Protein AF-A0A5E4NQU5-F1 (afdb_monomer)

Nearest PDB structures (foldseek):
  5lp5-assembly1_A  TM=8.794E-01  e=1.044E-42  Helicobacter pylori 26695
  5lp5-assembly2_B  TM=8.707E-01  e=8.385E-43  Helicobacter pylori 26695
  6tix-assembly2_BBB  TM=8.770E-01  e=6.626E-40  Yersinia pestis
  5lp4-assembly1_A  TM=8.644E-01  e=2.448E-38  Helicobacter pylori 26695
  4m1b-assembly2_B  TM=9.330E-01  e=6.122E-16  Bacillus anthracis

Secondary structure (DSSP, 8-state):
------SSSSSSSSSSS-----------------------------PPPEEEEEEEEEE--TTS--------------GGGGTGGG---TT-HHHHHHHHHHHHHHHHHHH----GGGTT-SEEEEEEEEEEPTTS-EEEEEEEETT--SS--S-S----S-------------------------------------------PPP---------------TT--TT----TTTGGG--SS-EEEEEEEEEE--SSHHHHHHHHHHHTT---EEEE-GGG-STTTHHHHHHHHHTT-EEEE--SS---GGGS-HHHHHHHHHHHHHHHHHHHSS---EE--GGG---HHHHHHHHHTT-EE---SEE--GGG---HHHHHHHHHHH--TTEEEEEE-STT-HHHHHHHHHHHHHHHHTTEEEE-HHHHHHHHHHHHHHHHHHHHTSEEEEEEPPPPPPEE-TTS-EEEEEEEEEEE--SSS----PBPPHHHHHT-TTEEEEEEEE-TTGGGGHHHH--B-TTS-B-SHHHHHTHHHHS-B-EEEEEEE-TT--EEEEEEEE--BPPPPEEBS--HHHHHHHHHHHTT-SEEEEEEETTT-BEEEEEEES---GGGGGSPPPHHHHHHHTSTT-TTS-HHHH--B--GGGTHHHHHHHHHHTTS--TT--EEE-SEEEETTEEEE-SSTT--EEE-HHHHHHTT-HHHHHHHHTT--HHHHHHHHHHTTTT----STT-TT----B---HHHHHHHHSS---HHHHHHHTTT-SS-BB-HHHHHHHHHHHHHSB----BSB--SSPPPPPBPSS-HHHHHHHHHHHHHHHHSTT-TT--SSS-SSS-EEEEEE--B-STT--B-EEEEEEETTSEEEEEEETT--STTHHHHHHHHHHHHHHHTT-

InterPro domains:
  IPR001460 Penicillin-binding protein, transpeptidase [PF00905] (592-886)
  IPR002509 NodB homology domain [PF01522] (241-360)
  IPR002509 NodB homology domain [PS51677] (244-424)
  IPR005311 Penicillin-binding protein, dimerisation domain [PF03717] (504-560)
  IPR005728 Rickettsial palindromic element 1 [TIGR01045] (168-215)
  IPR011330 Glycoside hydrolase/deacetylase, beta/alpha-barrel [SSF88713] (230-429)
  IPR012338 Beta-lactamase/transpeptidase-like [G3DSA:3.40.710.10] (574-905)
  IPR012338 Beta-lactamase/transpeptidase-like [SSF56601] (575-895)
  IPR036138 Penicillin-binding protein, dimerisation domain superfamily [SSF56519] (445-574)
  IPR050515 Class D beta-lactamase/transpeptidase [PTHR30627] (483-890)

Solvent-accessible surface area (backbone atoms only — not comparable to full-atom values): 53075 Å² total; per-residue (Å²): 134,85,91,91,87,92,84,81,81,85,78,81,80,80,84,84,82,87,87,89,90,88,88,88,84,91,87,90,90,88,69,82,89,94,84,91,85,90,86,89,83,86,89,82,88,84,84,80,73,56,77,50,80,46,80,48,76,50,71,60,75,93,84,72,80,81,82,75,90,78,83,88,83,83,88,79,91,74,75,72,76,73,65,70,76,78,76,82,74,99,83,60,64,68,66,51,52,50,54,51,48,53,55,50,51,54,50,50,66,76,68,64,76,82,60,86,88,57,84,82,64,63,60,55,43,40,40,40,36,35,39,41,45,94,83,71,50,78,42,85,74,48,73,44,62,78,78,56,93,53,99,64,74,88,72,79,74,88,77,75,92,83,76,95,71,93,76,79,83,84,79,84,88,85,87,79,69,89,86,87,82,89,85,81,90,88,79,89,83,85,84,88,83,83,88,76,91,87,82,90,87,83,92,80,89,80,82,81,84,78,79,75,87,77,88,77,85,79,82,75,73,65,93,82,70,78,80,92,74,80,82,74,78,76,61,71,81,67,77,70,74,99,77,40,31,32,28,42,34,32,34,73,17,56,23,66,64,40,38,54,54,48,51,53,51,30,55,77,62,78,43,42,29,29,39,23,28,23,29,73,46,63,42,92,79,20,48,64,48,57,43,49,44,50,76,73,63,30,44,61,28,37,21,34,23,82,59,56,57,44,74,81,48,54,74,67,55,42,40,49,27,46,49,54,19,49,49,58,50,25,75,66,70,76,47,88,58,52,39,29,32,51,30,95,61,35,71,48,74,64,55,51,50,50,40,47,75,66,67,29,43,82,55,83,63,74,31,72,36,65,51,89,74,69,55,58,35,67,61,39,38,50,49,41,65,76,60,62,51,79,70,29,28,35,38,44,57,29,36,76,87,35,63,41,46,66,68,21,46,64,58,44,54,51,53,40,45,76,73,54,33,44,58,28,28,64,73,58,48,51,54,60,54,56,56,50,57,56,53,53,55,57,56,62,70,59,31,67,45,79,48,77,38,79,34,53,52,27,38,34,25,25,60,85,64,49,72,51,31,42,68,40,84,42,42,28,40,52,57,95,66,101,54,79,58,82,45,76,50,52,74,67,54,55,70,65,62,72,52,62,45,80,46,81,39,70,40,38,82,62,31,34,58,50,23,67,50,40,29,30,36,41,69,84,66,47,37,72,33,42,49,36,35,68,38,29,82,50,21,44,36,43,69,12,41,38,32,31,36,28,44,100,80,70,46,77,76,45,81,74,48,74,46,79,46,40,60,17,52,69,45,50,21,36,32,38,68,67,58,31,49,51,48,47,71,73,43,67,97,48,41,27,24,38,26,32,31,34,52,81,58,14,38,30,34,31,71,32,51,32,50,54,47,52,36,53,55,42,42,52,85,69,52,70,69,58,52,50,62,48,69,31,98,76,43,30,78,57,45,32,34,40,43,43,67,39,44,48,5,50,41,41,33,60,43,41,48,48,30,32,49,74,70,64,76,52,56,71,79,52,62,44,76,26,67,15,50,50,78,56,86,98,42,78,48,71,26,94,48,65,87,32,73,46,71,30,28,48,45,53,25,55,11,50,60,43,44,50,55,34,41,60,46,24,75,73,58,61,65,64,53,40,49,54,46,33,41,72,39,43,41,40,56,39,62,65,50,86,78,52,87,60,40,43,32,44,34,70,72,49,58,68,54,39,32,76,75,65,76,40,79,76,50,68,71,53,39,39,30,45,30,42,14,32,82,71,33,24,31,18,39,44,38,40,15,40,32,23,23,21,65,70,66,50,24,50,56,58,55,41,54,58,68,64,93,67,84,56,82,60,53,72,48,98,66,65,62,70,56,50,51,53,52,47,52,15,22,25,33,10,33,75,30,95,66,14,71,60,40,74,90,89,61,82,80,87,69,61,52,27,31,39,60,18,59,23,76,76,47,98,85,72,48,25,36,30,33,22,30,26,26,37,83,67,50,39,8,31,15,28,38,29,62,66,48,81,67,86,57,53,39,48,54,48,50,50,54,50,55,48,50,38,57,77,69,74,88

Foldseek 3Di:
DDDDDDPDPPPPPPPPPDDDDDDDDDDDDADDDDDDDDDDDDDDDDDDWDKDKDKDKDFDDQPDDQDDDDDDDDDDDDPVVPPPLPDDDDPDPPVVVVVVVVVVVVVCVVPDRDDPVPSPDRMWMKMWMWIADPSGDIDTPDIATPPPPDPDGVDDDPPPPDDDDDDDPDDDDDHDDDDDDDDDDDDDDDDYDDDDDDDDDDDDDDDDDDDDPPDDDDDDDALPDDPPDDDPVPQVVVPDDDAFAEAEEAEADDDQPLLVLVLVLCVVLVFEHEYAYALCRLDPRCLVVLLVCVVSPHAYEHAFHHLDQLVVDDLVNLLVRRVSSQVSSCVRNVDGHAEYEYRVSHDDPSNQVSCVVSNHDYDDFQAELVLVVVDALVSSLCRRVVRDGGLGYYYDYRYPVRVSCSVNVSVNSVVCVVVVYHYDYVVVSVVVVVVVVVVVVVQVVPFKDKDKAFAFFAFEAEPVRHTQKGWDKWKAAQDLDDDRPRDTDDPVRVVVPPRIDIDTFMDGPVFFLCDQQCPAAALVQQGDAHPSPLCVVQRRFAMKMWMFTADPSRDTPDTDDTGHTGGGHYFYWHEDSVLSVVLCVLCVVFAAWKWKAQLQFQGTHDQGGPPTGTRSCRRDDHDPVNVPVCVDPSNRVASQQFAVKDQQFLQLLLLLLQLCVVVVVDDQADWDAFCQWDDDPPDIGGWPPNNTDGIDGSLLCSQLVTLVVLLSSLQPGDLVSSLVSLVLLQFLCDPLEPPRPNGDSWDRDDQVNCCVPVVDGDDSVQSSQVSRRADRGIGGLNSLLSSQSCLVPQWNRGHYITDDVDRDDTHHRPGDVVSSVSSQSSQQSLDDPPSHQNDDPPDDPPWRKGKGWRWYADDPVRQTKTWIWIDTPLSMTMIFTGGSDDDRNSSVVSVVVSVVVCVVVPD

Organism: NCBI:txid506608

Structure (mmCIF, N/CA/C/O backbone):
data_AF-A0A5E4NQU5-F1
#
_entry.id   AF-A0A5E4NQU5-F1
#
loop_
_atom_site.group_PDB
_atom_site.id
_atom_site.type_symbol
_atom_site.label_atom_id
_atom_site.label_alt_id
_atom_site.label_comp_id
_atom_site.label_asym_id
_atom_site.label_entity_id
_atom_site.label_seq_id
_atom_site.pdbx_PDB_ins_code
_atom_site.Cartn_x
_atom_site.Cartn_y
_atom_site.Cartn_z
_atom_site.occupancy
_atom_site.B_iso_or_equiv
_atom_site.auth_seq_id
_atom_site.auth_comp_id
_atom_site.auth_asym_id
_atom_site.auth_atom_id
_atom_site.pdbx_PDB_model_num
ATOM 1 N N . MET A 1 1 ? -50.710 -14.209 -30.577 1.00 27.88 1 MET A N 1
ATOM 2 C CA . MET A 1 1 ? -49.879 -15.039 -29.669 1.00 27.88 1 MET A CA 1
ATOM 3 C C . MET A 1 1 ? -48.444 -14.541 -29.784 1.00 27.88 1 MET A C 1
ATOM 5 O O . MET A 1 1 ? -47.986 -14.366 -30.898 1.00 27.88 1 MET A O 1
ATOM 9 N N . ARG A 1 2 ? -47.908 -13.944 -28.712 1.00 25.78 2 ARG A N 1
ATOM 10 C CA . ARG A 1 2 ? -46.995 -14.558 -27.716 1.00 25.78 2 ARG A CA 1
ATOM 11 C C . ARG A 1 2 ? -45.566 -14.718 -28.268 1.00 25.78 2 ARG A C 1
ATOM 13 O O . ARG A 1 2 ? -45.329 -15.564 -29.108 1.00 25.78 2 ARG A O 1
ATOM 20 N N . PHE A 1 3 ? -44.688 -13.763 -27.946 1.00 24.05 3 PHE A N 1
ATOM 21 C CA . PHE A 1 3 ? -43.742 -13.801 -26.805 1.00 24.05 3 PHE A CA 1
ATOM 22 C C . PHE A 1 3 ? -42.493 -14.643 -27.119 1.00 24.05 3 PHE A C 1
ATOM 24 O O . PHE A 1 3 ? -42.574 -15.857 -27.023 1.00 24.05 3 PHE A O 1
ATOM 31 N N . PHE A 1 4 ? -41.365 -13.987 -27.439 1.00 24.78 4 PHE A N 1
ATOM 32 C CA . PHE A 1 4 ? -40.004 -14.228 -26.903 1.00 24.78 4 PHE A CA 1
ATOM 33 C C . PHE A 1 4 ? -38.953 -13.454 -27.730 1.00 24.78 4 PHE A C 1
ATOM 35 O O . PHE A 1 4 ? -38.739 -13.795 -28.886 1.00 24.78 4 PHE A O 1
ATOM 42 N N . SER A 1 5 ? -38.305 -12.437 -27.129 1.00 26.95 5 SER A N 1
ATOM 43 C CA . SER A 1 5 ? -36.923 -11.948 -27.420 1.00 26.95 5 SER A CA 1
ATOM 44 C C . SER A 1 5 ? -36.659 -10.483 -26.994 1.00 26.95 5 SER A C 1
ATOM 46 O O . SER A 1 5 ? -36.020 -9.718 -27.706 1.00 26.95 5 SER A O 1
ATOM 48 N N . CYS A 1 6 ? -37.082 -10.063 -25.794 1.00 25.69 6 CYS A N 1
ATOM 49 C CA . CYS A 1 6 ? -36.731 -8.736 -25.255 1.00 25.69 6 CYS A CA 1
ATOM 50 C C . CYS A 1 6 ? -35.914 -8.854 -23.958 1.00 25.69 6 CYS A C 1
ATOM 52 O O . CYS A 1 6 ? -36.402 -8.538 -22.874 1.00 25.69 6 CYS A O 1
ATOM 54 N N . LYS A 1 7 ? -34.683 -9.384 -24.063 1.00 27.23 7 LYS A N 1
ATOM 55 C CA . LYS A 1 7 ? -33.739 -9.520 -22.933 1.00 27.23 7 LYS A CA 1
ATOM 56 C C . LYS A 1 7 ? -32.276 -9.754 -23.37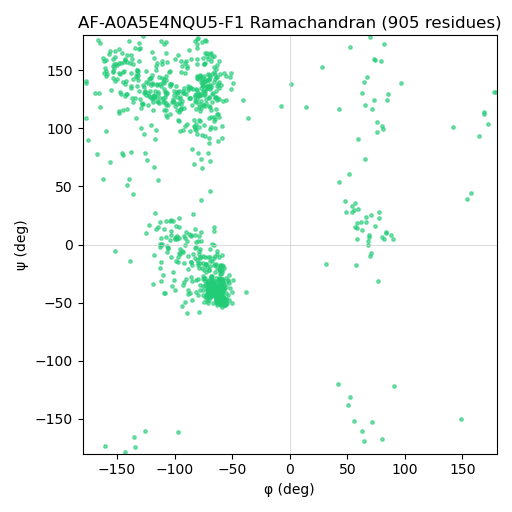6 1.00 27.23 7 LYS A C 1
ATOM 58 O O . LYS A 1 7 ? -31.666 -10.734 -22.974 1.00 27.23 7 LYS A O 1
ATOM 63 N N . LEU A 1 8 ? -31.702 -8.864 -24.201 1.00 27.97 8 LEU A N 1
ATOM 64 C CA . LEU A 1 8 ? -30.237 -8.857 -24.432 1.00 27.97 8 LEU A CA 1
ATOM 65 C C . LEU A 1 8 ? -29.594 -7.502 -24.808 1.00 27.97 8 LEU A C 1
ATOM 67 O O . LEU A 1 8 ? -28.375 -7.420 -24.880 1.00 27.97 8 LEU A O 1
ATOM 71 N N . ILE A 1 9 ? -30.365 -6.425 -25.017 1.00 29.78 9 ILE A N 1
ATOM 72 C CA . ILE A 1 9 ? -29.826 -5.135 -25.515 1.00 29.78 9 ILE A CA 1
ATOM 73 C C . ILE A 1 9 ? -29.754 -4.040 -24.424 1.00 29.78 9 ILE A C 1
ATOM 75 O O . ILE A 1 9 ? -29.138 -3.001 -24.628 1.00 29.78 9 ILE A O 1
ATOM 79 N N . LEU A 1 10 ? -30.279 -4.284 -23.214 1.00 26.56 10 LEU A N 1
ATOM 80 C CA . LEU A 1 10 ? -30.270 -3.298 -22.116 1.00 26.56 10 LEU A CA 1
ATOM 81 C C . LEU A 1 10 ? -29.154 -3.481 -21.065 1.00 26.56 10 LEU A C 1
ATOM 83 O O . LEU A 1 10 ? -29.147 -2.764 -20.071 1.00 26.56 10 LEU A O 1
ATOM 87 N N . SER A 1 11 ? -28.208 -4.410 -21.263 1.00 27.09 11 SER A N 1
ATOM 88 C CA . SER A 1 11 ? -27.142 -4.686 -20.276 1.00 27.09 11 SER A CA 1
ATOM 89 C C . SER A 1 11 ? -25.753 -4.147 -20.651 1.00 27.09 11 SER A C 1
ATOM 91 O O . SER A 1 11 ? -24.828 -4.291 -19.856 1.00 27.09 11 SER A O 1
ATOM 93 N N . LEU A 1 12 ? -25.582 -3.534 -21.832 1.00 27.42 12 LEU A N 1
ATOM 94 C CA . LEU A 1 12 ? -24.262 -3.111 -22.337 1.00 27.42 12 LEU A CA 1
ATOM 95 C C . LEU A 1 12 ? -23.986 -1.595 -22.280 1.00 27.42 12 LEU A C 1
ATOM 97 O O . LEU A 1 12 ? -22.885 -1.175 -22.620 1.00 27.42 12 LEU A O 1
ATOM 101 N N . CYS A 1 13 ? -24.942 -0.765 -21.842 1.00 25.00 13 CYS A N 1
ATOM 102 C CA . CYS A 1 13 ? -24.795 0.702 -21.858 1.00 25.00 13 CYS A CA 1
ATOM 103 C C . CYS A 1 13 ? -24.722 1.375 -20.472 1.00 25.00 13 CYS A C 1
ATOM 105 O O . CYS A 1 13 ? -24.568 2.591 -20.408 1.00 25.00 13 CYS A O 1
ATOM 107 N N . CYS A 1 14 ? -24.789 0.620 -19.369 1.00 24.20 14 CYS A N 1
ATOM 108 C CA . CYS A 1 14 ? -24.772 1.174 -18.003 1.00 24.20 14 CYS A CA 1
ATOM 109 C C . CYS A 1 14 ? -23.462 0.948 -17.221 1.00 24.20 14 CYS A C 1
ATOM 111 O O . CYS A 1 14 ? -23.402 1.299 -16.049 1.00 24.20 14 CYS A O 1
ATOM 113 N N . PHE A 1 15 ? -22.410 0.404 -17.846 1.00 25.34 15 PHE A N 1
ATOM 114 C CA . PHE A 1 15 ? -21.143 0.057 -17.170 1.00 25.34 15 PHE A CA 1
ATOM 115 C C . PHE A 1 15 ? -19.934 0.946 -17.533 1.00 25.34 15 PHE A C 1
ATOM 117 O O . PHE A 1 15 ? -18.801 0.607 -17.210 1.00 25.34 15 PHE A O 1
ATOM 124 N N . LEU A 1 16 ? -20.158 2.095 -18.187 1.00 25.86 16 LEU A N 1
ATOM 125 C CA . LEU A 1 16 ? -19.095 3.001 -18.669 1.00 25.86 16 LEU A CA 1
ATOM 126 C C . LEU A 1 16 ? -19.079 4.398 -18.013 1.00 25.86 16 LEU A C 1
ATOM 128 O O . LEU A 1 16 ? -18.396 5.293 -18.501 1.00 25.86 16 LEU A O 1
ATOM 132 N N . PHE A 1 17 ? -19.808 4.603 -16.909 1.00 24.80 17 PHE A N 1
ATOM 133 C CA . PHE A 1 17 ? -19.914 5.910 -16.239 1.00 24.80 17 PHE A CA 1
ATOM 134 C C . PHE A 1 17 ? -19.930 5.825 -14.698 1.00 24.80 17 PHE A C 1
ATOM 136 O O . PHE A 1 17 ? -20.794 6.415 -14.064 1.00 24.80 17 PHE A O 1
ATOM 143 N N . PHE A 1 18 ? -18.972 5.122 -14.075 1.00 24.73 18 PHE A N 1
ATOM 144 C CA . PHE A 1 18 ? -18.712 5.255 -12.625 1.00 24.73 18 PHE A CA 1
ATOM 145 C C . PHE A 1 18 ? -17.279 4.843 -12.220 1.00 24.73 18 PHE A C 1
ATOM 147 O O . PHE A 1 18 ? -17.072 3.822 -11.573 1.00 24.73 18 PHE A O 1
ATOM 154 N N . SER A 1 19 ? -16.272 5.652 -12.579 1.00 25.70 19 SER A N 1
ATOM 155 C CA . SER A 1 19 ? -14.917 5.552 -11.994 1.00 25.70 19 SER A CA 1
ATOM 156 C C . SER A 1 19 ? -14.030 6.763 -12.340 1.00 25.70 19 SER A C 1
ATOM 158 O O . SER A 1 19 ? -13.192 6.648 -13.231 1.00 25.70 19 SER A O 1
ATOM 160 N N . LEU A 1 20 ? -14.205 7.922 -11.681 1.00 23.91 20 LEU A N 1
ATOM 161 C CA . LEU A 1 20 ? -13.228 9.038 -11.685 1.00 23.91 20 LEU A CA 1
ATOM 162 C C . LEU A 1 20 ? -13.643 10.196 -10.746 1.00 23.91 20 LEU A C 1
ATOM 164 O O . LEU A 1 20 ? -14.292 11.139 -11.188 1.00 23.91 20 LEU A O 1
ATOM 168 N N . SER A 1 21 ? -13.221 10.151 -9.475 1.00 23.22 21 SER A N 1
ATOM 169 C CA . SER A 1 21 ? -12.879 11.341 -8.662 1.00 23.22 21 SER A CA 1
ATOM 170 C C . SER A 1 21 ? -12.364 10.956 -7.263 1.00 23.22 21 SER A C 1
ATOM 172 O O . SER A 1 21 ? -13.124 10.493 -6.425 1.00 23.22 21 SER A O 1
ATOM 174 N N . LEU A 1 22 ? -11.061 11.151 -7.015 1.00 23.42 22 LEU A N 1
ATOM 175 C CA . LEU A 1 22 ? -10.496 11.914 -5.880 1.00 23.42 22 LEU A CA 1
ATOM 176 C C . LEU A 1 22 ? -8.967 11.739 -5.858 1.00 23.42 22 LEU A C 1
ATOM 178 O O . LEU A 1 22 ? -8.455 10.709 -5.424 1.00 23.42 22 LEU A O 1
ATOM 182 N N . GLN A 1 23 ? -8.219 12.755 -6.299 1.00 24.86 23 GLN A N 1
ATOM 183 C CA . GLN A 1 23 ? -6.781 12.834 -6.022 1.00 24.86 23 GLN A CA 1
ATOM 184 C C . GLN A 1 23 ? -6.250 14.270 -6.177 1.00 24.86 23 GLN A C 1
ATOM 186 O O . GLN A 1 23 ? -5.927 14.689 -7.283 1.00 24.86 23 GLN A O 1
ATOM 191 N N . SER A 1 24 ? -6.118 15.008 -5.067 1.00 24.75 24 SER A N 1
ATOM 192 C CA . SER A 1 24 ? -5.023 15.975 -4.842 1.00 24.75 24 SER A CA 1
ATOM 193 C C . SER A 1 24 ? -5.172 16.707 -3.508 1.00 24.75 24 SER A C 1
ATOM 195 O O . SER A 1 24 ? -6.201 17.340 -3.292 1.00 24.75 24 SER A O 1
ATOM 197 N N . GLN A 1 25 ? -4.103 16.770 -2.709 1.00 25.33 25 GLN A N 1
ATOM 198 C CA . GLN A 1 25 ? -3.763 17.997 -1.982 1.00 25.33 25 GLN A CA 1
ATOM 199 C C . GLN A 1 25 ? -2.277 18.040 -1.572 1.00 25.33 25 GLN A C 1
ATOM 201 O O . GLN A 1 25 ? -1.685 17.015 -1.247 1.00 25.33 25 GLN A O 1
ATOM 206 N N . ILE A 1 26 ? -1.739 19.267 -1.574 1.00 24.52 26 ILE A N 1
ATOM 207 C CA . ILE A 1 26 ? -0.551 19.774 -0.854 1.00 24.52 26 ILE A CA 1
ATOM 208 C C . ILE A 1 26 ? 0.859 19.351 -1.344 1.00 24.52 26 ILE A C 1
ATOM 210 O O . ILE A 1 26 ? 1.242 18.183 -1.395 1.00 24.52 26 ILE A O 1
ATOM 214 N N . ARG A 1 27 ? 1.678 20.379 -1.619 1.00 26.77 27 ARG A N 1
ATOM 215 C CA . ARG A 1 27 ? 3.153 20.395 -1.604 1.00 26.77 27 ARG A CA 1
ATOM 216 C C . ARG A 1 27 ? 3.604 21.793 -1.172 1.00 26.77 27 ARG A C 1
ATOM 218 O O . ARG A 1 27 ? 3.200 22.741 -1.831 1.00 26.77 27 ARG A O 1
ATOM 225 N N . ASP A 1 28 ? 4.520 21.886 -0.211 1.00 25.11 28 ASP A N 1
ATOM 226 C CA . ASP A 1 28 ? 5.267 23.113 0.111 1.00 25.11 28 ASP A CA 1
ATOM 227 C C . ASP A 1 28 ? 6.748 22.795 0.377 1.00 25.11 28 ASP A C 1
ATOM 229 O O . ASP A 1 28 ? 7.081 21.710 0.862 1.00 25.11 28 ASP A O 1
ATOM 233 N N . THR A 1 29 ? 7.649 23.727 0.035 1.00 26.05 29 THR A N 1
ATOM 234 C CA . THR A 1 29 ? 9.111 23.611 0.229 1.00 26.05 29 THR A CA 1
ATOM 235 C C . THR A 1 29 ? 9.793 24.984 0.310 1.00 26.05 29 THR A C 1
ATOM 237 O O . THR A 1 29 ? 9.610 25.781 -0.608 1.00 26.05 29 THR A O 1
ATOM 240 N N . GLU A 1 30 ? 10.682 25.209 1.288 1.00 24.03 30 GLU A N 1
ATOM 241 C CA . GLU A 1 30 ? 11.580 26.387 1.364 1.00 24.03 30 GLU A CA 1
ATOM 242 C C . GLU A 1 30 ? 13.048 26.031 1.725 1.00 24.03 30 GLU A C 1
ATOM 244 O O . GLU A 1 30 ? 13.356 24.881 2.045 1.00 24.03 30 GLU A O 1
ATOM 249 N N . PHE A 1 31 ? 13.975 27.003 1.599 1.00 22.38 31 PHE A N 1
ATOM 250 C CA . PHE A 1 31 ? 15.447 26.828 1.536 1.00 22.38 31 PHE A CA 1
ATOM 251 C C . PHE A 1 31 ? 16.269 28.021 2.095 1.00 22.38 31 PHE A C 1
ATOM 253 O O . PHE A 1 31 ? 15.821 29.164 2.031 1.00 22.38 31 PHE A O 1
ATOM 260 N N . ILE A 1 32 ? 17.514 27.740 2.533 1.00 22.06 32 ILE A N 1
ATOM 261 C CA . ILE A 1 32 ? 18.508 28.575 3.275 1.00 22.06 32 ILE A CA 1
ATOM 262 C C . ILE A 1 32 ? 19.932 27.924 3.074 1.00 22.06 32 ILE A C 1
ATOM 264 O O . ILE A 1 32 ? 19.921 26.692 2.959 1.00 22.06 32 ILE A O 1
ATOM 268 N N . PRO A 1 33 ? 21.157 28.555 3.091 1.00 31.53 33 PRO A N 1
ATOM 269 C CA . PRO A 1 33 ? 21.627 29.967 2.944 1.00 31.53 33 PRO A CA 1
ATOM 270 C C . PRO A 1 33 ? 22.898 30.220 2.011 1.00 31.53 33 PRO A C 1
ATOM 272 O O . PRO A 1 33 ? 23.356 29.286 1.359 1.00 31.53 33 PRO A O 1
ATOM 275 N N . ILE A 1 34 ? 23.553 31.426 2.066 1.00 20.69 34 ILE A N 1
ATOM 276 C CA . ILE A 1 34 ? 25.040 31.761 1.877 1.00 20.69 34 ILE A CA 1
ATOM 277 C C . ILE A 1 34 ? 25.547 32.266 0.460 1.00 20.69 34 ILE A C 1
ATOM 279 O O . ILE A 1 34 ? 25.246 31.587 -0.517 1.00 20.69 34 ILE A O 1
ATOM 283 N N . PRO A 1 35 ? 26.469 33.284 0.262 1.00 27.03 35 PRO A N 1
ATOM 284 C CA . PRO A 1 35 ? 26.727 34.617 0.903 1.00 27.03 35 PRO A CA 1
ATOM 285 C C . PRO A 1 35 ? 27.256 35.827 -0.005 1.00 27.03 35 PRO A C 1
ATOM 287 O O . PRO A 1 35 ? 27.930 35.620 -1.006 1.00 27.03 35 PRO A O 1
ATOM 290 N N . LYS A 1 36 ? 27.181 37.094 0.494 1.00 22.56 36 LYS A N 1
ATOM 291 C CA . LYS A 1 36 ? 28.079 38.307 0.261 1.00 22.56 36 LYS A CA 1
ATOM 292 C C . LYS A 1 36 ? 28.190 38.955 -1.167 1.00 22.56 36 LYS A C 1
ATOM 294 O O . LYS A 1 36 ? 28.380 38.254 -2.139 1.00 22.56 36 LYS A O 1
ATOM 299 N N . ARG A 1 37 ? 28.239 40.289 -1.424 1.00 22.08 37 ARG A N 1
ATOM 300 C CA . ARG A 1 37 ? 28.696 41.499 -0.680 1.00 22.08 37 ARG A CA 1
ATOM 301 C C . ARG A 1 37 ? 28.257 42.837 -1.378 1.00 22.08 37 ARG A C 1
ATOM 303 O O . ARG A 1 37 ? 28.560 43.042 -2.544 1.00 22.08 37 ARG A O 1
ATOM 310 N N . LYS A 1 38 ? 27.664 43.758 -0.596 1.00 24.05 38 LYS A N 1
ATOM 311 C CA . LYS A 1 38 ? 27.564 45.255 -0.677 1.00 24.05 38 LYS A CA 1
ATOM 312 C C . LYS A 1 38 ? 27.271 46.033 -2.000 1.00 24.05 38 LYS A C 1
ATOM 314 O O . LYS A 1 38 ? 28.182 46.285 -2.781 1.00 24.05 38 LYS A O 1
ATOM 319 N N . LYS A 1 39 ? 26.120 46.733 -2.025 1.00 21.42 39 LYS A N 1
ATOM 320 C CA . LYS A 1 39 ? 26.006 48.219 -2.128 1.00 21.42 39 LYS A CA 1
ATOM 321 C C . LYS A 1 39 ? 24.695 48.691 -1.458 1.00 21.42 39 LYS A C 1
ATOM 323 O O . LYS A 1 39 ? 23.786 47.887 -1.294 1.00 21.42 39 LYS A O 1
ATOM 328 N N . GLN A 1 40 ? 24.641 49.942 -1.001 1.00 26.23 40 GLN A N 1
ATOM 329 C CA . GLN A 1 40 ? 23.655 50.472 -0.041 1.00 26.23 40 GLN A CA 1
ATOM 330 C C . GLN A 1 40 ? 22.772 51.545 -0.709 1.00 26.23 40 GLN A C 1
ATOM 332 O O . GLN A 1 40 ? 23.340 52.512 -1.204 1.00 26.23 40 GLN A O 1
ATOM 337 N N . VAL A 1 41 ? 21.435 51.398 -0.707 1.00 21.27 41 VAL A N 1
ATOM 338 C CA . VAL A 1 41 ? 20.421 52.475 -0.880 1.00 21.27 41 VAL A CA 1
ATOM 339 C C . VAL A 1 41 ? 19.147 52.078 -0.096 1.00 21.27 41 VAL A C 1
ATOM 341 O O . VAL A 1 41 ? 18.939 50.897 0.176 1.00 21.27 41 VAL A O 1
ATOM 344 N N . ASN A 1 42 ? 18.359 53.074 0.319 1.00 22.17 42 ASN A N 1
ATOM 345 C CA . ASN A 1 42 ? 17.340 53.037 1.378 1.00 22.17 42 ASN A CA 1
ATOM 346 C C . ASN A 1 42 ? 16.081 52.176 1.139 1.00 22.17 42 ASN A C 1
ATOM 348 O O . ASN A 1 42 ? 15.696 51.857 0.018 1.00 22.17 42 ASN A O 1
ATOM 352 N N . THR A 1 43 ? 15.416 51.877 2.257 1.00 29.06 43 THR A N 1
ATOM 353 C CA . THR A 1 43 ? 14.149 51.148 2.415 1.00 29.06 43 THR A CA 1
ATOM 354 C C . THR A 1 43 ? 12.910 51.901 1.920 1.00 29.06 43 THR A C 1
ATOM 356 O O . THR A 1 43 ? 12.738 53.078 2.236 1.00 29.06 43 THR A O 1
ATOM 359 N N . THR A 1 44 ? 11.966 51.174 1.319 1.00 23.92 44 THR A N 1
ATOM 360 C CA . THR A 1 44 ? 10.543 51.547 1.209 1.00 23.92 44 THR A CA 1
ATOM 361 C C . THR A 1 44 ? 9.652 50.366 1.609 1.00 23.92 44 THR A C 1
ATOM 363 O O . THR A 1 44 ? 10.043 49.205 1.501 1.00 23.92 44 THR A O 1
ATOM 366 N N . THR A 1 45 ? 8.478 50.670 2.163 1.00 27.23 45 THR A N 1
ATOM 367 C CA . THR A 1 45 ? 7.601 49.738 2.888 1.00 27.23 45 THR A CA 1
ATOM 368 C C . THR A 1 45 ? 6.734 48.862 1.974 1.00 27.23 45 THR A C 1
ATOM 370 O O . THR A 1 45 ? 6.219 49.319 0.957 1.00 27.23 45 THR A O 1
ATOM 373 N N . SER A 1 46 ? 6.516 47.602 2.373 1.00 27.58 46 SER A N 1
ATOM 374 C CA . SER A 1 46 ? 5.625 46.652 1.686 1.00 27.58 46 SER A CA 1
ATOM 375 C C . SER A 1 46 ? 4.322 46.467 2.469 1.00 27.58 46 SER A C 1
ATOM 377 O O . SER A 1 46 ? 4.356 46.004 3.607 1.00 27.58 46 SER A O 1
ATOM 379 N N . LYS A 1 47 ? 3.177 46.787 1.854 1.00 29.44 47 LYS A N 1
ATOM 380 C CA . LYS A 1 47 ? 1.834 46.519 2.405 1.00 29.44 47 LYS A CA 1
ATOM 381 C C . LYS A 1 47 ? 1.481 45.025 2.301 1.00 29.44 47 LYS A C 1
ATOM 383 O O . LYS A 1 47 ? 1.855 44.369 1.329 1.00 29.44 47 LYS A O 1
ATOM 388 N N . SER A 1 48 ? 0.758 44.499 3.289 1.00 30.44 48 SER A N 1
ATOM 389 C CA . SER A 1 48 ? 0.238 43.124 3.323 1.00 30.44 48 SER A CA 1
ATOM 390 C C . SER A 1 48 ? -0.969 42.923 2.390 1.00 30.44 48 SER A C 1
ATOM 392 O O . SER A 1 48 ? -1.619 43.882 1.979 1.00 30.44 48 SER A O 1
ATOM 394 N N . ARG A 1 49 ? -1.259 41.660 2.041 1.00 34.22 49 ARG A N 1
ATOM 395 C CA . ARG A 1 49 ? -2.496 41.250 1.349 1.00 34.22 49 ARG A CA 1
ATOM 396 C C . ARG A 1 49 ? -3.585 40.924 2.367 1.00 34.22 49 ARG A C 1
ATOM 398 O O . ARG A 1 49 ? -3.272 40.464 3.461 1.00 34.22 49 ARG A O 1
ATOM 405 N N . GLU A 1 50 ? -4.836 41.109 1.969 1.00 37.47 50 GLU A N 1
ATOM 406 C CA . GLU A 1 50 ? -6.022 40.885 2.797 1.00 37.47 50 GLU A CA 1
ATOM 407 C C . GLU A 1 50 ? -6.849 39.728 2.205 1.00 37.47 50 GLU A C 1
ATOM 409 O O . GLU A 1 50 ? -6.974 39.610 0.980 1.00 37.47 50 GLU A O 1
ATOM 414 N N . ILE A 1 51 ? -7.356 38.842 3.067 1.00 36.88 51 ILE A N 1
ATOM 415 C CA . ILE A 1 51 ? -8.228 37.716 2.696 1.00 36.88 51 ILE A CA 1
ATOM 416 C C . ILE A 1 51 ? -9.630 38.052 3.182 1.00 36.88 51 ILE A C 1
ATOM 418 O O . ILE A 1 51 ? -9.800 38.439 4.336 1.00 36.88 51 ILE A O 1
ATOM 422 N N . ILE A 1 52 ? -10.620 37.890 2.308 1.00 38.88 52 ILE A N 1
ATOM 423 C CA . ILE A 1 52 ? -12.020 38.171 2.626 1.00 38.88 52 ILE A CA 1
ATOM 424 C C . ILE A 1 52 ? -12.819 36.882 2.472 1.00 38.88 52 ILE A C 1
ATOM 426 O O . ILE A 1 52 ? -12.802 36.248 1.414 1.00 38.88 52 ILE A O 1
ATOM 430 N N . GLU A 1 53 ? -13.487 36.491 3.554 1.00 40.34 53 GLU A N 1
ATOM 431 C CA . GLU A 1 53 ? -14.320 35.295 3.628 1.00 40.34 53 GLU A CA 1
ATOM 432 C C . GLU A 1 53 ? -15.792 35.662 3.436 1.00 40.34 53 GLU A C 1
ATOM 434 O O . GLU A 1 53 ? -16.280 36.629 4.023 1.00 40.34 53 GLU A O 1
ATOM 439 N N . ILE A 1 54 ? -16.506 34.877 2.631 1.00 41.53 54 ILE A N 1
ATOM 440 C CA . ILE A 1 54 ? -17.941 35.048 2.392 1.00 41.53 54 ILE A CA 1
ATOM 441 C C . ILE A 1 54 ? -18.625 33.697 2.585 1.00 41.53 54 ILE A C 1
ATOM 443 O O . ILE A 1 54 ? -18.246 32.719 1.943 1.00 41.53 54 ILE A O 1
ATOM 447 N N . GLN A 1 55 ? -19.631 33.650 3.458 1.00 40.78 55 GLN A N 1
ATOM 448 C CA . GLN A 1 55 ? -20.483 32.482 3.682 1.00 40.78 55 GLN A CA 1
ATOM 449 C C . GLN A 1 55 ? -21.880 32.755 3.117 1.00 40.78 55 GLN A C 1
ATOM 451 O O . GLN A 1 55 ? -22.535 33.718 3.508 1.00 40.78 55 GLN A O 1
ATOM 456 N N . GLU A 1 56 ? -22.343 31.893 2.215 1.00 42.25 56 GLU A N 1
ATOM 457 C CA . GLU A 1 56 ? -23.670 31.964 1.595 1.00 42.25 56 GLU A CA 1
ATOM 458 C C . GLU A 1 56 ? -24.420 30.645 1.800 1.00 42.25 56 GLU A C 1
ATOM 460 O O . GLU A 1 56 ? -23.849 29.558 1.686 1.00 42.25 56 GLU A O 1
ATOM 465 N N . LYS A 1 57 ? -25.724 30.737 2.080 1.00 38.09 57 LYS A N 1
ATOM 466 C CA . LYS A 1 57 ? -26.605 29.579 2.245 1.00 38.09 57 LYS A CA 1
ATOM 467 C C . LYS A 1 57 ? -27.537 29.469 1.044 1.00 38.09 57 LYS A C 1
ATOM 469 O O . LYS A 1 57 ? -28.442 30.284 0.885 1.00 38.09 57 LYS A O 1
ATOM 474 N N . VAL A 1 58 ? -27.341 28.435 0.236 1.00 41.03 58 VAL A N 1
ATOM 475 C CA . VAL A 1 58 ? -28.137 28.175 -0.966 1.00 41.03 58 VAL A CA 1
ATOM 476 C C . VAL A 1 58 ? -29.334 27.300 -0.597 1.00 41.03 58 VAL A C 1
ATOM 478 O O . VAL A 1 58 ? -29.189 26.269 0.066 1.00 41.03 58 VAL A O 1
ATOM 481 N N . ILE A 1 59 ? -30.526 27.722 -1.015 1.00 38.66 59 ILE A N 1
ATOM 482 C CA . ILE A 1 59 ? -31.795 27.008 -0.828 1.00 38.66 59 ILE A CA 1
ATOM 483 C C . ILE A 1 59 ? -32.295 26.603 -2.215 1.00 38.66 59 ILE A C 1
ATOM 485 O O . ILE A 1 59 ? -32.306 27.429 -3.125 1.00 38.66 59 ILE A O 1
ATOM 489 N N . ILE A 1 60 ? -32.681 25.337 -2.377 1.00 40.28 60 ILE A N 1
ATOM 490 C CA . ILE A 1 60 ? -33.291 24.828 -3.611 1.00 40.28 60 ILE A CA 1
ATOM 491 C C . ILE A 1 60 ? -34.776 24.611 -3.319 1.00 40.28 60 ILE A C 1
ATOM 493 O O . ILE A 1 60 ? -35.124 23.696 -2.566 1.00 40.28 60 ILE A O 1
ATOM 497 N N . ASP A 1 61 ? -35.641 25.444 -3.899 1.00 37.44 61 ASP A N 1
ATOM 498 C CA . ASP A 1 61 ? -37.087 25.222 -3.849 1.00 37.44 61 ASP A CA 1
ATOM 499 C C . ASP A 1 61 ? -37.488 24.074 -4.785 1.00 37.44 61 ASP A C 1
ATOM 501 O O . ASP A 1 61 ? -36.965 23.917 -5.888 1.00 37.44 61 ASP A O 1
ATOM 505 N N . GLY A 1 62 ? -38.388 23.217 -4.300 1.00 34.44 62 GLY A N 1
ATOM 506 C CA . GLY A 1 62 ? -38.588 21.866 -4.839 1.00 34.44 62 GLY A CA 1
ATOM 507 C C . GLY A 1 62 ? -39.397 21.754 -6.134 1.00 34.44 62 GLY A C 1
ATOM 508 O O . GLY A 1 62 ? -39.528 20.641 -6.639 1.00 34.44 62 GLY A O 1
ATOM 509 N N . ASP A 1 63 ? -39.932 22.862 -6.652 1.00 35.38 63 ASP A N 1
ATOM 510 C CA . ASP A 1 63 ? -40.972 22.860 -7.693 1.00 35.38 63 ASP A CA 1
ATOM 511 C C . ASP A 1 63 ? -40.514 23.398 -9.068 1.00 35.38 63 ASP A C 1
ATOM 513 O O . ASP A 1 63 ? -41.304 23.399 -10.014 1.00 35.38 63 ASP A O 1
ATOM 517 N N . ASP A 1 64 ? -39.253 23.826 -9.225 1.00 34.38 64 ASP A N 1
ATOM 518 C CA . ASP A 1 64 ? -38.759 24.435 -10.475 1.00 34.38 64 ASP A CA 1
ATOM 519 C C . ASP A 1 64 ? -38.077 23.392 -11.405 1.00 34.38 64 ASP A C 1
ATOM 521 O O . ASP A 1 64 ? -37.114 22.724 -11.002 1.00 34.38 64 ASP A O 1
ATOM 525 N N . PRO A 1 65 ? -38.546 23.177 -12.654 1.00 35.03 65 PRO A N 1
ATOM 526 C CA . PRO A 1 65 ? -38.039 22.104 -13.510 1.00 35.03 65 PRO A CA 1
ATOM 527 C C . PRO A 1 65 ? -36.650 22.401 -14.103 1.00 35.03 65 PRO A C 1
ATOM 529 O O . PRO A 1 65 ? -36.477 23.312 -14.913 1.00 35.03 65 PRO A O 1
ATOM 532 N N . LEU A 1 66 ? -35.679 21.532 -13.785 1.00 33.81 66 LEU A N 1
ATOM 533 C CA . LEU A 1 66 ? -34.284 21.572 -14.261 1.00 33.81 66 LEU A CA 1
ATOM 534 C C . LEU A 1 66 ? -34.149 21.957 -15.760 1.00 33.81 66 LEU A C 1
ATOM 536 O O . LEU A 1 66 ? -34.705 21.268 -16.630 1.00 33.81 66 LEU A O 1
ATOM 540 N N . PRO A 1 67 ? -33.372 23.004 -16.106 1.00 31.34 67 PRO A N 1
ATOM 541 C CA . PRO A 1 67 ? -33.339 23.544 -17.462 1.00 31.34 67 PRO A CA 1
ATOM 542 C C . PRO A 1 67 ? -32.650 22.605 -18.466 1.00 31.34 67 PRO A C 1
ATOM 544 O O . PRO A 1 67 ? -31.496 22.199 -18.319 1.00 31.34 67 PRO A O 1
ATOM 547 N N . LYS A 1 68 ? -33.344 22.294 -19.568 1.00 30.55 68 LYS A N 1
ATOM 548 C CA . LYS A 1 68 ? -32.793 21.482 -20.668 1.00 30.55 68 LYS A CA 1
ATOM 549 C C . LYS A 1 68 ? -31.714 22.247 -21.448 1.00 30.55 68 LYS A C 1
ATOM 551 O O . LYS A 1 68 ? -31.923 23.391 -21.845 1.00 30.55 68 LYS A O 1
ATOM 556 N N . ARG A 1 69 ? -30.599 21.561 -21.752 1.00 28.34 69 ARG A N 1
ATOM 557 C CA . ARG A 1 69 ? -29.459 22.035 -22.574 1.00 28.34 69 ARG A CA 1
ATOM 558 C C . ARG A 1 69 ? -29.883 22.938 -23.748 1.00 28.34 69 ARG A C 1
ATOM 560 O O . ARG A 1 69 ? -30.338 22.430 -24.774 1.00 28.34 69 ARG A O 1
ATOM 567 N N . LYS A 1 70 ? -29.583 24.239 -23.676 1.00 26.58 70 LYS A N 1
ATOM 568 C CA . LYS A 1 70 ? -29.470 25.096 -24.869 1.00 26.58 70 LYS A CA 1
ATOM 569 C C . LYS A 1 70 ? -28.020 25.113 -25.351 1.00 26.58 70 LYS A C 1
ATOM 571 O O . LYS A 1 70 ? -27.122 25.554 -24.643 1.00 26.58 70 LYS A O 1
ATOM 576 N N . ARG A 1 71 ? -27.792 24.620 -26.570 1.00 28.03 71 ARG A N 1
ATOM 577 C CA . ARG A 1 71 ? -26.558 24.887 -27.324 1.00 28.03 71 ARG A CA 1
ATOM 578 C C . ARG A 1 71 ? -26.674 26.283 -27.946 1.00 28.03 71 ARG A C 1
ATOM 580 O O . ARG A 1 71 ? -27.745 26.620 -28.440 1.00 28.03 71 ARG A O 1
ATOM 587 N N . ASN A 1 72 ? -25.558 27.012 -27.985 1.00 27.67 72 ASN A N 1
ATOM 588 C CA . ASN A 1 72 ? -25.367 28.348 -28.574 1.00 27.67 72 ASN A CA 1
ATOM 589 C C . ASN A 1 72 ? -25.819 29.537 -27.700 1.00 27.67 72 ASN A C 1
ATOM 591 O O . ASN A 1 72 ? -26.973 29.955 -27.730 1.00 27.67 72 ASN A O 1
ATOM 595 N N . LEU A 1 73 ? -24.844 30.163 -27.037 1.00 23.89 73 LEU A N 1
ATOM 596 C CA . LEU A 1 73 ? -24.867 31.575 -26.644 1.00 23.89 73 LEU A CA 1
ATOM 597 C C . LEU A 1 73 ? -23.688 32.264 -27.349 1.00 23.89 73 LEU A C 1
ATOM 599 O O . LEU A 1 73 ? -22.561 31.776 -27.284 1.00 23.89 73 LEU A O 1
ATOM 603 N N . LYS A 1 74 ? -23.947 33.368 -28.063 1.00 22.59 74 LYS A N 1
ATOM 604 C CA . LYS A 1 74 ? -22.896 34.243 -28.610 1.00 22.59 74 LYS A CA 1
ATOM 605 C C . LYS A 1 74 ? -22.535 35.289 -27.558 1.00 22.59 74 LYS A C 1
ATOM 607 O O . LYS A 1 74 ? -23.431 35.885 -26.969 1.00 22.59 74 LYS A O 1
ATOM 612 N N . PHE A 1 75 ? -21.245 35.549 -27.370 1.00 25.36 75 PHE A N 1
ATOM 613 C CA . PHE A 1 75 ? -20.783 36.644 -26.519 1.00 25.36 75 PHE A CA 1
ATOM 614 C C . PHE A 1 75 ? -20.956 37.998 -27.219 1.00 25.36 75 PHE A C 1
ATOM 616 O O . PHE A 1 75 ? -20.611 38.145 -28.391 1.00 25.36 75 PHE A O 1
ATOM 623 N N . ILE A 1 76 ? -21.449 38.986 -26.471 1.00 24.23 76 ILE A N 1
ATOM 624 C CA . ILE A 1 76 ? -21.336 40.412 -26.792 1.00 24.23 76 ILE A CA 1
ATOM 625 C C . ILE A 1 76 ? -20.311 40.983 -25.811 1.00 24.23 76 ILE A C 1
ATOM 627 O O . ILE A 1 76 ? -20.511 40.908 -24.598 1.00 24.23 76 ILE A O 1
ATOM 631 N N . GLU A 1 77 ? -19.208 41.534 -26.314 1.00 26.97 77 GLU A N 1
ATOM 632 C CA . GLU A 1 77 ? -18.246 42.246 -25.470 1.00 26.97 77 GLU A CA 1
ATOM 633 C C . GLU A 1 77 ? -18.831 43.603 -25.053 1.00 26.97 77 GLU A C 1
ATOM 635 O O . GLU A 1 77 ? -19.104 44.451 -25.902 1.00 26.97 77 GLU A O 1
ATOM 640 N N . LYS A 1 78 ? -19.002 43.834 -23.745 1.00 29.02 78 LYS A N 1
ATOM 641 C CA . LYS A 1 78 ? -19.280 45.167 -23.185 1.00 29.02 78 LYS A CA 1
ATOM 642 C C . LYS A 1 78 ? -17.975 45.786 -22.655 1.00 29.02 78 LYS A C 1
ATOM 644 O O . LYS A 1 78 ? -17.416 45.246 -21.699 1.00 29.02 78 LYS A O 1
ATOM 649 N N . PRO A 1 79 ? -17.480 46.907 -23.222 1.00 29.88 79 PRO A N 1
ATOM 650 C CA . PRO A 1 79 ? -16.211 47.527 -22.804 1.00 29.88 79 PRO A CA 1
ATOM 651 C C . PRO A 1 79 ? -16.209 48.148 -21.396 1.00 29.88 79 PRO A C 1
ATOM 653 O O . PRO A 1 79 ? -15.144 48.472 -20.870 1.00 29.88 79 PRO A O 1
ATOM 656 N N . GLU A 1 80 ? -17.389 48.327 -20.801 1.00 33.38 80 GLU A N 1
ATOM 657 C CA . GLU A 1 80 ? -17.657 49.151 -19.612 1.00 33.38 80 GLU A CA 1
ATOM 658 C C . GLU A 1 80 ? -16.788 48.774 -18.387 1.00 33.38 80 GLU A C 1
ATOM 660 O O . GLU A 1 80 ? -16.275 49.653 -17.699 1.00 33.38 80 GLU A O 1
ATOM 665 N N . LEU A 1 81 ? -16.498 47.484 -18.173 1.00 31.31 81 LEU A N 1
ATOM 666 C CA . LEU A 1 81 ? -15.746 46.995 -17.002 1.00 31.31 81 LEU A CA 1
ATOM 667 C C . LEU A 1 81 ? -14.223 47.243 -17.028 1.00 31.31 81 LEU A C 1
ATOM 669 O O . LEU A 1 81 ? -13.559 47.013 -16.019 1.00 31.31 81 LEU A O 1
ATOM 673 N N . LYS A 1 82 ? -13.630 47.688 -18.146 1.00 33.09 82 LYS A N 1
ATOM 674 C CA . LYS A 1 82 ? -12.164 47.894 -18.231 1.00 33.09 82 LYS A CA 1
ATOM 675 C C . LYS A 1 82 ? -11.675 49.247 -17.711 1.00 33.09 82 LYS A C 1
ATOM 677 O O . LYS A 1 82 ? -10.478 49.379 -17.455 1.00 33.09 82 LYS A O 1
ATOM 682 N N . ASN A 1 83 ? -12.561 50.233 -17.571 1.00 34.06 83 ASN A N 1
ATOM 683 C CA . ASN A 1 83 ? -12.166 51.608 -17.256 1.00 34.06 83 ASN A CA 1
ATOM 684 C C . ASN A 1 83 ? -12.354 51.991 -15.778 1.00 34.06 83 ASN A C 1
ATOM 686 O O . ASN A 1 83 ? -11.624 52.854 -15.302 1.00 34.06 83 ASN A O 1
ATOM 690 N N . GLU A 1 84 ? -13.236 51.324 -15.026 1.00 34.66 84 GLU A N 1
ATOM 691 C CA . GLU A 1 84 ? -13.498 51.667 -13.613 1.00 34.66 84 GLU A CA 1
ATOM 692 C C . GLU A 1 84 ? -12.443 51.132 -12.622 1.00 34.66 84 GLU A C 1
ATOM 694 O O . GLU A 1 84 ? -12.311 51.649 -11.518 1.00 34.66 84 GLU A O 1
ATOM 699 N N . VAL A 1 85 ? -11.621 50.151 -13.015 1.00 31.91 85 VAL A N 1
ATOM 700 C CA . VAL A 1 85 ? -10.587 49.544 -12.141 1.00 31.91 85 VAL A CA 1
ATOM 701 C C . VAL A 1 85 ? -9.323 50.423 -12.012 1.00 31.91 85 VAL A C 1
ATOM 703 O O . VAL A 1 85 ? -8.414 50.107 -11.253 1.00 31.91 85 VAL A O 1
ATOM 706 N N . LYS A 1 86 ? -9.221 51.542 -12.746 1.00 32.09 86 LYS A N 1
ATOM 707 C CA . LYS A 1 86 ? -7.981 52.343 -12.830 1.00 32.09 86 LYS A CA 1
ATOM 708 C C . LYS A 1 86 ? -7.850 53.514 -11.851 1.00 32.09 86 LYS A C 1
ATOM 710 O O . LYS A 1 86 ? -6.785 54.129 -11.826 1.00 32.09 86 LYS A O 1
ATOM 715 N N . THR A 1 87 ? -8.870 53.828 -11.055 1.00 35.44 87 THR A N 1
ATOM 716 C CA . THR A 1 87 ? -8.858 54.999 -10.156 1.00 35.44 87 THR A CA 1
ATOM 717 C C . THR A 1 87 ? -9.602 54.722 -8.852 1.00 35.44 87 THR A C 1
ATOM 719 O O . THR A 1 87 ? -10.733 55.175 -8.686 1.00 35.44 87 THR A O 1
ATOM 722 N N . ILE A 1 88 ? -8.987 53.984 -7.919 1.00 32.41 88 ILE A N 1
ATOM 723 C CA . ILE A 1 88 ? -9.554 53.771 -6.577 1.00 32.41 88 ILE A CA 1
ATOM 724 C C . ILE A 1 88 ? -8.471 53.921 -5.501 1.00 32.41 88 ILE A C 1
ATOM 726 O O . ILE A 1 88 ? -7.449 53.237 -5.521 1.00 32.41 88 ILE A O 1
ATOM 730 N N . ASP A 1 89 ? -8.730 54.840 -4.572 1.00 33.25 89 ASP A N 1
ATOM 731 C CA . ASP A 1 89 ? -7.991 55.055 -3.326 1.00 33.25 89 ASP A CA 1
ATOM 732 C C . ASP A 1 89 ? -8.525 54.122 -2.215 1.00 33.25 89 ASP A C 1
ATOM 734 O O . ASP A 1 89 ? -9.645 53.615 -2.286 1.00 33.25 89 ASP A O 1
ATOM 738 N N . HIS A 1 90 ? -7.729 53.886 -1.174 1.00 37.56 90 HIS A N 1
ATOM 739 C CA . HIS A 1 90 ? -7.819 52.776 -0.213 1.00 37.56 90 HIS A CA 1
ATOM 740 C C . HIS A 1 90 ? -9.063 52.721 0.712 1.00 37.56 90 HIS A C 1
ATOM 742 O O . HIS A 1 90 ? -9.059 51.949 1.670 1.00 37.56 90 HIS A O 1
ATOM 748 N N . GLN A 1 91 ? -10.117 53.511 0.484 1.00 37.56 91 GLN A N 1
ATOM 749 C CA . GLN A 1 91 ? -11.176 53.756 1.480 1.00 37.56 91 GLN A CA 1
ATOM 750 C C . GLN A 1 91 ? -12.575 53.181 1.180 1.00 37.56 91 GLN A C 1
ATOM 752 O O . GLN A 1 91 ? -13.490 53.445 1.955 1.00 37.56 91 GLN A O 1
ATOM 757 N N . ASN A 1 92 ? -12.792 52.386 0.120 1.00 42.81 92 ASN A N 1
ATOM 758 C CA . ASN A 1 92 ? -14.155 51.924 -0.229 1.00 42.81 92 ASN A CA 1
ATOM 759 C C . ASN A 1 92 ? -14.297 50.433 -0.611 1.00 42.81 92 ASN A C 1
ATOM 761 O O . ASN A 1 92 ? -15.036 50.070 -1.529 1.00 42.81 92 ASN A O 1
ATOM 765 N N . ASN A 1 93 ? -13.636 49.544 0.139 1.00 43.41 93 ASN A N 1
ATOM 766 C CA . ASN A 1 93 ? -13.669 48.095 -0.109 1.00 43.41 93 ASN A CA 1
ATOM 767 C C . ASN A 1 93 ? -15.093 47.487 -0.047 1.00 43.41 93 ASN A C 1
ATOM 769 O O . ASN A 1 93 ? -15.444 46.672 -0.898 1.00 43.41 93 ASN A O 1
ATOM 773 N N . ALA A 1 94 ? -15.942 47.892 0.908 1.00 39.72 94 ALA A N 1
ATOM 774 C CA . ALA A 1 94 ? -17.221 47.216 1.192 1.00 39.72 94 ALA A CA 1
ATOM 775 C C . ALA A 1 94 ? -18.228 47.209 0.018 1.00 39.72 94 ALA A C 1
ATOM 777 O O . ALA A 1 94 ? -18.821 46.174 -0.283 1.00 39.72 94 ALA A O 1
ATOM 778 N N . SER A 1 95 ? -18.395 48.338 -0.682 1.00 41.72 95 SER A N 1
ATOM 779 C CA . SER A 1 95 ? -19.326 48.455 -1.823 1.00 41.72 95 SER A CA 1
ATOM 780 C C . SER A 1 95 ? -18.881 47.616 -3.029 1.00 41.72 95 SER A C 1
ATOM 782 O O . SER A 1 95 ? -19.702 47.055 -3.758 1.00 41.72 95 SER A O 1
ATOM 784 N N . ILE A 1 96 ? -17.566 47.487 -3.218 1.00 45.38 96 ILE A N 1
ATOM 785 C CA . ILE A 1 96 ? -16.967 46.702 -4.301 1.00 45.38 96 ILE A CA 1
ATOM 786 C C . ILE A 1 96 ? -17.079 45.209 -3.986 1.00 45.38 96 ILE A C 1
ATOM 788 O O . ILE A 1 96 ? -17.496 44.445 -4.854 1.00 45.38 96 ILE A O 1
ATOM 792 N N . ILE A 1 97 ? -16.801 44.804 -2.741 1.00 44.78 97 ILE A N 1
ATOM 793 C CA . ILE A 1 97 ? -17.004 43.425 -2.275 1.00 44.78 97 ILE A CA 1
ATOM 794 C C . ILE A 1 97 ? -18.462 43.012 -2.488 1.00 44.78 97 ILE A C 1
ATOM 796 O O . ILE A 1 97 ? -18.692 41.975 -3.103 1.00 44.78 97 ILE A O 1
ATOM 800 N N . ALA A 1 98 ? -19.440 43.829 -2.082 1.00 44.69 98 ALA A N 1
ATOM 801 C CA . ALA A 1 98 ? -20.860 43.535 -2.294 1.00 44.69 98 ALA A CA 1
ATOM 802 C C . ALA A 1 98 ? -21.190 43.307 -3.783 1.00 44.69 98 ALA A C 1
ATOM 804 O O . ALA A 1 98 ? -21.691 42.246 -4.147 1.00 44.69 98 ALA A O 1
ATOM 805 N N . LYS A 1 99 ? -20.801 44.229 -4.675 1.00 46.09 99 LYS A N 1
ATOM 806 C CA . LYS A 1 99 ? -21.056 44.104 -6.125 1.00 46.09 99 LYS A CA 1
ATOM 807 C C . LYS A 1 99 ? -20.349 42.909 -6.776 1.00 46.09 99 LYS A C 1
ATOM 809 O O . LYS A 1 99 ? -20.908 42.278 -7.674 1.00 46.09 99 LYS A O 1
ATOM 814 N N . VAL A 1 100 ? -19.126 42.589 -6.348 1.00 45.88 100 VAL A N 1
ATOM 815 C CA . VAL A 1 100 ? -18.394 41.397 -6.811 1.00 45.88 100 VAL A CA 1
ATOM 816 C C . VAL A 1 100 ? -19.080 40.125 -6.309 1.00 45.88 100 VAL A C 1
ATOM 818 O O . VAL A 1 100 ? -19.255 39.190 -7.087 1.00 45.88 100 VAL A O 1
ATOM 821 N N . THR A 1 101 ? -19.549 40.117 -5.060 1.00 45.00 101 THR A N 1
ATOM 822 C CA . THR A 1 101 ? -20.310 39.010 -4.459 1.00 45.00 101 THR A CA 1
ATOM 823 C C . THR A 1 101 ? -21.618 38.774 -5.203 1.00 45.00 101 THR A C 1
ATOM 825 O O . THR A 1 101 ? -21.888 37.646 -5.598 1.00 45.00 101 THR A O 1
ATOM 828 N N . ASP A 1 102 ? -22.387 39.825 -5.491 1.00 46.78 102 ASP A N 1
ATOM 829 C CA . ASP A 1 102 ? -23.649 39.735 -6.234 1.00 46.78 102 ASP A CA 1
ATOM 830 C C . ASP A 1 102 ? -23.438 39.234 -7.674 1.00 46.78 102 ASP A C 1
ATOM 832 O O . ASP A 1 102 ? -24.192 38.396 -8.172 1.00 46.78 102 ASP A O 1
ATOM 836 N N . SER A 1 103 ? -22.372 39.694 -8.339 1.00 44.44 103 SER A N 1
ATOM 837 C CA . SER A 1 103 ? -21.996 39.261 -9.693 1.00 44.44 103 SER A CA 1
ATOM 838 C C . SER A 1 103 ? -21.537 37.796 -9.737 1.00 44.44 103 SER A C 1
ATOM 840 O O . SER A 1 103 ? -21.875 37.066 -10.674 1.00 44.44 103 SER A O 1
ATOM 842 N N . ILE A 1 104 ? -20.812 37.338 -8.708 1.00 44.25 104 ILE A N 1
ATOM 843 C CA . ILE A 1 104 ? -20.435 35.929 -8.531 1.00 44.25 104 ILE A CA 1
ATOM 844 C C . ILE A 1 104 ? -21.674 35.083 -8.206 1.00 44.25 104 ILE A C 1
ATOM 846 O O . ILE A 1 104 ? -21.861 34.050 -8.845 1.00 44.25 104 ILE A O 1
ATOM 850 N N . ARG A 1 105 ? -22.551 35.533 -7.295 1.00 43.00 105 ARG A N 1
ATOM 851 C CA . ARG A 1 105 ? -23.799 34.843 -6.925 1.00 43.00 105 ARG A CA 1
ATOM 852 C C . ARG A 1 105 ? -24.667 34.599 -8.159 1.00 43.00 105 ARG A C 1
ATOM 854 O O . ARG A 1 105 ? -24.995 33.454 -8.448 1.00 43.00 105 ARG A O 1
ATOM 861 N N . ASN A 1 106 ? -24.942 35.641 -8.946 1.00 44.38 106 ASN A N 1
ATOM 862 C CA . ASN A 1 106 ? -25.764 35.527 -10.154 1.00 44.38 106 ASN A CA 1
ATOM 863 C C . ASN A 1 106 ? -25.160 34.557 -11.190 1.00 44.38 106 ASN A C 1
ATOM 865 O O . ASN A 1 106 ? -25.883 33.741 -11.757 1.00 44.38 106 ASN A O 1
ATOM 869 N N . LYS A 1 107 ? -23.834 34.572 -11.392 1.00 42.75 107 LYS A N 1
ATOM 870 C CA . LYS A 1 107 ? -23.162 33.632 -12.309 1.00 42.75 107 LYS A CA 1
ATOM 871 C C . LYS A 1 107 ? -23.108 32.195 -11.804 1.00 42.75 107 LYS A C 1
ATOM 873 O O . LYS A 1 107 ? -23.174 31.284 -12.624 1.00 42.75 107 LYS A O 1
ATOM 878 N N . LEU A 1 108 ? -22.991 31.972 -10.495 1.00 42.28 108 LEU A N 1
ATOM 879 C CA . LEU A 1 108 ? -23.079 30.628 -9.916 1.00 42.28 108 LEU A CA 1
ATOM 880 C C . LEU A 1 108 ? -24.484 30.048 -10.125 1.00 42.28 108 LEU A C 1
ATOM 882 O O . LEU A 1 108 ? -24.599 28.910 -10.576 1.00 42.28 108 LEU A O 1
ATOM 886 N N . THR A 1 109 ? -25.532 30.856 -9.929 1.00 42.41 109 THR A N 1
ATOM 887 C CA . THR A 1 109 ? -26.922 30.472 -10.224 1.00 42.41 109 THR A CA 1
ATOM 888 C C . THR A 1 109 ? -27.134 30.137 -11.707 1.00 42.41 109 THR A C 1
ATOM 890 O O . THR A 1 109 ? -27.756 29.125 -12.014 1.00 42.41 109 THR A O 1
ATOM 893 N N . GLU A 1 110 ? -26.574 30.918 -12.640 1.00 40.19 110 GLU A N 1
ATOM 894 C CA . GLU A 1 110 ? -26.648 30.629 -14.087 1.00 40.19 110 GLU A CA 1
ATOM 895 C C . GLU A 1 110 ? -25.849 29.383 -14.519 1.00 40.19 110 GLU A C 1
ATOM 897 O O . GLU A 1 110 ? -26.175 28.758 -15.531 1.00 40.19 110 GLU A O 1
ATOM 902 N N . CYS A 1 111 ? -24.787 29.026 -13.789 1.00 36.78 111 CYS A N 1
ATOM 903 C CA . CYS A 1 111 ? -23.868 27.946 -14.164 1.00 36.78 111 CYS A CA 1
ATOM 904 C C . CYS A 1 111 ? -24.169 26.597 -13.490 1.00 36.78 111 CYS A C 1
ATOM 906 O O . CYS A 1 111 ? -23.560 25.590 -13.872 1.00 36.78 111 CYS A O 1
ATOM 908 N N . TRP A 1 112 ? -25.059 26.536 -12.494 1.00 40.00 112 TRP A N 1
ATOM 909 C CA . TRP A 1 112 ? -25.321 25.292 -11.770 1.00 40.00 112 TRP A CA 1
ATOM 910 C C . TRP A 1 112 ? -26.224 24.322 -12.532 1.00 40.00 112 TRP A C 1
ATOM 912 O O . TRP A 1 112 ? -27.334 24.633 -12.952 1.00 40.00 112 TRP A O 1
ATOM 922 N N . ASN A 1 113 ? -25.750 23.083 -12.627 1.00 40.19 113 ASN A N 1
ATOM 923 C CA . ASN A 1 113 ? -26.499 21.943 -13.131 1.00 40.19 113 ASN A CA 1
ATOM 924 C C . ASN A 1 113 ? -26.425 20.840 -12.068 1.00 40.19 113 ASN A C 1
ATOM 926 O O . ASN A 1 113 ? -25.423 20.127 -11.987 1.00 40.19 113 ASN A O 1
ATOM 930 N N . VAL A 1 114 ? -27.441 20.757 -11.205 1.00 37.59 114 VAL A N 1
ATOM 931 C CA . VAL A 1 114 ? -27.452 19.839 -10.053 1.00 37.59 114 VAL A CA 1
ATOM 932 C C . VAL A 1 114 ? -27.598 18.387 -10.540 1.00 37.59 114 VAL A C 1
ATOM 934 O O . VAL A 1 114 ? -28.543 18.086 -11.275 1.00 37.59 114 VAL A O 1
ATOM 937 N N . PRO A 1 115 ? -26.700 17.459 -10.154 1.00 35.72 115 PRO A N 1
ATOM 938 C CA . PRO A 1 115 ? -26.847 16.042 -10.474 1.00 35.72 115 PRO A CA 1
ATOM 939 C C . PRO A 1 115 ? -28.145 15.454 -9.900 1.00 35.72 115 PRO A C 1
ATOM 941 O O . PRO A 1 115 ? -28.484 15.692 -8.743 1.00 35.72 115 PRO A O 1
ATOM 944 N N . ALA A 1 116 ? -28.861 14.637 -10.679 1.00 34.72 116 ALA A N 1
ATOM 945 C CA . ALA A 1 116 ? -30.184 14.116 -10.301 1.00 34.72 116 ALA A CA 1
ATOM 946 C C . ALA A 1 116 ? -30.201 13.280 -8.999 1.00 34.72 116 ALA A C 1
ATOM 948 O O . ALA A 1 116 ? -31.249 13.106 -8.385 1.00 34.72 116 ALA A O 1
ATOM 949 N N . ASN A 1 117 ? -29.045 12.783 -8.553 1.00 37.22 117 ASN A N 1
ATOM 950 C CA . ASN A 1 117 ? -28.862 12.064 -7.292 1.00 37.22 117 ASN A CA 1
ATOM 951 C C . ASN A 1 117 ? -28.709 12.972 -6.050 1.00 37.22 117 ASN A C 1
ATOM 953 O O . ASN A 1 117 ? -28.607 12.445 -4.946 1.00 37.22 117 ASN A O 1
ATOM 957 N N . MET A 1 118 ? -28.713 14.305 -6.195 1.00 36.19 118 MET A N 1
ATOM 958 C CA . MET A 1 118 ? -28.609 15.267 -5.082 1.00 36.19 118 MET A CA 1
ATOM 959 C C . MET A 1 118 ? -29.943 15.883 -4.620 1.00 36.19 118 MET A C 1
ATOM 961 O O . MET A 1 118 ? -29.947 16.712 -3.713 1.00 36.19 118 MET A O 1
ATOM 965 N N . ALA A 1 119 ? -31.086 15.438 -5.151 1.00 37.28 119 ALA A N 1
ATOM 966 C CA . ALA A 1 119 ? -32.425 15.978 -4.859 1.00 37.28 119 ALA A CA 1
ATOM 967 C C . ALA A 1 119 ? -32.947 15.792 -3.404 1.00 37.28 119 ALA A C 1
ATOM 969 O O . ALA A 1 119 ? -34.139 15.951 -3.152 1.00 37.28 119 ALA A O 1
ATOM 970 N N . TYR A 1 120 ? -32.085 15.444 -2.440 1.00 37.09 120 TYR A N 1
ATOM 971 C CA . TYR A 1 120 ? -32.446 15.155 -1.043 1.00 37.09 120 TYR A CA 1
ATOM 972 C C . TYR A 1 120 ? -31.919 16.162 -0.003 1.00 37.09 120 TYR A C 1
ATOM 974 O O . TYR A 1 120 ? -32.252 16.031 1.175 1.00 37.09 120 TYR A O 1
ATOM 982 N N . GLN A 1 121 ? -31.151 17.187 -0.393 1.00 39.31 121 GLN A N 1
ATOM 983 C CA . GLN A 1 121 ? -30.762 18.282 0.510 1.00 39.31 121 GLN A CA 1
ATOM 984 C C . GLN A 1 121 ? -31.512 19.576 0.163 1.00 39.31 121 GLN A C 1
ATOM 986 O O . GLN A 1 121 ? -31.314 20.151 -0.900 1.00 39.31 121 GLN A O 1
ATOM 991 N N . LYS A 1 122 ? -32.359 20.057 1.087 1.00 37.00 122 LYS A N 1
ATOM 992 C CA . LYS A 1 122 ? -33.145 21.298 0.910 1.00 37.00 122 LYS A CA 1
ATOM 993 C C . LYS A 1 122 ? -32.325 22.595 1.021 1.00 37.00 122 LYS A C 1
ATOM 995 O O . LYS A 1 122 ? -32.796 23.648 0.605 1.00 37.00 122 LYS A O 1
ATOM 1000 N N . SER A 1 123 ? -31.125 22.546 1.599 1.00 42.72 123 SER A N 1
ATOM 1001 C CA . SER A 1 123 ? -30.194 23.681 1.636 1.00 42.72 123 SER A CA 1
ATOM 1002 C C . SER A 1 123 ? -28.772 23.224 1.942 1.00 42.72 123 SER A C 1
ATOM 1004 O O . SER A 1 123 ? -28.609 22.317 2.759 1.00 42.72 123 SER A O 1
ATOM 1006 N N . PHE A 1 124 ? -27.773 23.908 1.389 1.00 41.88 124 PHE A N 1
ATOM 1007 C CA . PHE A 1 124 ? -26.350 23.710 1.684 1.00 41.88 124 PHE A CA 1
ATOM 1008 C C . PHE A 1 124 ? -25.635 25.066 1.829 1.00 41.88 124 PHE A C 1
ATOM 1010 O O . PHE A 1 124 ? -26.154 26.094 1.390 1.00 41.88 124 PHE A O 1
ATOM 1017 N N . SER A 1 125 ? -24.478 25.082 2.495 1.00 42.94 125 SER A N 1
ATOM 1018 C CA . SER A 1 125 ? -23.716 26.303 2.799 1.00 42.94 125 SER A CA 1
ATOM 1019 C C . SER A 1 125 ? -22.364 26.263 2.105 1.00 42.94 125 SER A C 1
ATOM 1021 O O . SER A 1 125 ? -21.658 25.261 2.199 1.00 42.94 125 SER A O 1
ATOM 1023 N N . ILE A 1 126 ? -21.997 27.356 1.440 1.00 44.69 126 ILE A N 1
ATOM 1024 C CA . ILE A 1 126 ? -20.739 27.473 0.707 1.00 44.69 126 ILE A CA 1
ATOM 1025 C C . ILE A 1 126 ? -19.933 28.636 1.271 1.00 44.69 126 ILE A C 1
ATOM 1027 O O . ILE A 1 126 ? -20.442 29.750 1.408 1.00 44.69 126 ILE A O 1
ATOM 1031 N N . LYS A 1 127 ? -18.654 28.378 1.532 1.00 43.94 127 LYS A N 1
ATOM 1032 C CA . LYS A 1 127 ? -17.657 29.385 1.876 1.00 43.94 127 LYS A CA 1
ATOM 1033 C C . LYS A 1 127 ? -16.788 29.696 0.659 1.00 43.94 127 LYS A C 1
ATOM 1035 O O . LYS A 1 127 ? -16.204 28.788 0.068 1.00 43.94 127 LYS A O 1
ATOM 1040 N N . ILE A 1 128 ? -16.699 30.971 0.289 1.00 45.75 128 ILE A N 1
ATOM 1041 C CA . ILE A 1 128 ? -15.861 31.474 -0.807 1.00 45.75 128 ILE A CA 1
ATOM 1042 C C . ILE A 1 128 ? -14.752 32.340 -0.209 1.00 45.75 128 ILE A C 1
ATOM 1044 O O . ILE A 1 128 ? -15.024 33.300 0.512 1.00 45.75 128 ILE A O 1
ATOM 1048 N N . ASN A 1 129 ? -13.503 32.014 -0.542 1.00 43.56 129 ASN A N 1
ATOM 1049 C CA . ASN A 1 129 ? -12.326 32.756 -0.101 1.00 43.56 129 ASN A CA 1
ATOM 1050 C C . ASN A 1 129 ? -11.818 33.638 -1.248 1.00 43.56 129 ASN A C 1
ATOM 1052 O O . ASN A 1 129 ? -11.488 33.131 -2.324 1.00 43.56 129 ASN A O 1
ATOM 1056 N N . LEU A 1 130 ? -11.729 34.951 -1.024 1.00 43.94 130 LEU A N 1
ATOM 1057 C CA . LEU A 1 130 ? -11.231 35.919 -2.004 1.00 43.94 130 LEU A CA 1
ATOM 1058 C C . LEU A 1 130 ? -9.858 36.462 -1.590 1.00 43.94 130 LEU A C 1
ATOM 1060 O O . LEU A 1 130 ? -9.658 36.878 -0.448 1.00 43.94 130 LEU A O 1
ATOM 1064 N N . LEU A 1 131 ? -8.925 36.500 -2.542 1.00 41.25 131 LEU A N 1
ATOM 1065 C CA . LEU A 1 131 ? -7.635 37.175 -2.417 1.00 41.25 131 LEU A CA 1
ATOM 1066 C C . LEU A 1 131 ? -7.690 38.525 -3.130 1.00 41.25 131 LEU A C 1
ATOM 1068 O O . LEU A 1 131 ? -7.913 38.566 -4.341 1.00 41.25 131 LEU A O 1
ATOM 1072 N N . LEU A 1 132 ? -7.418 39.610 -2.401 1.00 40.97 132 LEU A N 1
ATOM 1073 C CA . LEU A 1 132 ? -7.166 40.924 -2.992 1.00 40.97 132 LEU A CA 1
ATOM 1074 C C . LEU A 1 132 ? -5.664 41.171 -3.157 1.00 40.97 132 LEU A C 1
ATOM 1076 O O . LEU A 1 132 ? -4.873 41.059 -2.213 1.00 40.97 132 LEU A O 1
ATOM 1080 N N . SER A 1 133 ? -5.256 41.525 -4.376 1.00 41.44 133 SER A N 1
ATOM 1081 C CA . SER A 1 133 ? -3.908 42.025 -4.633 1.00 41.44 133 SER A CA 1
ATOM 1082 C C . SER A 1 133 ? -3.761 43.469 -4.123 1.00 41.44 133 SER A C 1
ATOM 1084 O O . SER A 1 133 ? -4.744 44.212 -4.082 1.00 41.44 133 SER A O 1
ATOM 1086 N N . PRO A 1 134 ? -2.538 43.936 -3.801 1.00 35.62 134 PRO A N 1
ATOM 1087 C CA . PRO A 1 134 ? -2.298 45.344 -3.469 1.00 35.62 134 PRO A CA 1
ATOM 1088 C C . PRO A 1 134 ? -2.590 46.314 -4.630 1.00 35.62 134 PRO A C 1
ATOM 1090 O O . PRO A 1 134 ? -2.549 47.523 -4.428 1.00 35.62 134 PRO A O 1
ATOM 1093 N N . GLN A 1 135 ? -2.852 45.797 -5.837 1.00 38.19 135 GLN A N 1
ATOM 1094 C CA . GLN A 1 135 ? -3.295 46.546 -7.014 1.00 38.19 135 GLN A CA 1
ATOM 1095 C C . GLN A 1 135 ? -4.828 46.536 -7.206 1.00 38.19 135 GLN A C 1
ATOM 1097 O O . GLN A 1 135 ? -5.307 47.037 -8.219 1.00 38.19 135 GLN A O 1
ATOM 1102 N N . GLY A 1 136 ? -5.599 45.971 -6.268 1.00 38.03 136 GLY A N 1
ATOM 1103 C CA . GLY A 1 136 ? -7.067 45.925 -6.326 1.00 38.03 136 GLY A CA 1
ATOM 1104 C C . GLY A 1 136 ? -7.653 44.783 -7.166 1.00 38.03 136 GLY A C 1
ATOM 1105 O O . GLY A 1 136 ? -8.853 44.772 -7.428 1.00 38.03 136 GLY A O 1
ATOM 1106 N N . GLU A 1 137 ? -6.843 43.809 -7.590 1.00 41.62 137 GLU A N 1
ATOM 1107 C CA . GLU A 1 137 ? -7.336 42.640 -8.330 1.00 41.62 137 GLU A CA 1
ATOM 1108 C C . GLU A 1 137 ? -7.918 41.604 -7.360 1.00 41.62 137 GLU A C 1
ATOM 1110 O O . GLU A 1 137 ? -7.228 41.162 -6.440 1.00 41.62 137 GLU A O 1
ATOM 1115 N N . VAL A 1 138 ? -9.172 41.194 -7.580 1.00 39.16 138 VAL A N 1
ATOM 1116 C CA . VAL A 1 138 ? -9.850 40.146 -6.800 1.00 39.16 138 VAL A CA 1
ATOM 1117 C C . VAL A 1 138 ? -9.718 38.802 -7.516 1.00 39.16 138 VAL A C 1
ATOM 1119 O O . VAL A 1 138 ? -10.122 38.669 -8.672 1.00 39.16 138 VAL A O 1
ATOM 1122 N N . VAL A 1 139 ? -9.200 37.789 -6.822 1.00 42.44 139 VAL A N 1
ATOM 1123 C CA . VAL A 1 139 ? -9.078 36.413 -7.326 1.00 42.44 139 VAL A CA 1
ATOM 1124 C C . VAL A 1 139 ? -9.808 35.463 -6.378 1.00 42.44 139 VAL A C 1
ATOM 1126 O O . VAL A 1 139 ? -9.579 35.499 -5.170 1.00 42.44 139 VAL A O 1
ATOM 1129 N N . ILE A 1 140 ? -10.672 34.594 -6.916 1.00 39.16 140 ILE A N 1
ATOM 1130 C CA . ILE A 1 140 ? -11.278 33.504 -6.137 1.00 39.16 140 ILE A CA 1
ATOM 1131 C C . ILE A 1 140 ? -10.170 32.502 -5.805 1.00 39.16 140 ILE A C 1
ATOM 1133 O O . ILE A 1 140 ? -9.572 31.918 -6.709 1.00 39.16 140 ILE A O 1
ATOM 1137 N N . ALA A 1 141 ? -9.877 32.347 -4.516 1.00 35.72 141 ALA A N 1
ATOM 1138 C CA . ALA A 1 141 ? -8.813 31.485 -4.019 1.00 35.72 141 ALA A CA 1
ATOM 1139 C C . ALA A 1 141 ? -9.303 30.051 -3.783 1.00 35.72 141 ALA A C 1
ATOM 1141 O O . ALA A 1 141 ? -8.599 29.108 -4.138 1.00 35.72 141 ALA A O 1
ATOM 1142 N N . ASP A 1 142 ? -10.497 29.894 -3.200 1.00 40.62 142 ASP A N 1
ATOM 1143 C CA . ASP A 1 142 ? -11.099 28.591 -2.890 1.00 40.62 142 ASP A CA 1
ATOM 1144 C C . ASP A 1 142 ? -12.629 28.690 -2.711 1.00 40.62 142 ASP A C 1
ATOM 1146 O O . ASP A 1 142 ? -13.154 29.776 -2.439 1.00 40.62 142 ASP A O 1
ATOM 1150 N N . VAL A 1 143 ? -13.330 27.559 -2.854 1.00 38.09 143 VAL A N 1
ATOM 1151 C CA . VAL A 1 143 ? -14.785 27.406 -2.671 1.00 38.09 143 VAL A CA 1
ATOM 1152 C C . VAL A 1 143 ? -15.079 26.059 -1.995 1.00 38.09 143 VAL A C 1
ATOM 1154 O O . VAL A 1 143 ? -14.832 25.002 -2.578 1.00 38.09 143 VAL A O 1
ATOM 1157 N N . VAL A 1 144 ? -15.638 26.086 -0.782 1.00 41.78 144 VAL A N 1
ATOM 1158 C CA . VAL A 1 144 ? -15.771 24.913 0.106 1.00 41.78 144 VAL A CA 1
ATOM 1159 C C . VAL A 1 144 ? -17.225 24.729 0.564 1.00 41.78 144 VAL A C 1
ATOM 1161 O O . VAL A 1 144 ? -17.863 25.704 0.953 1.00 41.78 144 VAL A O 1
ATOM 1164 N N . ASP A 1 145 ? -17.751 23.497 0.546 1.00 45.03 145 ASP A N 1
ATOM 1165 C CA . ASP A 1 145 ? -19.008 23.140 1.237 1.00 45.03 145 ASP A CA 1
ATOM 1166 C C . ASP A 1 145 ? -18.713 22.859 2.715 1.00 45.03 145 ASP A C 1
ATOM 1168 O O . ASP A 1 145 ? -17.848 22.047 3.043 1.00 45.03 145 ASP A O 1
ATOM 1172 N N . GLU A 1 146 ? -19.433 23.524 3.613 1.00 40.47 146 GLU A N 1
ATOM 1173 C CA . GLU A 1 146 ? -19.218 23.387 5.057 1.00 40.47 146 GLU A CA 1
ATOM 1174 C C . GLU A 1 146 ? -19.887 22.136 5.659 1.00 40.47 146 GLU A C 1
ATOM 1176 O O . GLU A 1 146 ? -19.564 21.751 6.783 1.00 40.47 146 GLU A O 1
ATOM 1181 N N . ASN A 1 147 ? -20.789 21.461 4.932 1.00 39.81 147 ASN A N 1
ATOM 1182 C CA . ASN A 1 147 ? -21.523 20.295 5.447 1.00 39.81 147 ASN A CA 1
ATOM 1183 C C . ASN A 1 147 ? -20.856 18.940 5.147 1.00 39.81 147 ASN A C 1
ATOM 1185 O O . ASN A 1 147 ? -21.306 17.906 5.655 1.00 39.81 147 ASN A O 1
ATOM 1189 N N . SER A 1 148 ? -19.779 18.901 4.356 1.00 39.16 148 SER A N 1
ATOM 1190 C CA . SER A 1 148 ? -19.093 17.657 3.995 1.00 39.16 148 SER A CA 1
ATOM 1191 C C . SER A 1 148 ? -18.161 17.155 5.112 1.00 39.16 148 SER A C 1
ATOM 1193 O O . SER A 1 148 ? -16.938 17.266 5.026 1.00 39.16 148 SER A O 1
ATOM 1195 N N . TYR A 1 149 ? -18.720 16.517 6.149 1.00 30.34 149 TYR A N 1
ATOM 1196 C CA . TYR A 1 149 ? -17.952 15.826 7.208 1.00 30.34 149 TYR A CA 1
ATOM 1197 C C . TYR A 1 149 ? -17.382 14.452 6.774 1.00 30.34 149 TYR A C 1
ATOM 1199 O O . TYR A 1 149 ? -17.333 13.489 7.537 1.00 30.34 149 TYR A O 1
ATOM 1207 N N . GLN A 1 150 ? -16.930 14.378 5.524 1.00 29.23 150 GLN A N 1
ATOM 1208 C CA . GLN A 1 150 ? -16.068 13.374 4.896 1.00 29.23 150 GLN A CA 1
ATOM 1209 C C . GLN A 1 150 ? -15.329 14.120 3.777 1.00 29.23 150 GLN A C 1
ATOM 1211 O O . GLN A 1 150 ? -15.940 14.964 3.128 1.00 29.23 150 GLN A O 1
ATOM 1216 N N . GLY A 1 151 ? -14.038 13.840 3.560 1.00 31.72 151 GLY A N 1
ATOM 1217 C CA . GLY A 1 151 ? -13.114 14.656 2.748 1.00 31.72 151 GLY A CA 1
ATOM 1218 C C . GLY A 1 151 ? -13.343 14.686 1.227 1.00 31.72 151 GLY A C 1
ATOM 1219 O O . GLY A 1 151 ? -12.385 14.557 0.471 1.00 31.72 151 GLY A O 1
ATOM 1220 N N . ASN A 1 152 ? -14.586 14.862 0.784 1.00 28.69 152 ASN A N 1
ATOM 1221 C CA . ASN A 1 152 ? -14.984 15.091 -0.597 1.00 28.69 152 ASN A CA 1
ATOM 1222 C C . ASN A 1 152 ? -15.127 16.597 -0.836 1.00 28.69 152 ASN A C 1
ATOM 1224 O O . ASN A 1 152 ? -16.178 17.175 -0.567 1.00 28.69 152 ASN A O 1
ATOM 1228 N N . THR A 1 153 ? -14.096 17.233 -1.393 1.00 30.77 153 THR A N 1
ATOM 1229 C CA . THR A 1 153 ? -14.242 18.571 -1.977 1.00 30.77 153 THR A CA 1
ATOM 1230 C C . THR A 1 153 ? -15.236 18.507 -3.137 1.00 30.77 153 THR A C 1
ATOM 1232 O O . THR A 1 153 ? -14.971 17.904 -4.179 1.00 30.77 153 THR A O 1
ATOM 1235 N N . LEU A 1 154 ? -16.397 19.140 -2.955 1.00 31.91 154 LEU A N 1
ATOM 1236 C CA . LEU A 1 154 ? -17.539 19.061 -3.876 1.00 31.91 154 LEU A CA 1
ATOM 1237 C C . LEU A 1 154 ? -17.274 19.695 -5.260 1.00 31.91 154 LEU A C 1
ATOM 1239 O O . LEU A 1 154 ? -18.020 19.456 -6.206 1.00 31.91 154 LEU A O 1
ATOM 1243 N N . PHE A 1 155 ? -16.170 20.436 -5.408 1.00 30.72 155 PHE A N 1
ATOM 1244 C CA . PHE A 1 155 ? -15.749 21.086 -6.650 1.00 30.72 155 PHE A CA 1
ATOM 1245 C C . PHE A 1 155 ? -14.336 20.672 -7.088 1.00 30.72 155 PHE A C 1
ATOM 1247 O O . PHE A 1 155 ? -13.395 21.465 -7.067 1.00 30.72 155 PHE A O 1
ATOM 1254 N N . SER A 1 156 ? -14.185 19.441 -7.585 1.00 25.30 156 SER A N 1
ATOM 1255 C CA . SER A 1 156 ? -13.037 19.113 -8.441 1.00 25.30 156 SER A CA 1
ATOM 1256 C C . SER A 1 156 ? -13.314 19.550 -9.889 1.00 25.30 156 SER A C 1
ATOM 1258 O O . SER A 1 156 ? -13.977 18.868 -10.663 1.00 25.30 156 SER A O 1
ATOM 1260 N N . THR A 1 157 ? -12.760 20.709 -10.265 1.00 25.81 157 THR A N 1
ATOM 1261 C CA . THR A 1 157 ? -12.694 21.254 -11.641 1.00 25.81 157 THR A CA 1
ATOM 1262 C C . THR A 1 157 ? -14.017 21.495 -12.388 1.00 25.81 157 THR A C 1
ATOM 1264 O O . THR A 1 157 ? -14.427 20.705 -13.236 1.00 25.81 157 THR A O 1
ATOM 1267 N N . VAL A 1 158 ? -14.569 22.707 -12.251 1.00 24.95 158 VAL A N 1
ATOM 1268 C CA . VAL A 1 158 ? -15.373 23.326 -13.324 1.00 24.95 158 VAL A CA 1
ATOM 1269 C C . VAL A 1 158 ? -14.428 24.032 -14.304 1.00 24.95 158 VAL A C 1
ATOM 1271 O O . VAL A 1 158 ? -14.217 25.241 -14.235 1.00 24.95 158 VAL A O 1
ATOM 1274 N N . PHE A 1 159 ? -13.845 23.280 -15.241 1.00 25.50 159 PHE A N 1
ATOM 1275 C CA . PHE A 1 159 ? -13.261 23.888 -16.441 1.00 25.50 159 PHE A CA 1
ATOM 1276 C C . PHE A 1 159 ? -14.384 24.185 -17.438 1.00 25.50 159 PHE A C 1
ATOM 1278 O O . PHE A 1 159 ? -14.774 23.331 -18.234 1.00 25.50 159 PHE A O 1
ATOM 1285 N N . CYS A 1 160 ? -14.898 25.417 -17.413 1.00 23.20 160 CYS A N 1
ATOM 1286 C CA . CYS A 1 160 ? -15.701 25.923 -18.520 1.00 23.20 160 CYS A CA 1
ATOM 1287 C C . CYS A 1 160 ? -14.801 26.039 -19.761 1.00 23.20 160 CYS A C 1
ATOM 1289 O O . CYS A 1 160 ? -13.893 26.873 -19.818 1.00 23.20 160 CYS A O 1
ATOM 1291 N N . GLY A 1 161 ? -15.019 25.167 -20.746 1.00 27.64 161 GLY A N 1
ATOM 1292 C CA . GLY A 1 161 ? -14.285 25.191 -22.006 1.00 27.64 161 GLY A CA 1
ATOM 1293 C C . GLY A 1 161 ? -14.683 26.399 -22.851 1.00 27.64 161 GLY A C 1
ATOM 1294 O O . GLY A 1 161 ? -15.626 26.304 -23.632 1.00 27.64 161 GLY A O 1
ATOM 1295 N N . GLY A 1 162 ? -13.968 27.520 -22.707 1.00 27.64 162 GLY A N 1
ATOM 1296 C CA . GLY A 1 162 ? -14.213 28.711 -23.529 1.00 27.64 162 GLY A CA 1
ATOM 1297 C C . GLY A 1 162 ? -13.822 30.063 -22.928 1.00 27.64 162 GLY A C 1
ATOM 1298 O O . GLY A 1 162 ? -14.549 31.027 -23.143 1.00 27.64 162 GLY A O 1
ATOM 1299 N N . CYS A 1 163 ? -12.698 30.175 -22.210 1.00 24.09 163 CYS A N 1
ATOM 1300 C CA . CYS A 1 163 ? -12.238 31.453 -21.646 1.00 24.09 163 CYS A CA 1
ATOM 1301 C C . CYS A 1 163 ? -10.842 31.844 -22.162 1.00 24.09 163 CYS A C 1
ATOM 1303 O O . CYS A 1 163 ? -9.829 31.346 -21.674 1.00 24.09 163 CYS A O 1
ATOM 1305 N N . ASN A 1 164 ? -10.783 32.784 -23.111 1.00 27.59 164 ASN A N 1
ATOM 1306 C CA . ASN A 1 164 ? -9.536 33.448 -23.501 1.00 27.59 164 ASN A CA 1
ATOM 1307 C C . ASN A 1 164 ? -9.180 34.534 -22.472 1.00 27.59 164 ASN A C 1
ATOM 1309 O O . ASN A 1 164 ? -9.707 35.642 -22.537 1.00 27.59 164 ASN A O 1
ATOM 1313 N N . PHE A 1 165 ? -8.240 34.250 -21.568 1.00 22.41 165 PHE A N 1
ATOM 1314 C CA . PHE A 1 165 ? -7.538 35.282 -20.799 1.00 22.41 165 PHE A CA 1
ATOM 1315 C C . PHE A 1 165 ? -6.022 35.104 -20.926 1.00 22.41 165 PHE A C 1
ATOM 1317 O O . PHE A 1 165 ? -5.458 34.067 -20.585 1.00 22.41 165 PHE A O 1
ATOM 1324 N N . ASN A 1 166 ? -5.359 36.143 -21.437 1.00 24.31 166 ASN A N 1
ATOM 1325 C CA . ASN A 1 166 ? -3.913 36.173 -21.639 1.00 24.31 166 ASN A CA 1
ATOM 1326 C C . ASN A 1 166 ? -3.189 36.389 -20.300 1.00 24.31 166 ASN A C 1
ATOM 1328 O O . ASN A 1 166 ? -2.954 37.527 -19.898 1.00 24.31 166 ASN A O 1
ATOM 1332 N N . ILE A 1 167 ? -2.778 35.307 -19.636 1.00 23.78 167 ILE A N 1
ATOM 1333 C CA . ILE A 1 167 ? -1.788 35.373 -18.554 1.00 23.78 167 ILE A CA 1
ATOM 1334 C C . ILE A 1 167 ? -0.420 35.043 -19.156 1.00 23.78 167 ILE A C 1
ATOM 1336 O O . ILE A 1 167 ? -0.132 33.892 -19.483 1.00 23.78 167 ILE A O 1
ATOM 1340 N N . ARG A 1 168 ? 0.439 36.058 -19.320 1.00 20.86 168 ARG A N 1
ATOM 1341 C CA . ARG A 1 168 ? 1.839 35.842 -19.722 1.00 20.86 168 ARG A CA 1
ATOM 1342 C C . ARG A 1 168 ? 2.583 35.122 -18.588 1.00 20.86 168 ARG A C 1
ATOM 1344 O O . ARG A 1 168 ? 2.676 35.693 -17.501 1.00 20.86 168 ARG A O 1
ATOM 1351 N N . PRO A 1 169 ? 3.190 33.945 -18.815 1.00 20.80 169 PRO A N 1
ATOM 1352 C CA . PRO A 1 169 ? 4.061 33.334 -17.822 1.00 20.80 169 PRO A CA 1
ATOM 1353 C C . PRO A 1 169 ? 5.396 34.091 -17.788 1.00 20.80 169 PRO A C 1
ATOM 1355 O O . PRO A 1 169 ? 6.244 33.912 -18.664 1.00 20.80 169 PRO A O 1
ATOM 1358 N N . LEU A 1 170 ? 5.600 34.942 -16.778 1.00 23.95 170 LEU A N 1
ATOM 1359 C CA . LEU A 1 170 ? 6.919 35.521 -16.520 1.00 23.95 170 LEU A CA 1
ATOM 1360 C C . LEU A 1 170 ? 7.865 34.425 -16.020 1.00 23.95 170 LEU A C 1
ATOM 1362 O O . LEU A 1 170 ? 7.633 33.762 -15.011 1.00 23.95 170 LEU A O 1
ATOM 1366 N N . SER A 1 171 ? 8.923 34.198 -16.788 1.00 22.20 171 SER A N 1
ATOM 1367 C CA . SER A 1 171 ? 9.809 33.057 -16.624 1.00 22.20 171 SER A CA 1
ATOM 1368 C C . SER A 1 171 ? 10.963 33.313 -15.650 1.00 22.20 171 SER A C 1
ATOM 1370 O O . SER A 1 171 ? 11.766 34.214 -15.887 1.00 22.20 171 SER A O 1
ATOM 1372 N N . LYS A 1 172 ? 11.164 32.348 -14.740 1.00 22.17 172 LYS A N 1
ATOM 1373 C CA . LYS A 1 172 ? 12.441 31.985 -14.082 1.00 22.17 172 LYS A CA 1
ATOM 1374 C C . LYS A 1 172 ? 12.936 32.855 -12.894 1.00 22.17 172 LYS A C 1
ATOM 1376 O O . LYS A 1 172 ? 12.420 33.943 -12.678 1.00 22.17 172 LYS A O 1
ATOM 1381 N N . PRO A 1 173 ? 13.815 32.290 -12.026 1.00 33.84 173 PRO A N 1
ATOM 1382 C CA . PRO A 1 173 ? 13.587 32.345 -10.575 1.00 33.84 173 PRO A CA 1
ATOM 1383 C C . PRO A 1 173 ? 14.68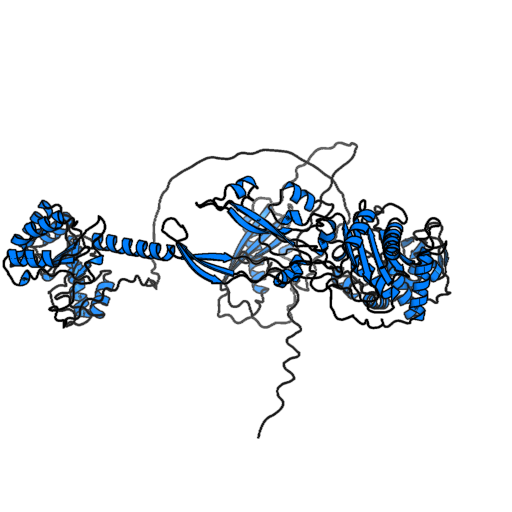7 33.055 -9.770 1.00 33.84 173 PRO A C 1
ATOM 1385 O O . PRO A 1 173 ? 15.824 33.164 -10.229 1.00 33.84 173 PRO A O 1
ATOM 1388 N N . ILE A 1 174 ? 14.383 33.391 -8.511 1.00 21.17 174 ILE A N 1
ATOM 1389 C CA . ILE A 1 174 ? 15.368 33.742 -7.474 1.00 21.17 174 ILE A CA 1
ATOM 1390 C C . ILE A 1 174 ? 14.958 33.074 -6.145 1.00 21.17 174 ILE A C 1
ATOM 1392 O O . ILE A 1 174 ? 13.786 33.092 -5.783 1.00 21.17 174 ILE A O 1
ATOM 1396 N N . TYR A 1 175 ? 15.920 32.461 -5.447 1.00 22.95 175 TYR A N 1
ATOM 1397 C CA . TYR A 1 175 ? 15.791 31.910 -4.086 1.00 22.95 175 TYR A CA 1
ATOM 1398 C C . TYR A 1 175 ? 16.262 32.946 -3.045 1.00 22.95 175 TYR A C 1
ATOM 1400 O O . TYR A 1 175 ? 17.262 33.613 -3.309 1.00 22.95 175 TYR A O 1
ATOM 1408 N N . GLY A 1 176 ? 15.678 32.960 -1.834 1.00 23.08 176 GLY A N 1
ATOM 1409 C CA . GLY A 1 176 ? 16.452 33.269 -0.615 1.00 23.08 176 GLY A CA 1
ATOM 1410 C C . GLY A 1 176 ? 15.816 34.112 0.509 1.00 23.08 176 GLY A C 1
ATOM 1411 O O . GLY A 1 176 ? 15.940 35.329 0.496 1.00 23.08 176 GLY A O 1
ATOM 1412 N N . GLU A 1 177 ? 15.374 33.411 1.563 1.00 26.33 177 GLU A N 1
ATOM 1413 C CA . GLU A 1 177 ? 15.808 33.590 2.972 1.00 26.33 177 GLU A CA 1
ATOM 1414 C C . GLU A 1 177 ? 15.222 34.622 3.975 1.00 26.33 177 GLU A C 1
ATOM 1416 O O . GLU A 1 177 ? 15.375 35.831 3.840 1.00 26.33 177 GLU A O 1
ATOM 1421 N N . LYS A 1 178 ? 14.887 34.042 5.149 1.00 23.17 178 LYS A N 1
ATOM 1422 C CA . LYS A 1 178 ? 15.109 34.494 6.549 1.00 23.17 178 LYS A CA 1
ATOM 1423 C C . LYS A 1 178 ? 14.310 35.671 7.130 1.00 23.17 178 LYS A C 1
ATOM 1425 O O . LYS A 1 178 ? 14.659 36.827 6.929 1.00 23.17 178 LYS A O 1
ATOM 1430 N N . PHE A 1 179 ? 13.514 35.341 8.153 1.00 23.47 179 PHE A N 1
ATOM 1431 C CA . PHE A 1 179 ? 13.891 35.634 9.548 1.00 23.47 179 PHE A CA 1
ATOM 1432 C C . PHE A 1 179 ? 13.337 34.558 10.505 1.00 23.47 179 PHE A C 1
ATOM 1434 O O . PHE A 1 179 ? 12.277 33.993 10.260 1.00 23.47 179 PHE A O 1
ATOM 1441 N N . LEU A 1 180 ? 14.078 34.261 11.576 1.00 23.38 180 LEU A N 1
ATOM 1442 C CA . LEU A 1 180 ? 13.664 33.422 12.711 1.00 23.38 180 LEU A CA 1
ATOM 1443 C C . LEU A 1 180 ? 13.565 34.350 13.930 1.00 23.38 180 LEU A C 1
ATOM 1445 O O . LEU A 1 180 ? 14.445 35.195 14.099 1.00 23.38 180 LEU A O 1
ATOM 1449 N N . GLY A 1 181 ? 12.534 34.203 14.759 1.00 22.06 181 GLY A N 1
ATOM 1450 C CA . GLY A 1 181 ? 12.338 35.018 15.959 1.00 22.06 181 GLY A CA 1
ATOM 1451 C C . GLY A 1 181 ? 11.293 34.403 16.886 1.00 22.06 181 GLY A C 1
ATOM 1452 O O . GLY A 1 181 ? 10.226 33.996 16.434 1.00 22.06 181 GLY A O 1
ATOM 1453 N N . GLU A 1 182 ? 11.647 34.284 18.160 1.00 22.73 182 GLU A N 1
ATOM 1454 C CA . GLU A 1 182 ? 10.837 33.714 19.242 1.00 22.73 182 GLU A CA 1
ATOM 1455 C C . GLU A 1 182 ? 9.672 34.643 19.635 1.00 22.73 182 GLU A C 1
ATOM 1457 O O . GLU A 1 182 ? 9.739 35.835 19.366 1.00 22.73 182 GLU A O 1
ATOM 1462 N N . VAL A 1 183 ? 8.655 34.116 20.331 1.00 23.02 183 VAL A N 1
ATOM 1463 C CA . VAL A 1 183 ? 8.224 34.567 21.678 1.00 23.02 183 VAL A CA 1
ATOM 1464 C C . VAL A 1 183 ? 7.412 33.427 22.326 1.00 23.02 183 VAL A C 1
ATOM 1466 O O . VAL A 1 183 ? 6.802 32.602 21.645 1.00 23.02 183 VAL A O 1
ATOM 1469 N N . GLN A 1 184 ? 7.482 33.340 23.655 1.00 21.50 184 GLN A N 1
ATOM 1470 C CA . GLN A 1 184 ? 6.921 32.278 24.491 1.00 21.50 184 GLN A CA 1
ATOM 1471 C C . GLN A 1 184 ? 5.457 32.521 24.917 1.00 21.50 184 GLN A C 1
ATOM 1473 O O . GLN A 1 184 ? 4.925 33.619 24.816 1.00 21.50 184 GLN A O 1
ATOM 1478 N N . ALA A 1 185 ? 4.866 31.447 25.448 1.00 23.39 185 ALA A N 1
ATOM 1479 C CA . ALA A 1 185 ? 3.779 31.352 26.428 1.00 23.39 185 ALA A CA 1
ATOM 1480 C C . ALA A 1 185 ? 3.109 32.626 26.999 1.00 23.39 185 ALA A C 1
ATOM 1482 O O . ALA A 1 185 ? 3.765 33.472 27.601 1.00 23.39 185 ALA A O 1
ATOM 1483 N N . SER A 1 186 ? 1.777 32.564 27.103 1.00 23.97 186 SER A N 1
ATOM 1484 C CA . SER A 1 186 ? 1.094 32.746 28.395 1.00 23.97 186 SER A CA 1
ATOM 1485 C C . SER A 1 186 ? -0.251 32.003 28.445 1.00 23.97 186 SER A C 1
ATOM 1487 O O . SER A 1 186 ? -0.895 31.748 27.427 1.00 23.97 186 SER A O 1
ATOM 1489 N N . THR A 1 187 ? -0.648 31.607 29.653 1.00 22.59 187 THR A N 1
ATOM 1490 C CA . THR A 1 187 ? -1.951 31.019 30.003 1.00 22.59 187 THR A CA 1
ATOM 1491 C C . THR A 1 187 ? -2.706 31.956 30.941 1.00 22.59 187 THR A C 1
ATOM 1493 O O . THR A 1 187 ? -2.056 32.637 31.731 1.00 22.59 187 THR A O 1
ATOM 1496 N N . ALA A 1 188 ? -4.042 31.835 30.959 1.00 22.55 188 ALA A N 1
ATOM 1497 C CA . ALA A 1 188 ? -4.962 32.439 31.940 1.00 22.55 188 ALA A CA 1
ATOM 1498 C C . ALA A 1 188 ? -5.160 33.980 31.778 1.00 22.55 188 ALA A C 1
ATOM 1500 O O . ALA A 1 188 ? -4.395 34.611 31.060 1.00 22.55 188 ALA A O 1
ATOM 1501 N N . GLU A 1 189 ? -6.213 34.650 32.275 1.00 23.22 189 GLU A N 1
ATOM 1502 C CA . GLU A 1 189 ? -7.212 34.337 33.317 1.00 23.22 189 GLU A CA 1
ATOM 1503 C C . GLU A 1 189 ? -8.632 34.927 33.035 1.00 23.22 189 GLU A C 1
ATOM 1505 O O . GLU A 1 189 ? -8.777 35.936 32.360 1.00 23.22 189 GLU A O 1
ATOM 1510 N N . TYR A 1 190 ? -9.653 34.296 33.642 1.00 21.08 190 TYR A N 1
ATOM 1511 C CA . TYR A 1 190 ? -10.799 34.870 34.394 1.00 21.08 190 TYR A CA 1
ATOM 1512 C C . TYR A 1 190 ? -11.926 35.754 33.777 1.00 21.08 190 TYR A C 1
ATOM 1514 O O . TYR A 1 190 ? -11.747 36.910 33.423 1.00 21.08 190 TYR A O 1
ATOM 1522 N N . LEU A 1 191 ? -13.147 35.202 33.925 1.00 21.69 191 LEU A N 1
ATOM 1523 C CA . LEU A 1 191 ? -14.374 35.747 34.563 1.00 21.69 191 LEU A CA 1
ATOM 1524 C C . LEU A 1 191 ? -15.135 37.011 34.069 1.00 21.69 191 LEU A C 1
ATOM 1526 O O . LEU A 1 191 ? -14.647 38.129 34.141 1.00 21.69 191 LEU A O 1
ATOM 1530 N N . ASN A 1 192 ? -16.459 36.785 33.945 1.00 23.39 192 ASN A N 1
ATOM 1531 C CA . ASN A 1 192 ? -17.599 37.620 34.398 1.00 23.39 192 ASN A CA 1
ATOM 1532 C C . ASN A 1 192 ? -17.975 38.923 33.650 1.00 23.39 192 ASN A C 1
ATOM 1534 O O . ASN A 1 192 ? -17.126 39.517 33.005 1.00 23.39 192 ASN A O 1
ATOM 1538 N N . VAL A 1 193 ? -19.199 39.494 33.732 1.00 22.27 193 VAL A N 1
ATOM 1539 C CA . VAL A 1 193 ? -20.625 39.111 34.041 1.00 22.27 193 VAL A CA 1
ATOM 1540 C C . VAL A 1 193 ? -21.499 40.307 33.526 1.00 22.27 193 VAL A C 1
ATOM 1542 O O . VAL A 1 193 ? -20.934 41.336 33.165 1.00 22.27 193 VAL A O 1
ATOM 1545 N N . PHE A 1 194 ? -22.840 40.195 33.545 1.00 22.28 194 PHE A N 1
ATOM 1546 C CA . PHE A 1 194 ? -23.899 41.166 33.155 1.00 22.28 194 PHE A CA 1
ATOM 1547 C C . PHE A 1 194 ? -24.235 41.164 31.640 1.00 22.28 194 PHE A C 1
ATOM 1549 O O . PHE A 1 194 ? -23.338 41.134 30.806 1.00 22.28 194 PHE A O 1
ATOM 1556 N N . GLU A 1 195 ? -25.487 40.958 31.188 1.00 25.16 195 GLU A N 1
ATOM 1557 C CA . GLU A 1 195 ? -26.759 41.691 31.451 1.00 25.16 195 GLU A CA 1
ATOM 1558 C C . GLU A 1 195 ? -26.739 43.120 30.855 1.00 25.16 195 GLU A C 1
ATOM 1560 O O . GLU A 1 195 ? -25.693 43.751 30.822 1.00 25.16 195 GLU A O 1
ATOM 1565 N N . GLU A 1 196 ? -27.822 43.709 30.331 1.00 25.80 196 GLU A N 1
ATOM 1566 C CA . GLU A 1 196 ? -29.259 43.386 30.391 1.00 25.80 196 GLU A CA 1
ATOM 1567 C C . GLU A 1 196 ? -30.025 44.107 29.245 1.00 25.80 196 GLU A C 1
ATOM 1569 O O . GLU A 1 196 ? -29.578 45.171 28.837 1.00 25.80 196 GLU A O 1
ATOM 1574 N N . ARG A 1 197 ? -31.218 43.603 28.844 1.00 24.05 197 ARG A N 1
ATOM 1575 C CA . ARG A 1 197 ? -32.427 44.356 28.364 1.00 24.05 197 ARG A CA 1
ATOM 1576 C C . ARG A 1 197 ? -32.308 45.405 27.213 1.00 24.05 197 ARG A C 1
ATOM 1578 O O . ARG A 1 197 ? -31.244 45.845 26.828 1.00 24.05 197 ARG A O 1
ATOM 1585 N N . SER A 1 198 ? -33.379 45.956 26.622 1.00 23.64 198 SER A N 1
ATOM 1586 C CA . SER A 1 198 ? -34.692 45.450 26.152 1.00 23.64 198 SER A CA 1
ATOM 1587 C C . SER A 1 198 ? -35.463 46.611 25.488 1.00 23.64 198 SER A C 1
ATOM 1589 O O . SER A 1 198 ? -35.485 47.690 26.077 1.00 23.64 198 SER A O 1
ATOM 1591 N N . SER A 1 199 ? -36.190 46.411 24.378 1.00 23.70 199 SER A N 1
ATOM 1592 C CA . SER A 1 199 ? -37.484 47.095 24.116 1.00 23.70 199 SER A CA 1
ATOM 1593 C C . SER A 1 199 ? -38.176 46.646 22.810 1.00 23.70 199 SER A C 1
ATOM 1595 O O . SER A 1 199 ? -37.514 46.425 21.809 1.00 23.70 199 SER A O 1
ATOM 1597 N N . ALA A 1 200 ? -39.511 46.490 22.899 1.00 24.56 200 ALA A N 1
ATOM 1598 C CA . ALA A 1 200 ? -40.603 46.761 21.932 1.00 24.56 200 ALA A CA 1
ATOM 1599 C C . ALA A 1 200 ? -40.379 46.707 20.391 1.00 24.56 200 ALA A C 1
ATOM 1601 O O . ALA A 1 200 ? -39.351 47.111 19.880 1.00 24.56 200 ALA A O 1
ATOM 1602 N N . SER A 1 201 ? -41.366 46.411 19.532 1.00 22.17 201 SER A N 1
ATOM 1603 C CA . SER A 1 201 ? -42.732 45.849 19.633 1.00 22.17 201 SER A CA 1
ATOM 1604 C C . SER A 1 201 ? -43.320 45.817 18.206 1.00 22.17 201 SER A C 1
ATOM 1606 O O . SER A 1 201 ? -43.249 46.845 17.539 1.00 22.17 201 SER A O 1
ATOM 1608 N N . THR A 1 202 ? -43.908 44.703 17.737 1.00 23.16 202 THR A N 1
ATOM 1609 C CA . THR A 1 202 ? -45.218 44.640 17.020 1.00 23.16 202 THR A CA 1
ATOM 1610 C C . THR A 1 202 ? -45.497 43.273 16.360 1.00 23.16 202 THR A C 1
ATOM 1612 O O . THR A 1 202 ? -44.860 42.852 15.403 1.00 23.16 202 THR A O 1
ATOM 1615 N N . THR A 1 203 ? -46.523 42.603 16.887 1.00 22.92 203 THR A N 1
ATOM 1616 C CA . THR A 1 203 ? -47.511 41.720 16.223 1.00 22.92 203 THR A CA 1
ATOM 1617 C C . THR A 1 203 ? -47.293 41.182 14.790 1.00 22.92 203 THR A C 1
ATOM 1619 O O . THR A 1 203 ? -47.499 41.903 13.813 1.00 22.92 203 THR A O 1
ATOM 1622 N N . LYS A 1 204 ? -47.217 39.844 14.670 1.00 25.36 204 LYS A N 1
ATOM 1623 C CA . LYS A 1 204 ? -48.152 39.019 13.860 1.00 25.36 204 LYS A CA 1
ATOM 1624 C C . LYS A 1 204 ? -48.126 37.551 14.323 1.00 25.36 204 LYS A C 1
ATOM 1626 O O . LYS A 1 204 ? -47.087 37.068 14.759 1.00 25.36 204 LYS A O 1
ATOM 1631 N N . LEU A 1 205 ? -49.273 36.862 14.272 1.00 23.94 205 LEU A N 1
ATOM 1632 C CA . LEU A 1 205 ? -49.408 35.466 14.720 1.00 23.94 205 LEU A CA 1
ATOM 1633 C C . LEU A 1 205 ? -48.686 34.487 13.773 1.00 23.94 205 LEU A C 1
ATOM 1635 O O . LEU A 1 205 ? -48.896 34.581 12.563 1.00 23.94 205 LEU A O 1
ATOM 1639 N N . PRO A 1 206 ? -47.968 33.480 14.302 1.00 25.62 206 PRO A N 1
ATOM 1640 C CA . PRO A 1 206 ? -47.670 32.243 13.591 1.00 25.62 206 PRO A CA 1
ATOM 1641 C C . PRO A 1 206 ? -48.740 31.177 13.868 1.00 25.62 206 PRO A C 1
ATOM 1643 O O . PRO A 1 206 ? -49.124 30.932 15.013 1.00 25.62 206 PRO A O 1
ATOM 1646 N N . SER A 1 207 ? -49.183 30.516 12.805 1.00 27.22 207 SER A N 1
ATOM 1647 C CA . SER A 1 207 ? -49.965 29.281 12.838 1.00 27.22 207 SER A CA 1
ATOM 1648 C C . SER A 1 207 ? -49.147 28.081 13.354 1.00 27.22 207 SER A C 1
ATOM 1650 O O . SER A 1 207 ? -47.920 28.109 13.382 1.00 27.22 207 SER A O 1
ATOM 1652 N N . GLU A 1 208 ? -49.853 27.004 13.715 1.00 26.41 208 GLU A N 1
ATOM 1653 C CA . GLU A 1 208 ? -49.312 25.675 14.064 1.00 26.41 208 GLU A CA 1
ATOM 1654 C C . GLU A 1 208 ? -48.447 25.572 15.337 1.00 26.41 208 GLU A C 1
ATOM 1656 O O . GLU A 1 208 ? -47.249 25.272 15.315 1.00 26.41 208 GLU A O 1
ATOM 1661 N N . ILE A 1 209 ? -49.107 25.649 16.499 1.00 24.45 209 ILE A N 1
ATOM 1662 C CA . ILE A 1 209 ? -48.555 25.073 17.733 1.00 24.45 209 ILE A CA 1
ATOM 1663 C C . ILE A 1 209 ? -48.500 23.546 17.577 1.00 24.45 209 ILE A C 1
ATOM 1665 O O . ILE A 1 209 ? -49.513 22.850 17.661 1.00 24.45 209 ILE A O 1
ATOM 1669 N N . LYS A 1 210 ? -47.291 23.006 17.390 1.00 23.38 210 LYS A N 1
ATOM 1670 C CA . LYS A 1 210 ? -47.036 21.561 17.456 1.00 23.38 210 LYS A CA 1
ATOM 1671 C C . LYS A 1 210 ? -47.377 21.038 18.852 1.00 23.38 210 LYS A C 1
ATOM 1673 O O . LYS A 1 210 ? -46.632 21.277 19.803 1.00 23.38 210 LYS A O 1
ATOM 1678 N N . PHE A 1 211 ? -48.457 20.265 18.962 1.00 25.11 211 PHE A N 1
ATOM 1679 C CA . PHE A 1 211 ? -48.792 19.517 20.173 1.00 25.11 211 PHE A CA 1
ATOM 1680 C C . PHE A 1 211 ? -47.661 18.540 20.528 1.00 25.11 211 PHE A C 1
ATOM 1682 O O . PHE A 1 211 ? -47.557 17.447 19.968 1.00 25.11 211 PHE A O 1
ATOM 1689 N N . GLN A 1 212 ? -46.827 18.895 21.511 1.00 25.33 212 GLN A N 1
ATOM 1690 C CA . GLN A 1 212 ? -46.036 17.893 22.219 1.00 25.33 212 GLN A CA 1
ATOM 1691 C C . GLN A 1 212 ? -47.007 16.979 22.973 1.00 25.33 212 GLN A C 1
ATOM 1693 O O . GLN A 1 212 ? -47.565 17.383 23.992 1.00 25.33 212 GLN A O 1
ATOM 1698 N N . LYS A 1 213 ? -47.171 15.733 22.507 1.00 29.88 213 LYS A N 1
ATOM 1699 C CA . LYS A 1 213 ? -47.790 14.656 23.294 1.00 29.88 213 LYS A CA 1
ATOM 1700 C C . LYS A 1 213 ? -46.982 14.447 24.581 1.00 29.88 213 LYS A C 1
ATOM 1702 O O . LYS A 1 213 ? -46.022 13.682 24.604 1.00 29.88 213 LYS A O 1
ATOM 1707 N N . ARG A 1 214 ? -47.370 15.137 25.655 1.00 32.84 214 ARG A N 1
ATOM 1708 C CA . ARG A 1 214 ? -46.868 14.918 27.017 1.00 32.84 214 ARG A CA 1
ATOM 1709 C C . ARG A 1 214 ? -47.804 13.931 27.701 1.00 32.84 214 ARG A C 1
ATOM 1711 O O . ARG A 1 214 ? -48.902 14.276 28.120 1.00 32.84 214 ARG A O 1
ATOM 1718 N N . SER A 1 215 ? -47.392 12.672 27.724 1.00 29.36 215 SER A N 1
ATOM 1719 C CA . SER A 1 215 ? -48.229 11.548 28.131 1.00 29.36 215 SER A CA 1
ATOM 1720 C C . SER A 1 215 ? -48.300 11.376 29.651 1.00 29.36 215 SER A C 1
ATOM 1722 O O . SER A 1 215 ? -47.441 10.710 30.224 1.00 29.36 215 SER A O 1
ATOM 1724 N N . ILE A 1 216 ? -49.373 11.876 30.272 1.00 29.42 216 ILE A N 1
ATOM 1725 C CA . ILE A 1 216 ? -50.041 11.183 31.390 1.00 29.42 216 ILE A CA 1
ATOM 1726 C C . ILE A 1 216 ? -51.570 11.289 31.201 1.00 29.42 216 ILE A C 1
ATOM 1728 O O . ILE A 1 216 ? -52.208 12.135 31.824 1.00 29.42 216 ILE A O 1
ATOM 1732 N N . PRO A 1 217 ? -52.191 10.462 30.339 1.00 30.61 217 PRO A N 1
ATOM 1733 C CA . PRO A 1 217 ? -53.636 10.278 30.364 1.00 30.61 217 PRO A CA 1
ATOM 1734 C C . PRO A 1 217 ? -53.991 9.332 31.520 1.00 30.61 217 PRO A C 1
ATOM 1736 O O . PRO A 1 217 ? -53.752 8.126 31.442 1.00 30.61 217 PRO A O 1
ATOM 1739 N N . TYR A 1 218 ? -54.552 9.870 32.603 1.00 34.56 218 TYR A N 1
ATOM 1740 C CA . TYR A 1 218 ? -55.252 9.047 33.585 1.00 34.56 218 TYR A CA 1
ATOM 1741 C C . TYR A 1 218 ? -56.681 8.823 33.084 1.00 34.56 218 TYR A C 1
ATOM 1743 O O . TYR A 1 218 ? -57.518 9.717 33.175 1.00 34.56 218 TYR A O 1
ATOM 1751 N N . TYR A 1 219 ? -56.947 7.639 32.531 1.00 33.16 219 TYR A N 1
ATOM 1752 C CA . TYR A 1 219 ? -58.313 7.190 32.278 1.00 33.16 219 TYR A CA 1
ATOM 1753 C C . TYR A 1 219 ? -58.959 6.894 33.631 1.00 33.16 219 TYR A C 1
ATOM 1755 O O . TYR A 1 219 ? -58.565 5.940 34.307 1.00 33.16 219 TYR A O 1
ATOM 1763 N N . GLY A 1 220 ? -59.898 7.738 34.057 1.00 33.09 220 GLY A N 1
ATOM 1764 C CA . GLY A 1 220 ? -60.670 7.456 35.259 1.00 33.09 220 GLY A CA 1
ATOM 1765 C C . GLY A 1 220 ? -61.742 6.393 35.012 1.00 33.09 220 GLY A C 1
ATOM 1766 O O . GLY A 1 220 ? -61.930 5.902 33.901 1.00 33.09 220 GLY A O 1
ATOM 1767 N N . LEU A 1 221 ? -62.411 6.001 36.091 1.00 32.50 221 LEU A N 1
ATOM 1768 C CA . LEU A 1 221 ? -63.352 4.883 36.097 1.00 32.50 221 LEU A CA 1
ATOM 1769 C C . LEU A 1 221 ? -64.668 5.244 35.395 1.00 32.50 221 LEU A C 1
ATOM 1771 O O . LEU A 1 221 ? -65.193 6.343 35.572 1.00 32.50 221 LEU A O 1
ATOM 1775 N N . ASP A 1 222 ? -65.215 4.286 34.646 1.00 34.16 222 ASP A N 1
ATOM 1776 C CA . ASP A 1 222 ? -66.543 4.392 34.041 1.00 34.16 222 ASP A CA 1
ATOM 1777 C C . ASP A 1 222 ? -67.636 4.498 35.121 1.00 34.16 222 ASP A C 1
ATOM 1779 O O . ASP A 1 222 ? -67.587 3.849 36.170 1.00 34.16 222 ASP A O 1
ATOM 1783 N N . CYS A 1 223 ? -68.662 5.293 34.828 1.00 37.75 223 CYS A N 1
ATOM 1784 C CA . CYS A 1 223 ? -69.771 5.642 35.708 1.00 37.75 223 CYS A CA 1
ATOM 1785 C C . CYS A 1 223 ? -70.699 4.471 36.093 1.00 37.75 223 CYS A C 1
ATOM 1787 O O . CYS A 1 223 ? -71.641 4.668 36.860 1.00 37.75 223 CYS A O 1
ATOM 1789 N N . HIS A 1 224 ? -70.420 3.261 35.599 1.00 36.78 224 HIS A N 1
ATOM 1790 C CA . HIS A 1 224 ? -71.146 2.026 35.899 1.00 36.78 224 HIS A CA 1
ATOM 1791 C C . HIS A 1 224 ? -70.351 1.000 36.734 1.00 36.78 224 HIS A C 1
ATOM 1793 O O . HIS A 1 224 ? -70.878 -0.070 37.046 1.00 36.78 224 HIS A O 1
ATOM 1799 N N . MET A 1 225 ? -69.101 1.281 37.130 1.00 32.78 225 MET A N 1
ATOM 1800 C CA . MET A 1 225 ? -68.297 0.315 37.893 1.00 32.78 225 MET A CA 1
ATOM 1801 C C . MET A 1 225 ? -68.677 0.242 39.383 1.00 32.78 225 MET A C 1
ATOM 1803 O O . MET A 1 225 ? -68.430 1.161 40.161 1.00 32.78 225 MET A O 1
ATOM 1807 N N . ASN A 1 226 ? -69.193 -0.915 39.812 1.00 31.42 226 ASN A N 1
ATOM 1808 C CA . ASN A 1 226 ? -69.383 -1.237 41.227 1.00 31.42 226 ASN A CA 1
ATOM 1809 C C . ASN A 1 226 ? -68.023 -1.453 41.926 1.00 31.42 226 ASN A C 1
ATOM 1811 O O . ASN A 1 226 ? -67.272 -2.366 41.577 1.00 31.42 226 ASN A O 1
ATOM 1815 N N . LEU A 1 227 ? -67.721 -0.627 42.931 1.00 35.53 227 LEU A N 1
ATOM 1816 C CA . LEU A 1 227 ? -66.447 -0.628 43.663 1.00 35.53 227 LEU A CA 1
ATOM 1817 C C . LEU A 1 227 ? -66.381 -1.620 44.841 1.00 35.53 227 LEU A C 1
ATOM 1819 O O . LEU A 1 227 ? -65.395 -1.616 45.576 1.00 35.53 227 LEU A O 1
ATOM 1823 N N . SER A 1 228 ? -67.376 -2.496 45.034 1.00 30.75 228 SER A N 1
ATOM 1824 C CA . SER A 1 228 ? -67.404 -3.420 46.182 1.00 30.75 228 SER A CA 1
ATOM 1825 C C . SER A 1 228 ? -66.275 -4.464 46.210 1.00 30.75 228 SER A C 1
ATOM 1827 O O . SER A 1 228 ? -66.004 -5.026 47.271 1.00 30.75 228 SER A O 1
ATOM 1829 N N . HIS A 1 229 ? -65.582 -4.718 45.090 1.00 32.88 229 HIS A N 1
ATOM 1830 C CA . HIS A 1 229 ? -64.470 -5.672 45.039 1.00 32.88 229 HIS A CA 1
ATOM 1831 C C . HIS A 1 229 ? -63.339 -5.260 44.083 1.00 32.88 229 HIS A C 1
ATOM 1833 O O . HIS A 1 229 ? -63.505 -5.344 42.866 1.00 32.88 229 HIS A O 1
ATOM 1839 N N . ARG A 1 230 ? -62.135 -4.991 44.625 1.00 28.98 230 ARG A N 1
ATOM 1840 C CA . ARG A 1 230 ? -60.854 -5.477 44.056 1.00 28.98 230 ARG A CA 1
ATOM 1841 C C . ARG A 1 230 ? -59.652 -5.361 45.013 1.00 28.98 230 ARG A C 1
ATOM 1843 O O . ARG A 1 230 ? -59.238 -4.285 45.417 1.00 28.98 230 ARG A O 1
ATOM 1850 N N . ASN A 1 231 ? -59.097 -6.536 45.306 1.00 29.38 231 ASN A N 1
ATOM 1851 C CA . ASN A 1 231 ? -57.802 -6.880 45.910 1.00 29.38 231 ASN A CA 1
ATOM 1852 C C . ASN A 1 231 ? -56.748 -5.768 46.162 1.00 29.38 231 ASN A C 1
ATOM 1854 O O . ASN A 1 231 ? -56.138 -5.236 45.238 1.00 29.38 231 ASN A O 1
ATOM 1858 N N . LEU A 1 232 ? -56.387 -5.584 47.440 1.00 33.75 232 LEU A N 1
ATOM 1859 C CA . LEU A 1 232 ? -55.319 -4.697 47.949 1.00 33.75 232 LEU A CA 1
ATOM 1860 C C . LEU A 1 232 ? -53.875 -5.243 47.780 1.00 33.75 232 LEU A C 1
ATOM 1862 O O . LEU A 1 232 ? -52.924 -4.709 48.358 1.00 33.75 232 LEU A O 1
ATOM 1866 N N . SER A 1 233 ? -53.673 -6.325 47.024 1.00 31.50 233 SER A N 1
ATOM 1867 C CA . SER A 1 233 ? -52.438 -7.128 47.065 1.00 31.50 233 SER A CA 1
ATOM 1868 C C . SER A 1 233 ? -51.186 -6.461 46.471 1.00 31.50 233 SER A C 1
ATOM 1870 O O . SER A 1 233 ? -50.079 -6.805 46.882 1.00 31.50 233 SER A O 1
ATOM 1872 N N . ASN A 1 234 ? -51.324 -5.466 45.585 1.00 35.78 234 ASN A N 1
ATOM 1873 C CA . ASN A 1 234 ? -50.177 -4.781 44.961 1.00 35.78 234 ASN A CA 1
ATOM 1874 C C . ASN A 1 234 ? -49.744 -3.469 45.646 1.00 35.78 234 ASN A C 1
ATOM 1876 O O . ASN A 1 234 ? -48.682 -2.941 45.321 1.00 35.78 234 ASN A O 1
ATOM 1880 N N . VAL A 1 235 ? -50.486 -2.962 46.639 1.00 36.81 235 VAL A N 1
ATOM 1881 C CA . VAL A 1 235 ? -50.133 -1.704 47.335 1.00 36.81 235 VAL A CA 1
ATOM 1882 C C . VAL A 1 235 ? -49.063 -1.924 48.417 1.00 36.81 235 VAL A C 1
ATOM 1884 O O . VAL A 1 235 ? -48.205 -1.067 48.631 1.00 36.81 235 VAL A O 1
ATOM 1887 N N . LYS A 1 236 ? -49.022 -3.107 49.052 1.00 36.47 236 LYS A N 1
ATOM 1888 C CA . LYS A 1 236 ? -48.048 -3.425 50.120 1.00 36.47 236 LYS A CA 1
ATOM 1889 C C . LYS A 1 236 ? -46.575 -3.385 49.676 1.00 36.47 236 LYS A C 1
ATOM 1891 O O . LYS A 1 236 ? -45.711 -3.194 50.525 1.00 36.47 236 LYS A O 1
ATOM 1896 N N . LYS A 1 237 ? -46.265 -3.499 48.375 1.00 33.22 237 LYS A N 1
ATOM 1897 C CA . LYS A 1 237 ? -44.884 -3.390 47.853 1.00 33.22 237 LYS A CA 1
ATOM 1898 C C . LYS A 1 237 ? -44.360 -1.951 47.713 1.00 33.22 237 LYS A C 1
ATOM 1900 O O . LYS A 1 237 ? -43.168 -1.779 47.486 1.00 33.22 237 LYS A O 1
ATOM 1905 N N . LEU A 1 238 ? -45.199 -0.927 47.904 1.00 39.22 238 LEU A N 1
ATOM 1906 C CA . LEU A 1 238 ? -44.779 0.486 47.925 1.00 39.22 238 LEU A CA 1
ATOM 1907 C C . LEU A 1 238 ? -44.378 0.991 49.326 1.00 39.22 238 LEU A C 1
ATOM 1909 O O . LEU A 1 238 ? -44.037 2.164 49.490 1.00 39.22 238 LEU A O 1
ATOM 1913 N N . LEU A 1 239 ? -44.389 0.119 50.338 1.00 39.81 239 LEU A N 1
ATOM 1914 C CA . LEU A 1 239 ? -43.973 0.431 51.706 1.00 39.81 239 LEU A CA 1
ATOM 1915 C C . LEU A 1 239 ? -42.450 0.327 51.873 1.00 39.81 239 LEU A C 1
ATOM 1917 O O . LEU A 1 239 ? -41.948 -0.552 52.568 1.00 39.81 239 LEU A O 1
ATOM 1921 N N . ASN A 1 240 ? -41.708 1.252 51.258 1.00 39.19 240 ASN A N 1
ATOM 1922 C CA . ASN A 1 240 ? -40.338 1.540 51.678 1.00 39.19 240 ASN A CA 1
ATOM 1923 C C . ASN A 1 240 ? -39.908 2.983 51.334 1.00 39.19 240 ASN A C 1
ATOM 1925 O O . ASN A 1 240 ? -40.318 3.515 50.303 1.00 39.19 240 ASN A O 1
ATOM 1929 N N . LYS A 1 241 ? -39.025 3.556 52.170 1.00 50.72 241 LYS A N 1
ATOM 1930 C CA . LYS A 1 241 ? -38.364 4.885 52.076 1.00 50.72 241 LYS A CA 1
ATOM 1931 C C . LYS A 1 241 ? -39.192 6.147 52.415 1.00 50.72 241 LYS A C 1
ATOM 1933 O O . LYS A 1 241 ? -39.988 6.621 51.612 1.00 50.72 241 LYS A O 1
ATOM 1938 N N . GLU A 1 242 ? -38.897 6.690 53.602 1.00 56.94 242 GLU A N 1
ATOM 1939 C CA . GLU A 1 242 ? -38.745 8.092 54.087 1.00 56.94 242 GLU A CA 1
ATOM 1940 C C . GLU A 1 242 ? -39.535 9.304 53.526 1.00 56.94 242 GLU A C 1
ATOM 1942 O O . GLU A 1 242 ? -39.601 10.321 54.213 1.00 56.94 242 GLU A O 1
ATOM 1947 N N . ASP A 1 243 ? -40.178 9.258 52.358 1.00 71.44 243 ASP A N 1
ATOM 1948 C CA . ASP A 1 243 ? -40.974 10.376 51.820 1.00 71.44 243 ASP A CA 1
ATOM 1949 C C . ASP A 1 243 ? -42.397 9.902 51.489 1.00 71.44 243 ASP A C 1
ATOM 1951 O O . ASP A 1 243 ? -42.755 9.589 50.348 1.00 71.44 243 ASP A O 1
ATOM 1955 N N . LYS A 1 244 ? -43.212 9.796 52.543 1.00 85.50 244 LYS A N 1
ATOM 1956 C CA . LYS A 1 244 ? -44.652 9.545 52.448 1.00 85.50 244 LYS A CA 1
ATOM 1957 C C . LYS A 1 244 ? -45.409 10.864 52.273 1.00 85.50 244 LYS A C 1
ATOM 1959 O O . LYS A 1 244 ? -45.170 11.816 53.015 1.00 85.50 244 LYS A O 1
ATOM 1964 N N . PHE A 1 245 ? -46.367 10.911 51.353 1.00 88.12 245 PHE A N 1
ATOM 1965 C CA . PHE A 1 245 ? -47.225 12.079 51.139 1.00 88.12 245 PHE A CA 1
ATOM 1966 C C . PHE A 1 245 ? -48.632 11.697 50.663 1.00 88.12 245 PHE A C 1
ATOM 1968 O O . PHE A 1 245 ? -48.823 10.622 50.095 1.00 88.12 245 PHE A O 1
ATOM 1975 N N . VAL A 1 246 ? -49.605 12.578 50.901 1.00 91.38 246 VAL A N 1
ATOM 1976 C CA . VAL A 1 246 ? -51.004 12.470 50.444 1.00 91.38 246 VAL A CA 1
ATOM 1977 C C . VAL A 1 246 ? -51.556 13.851 50.097 1.00 91.38 246 VAL A C 1
ATOM 1979 O O . VAL A 1 246 ? -51.166 14.840 50.720 1.00 91.38 246 VAL A O 1
ATOM 1982 N N . ALA A 1 247 ? -52.477 13.920 49.140 1.00 91.44 247 ALA A N 1
ATOM 1983 C CA . ALA A 1 247 ? -53.229 15.134 48.845 1.00 91.44 247 ALA A CA 1
ATOM 1984 C C . ALA A 1 247 ? -54.621 15.062 49.483 1.00 91.44 247 ALA A C 1
ATOM 1986 O O . ALA A 1 247 ? -55.341 14.082 49.288 1.00 91.44 247 ALA A O 1
ATOM 1987 N N . ILE A 1 248 ? -55.002 16.095 50.236 1.00 95.44 248 ILE A N 1
ATOM 1988 C CA . ILE A 1 248 ? -56.370 16.262 50.745 1.00 95.44 248 ILE A CA 1
ATOM 1989 C C . ILE A 1 248 ? -57.108 17.213 49.809 1.00 95.44 248 ILE A C 1
ATOM 1991 O O . ILE A 1 248 ? -56.593 18.281 49.472 1.00 95.44 248 ILE A O 1
ATOM 1995 N N . THR A 1 249 ? -58.301 16.810 49.378 1.00 96.12 249 THR A N 1
ATOM 1996 C CA . THR A 1 249 ? -59.100 17.552 48.403 1.00 96.12 249 THR A CA 1
ATOM 1997 C C . THR A 1 249 ? -60.553 17.675 48.844 1.00 96.12 249 THR A C 1
ATOM 1999 O O . THR A 1 249 ? -61.080 16.747 49.458 1.00 96.12 249 THR A O 1
ATOM 2002 N N . PHE A 1 250 ? -61.174 18.811 48.535 1.00 96.19 250 PHE A N 1
ATOM 2003 C CA . PHE A 1 250 ? -62.555 19.132 48.896 1.00 96.19 250 PHE A CA 1
ATOM 2004 C C . PHE A 1 250 ? -63.357 19.506 47.651 1.00 96.19 250 PHE A C 1
ATOM 2006 O O . PHE A 1 250 ? -62.914 20.377 46.907 1.00 96.19 250 PHE A O 1
ATOM 2013 N N . ASP A 1 251 ? -64.516 18.885 47.457 1.00 94.44 251 ASP A N 1
ATOM 2014 C CA . ASP A 1 251 ? -65.456 19.183 46.370 1.00 94.44 251 ASP A CA 1
ATOM 2015 C C . ASP A 1 251 ? -66.704 19.914 46.905 1.00 94.44 251 ASP A C 1
ATOM 2017 O O . ASP A 1 251 ? -66.884 20.061 48.117 1.00 94.44 251 ASP A O 1
ATOM 2021 N N . ASP A 1 252 ? -67.577 20.351 45.990 1.00 91.94 252 ASP A N 1
ATOM 2022 C CA . ASP A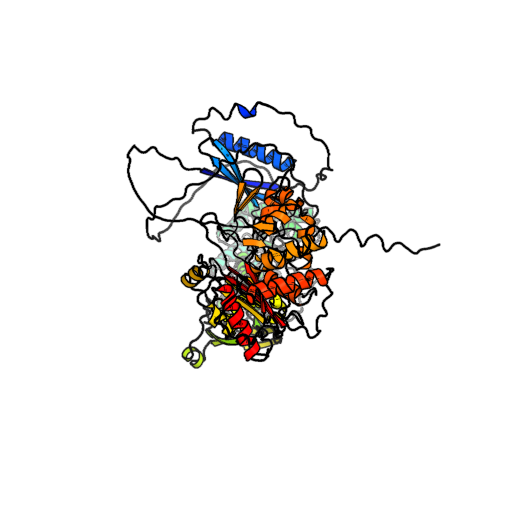 1 252 ? -68.829 21.092 46.232 1.00 91.94 252 ASP A CA 1
ATOM 2023 C C . ASP A 1 252 ? -68.712 22.541 46.756 1.00 91.94 252 ASP A C 1
ATOM 2025 O O . ASP A 1 252 ? -69.735 23.191 47.016 1.00 91.94 252 ASP A O 1
ATOM 2029 N N . GLY A 1 253 ? -67.510 23.104 46.852 1.00 88.06 253 GLY A N 1
ATOM 2030 C CA . GLY A 1 253 ? -67.315 24.451 47.399 1.00 88.06 253 GLY A CA 1
ATOM 2031 C C . GLY A 1 253 ? -67.766 25.590 46.482 1.00 88.06 253 GLY A C 1
ATOM 2032 O O . GLY A 1 253 ? -68.132 25.365 45.331 1.00 88.06 253 GLY A O 1
ATOM 2033 N N . PRO A 1 254 ? -67.706 26.853 46.940 1.00 88.75 254 PRO A N 1
ATOM 2034 C CA . PRO A 1 254 ? -67.430 27.281 48.311 1.00 88.75 254 PRO A CA 1
ATOM 2035 C C . PRO A 1 254 ? -68.709 27.362 49.168 1.00 88.75 254 PRO A C 1
ATOM 2037 O O . PRO A 1 254 ? -69.694 27.988 48.776 1.00 88.75 254 PRO A O 1
ATOM 2040 N N . SER A 1 255 ? -68.667 26.836 50.393 1.00 85.88 255 SER A N 1
ATOM 2041 C CA . SER A 1 255 ? -69.618 27.197 51.458 1.00 85.88 255 SER A CA 1
ATOM 2042 C C . SER A 1 255 ? -69.094 28.387 52.282 1.00 85.88 255 SER A C 1
ATOM 2044 O O . SER A 1 255 ? -67.893 28.652 52.309 1.00 85.88 255 SER A O 1
ATOM 2046 N N . TYR A 1 256 ? -69.964 29.134 52.975 1.00 79.06 256 TYR A N 1
ATOM 2047 C CA . TYR A 1 256 ? -69.488 30.235 53.829 1.00 79.06 256 TYR A CA 1
ATOM 2048 C C . TYR A 1 256 ? -68.994 29.753 55.200 1.00 79.06 256 TYR A C 1
ATOM 2050 O O . TYR A 1 256 ? -67.978 30.249 55.693 1.00 79.06 256 TYR A O 1
ATOM 2058 N N . LYS A 1 257 ? -69.696 28.803 55.834 1.00 82.81 257 LYS A N 1
ATOM 2059 C CA . LYS A 1 257 ? -69.403 28.385 57.213 1.00 82.81 257 LYS A CA 1
ATOM 2060 C C . LYS A 1 257 ? -68.379 27.251 57.251 1.00 82.81 257 LYS A C 1
ATOM 2062 O O . LYS A 1 257 ? -67.309 27.430 57.830 1.00 82.81 257 LYS A O 1
ATOM 2067 N N . THR A 1 258 ? -68.685 26.120 56.615 1.00 85.38 258 THR A N 1
ATOM 2068 C CA . THR A 1 258 ? -67.844 24.911 56.641 1.00 85.38 258 THR A CA 1
ATOM 2069 C C . THR A 1 258 ? -66.432 25.164 56.107 1.00 85.38 258 THR A C 1
ATOM 2071 O O . THR A 1 258 ? -65.465 24.824 56.788 1.00 85.38 258 THR A O 1
ATOM 2074 N N . VAL A 1 259 ? -66.280 25.841 54.961 1.00 88.88 259 VAL A N 1
ATOM 2075 C CA . VAL A 1 259 ? -64.950 26.142 54.388 1.00 88.88 259 VAL A CA 1
ATOM 2076 C C . VAL A 1 259 ? -64.079 26.961 55.340 1.00 88.88 259 VAL A C 1
ATOM 2078 O O . VAL A 1 259 ? -62.894 26.671 55.492 1.00 88.88 259 VAL A O 1
ATOM 2081 N N . ASN A 1 260 ? -64.648 27.960 56.022 1.00 87.69 260 ASN A N 1
ATOM 2082 C CA . ASN A 1 260 ? -63.892 28.769 56.977 1.00 87.69 260 ASN A CA 1
ATOM 2083 C C . ASN A 1 260 ? -63.341 27.914 58.125 1.00 87.69 260 ASN A C 1
ATOM 2085 O O . ASN A 1 260 ? -62.154 28.014 58.432 1.00 87.69 260 ASN A O 1
ATOM 2089 N N . THR A 1 261 ? -64.159 27.020 58.689 1.00 90.31 261 THR A N 1
ATOM 2090 C CA . THR A 1 261 ? -63.708 26.087 59.731 1.00 90.31 261 THR A CA 1
ATOM 2091 C C . THR A 1 261 ? -62.677 25.081 59.205 1.00 90.31 261 THR A C 1
ATOM 2093 O O . THR A 1 261 ? -61.706 24.795 59.902 1.00 90.31 261 THR A O 1
ATOM 2096 N N . ILE A 1 262 ? -62.817 24.588 57.968 1.00 93.25 262 ILE A N 1
ATOM 2097 C CA . ILE A 1 262 ? -61.831 23.695 57.334 1.00 93.25 262 ILE A CA 1
ATOM 2098 C C . ILE A 1 262 ? -60.477 24.400 57.154 1.00 93.25 262 ILE A C 1
ATOM 2100 O O . ILE A 1 262 ? -59.449 23.822 57.510 1.00 93.25 262 ILE A O 1
ATOM 2104 N N . ILE A 1 263 ? -60.450 25.647 56.665 1.00 91.62 263 ILE A N 1
ATOM 2105 C CA . ILE A 1 263 ? -59.211 26.439 56.540 1.00 91.62 263 ILE A CA 1
ATOM 2106 C C . ILE A 1 263 ? -58.549 26.619 57.911 1.00 91.62 263 ILE A C 1
ATOM 2108 O O . ILE A 1 263 ? -57.337 26.444 58.038 1.00 91.62 263 ILE A O 1
ATOM 2112 N N . ASP A 1 264 ? -59.325 26.917 58.953 1.00 91.88 264 ASP A N 1
ATOM 2113 C CA . ASP A 1 264 ? -58.781 27.132 60.295 1.00 91.88 264 ASP A CA 1
ATOM 2114 C C . ASP A 1 264 ? -58.233 25.812 60.907 1.00 91.88 264 ASP A C 1
ATOM 2116 O O . ASP A 1 264 ? -57.161 25.809 61.526 1.00 91.88 264 ASP A O 1
ATOM 2120 N N . ILE A 1 265 ? -58.875 24.662 60.641 1.00 93.81 265 ILE A N 1
ATOM 2121 C CA . ILE A 1 265 ? -58.361 23.316 60.977 1.00 93.81 265 ILE A CA 1
ATOM 2122 C C . ILE A 1 265 ? -57.051 23.023 60.231 1.00 93.81 265 ILE A C 1
ATOM 2124 O O . ILE A 1 265 ? -56.070 22.604 60.854 1.00 93.81 265 ILE A O 1
ATOM 2128 N N . LEU A 1 266 ? -57.005 23.251 58.915 1.00 93.69 266 LEU A N 1
ATOM 2129 C CA . LEU A 1 266 ? -55.817 23.023 58.084 1.00 93.69 266 LEU A CA 1
ATOM 2130 C C . LEU A 1 266 ? -54.647 23.925 58.504 1.00 93.69 266 LEU A C 1
ATOM 2132 O O . LEU A 1 266 ? -53.503 23.466 58.545 1.00 93.69 266 LEU A O 1
ATOM 2136 N N . LYS A 1 267 ? -54.935 25.177 58.881 1.00 92.62 267 LYS A N 1
ATOM 2137 C CA . LYS A 1 267 ? -53.966 26.136 59.426 1.00 92.62 267 LYS A CA 1
ATOM 2138 C C . LYS A 1 267 ? -53.394 25.659 60.761 1.00 92.62 267 LYS A C 1
ATOM 2140 O O . LYS A 1 267 ? -52.176 25.631 60.904 1.00 92.62 267 LYS A O 1
ATOM 2145 N N . THR A 1 268 ? -54.248 25.223 61.691 1.00 92.19 268 THR A N 1
ATOM 2146 C CA . THR A 1 268 ? -53.834 24.657 62.994 1.00 92.19 268 THR A CA 1
ATOM 2147 C C . THR A 1 268 ? -52.913 23.446 62.826 1.00 92.19 268 THR A C 1
ATOM 2149 O O . THR A 1 268 ? -52.009 23.236 63.627 1.00 92.19 268 THR A O 1
ATOM 2152 N N . HIS A 1 269 ? -53.106 22.667 61.760 1.00 91.06 269 HIS A N 1
ATOM 2153 C CA . HIS A 1 269 ? -52.287 21.498 61.456 1.00 91.06 269 HIS A CA 1
ATOM 2154 C C . HIS A 1 269 ? -51.187 21.762 60.419 1.00 91.06 269 HIS A C 1
ATOM 2156 O O . HIS A 1 269 ? -50.688 20.787 59.863 1.00 91.06 269 HIS A O 1
ATOM 2162 N N . GLU A 1 270 ? -50.815 23.009 60.102 1.00 91.38 270 GLU A N 1
ATOM 2163 C CA . GLU A 1 270 ? -49.775 23.345 59.105 1.00 91.38 270 GLU A CA 1
ATOM 2164 C C . GLU A 1 270 ? -49.882 22.494 57.822 1.00 91.38 270 GLU A C 1
ATOM 2166 O O . GLU A 1 270 ? -48.974 21.736 57.462 1.00 91.38 270 GLU A O 1
ATOM 2171 N N . SER A 1 271 ? -51.063 22.493 57.205 1.00 92.12 271 SER A N 1
ATOM 2172 C CA . SER A 1 271 ? -51.385 21.615 56.076 1.00 92.12 271 SER A CA 1
ATOM 2173 C C . SER A 1 271 ? -52.047 22.395 54.948 1.00 92.12 271 SER A C 1
ATOM 2175 O O . SER A 1 271 ? -52.818 23.323 55.192 1.00 92.12 271 SER A O 1
ATOM 2177 N N . LYS A 1 272 ? -51.750 22.015 53.702 1.00 93.31 272 LYS A N 1
ATOM 2178 C CA . LYS A 1 272 ? -52.427 22.526 52.504 1.00 93.31 272 LYS A CA 1
ATOM 2179 C C . LYS A 1 272 ? -53.337 21.453 51.904 1.00 93.31 272 LYS A C 1
ATOM 2181 O O . LYS A 1 272 ? -53.269 20.285 52.279 1.00 93.31 272 LYS A O 1
ATOM 2186 N N . ALA A 1 273 ? -54.228 21.896 51.025 1.00 96.12 273 ALA A N 1
ATOM 2187 C CA . ALA A 1 273 ? -55.292 21.113 50.410 1.00 96.12 273 ALA A CA 1
ATOM 2188 C C . ALA A 1 273 ? -55.680 21.773 49.077 1.00 96.12 273 ALA A C 1
ATOM 2190 O O . ALA A 1 273 ? -55.302 22.928 48.842 1.00 96.12 273 ALA A O 1
ATOM 2191 N N . THR A 1 274 ? -56.435 21.060 48.241 1.00 96.81 274 THR A N 1
ATOM 2192 C CA . THR A 1 274 ? -56.969 21.581 46.972 1.00 96.81 274 THR A CA 1
ATOM 2193 C C . THR A 1 274 ? -58.503 21.573 46.992 1.00 96.81 274 THR A C 1
ATOM 2195 O O . THR A 1 274 ? -59.103 20.536 47.264 1.00 96.81 274 THR A O 1
ATOM 2198 N N . PHE A 1 275 ? -59.135 22.713 46.710 1.00 97.19 275 PHE A N 1
ATOM 2199 C CA . PHE A 1 275 ? -60.591 22.903 46.746 1.00 97.19 275 PHE A CA 1
ATOM 2200 C C . PHE A 1 275 ? -61.153 23.019 45.323 1.00 97.19 275 PHE A C 1
ATOM 2202 O O . PHE A 1 275 ? -60.747 23.904 44.570 1.00 97.19 275 PHE A O 1
ATOM 2209 N N . PHE A 1 276 ? -62.084 22.145 44.952 1.00 97.00 276 PHE A N 1
ATOM 2210 C CA . PHE A 1 276 ? -62.783 22.145 43.673 1.00 97.00 276 PHE A CA 1
ATOM 2211 C C . PHE A 1 276 ? -64.122 22.870 43.822 1.00 97.00 276 PHE A C 1
ATOM 2213 O O . PHE A 1 276 ? -65.008 22.432 44.553 1.00 97.00 276 PHE A O 1
ATOM 2220 N N . LEU A 1 277 ? -64.247 24.013 43.147 1.00 96.56 277 LEU A N 1
ATOM 2221 C CA . LEU A 1 277 ? -65.350 24.949 43.351 1.00 96.56 277 LEU A CA 1
ATOM 2222 C C . LEU A 1 277 ? -66.401 24.860 42.240 1.00 96.56 277 LEU A C 1
ATOM 2224 O O . LEU A 1 277 ? -66.066 24.832 41.053 1.00 96.56 277 LEU A O 1
ATOM 2228 N N . LEU A 1 278 ? -67.668 24.902 42.647 1.00 95.75 278 LEU A N 1
ATOM 2229 C CA . LEU A 1 278 ? -68.840 25.090 41.802 1.00 95.75 278 LEU A CA 1
ATOM 2230 C C . LEU A 1 278 ? -69.041 26.573 41.490 1.00 95.75 278 LEU A C 1
ATOM 2232 O O . LEU A 1 278 ? -69.214 27.397 42.393 1.00 95.75 278 LEU A O 1
ATOM 2236 N N . GLY A 1 279 ? -69.063 26.912 40.201 1.00 94.44 279 GLY A N 1
ATOM 2237 C CA . GLY A 1 279 ? -69.189 28.297 39.744 1.00 94.44 279 GLY A CA 1
ATOM 2238 C C . GLY A 1 279 ? -70.451 29.009 40.245 1.00 94.44 279 GLY A C 1
ATOM 2239 O O . GLY A 1 279 ? -70.368 30.158 40.676 1.00 94.44 279 GLY A O 1
ATOM 2240 N N . GLU A 1 280 ? -71.602 28.327 40.292 1.00 94.50 280 GLU A N 1
ATOM 2241 C CA . GLU A 1 280 ? -72.867 28.914 40.768 1.00 94.50 280 GLU A CA 1
ATOM 2242 C C . GLU A 1 280 ? -72.847 29.310 42.252 1.00 94.50 280 GLU A C 1
ATOM 2244 O O . GLU A 1 280 ? -73.599 30.188 42.683 1.00 94.50 280 GLU A O 1
ATOM 2249 N N . ARG A 1 281 ? -71.968 28.682 43.045 1.00 92.88 281 ARG A N 1
ATOM 2250 C CA . ARG A 1 281 ? -71.814 28.958 44.477 1.00 92.88 281 ARG A CA 1
ATOM 2251 C C . ARG A 1 281 ? -70.903 30.154 44.744 1.00 92.88 281 ARG A C 1
ATOM 2253 O O . ARG A 1 281 ? -70.872 30.634 45.876 1.00 92.88 281 ARG A O 1
ATOM 2260 N N . ILE A 1 282 ? -70.231 30.699 43.728 1.00 93.25 282 ILE A N 1
ATOM 2261 C CA . ILE A 1 282 ? -69.413 31.915 43.821 1.00 93.25 282 ILE A CA 1
ATOM 2262 C C . ILE A 1 282 ? -70.319 33.151 43.704 1.00 93.25 282 ILE A C 1
ATOM 2264 O O . ILE A 1 282 ? -70.743 33.554 42.623 1.00 93.25 282 ILE A O 1
ATOM 2268 N N . ASN A 1 283 ? -70.630 33.771 44.842 1.00 89.88 283 ASN A N 1
ATOM 2269 C CA . ASN A 1 283 ? -71.521 34.928 44.946 1.00 89.88 283 ASN A CA 1
ATOM 2270 C C . ASN A 1 283 ? -71.033 35.914 46.026 1.00 89.88 283 ASN A C 1
ATOM 2272 O O . ASN A 1 283 ? -70.022 35.680 46.686 1.00 89.88 283 ASN A O 1
ATOM 2276 N N . LYS A 1 284 ? -71.766 37.016 46.250 1.00 85.75 284 LYS A N 1
ATOM 2277 C CA . LYS A 1 284 ? -71.382 38.079 47.204 1.00 85.75 284 LYS A CA 1
ATOM 2278 C C . LYS A 1 284 ? -71.067 37.592 48.631 1.00 85.75 284 LYS A C 1
ATOM 2280 O O . LYS A 1 284 ? -70.311 38.266 49.317 1.00 85.75 284 LYS A O 1
ATOM 2285 N N . LYS A 1 285 ? -71.629 36.464 49.091 1.00 85.12 285 LYS A N 1
ATOM 2286 C CA . LYS A 1 285 ? -71.350 35.904 50.429 1.00 85.12 285 LYS A CA 1
ATOM 2287 C C . LYS A 1 285 ? -70.093 35.033 50.469 1.00 85.12 285 LYS A C 1
ATOM 2289 O O . LYS A 1 285 ? -69.438 34.968 51.499 1.00 85.12 285 LYS A O 1
ATOM 2294 N N . THR A 1 286 ? -69.769 34.351 49.374 1.00 89.62 286 THR A N 1
ATOM 2295 C CA . THR A 1 286 ? -68.679 33.360 49.292 1.00 89.62 286 THR A CA 1
ATOM 2296 C C . THR A 1 286 ? -67.425 33.892 48.598 1.00 89.62 286 THR A C 1
ATOM 2298 O O . THR A 1 286 ? -66.374 33.266 48.686 1.00 89.62 286 THR A O 1
ATOM 2301 N N . TYR A 1 287 ? -67.504 35.060 47.956 1.00 90.38 287 TYR A N 1
ATOM 2302 C CA . TYR A 1 287 ? -66.392 35.748 47.294 1.00 90.38 287 TYR A CA 1
ATOM 2303 C C . TYR A 1 287 ? -65.150 35.880 48.199 1.00 90.38 287 TYR A C 1
ATOM 2305 O O . TYR A 1 287 ? -64.059 35.456 47.817 1.00 90.38 287 TYR A O 1
ATOM 2313 N N . GLU A 1 288 ? -65.323 36.372 49.432 1.00 89.38 288 GLU A N 1
ATOM 2314 C CA . GLU A 1 288 ? -64.223 36.477 50.407 1.00 89.38 288 GLU A CA 1
ATOM 2315 C C . GLU A 1 288 ? -63.730 35.104 50.891 1.00 89.38 288 GLU A C 1
ATOM 2317 O O . GLU A 1 288 ? -62.545 34.943 51.173 1.00 89.38 288 GLU A O 1
ATOM 2322 N N . THR A 1 289 ? -64.589 34.077 50.920 1.00 91.00 289 THR A N 1
ATOM 2323 C CA . THR A 1 289 ? -64.152 32.702 51.205 1.00 91.00 289 THR A CA 1
ATOM 2324 C C . THR A 1 289 ? -63.209 32.191 50.115 1.00 91.00 289 THR A C 1
ATOM 2326 O O . THR A 1 289 ? -62.147 31.665 50.437 1.00 91.00 289 THR A O 1
ATOM 2329 N N . VAL A 1 290 ? -63.541 32.381 48.830 1.00 93.50 290 VAL A N 1
ATOM 2330 C CA . VAL A 1 290 ? -62.674 31.965 47.708 1.00 93.50 290 VAL A CA 1
ATOM 2331 C C . VAL A 1 290 ? -61.337 32.706 47.741 1.00 93.50 290 VAL A C 1
ATOM 2333 O O . VAL A 1 290 ? -60.287 32.084 47.570 1.00 93.50 290 VAL A O 1
ATOM 2336 N N . ARG A 1 291 ? -61.356 34.013 48.039 1.00 92.44 291 ARG A N 1
ATOM 2337 C CA . ARG A 1 291 ? -60.133 34.792 48.273 1.00 92.44 291 ARG A CA 1
ATOM 2338 C C . ARG A 1 291 ? -59.316 34.211 49.437 1.00 92.44 291 ARG A C 1
ATOM 2340 O O . ARG A 1 291 ? -58.132 33.942 49.251 1.00 92.44 291 ARG A O 1
ATOM 2347 N N . LYS A 1 292 ? -59.941 33.918 50.588 1.00 92.81 292 LYS A N 1
ATOM 2348 C CA . LYS A 1 292 ? -59.275 33.323 51.764 1.00 92.81 292 LYS A CA 1
ATOM 2349 C C . LYS A 1 292 ? -58.636 31.965 51.447 1.00 92.81 292 LYS A C 1
ATOM 2351 O O . LYS A 1 292 ? -57.514 31.735 51.894 1.00 92.81 292 LYS A O 1
ATOM 2356 N N . ILE A 1 293 ? -59.283 31.085 50.666 1.00 94.06 293 ILE A N 1
ATOM 2357 C CA . ILE A 1 293 ? -58.680 29.813 50.201 1.00 94.06 293 ILE A CA 1
ATOM 2358 C C . ILE A 1 293 ? -57.350 30.104 49.482 1.00 94.06 293 ILE A C 1
ATOM 2360 O O . ILE A 1 293 ? -56.320 29.518 49.817 1.00 94.06 293 ILE A O 1
ATOM 2364 N N . HIS A 1 294 ? -57.359 31.044 48.532 1.00 93.19 294 HIS A N 1
ATOM 2365 C CA . HIS A 1 294 ? -56.180 31.385 47.737 1.00 93.19 294 HIS A CA 1
ATOM 2366 C C . HIS A 1 294 ? -55.062 32.042 48.563 1.00 93.19 294 HIS A C 1
ATOM 2368 O O . HIS A 1 294 ? -53.918 31.591 48.526 1.00 93.19 294 HIS A O 1
ATOM 2374 N N . GLU A 1 295 ? -55.386 33.078 49.340 1.00 91.94 295 GLU A N 1
ATOM 2375 C CA . GLU A 1 295 ? -54.416 33.854 50.129 1.00 91.94 295 GLU A CA 1
ATOM 2376 C C . GLU A 1 295 ? -53.765 33.032 51.244 1.00 91.94 295 GLU A C 1
ATOM 2378 O O . GLU A 1 295 ? -52.592 33.221 51.564 1.00 91.94 295 GLU A O 1
ATOM 2383 N N . THR A 1 296 ? -54.489 32.060 51.806 1.00 91.75 296 THR A N 1
ATOM 2384 C CA . THR A 1 296 ? -53.915 31.110 52.770 1.00 91.75 296 THR A CA 1
ATOM 2385 C C . THR A 1 296 ? -53.066 30.018 52.108 1.00 91.75 296 THR A C 1
ATOM 2387 O O . THR A 1 296 ? -52.515 29.168 52.811 1.00 91.75 296 THR A O 1
ATOM 2390 N N . GLY A 1 297 ? -52.879 30.048 50.785 1.00 90.56 297 GLY A N 1
ATOM 2391 C CA . GLY A 1 297 ? -51.991 29.149 50.046 1.00 90.56 297 GLY A CA 1
ATOM 2392 C C . GLY A 1 297 ? -52.556 27.746 49.830 1.00 90.56 297 GLY A C 1
ATOM 2393 O O . GLY A 1 297 ? -51.781 26.805 49.657 1.00 90.56 297 GLY A O 1
ATOM 2394 N N . HIS A 1 298 ? -53.879 27.583 49.880 1.00 95.44 298 HIS A N 1
ATOM 2395 C CA . HIS A 1 298 ? -54.538 26.391 49.354 1.00 95.44 298 HIS A CA 1
ATOM 2396 C C . HIS A 1 298 ? -54.695 26.510 47.831 1.00 95.44 298 HIS A C 1
ATOM 2398 O O . HIS A 1 298 ? -54.710 27.603 47.261 1.00 95.44 298 HIS A O 1
ATOM 2404 N N . GLU A 1 299 ? -54.787 25.371 47.153 1.00 95.06 299 GLU A N 1
ATOM 2405 C CA . GLU A 1 299 ? -54.949 25.323 45.701 1.00 95.06 299 GLU A CA 1
ATOM 2406 C C . GLU A 1 299 ? -56.443 25.296 45.337 1.00 95.06 299 GLU A C 1
ATOM 2408 O O . GLU A 1 299 ? -57.255 24.749 46.081 1.00 95.06 299 GLU A O 1
ATOM 2413 N N . ILE A 1 300 ? -56.813 25.886 44.198 1.00 96.44 300 ILE A N 1
ATOM 2414 C CA . ILE A 1 300 ? -58.200 25.942 43.715 1.00 96.44 300 ILE A CA 1
ATOM 2415 C C . ILE A 1 300 ? -58.295 25.231 42.362 1.00 96.44 300 ILE A C 1
ATOM 2417 O O . ILE A 1 300 ? -57.426 25.397 41.502 1.00 96.44 300 ILE A O 1
ATOM 2421 N N . GLY A 1 301 ? -59.360 24.452 42.184 1.00 95.62 301 GLY A N 1
ATOM 2422 C CA . GLY A 1 301 ? -59.733 23.784 40.944 1.00 95.62 301 GLY A CA 1
ATOM 2423 C C . GLY A 1 301 ? -61.195 24.029 40.556 1.00 95.62 301 GLY A C 1
ATOM 2424 O O . GLY A 1 301 ? -61.991 24.561 41.329 1.00 95.62 301 GLY A O 1
ATOM 2425 N N . ASN A 1 302 ? -61.538 23.638 39.333 1.00 96.81 302 ASN A N 1
ATOM 2426 C CA . ASN A 1 302 ? -62.861 23.792 38.730 1.00 96.81 302 ASN A CA 1
ATOM 2427 C C . ASN A 1 302 ? -63.708 22.528 38.973 1.00 96.81 302 ASN A C 1
ATOM 2429 O O . ASN A 1 302 ? -63.218 21.427 38.712 1.00 96.81 302 ASN A O 1
ATOM 2433 N N . HIS A 1 303 ? -64.957 22.675 39.430 1.00 96.62 303 HIS A N 1
ATOM 2434 C CA . HIS A 1 303 ? -65.901 21.564 39.621 1.00 96.62 303 HIS A CA 1
ATOM 2435 C C . HIS A 1 303 ? -67.159 21.652 38.738 1.00 96.62 303 HIS A C 1
ATOM 2437 O O . HIS A 1 303 ? -68.203 21.123 39.105 1.00 96.62 303 HIS A O 1
ATOM 2443 N N . SER A 1 304 ? -67.079 22.295 37.566 1.00 97.06 304 SER A N 1
ATOM 2444 C CA . SER A 1 304 ? -68.214 22.772 36.745 1.00 97.06 304 SER A CA 1
ATOM 2445 C C . SER A 1 304 ? -68.982 23.947 37.370 1.00 97.06 304 SER A C 1
ATOM 2447 O O . SER A 1 304 ? -68.643 24.428 38.452 1.00 97.06 304 SER A O 1
ATOM 2449 N N . TRP A 1 305 ? -69.998 24.456 36.668 1.00 96.75 305 TRP A N 1
ATOM 2450 C CA . TRP A 1 305 ? -70.809 25.574 37.143 1.00 96.75 305 TRP A CA 1
ATOM 2451 C C . TRP A 1 305 ? -71.940 25.099 38.058 1.00 96.75 305 TRP A C 1
ATOM 2453 O O . TRP A 1 305 ? -72.105 25.675 39.130 1.00 96.75 305 TRP A O 1
ATOM 2463 N N . SER A 1 306 ? -72.686 24.064 37.651 1.00 93.12 306 SER A N 1
ATOM 2464 C CA . SER A 1 306 ? -73.949 23.628 38.280 1.00 93.12 306 SER A CA 1
ATOM 2465 C C . SER A 1 306 ? -73.975 22.177 38.788 1.00 93.12 306 SER A C 1
ATOM 2467 O O . SER A 1 306 ? -75.046 21.614 39.009 1.00 93.12 306 SER A O 1
ATOM 2469 N N . HIS A 1 307 ? -72.810 21.535 38.946 1.00 93.62 307 HIS A N 1
ATOM 2470 C CA . HIS A 1 307 ? -72.673 20.132 39.386 1.00 93.62 307 HIS A CA 1
ATOM 2471 C C . HIS A 1 307 ? -73.403 19.115 38.471 1.00 93.62 307 HIS A C 1
ATOM 2473 O O . HIS A 1 307 ? -73.665 17.969 38.840 1.00 93.62 307 HIS A O 1
ATOM 2479 N N . LYS A 1 308 ? -73.750 19.489 37.235 1.00 93.06 308 LYS A N 1
ATOM 2480 C CA . LYS A 1 308 ? -74.371 18.557 36.281 1.00 93.06 308 LYS A CA 1
ATOM 2481 C C . LYS A 1 308 ? -73.379 17.471 35.862 1.00 93.06 308 LYS A C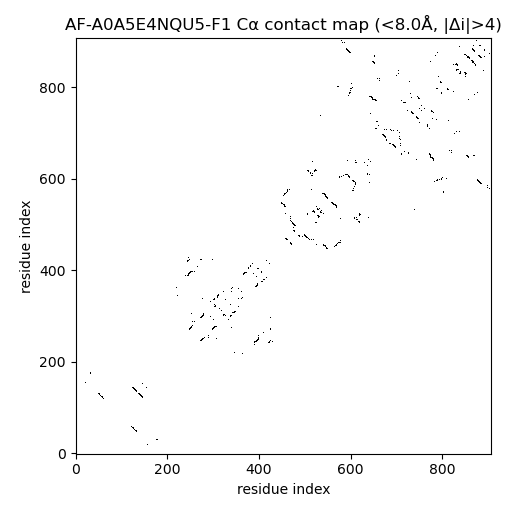 1
ATOM 2483 O O . LYS A 1 308 ? -72.185 17.722 35.700 1.00 93.06 308 LYS A O 1
ATOM 2488 N N . LYS A 1 309 ? -73.884 16.261 35.600 1.00 90.38 309 LYS A N 1
ATOM 2489 C CA . LYS A 1 309 ? -73.098 15.185 34.979 1.00 90.38 309 LYS A CA 1
ATOM 2490 C C . LYS A 1 309 ? -72.716 15.614 33.557 1.00 90.38 309 LYS A C 1
ATOM 2492 O O . LYS A 1 309 ? -73.534 15.535 32.650 1.00 90.38 309 LYS A O 1
ATOM 2497 N N . LEU A 1 310 ? -71.484 16.082 33.356 1.00 90.06 310 LEU A N 1
ATOM 2498 C CA . LEU A 1 310 ? -71.074 16.699 32.084 1.00 90.06 310 LEU A CA 1
ATOM 2499 C C . LEU A 1 310 ? -71.222 15.764 30.873 1.00 90.06 310 LEU A C 1
ATOM 2501 O O . LEU A 1 310 ? -71.558 16.232 29.790 1.00 90.06 310 LEU A O 1
ATOM 2505 N N . THR A 1 311 ? -71.071 14.450 31.061 1.00 89.81 311 THR A N 1
ATOM 2506 C CA . THR A 1 311 ? -71.262 13.448 29.995 1.00 89.81 311 THR A CA 1
ATOM 2507 C C . THR A 1 311 ? -72.720 13.276 29.538 1.00 89.81 311 THR A C 1
ATOM 2509 O O . THR A 1 311 ? -72.980 12.528 28.602 1.00 89.81 311 THR A O 1
ATOM 2512 N N . SER A 1 312 ? -73.688 13.958 30.169 1.00 90.38 312 SER A N 1
ATOM 2513 C CA . SER A 1 312 ? -75.069 14.074 29.673 1.00 90.38 312 SER A CA 1
ATOM 2514 C C . SER A 1 312 ? -75.381 15.433 29.028 1.00 90.38 312 SER A C 1
ATOM 2516 O O . SER A 1 312 ? -76.546 15.711 28.759 1.00 90.38 312 SER A O 1
ATOM 2518 N N . LEU A 1 313 ? -74.376 16.291 28.823 1.00 91.75 313 LEU A N 1
ATOM 2519 C CA . LEU A 1 313 ? -74.501 17.617 28.207 1.00 91.75 313 LEU A CA 1
ATOM 2520 C C . LEU A 1 313 ? -73.821 17.654 26.832 1.00 91.75 313 LEU A C 1
ATOM 2522 O O . LEU A 1 313 ? -72.875 16.904 26.582 1.00 91.75 313 LEU A O 1
ATOM 2526 N N . SER A 1 314 ? -74.259 18.562 25.957 1.00 92.69 314 SER A N 1
ATOM 2527 C CA . SER A 1 314 ? -73.603 18.806 24.664 1.00 92.69 314 SER A CA 1
ATOM 2528 C C . SER A 1 314 ? -72.217 19.458 24.816 1.00 92.69 314 SER A C 1
ATOM 2530 O O . SER A 1 314 ? -71.946 20.125 25.811 1.00 92.69 314 SER A O 1
ATOM 2532 N N . ASP A 1 315 ? -71.349 19.324 23.803 1.00 88.94 315 ASP A N 1
ATOM 2533 C CA . ASP A 1 315 ? -69.973 19.878 23.782 1.00 88.94 315 ASP A CA 1
ATOM 2534 C C . ASP A 1 315 ? -69.939 21.378 24.162 1.00 88.94 315 ASP A C 1
ATOM 2536 O O . ASP A 1 315 ? -69.112 21.811 24.962 1.00 88.94 315 ASP A O 1
ATOM 2540 N N . ASN A 1 316 ? -70.907 22.163 23.673 1.00 91.06 316 ASN A N 1
ATOM 2541 C CA . ASN A 1 316 ? -71.037 23.586 23.999 1.00 91.06 316 ASN A CA 1
ATOM 2542 C C . ASN A 1 316 ? -71.513 23.839 25.445 1.00 91.06 316 ASN A C 1
ATOM 2544 O O . ASN A 1 316 ? -71.025 24.758 26.098 1.00 91.06 316 ASN A O 1
ATOM 2548 N N . GLU A 1 317 ? -72.442 23.041 25.974 1.00 93.38 317 GLU A N 1
ATOM 2549 C CA . GLU A 1 317 ? -72.867 23.156 27.378 1.00 93.38 317 GLU A CA 1
ATOM 2550 C C . GLU A 1 317 ? -71.742 22.751 28.343 1.00 93.38 317 GLU A C 1
ATOM 2552 O O . GLU A 1 317 ? -71.527 23.427 29.348 1.00 93.38 317 GLU A O 1
ATOM 2557 N N . GLN A 1 318 ? -70.975 21.704 28.014 1.00 94.12 318 GLN A N 1
ATOM 2558 C CA . GLN A 1 318 ? -69.769 21.321 28.755 1.00 94.12 318 GLN A CA 1
ATOM 2559 C C . GLN A 1 318 ? -68.739 22.459 28.763 1.00 94.12 318 GLN A C 1
ATOM 2561 O O . GLN A 1 318 ? -68.200 22.799 29.818 1.00 94.12 318 GLN A O 1
ATOM 2566 N N . PHE A 1 319 ? -68.488 23.079 27.604 1.00 94.00 319 PHE A N 1
ATOM 2567 C CA . PHE A 1 319 ? -67.593 24.230 27.491 1.00 94.00 319 PHE A CA 1
ATOM 2568 C C . PHE A 1 319 ? -68.060 25.402 28.368 1.00 94.00 319 PHE A C 1
ATOM 2570 O O . PHE A 1 319 ? -67.263 25.945 29.129 1.00 94.00 319 PHE A O 1
ATOM 2577 N N . GLN A 1 320 ? -69.353 25.746 28.339 1.00 94.81 320 GLN A N 1
ATOM 2578 C CA . GLN A 1 320 ? -69.922 26.832 29.148 1.00 94.81 320 GLN A CA 1
ATOM 2579 C C . GLN A 1 320 ? -69.856 26.562 30.662 1.00 94.81 320 GLN A C 1
ATOM 2581 O O . GLN A 1 320 ? -69.572 27.478 31.435 1.00 94.81 320 GLN A O 1
ATOM 2586 N N . GLU A 1 321 ? -70.087 25.323 31.106 1.00 97.25 321 GLU A N 1
ATOM 2587 C CA . GLU A 1 321 ? -69.936 24.915 32.514 1.00 97.25 321 GLU A CA 1
ATOM 2588 C C . GLU A 1 321 ? -68.492 25.113 33.023 1.00 97.25 321 GLU A C 1
ATOM 2590 O O . GLU A 1 321 ? -68.279 25.563 34.156 1.00 97.25 321 GLU A O 1
ATOM 2595 N N . LEU A 1 322 ? -67.494 24.832 32.176 1.00 95.69 322 LEU A N 1
ATOM 2596 C CA . LEU A 1 322 ? -66.075 25.042 32.482 1.00 95.69 322 LEU A CA 1
ATOM 2597 C C . LEU A 1 322 ? -65.687 26.528 32.426 1.00 95.69 322 LEU A C 1
ATOM 2599 O O . LEU A 1 322 ? -65.091 27.037 33.378 1.00 95.69 322 LEU A O 1
ATOM 2603 N N . GLU A 1 323 ? -66.044 27.228 31.345 1.00 96.75 323 GLU A N 1
ATOM 2604 C CA . GLU A 1 323 ? -65.676 28.625 31.079 1.00 96.75 323 GLU A CA 1
ATOM 2605 C C . GLU A 1 323 ? -66.190 29.576 32.159 1.00 96.75 323 GLU A C 1
ATOM 2607 O O . GLU A 1 323 ? -65.437 30.401 32.686 1.00 96.75 323 GLU A O 1
ATOM 2612 N N . ARG A 1 324 ? -67.474 29.453 32.519 1.00 96.88 324 ARG A N 1
ATOM 2613 C CA . ARG A 1 324 ? -68.116 30.339 33.498 1.00 96.88 324 ARG A CA 1
ATOM 2614 C C . ARG A 1 324 ? -67.482 30.193 34.877 1.00 96.88 324 ARG A C 1
ATOM 2616 O O . ARG A 1 324 ? -67.262 31.192 35.558 1.00 96.88 324 ARG A O 1
ATOM 2623 N N . THR A 1 325 ? -67.137 28.966 35.260 1.00 97.25 325 THR A N 1
ATOM 2624 C CA . THR A 1 325 ? -66.473 28.657 36.535 1.00 97.25 325 THR A CA 1
ATOM 2625 C C . THR A 1 325 ? -65.028 29.146 36.538 1.00 97.25 325 THR A C 1
ATOM 2627 O O . THR A 1 325 ? -64.614 29.809 37.487 1.00 97.25 325 THR A O 1
ATOM 2630 N N . ASN A 1 326 ? -64.288 28.935 35.442 1.00 95.69 326 ASN A N 1
ATOM 2631 C CA . ASN A 1 326 ? -62.947 29.498 35.261 1.00 95.69 326 ASN A CA 1
ATOM 2632 C C . ASN A 1 326 ? -62.960 31.026 35.371 1.00 95.69 326 ASN A C 1
ATOM 2634 O O . ASN A 1 326 ? -62.157 31.591 36.106 1.00 95.69 326 ASN A O 1
ATOM 2638 N N . THR A 1 327 ? -63.901 31.693 34.703 1.00 95.31 327 THR A N 1
ATOM 2639 C CA . THR A 1 327 ? -64.043 33.156 34.730 1.00 95.31 327 THR A CA 1
ATOM 2640 C C . THR A 1 327 ? -64.411 33.658 36.126 1.00 95.31 327 THR A C 1
ATOM 2642 O O . THR A 1 327 ? -63.795 34.602 36.621 1.00 95.31 327 THR A O 1
ATOM 2645 N N . ALA A 1 328 ? -65.358 33.004 36.807 1.00 95.62 328 ALA A N 1
ATOM 2646 C CA . ALA A 1 328 ? -65.743 33.356 38.171 1.00 95.62 328 ALA A CA 1
ATOM 2647 C C . ALA A 1 328 ? -64.573 33.229 39.161 1.00 95.62 328 ALA A C 1
ATOM 2649 O O . ALA A 1 328 ? -64.368 34.133 39.966 1.00 95.62 328 ALA A O 1
ATOM 2650 N N . ILE A 1 329 ? -63.769 32.165 39.067 1.00 95.94 329 ILE A N 1
ATOM 2651 C CA . ILE A 1 329 ? -62.580 31.972 39.913 1.00 95.94 329 ILE A CA 1
ATOM 2652 C C . ILE A 1 329 ? -61.478 32.980 39.546 1.00 95.94 329 ILE A C 1
ATOM 2654 O O . ILE A 1 329 ? -60.937 33.652 40.427 1.00 95.94 329 ILE A O 1
ATOM 2658 N N . LYS A 1 330 ? -61.176 33.145 38.251 1.00 94.25 330 LYS A N 1
ATOM 2659 C CA . LYS A 1 330 ? -60.128 34.045 37.738 1.00 94.25 330 LYS A CA 1
ATOM 2660 C C . LYS A 1 330 ? -60.370 35.502 38.128 1.00 94.25 330 LYS A C 1
ATOM 2662 O O . LYS A 1 330 ? -59.424 36.184 38.510 1.00 94.25 330 LYS A O 1
ATOM 2667 N N . ASN A 1 331 ? -61.624 35.954 38.131 1.00 94.25 331 ASN A N 1
ATOM 2668 C CA . ASN A 1 331 ? -62.002 37.296 38.585 1.00 94.25 331 ASN A CA 1
ATOM 2669 C C . ASN A 1 331 ? -61.700 37.550 40.078 1.00 94.25 331 ASN A C 1
ATOM 2671 O O . ASN A 1 331 ? -61.597 38.707 40.489 1.00 94.25 331 ASN A O 1
ATOM 2675 N N . ILE A 1 332 ? -61.546 36.497 40.891 1.00 94.19 332 ILE A N 1
ATOM 2676 C CA . ILE A 1 332 ? -61.194 36.593 42.316 1.00 94.19 332 ILE A CA 1
ATOM 2677 C C . ILE A 1 332 ? -59.680 36.490 42.506 1.00 94.19 332 ILE A C 1
ATOM 2679 O O . ILE A 1 332 ? -59.085 37.362 43.134 1.00 94.19 332 ILE A O 1
ATOM 2683 N N . ILE A 1 333 ? -59.056 35.441 41.960 1.00 94.25 333 ILE A N 1
ATOM 2684 C CA . ILE A 1 333 ? -57.650 35.100 42.252 1.00 94.25 333 ILE A CA 1
ATOM 2685 C C . ILE A 1 333 ? -56.642 35.659 41.236 1.00 94.25 333 ILE A C 1
ATOM 2687 O O . ILE A 1 333 ? -55.438 35.473 41.399 1.00 94.25 333 ILE A O 1
ATOM 2691 N N . GLN A 1 334 ? -57.120 36.315 40.172 1.00 92.19 334 GLN A N 1
ATOM 2692 C CA . GLN A 1 334 ? -56.318 36.939 39.106 1.00 92.19 334 GLN A CA 1
ATOM 2693 C C . GLN A 1 334 ? -55.311 35.984 38.433 1.00 92.19 334 GLN A C 1
ATOM 2695 O O . GLN A 1 334 ? -54.263 36.393 37.932 1.00 92.19 334 GLN A O 1
ATOM 2700 N N . ARG A 1 335 ? -55.629 34.684 38.424 1.00 88.25 335 ARG A N 1
ATOM 2701 C CA . ARG A 1 335 ? -54.813 33.601 37.864 1.00 88.25 335 ARG A CA 1
ATOM 2702 C C . ARG A 1 335 ? -55.695 32.532 37.240 1.00 88.25 335 ARG A C 1
ATOM 2704 O O . ARG A 1 335 ? -56.796 32.272 37.719 1.00 88.25 335 ARG A O 1
ATOM 2711 N N . ASP A 1 336 ? -55.176 31.901 36.195 1.00 89.00 336 ASP A N 1
ATOM 2712 C CA . ASP A 1 336 ? -55.745 30.673 35.651 1.00 89.00 336 ASP A CA 1
ATOM 2713 C C . ASP A 1 336 ? -55.480 29.498 36.600 1.00 89.00 336 ASP A C 1
ATOM 2715 O O . ASP A 1 336 ? -54.415 29.398 37.217 1.00 89.00 336 ASP A O 1
ATOM 2719 N N . ILE A 1 337 ? -56.467 28.614 36.721 1.00 92.12 337 ILE A N 1
ATOM 2720 C CA . ILE A 1 337 ? -56.387 27.401 37.535 1.00 92.12 337 ILE A CA 1
ATOM 2721 C C . ILE A 1 337 ? -55.940 26.208 36.696 1.00 92.12 337 ILE A C 1
ATOM 2723 O O . ILE A 1 337 ? -56.122 26.166 35.485 1.00 92.12 337 ILE A O 1
ATOM 2727 N N . LYS A 1 338 ? -55.315 25.237 37.363 1.00 87.00 338 LYS A N 1
ATOM 2728 C CA . LYS A 1 338 ? -54.669 24.088 36.719 1.00 87.00 338 LYS A CA 1
ATOM 2729 C C . LYS A 1 338 ? -55.510 22.816 36.760 1.00 87.00 338 LYS A C 1
ATOM 2731 O O . LYS A 1 338 ? -55.375 21.978 35.875 1.00 87.00 338 LYS A O 1
ATOM 2736 N N . TRP A 1 339 ? -56.333 22.640 37.789 1.00 90.94 339 TRP A N 1
ATOM 2737 C CA . TRP A 1 339 ? -57.039 21.385 38.031 1.00 90.94 339 TRP A CA 1
ATOM 2738 C C . TRP A 1 339 ? -58.529 21.521 37.767 1.00 90.94 339 TRP A C 1
ATOM 2740 O O . TRP A 1 339 ? -59.167 22.487 38.179 1.00 90.94 339 TRP A O 1
ATOM 2750 N N . PHE A 1 340 ? -59.080 20.492 37.145 1.00 93.06 340 PHE A N 1
ATOM 2751 C CA . PHE A 1 340 ? -60.506 20.263 37.016 1.00 93.06 340 PHE A CA 1
ATOM 2752 C C . PHE A 1 340 ? -60.844 18.915 37.651 1.00 93.06 340 PHE A C 1
ATOM 2754 O O . PHE A 1 340 ? -60.079 17.957 37.526 1.00 93.06 340 PHE A O 1
ATOM 2761 N N . ARG A 1 341 ? -61.999 18.821 38.303 1.00 92.38 341 ARG A N 1
ATOM 2762 C CA . ARG A 1 341 ? -62.563 17.549 38.745 1.00 92.38 341 ARG A CA 1
ATOM 2763 C C . ARG A 1 341 ? -64.004 17.455 38.254 1.00 92.38 341 ARG A C 1
ATOM 2765 O O . ARG A 1 341 ? -64.794 18.331 38.598 1.00 92.38 341 ARG A O 1
ATOM 2772 N N . PRO A 1 342 ? -64.368 16.428 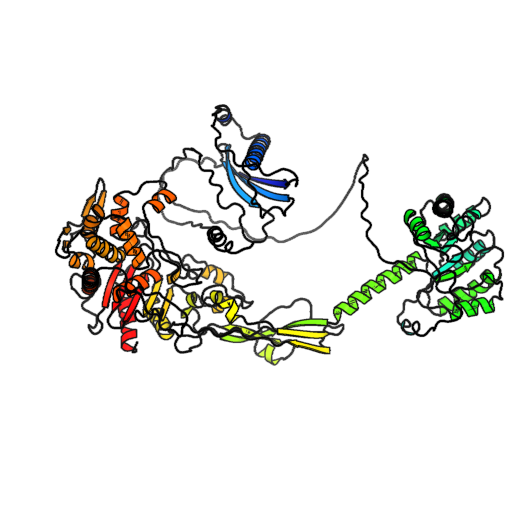37.472 1.00 90.62 342 PRO A N 1
ATOM 2773 C CA . PRO A 1 342 ? -65.736 16.274 37.002 1.00 90.62 342 PRO A CA 1
ATOM 2774 C C . PRO A 1 342 ? -66.699 15.930 38.149 1.00 90.62 342 PRO A C 1
ATOM 2776 O O . PRO A 1 342 ? -66.377 15.043 38.948 1.00 90.62 342 PRO A O 1
ATOM 2779 N N . PRO A 1 343 ? -67.897 16.546 38.199 1.00 92.25 343 PRO A N 1
ATOM 2780 C CA . PRO A 1 343 ? -68.993 16.092 39.052 1.00 92.25 343 PRO A CA 1
ATOM 2781 C C . PRO A 1 343 ? -69.244 14.591 38.897 1.00 92.25 343 PRO A C 1
ATOM 2783 O O . PRO A 1 343 ? -69.194 14.044 37.788 1.00 92.25 343 PRO A O 1
ATOM 2786 N N . TYR A 1 344 ? -69.499 13.910 40.015 1.00 85.88 344 TYR A N 1
ATOM 2787 C CA . TYR A 1 344 ? -69.658 12.448 40.081 1.00 85.88 344 TYR A CA 1
ATOM 2788 C C . TYR A 1 344 ? -68.458 11.637 39.533 1.00 85.88 344 TYR A C 1
ATOM 2790 O O . TYR A 1 344 ? -68.615 10.463 39.200 1.00 85.88 344 TYR A O 1
ATOM 2798 N N . GLY A 1 345 ? -67.283 12.251 39.343 1.00 82.88 345 GLY A N 1
ATOM 2799 C CA . GLY A 1 345 ? -66.133 11.643 38.658 1.00 82.88 345 GLY A CA 1
ATOM 2800 C C . GLY A 1 345 ? -66.322 11.410 37.145 1.00 82.88 345 GLY A C 1
ATOM 2801 O O . GLY A 1 345 ? -65.411 10.924 36.470 1.00 82.88 345 GLY A O 1
ATOM 2802 N N . CYS A 1 346 ? -67.484 11.767 36.591 1.00 79.06 346 CYS A N 1
ATOM 2803 C CA . CYS A 1 346 ? -67.931 11.366 35.258 1.00 79.06 346 CYS A CA 1
ATOM 2804 C C . CYS A 1 346 ? -67.330 12.238 34.146 1.00 79.06 346 CYS A C 1
ATOM 2806 O O . CYS A 1 346 ? -67.640 13.424 34.043 1.00 79.06 346 CYS A O 1
ATOM 2808 N N . HIS A 1 347 ? -66.531 11.639 33.264 1.00 78.44 347 HIS A N 1
ATOM 2809 C CA . HIS A 1 347 ? -65.946 12.298 32.095 1.00 78.44 347 HIS A CA 1
ATOM 2810 C C . HIS A 1 347 ? -65.895 11.347 30.893 1.00 78.44 347 HIS A C 1
ATOM 2812 O O . HIS A 1 347 ? -65.915 10.129 31.051 1.00 78.44 347 HIS A O 1
ATOM 2818 N N . ASP A 1 348 ? -65.810 11.929 29.702 1.00 80.25 348 ASP A N 1
ATOM 2819 C CA . ASP A 1 348 ? -65.598 11.260 28.420 1.00 80.25 348 ASP A CA 1
ATOM 2820 C C . ASP A 1 348 ? -64.527 12.025 27.611 1.00 80.25 348 ASP A C 1
ATOM 2822 O O . ASP A 1 348 ? -63.909 12.973 28.112 1.00 80.25 348 ASP A O 1
ATOM 2826 N N . GLU A 1 349 ? -64.280 11.624 26.362 1.00 79.19 349 GLU A N 1
ATOM 2827 C CA . GLU A 1 349 ? -63.295 12.288 25.498 1.00 79.19 349 GLU A CA 1
ATOM 2828 C C . GLU A 1 349 ? -63.639 13.758 25.192 1.00 79.19 349 GLU A C 1
ATOM 2830 O O . GLU A 1 349 ? -62.723 14.574 25.077 1.00 79.19 349 GLU A O 1
ATOM 2835 N N . ASN A 1 350 ? -64.925 14.128 25.122 1.00 82.88 350 ASN A N 1
ATOM 2836 C CA . ASN A 1 350 ? -65.355 15.510 24.882 1.00 82.88 350 ASN A CA 1
ATOM 2837 C C . ASN A 1 350 ? -65.125 16.378 26.124 1.00 82.88 350 ASN A C 1
ATOM 2839 O O . ASN A 1 350 ? -64.547 17.462 26.019 1.00 82.88 350 ASN A O 1
ATOM 2843 N N . VAL A 1 351 ? -65.455 15.866 27.315 1.00 82.06 351 VAL A N 1
ATOM 2844 C CA . VAL A 1 351 ? -65.159 16.544 28.586 1.00 82.06 351 VAL A CA 1
ATOM 2845 C C . VAL A 1 351 ? -63.652 16.781 28.710 1.00 82.06 351 VAL A C 1
ATOM 2847 O O . VAL A 1 351 ? -63.225 17.902 28.980 1.00 82.06 351 VAL A O 1
ATOM 2850 N N . LEU A 1 352 ? -62.821 15.763 28.453 1.00 80.25 352 LEU A N 1
ATOM 2851 C CA . LEU A 1 352 ? -61.361 15.907 28.509 1.00 80.25 352 LEU A CA 1
ATOM 2852 C C . LEU A 1 352 ? -60.820 16.868 27.436 1.00 80.25 352 LEU A C 1
ATOM 2854 O O . LEU A 1 352 ? -59.932 17.668 27.730 1.00 80.25 352 LEU A O 1
ATOM 2858 N N . LYS A 1 353 ? -61.352 16.839 26.210 1.00 81.00 353 LYS A N 1
ATOM 2859 C CA . LYS A 1 353 ? -61.032 17.804 25.143 1.00 81.00 353 LYS A CA 1
ATOM 2860 C C . LYS A 1 353 ? -61.318 19.241 25.594 1.00 81.00 353 LYS A C 1
ATOM 2862 O O . LYS A 1 353 ? -60.433 20.085 25.480 1.00 81.00 353 LYS A O 1
ATOM 2867 N N . ASN A 1 354 ? -62.494 19.508 26.159 1.00 83.25 354 ASN A N 1
ATOM 2868 C CA . ASN A 1 354 ? -62.879 20.846 26.617 1.00 83.25 354 ASN A CA 1
ATOM 2869 C C . ASN A 1 354 ? -62.035 21.321 27.809 1.00 83.25 354 ASN A C 1
ATOM 2871 O O . ASN A 1 354 ? -61.588 22.465 27.830 1.00 83.25 354 ASN A O 1
ATOM 2875 N N . VAL A 1 355 ? -61.709 20.434 28.752 1.00 83.00 355 VAL A N 1
ATOM 2876 C CA . VAL A 1 355 ? -60.774 20.716 29.860 1.00 83.00 355 VAL A CA 1
ATOM 2877 C C . VAL A 1 355 ? -59.378 21.099 29.338 1.00 83.00 355 VAL A C 1
ATOM 2879 O O . VAL A 1 355 ? -58.786 22.069 29.818 1.00 83.00 355 VAL A O 1
ATOM 2882 N N . ASN A 1 356 ? -58.883 20.408 28.304 1.00 74.81 356 ASN A N 1
ATOM 2883 C CA . ASN A 1 356 ? -57.599 20.716 27.668 1.00 74.81 356 ASN A CA 1
ATOM 2884 C C . ASN A 1 356 ? -57.593 22.066 26.923 1.00 74.81 356 ASN A C 1
ATOM 2886 O O . ASN A 1 356 ? -56.549 22.716 26.888 1.00 74.81 356 ASN A O 1
ATOM 2890 N N . LEU A 1 357 ? -58.724 22.526 26.363 1.00 80.38 357 LEU A N 1
ATOM 2891 C CA . LEU A 1 357 ? -58.821 23.857 25.730 1.00 80.38 357 LEU A CA 1
ATOM 2892 C C . LEU A 1 357 ? -58.556 24.997 26.729 1.00 80.38 357 LEU A C 1
ATOM 2894 O O . LEU A 1 357 ? -57.984 26.017 26.354 1.00 80.38 357 LEU A O 1
ATOM 2898 N N . PHE A 1 358 ? -58.894 24.797 28.005 1.00 81.25 358 PHE A N 1
ATOM 2899 C CA . PHE A 1 358 ? -58.575 25.722 29.099 1.00 81.25 358 PHE A CA 1
ATOM 2900 C C . PHE A 1 358 ? -57.200 25.473 29.744 1.00 81.25 358 PHE A C 1
ATOM 2902 O O . PHE A 1 358 ? -56.898 26.067 30.776 1.00 81.25 358 PHE A O 1
ATOM 2909 N N . ASN A 1 359 ? -56.360 24.602 29.165 1.00 80.06 359 ASN A N 1
ATOM 2910 C CA . ASN A 1 359 ? -55.049 24.214 29.704 1.00 80.06 359 ASN A CA 1
ATOM 2911 C C . ASN A 1 359 ? -55.116 23.654 31.150 1.00 80.06 359 ASN A C 1
ATOM 2913 O O . ASN A 1 359 ? -54.166 23.778 31.928 1.00 80.06 359 ASN A O 1
ATOM 2917 N N . MET A 1 360 ? -56.248 23.031 31.501 1.00 86.44 360 MET A N 1
ATOM 2918 C CA . MET A 1 360 ? -56.472 22.353 32.780 1.00 86.44 360 MET A CA 1
ATOM 2919 C C . MET A 1 360 ? -56.218 20.842 32.670 1.00 86.44 360 MET A C 1
ATOM 2921 O O . MET A 1 360 ? -56.236 20.265 31.586 1.00 86.44 360 MET A O 1
ATOM 2925 N N . TYR A 1 361 ? -56.042 20.185 33.816 1.00 80.19 361 TYR A N 1
ATOM 2926 C CA . TYR A 1 361 ? -55.895 18.736 33.952 1.00 80.19 361 TYR A CA 1
ATOM 2927 C C . TYR A 1 361 ? -57.068 18.163 34.753 1.00 80.19 361 TYR A C 1
ATOM 2929 O O . TYR A 1 361 ? -57.330 18.613 35.870 1.00 80.19 361 TYR A O 1
ATOM 2937 N N . SER A 1 362 ? -57.748 17.151 34.205 1.00 83.12 362 SER A N 1
ATOM 2938 C CA . SER A 1 362 ? -58.786 16.398 34.924 1.00 83.12 362 SER A CA 1
ATOM 2939 C C . SER A 1 362 ? -58.156 15.465 35.965 1.00 83.12 362 SER A C 1
ATOM 2941 O O . SER A 1 362 ? -57.206 14.748 35.641 1.00 83.12 362 SER A O 1
ATOM 2943 N N . ILE A 1 363 ? -58.660 15.459 37.204 1.00 82.44 363 ILE A N 1
ATOM 2944 C CA . ILE A 1 363 ? -58.110 14.640 38.293 1.00 82.44 363 ILE A CA 1
ATOM 2945 C C . ILE A 1 363 ? -59.177 14.147 39.281 1.00 82.44 363 ILE A C 1
ATOM 2947 O O . ILE A 1 363 ? -59.983 14.909 39.815 1.00 82.44 363 ILE A O 1
ATOM 2951 N N . LEU A 1 364 ? -59.157 12.839 39.547 1.00 84.12 364 LEU A N 1
ATOM 2952 C CA . LEU A 1 364 ? -60.060 12.161 40.482 1.00 84.12 364 LEU A CA 1
ATOM 2953 C C . LEU A 1 364 ? -59.397 11.971 41.861 1.00 84.12 364 LEU A C 1
ATOM 2955 O O . LEU A 1 364 ? -58.441 12.666 42.214 1.00 84.12 364 LEU A O 1
ATOM 2959 N N . TRP A 1 365 ? -59.935 11.051 42.657 1.00 85.50 365 TRP A N 1
ATOM 2960 C CA . TRP A 1 365 ? -59.432 10.628 43.960 1.00 85.50 365 TRP A CA 1
ATOM 2961 C C . TRP A 1 365 ? -59.053 9.141 43.938 1.00 85.50 365 TRP A C 1
ATOM 2963 O O . TRP A 1 365 ? -59.496 8.387 43.073 1.00 85.50 365 TRP A O 1
ATOM 2973 N N . THR A 1 366 ? -58.230 8.713 44.896 1.00 79.75 366 THR A N 1
ATOM 2974 C CA . THR A 1 366 ? -57.923 7.288 45.134 1.00 79.75 366 THR A CA 1
ATOM 2975 C C . THR A 1 366 ? -58.501 6.776 46.452 1.00 79.75 366 THR A C 1
ATOM 2977 O O . THR A 1 366 ? -58.600 5.567 46.644 1.00 79.75 366 THR A O 1
ATOM 2980 N N . VAL A 1 367 ? -58.908 7.683 47.347 1.00 83.50 367 VAL A N 1
ATOM 2981 C CA . VAL A 1 367 ? -59.608 7.387 48.600 1.00 83.50 367 VAL A CA 1
ATOM 2982 C C . VAL A 1 367 ? -60.849 8.268 48.671 1.00 83.50 367 VAL A C 1
ATOM 2984 O O . VAL A 1 367 ? -60.741 9.492 48.704 1.00 83.50 367 VAL A O 1
ATOM 2987 N N . ASP A 1 368 ? -62.022 7.643 48.690 1.00 88.38 368 ASP A N 1
ATOM 2988 C CA . ASP A 1 368 ? -63.296 8.324 48.916 1.00 88.38 368 ASP A CA 1
ATOM 2989 C C . ASP A 1 368 ? -63.643 8.262 50.405 1.00 88.38 368 ASP A C 1
ATOM 2991 O O . ASP A 1 368 ? -63.705 7.177 50.992 1.00 88.38 368 ASP A O 1
ATOM 2995 N N . SER A 1 369 ? -63.855 9.416 51.033 1.00 89.38 369 SER A N 1
ATOM 2996 C CA . SER A 1 369 ? -64.290 9.458 52.427 1.00 89.38 369 SER A CA 1
ATOM 2997 C C . SER A 1 369 ? -65.780 9.116 52.585 1.00 89.38 369 SER A C 1
ATOM 2999 O O . SER A 1 369 ? -66.205 8.693 53.661 1.00 89.38 369 SER A O 1
ATOM 3001 N N . LEU A 1 370 ? -66.584 9.226 51.519 1.00 87.94 370 LEU A N 1
ATOM 3002 C CA . LEU A 1 370 ? -68.043 9.072 51.535 1.00 87.94 370 LEU A CA 1
ATOM 3003 C C . LEU A 1 370 ? -68.720 9.894 52.655 1.00 87.94 370 LEU A C 1
ATOM 3005 O O . LEU A 1 370 ? -69.781 9.514 53.155 1.00 87.94 370 LEU A O 1
ATOM 3009 N N . ASP A 1 371 ? -68.110 11.011 53.062 1.00 86.94 371 ASP A N 1
ATOM 3010 C CA . ASP A 1 371 ? -68.641 11.937 54.069 1.00 86.94 371 ASP A CA 1
ATOM 3011 C C . ASP A 1 371 ? -70.047 12.437 53.722 1.00 86.94 371 ASP A C 1
ATOM 3013 O O . ASP A 1 371 ? -70.875 12.649 54.612 1.00 86.94 371 ASP A O 1
ATOM 3017 N N . TRP A 1 372 ? -70.354 12.509 52.426 1.00 84.25 372 TRP A N 1
ATOM 3018 C CA . TRP A 1 372 ? -71.657 12.875 51.891 1.00 84.25 372 TRP A CA 1
ATOM 3019 C C . TRP A 1 372 ? -72.830 11.999 52.351 1.00 84.25 372 TRP A C 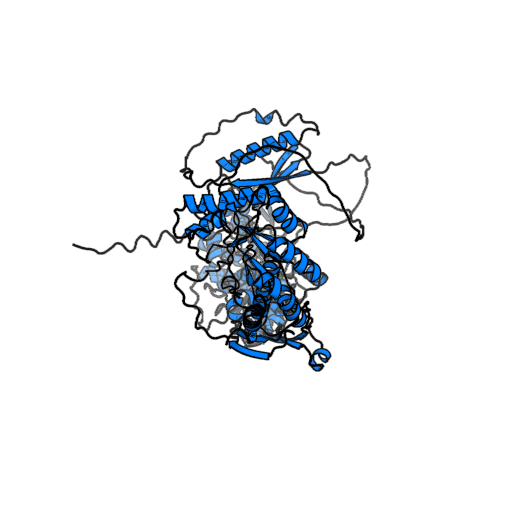1
ATOM 3021 O O . TRP A 1 372 ? -73.978 12.448 52.266 1.00 84.25 372 TRP A O 1
ATOM 3031 N N . LYS A 1 373 ? -72.562 10.792 52.872 1.00 85.75 373 LYS A N 1
ATOM 3032 C CA . LYS A 1 373 ? -73.565 9.905 53.486 1.00 85.75 373 LYS A CA 1
ATOM 3033 C C . LYS A 1 373 ? -74.043 10.363 54.867 1.00 85.75 373 LYS A C 1
ATOM 3035 O O . LYS A 1 373 ? -75.017 9.812 55.367 1.00 85.75 373 LYS A O 1
ATOM 3040 N N . ASN A 1 374 ? -73.384 11.355 55.471 1.00 81.69 374 ASN A N 1
ATOM 3041 C CA . ASN A 1 374 ? -73.641 11.835 56.834 1.00 81.69 374 ASN A CA 1
ATOM 3042 C C . ASN A 1 374 ? -73.463 10.745 57.920 1.00 81.69 374 ASN A C 1
ATOM 3044 O O . ASN A 1 374 ? -74.109 10.785 58.966 1.00 81.69 374 ASN A O 1
ATOM 3048 N N . ASP A 1 375 ? -72.562 9.782 57.683 1.00 86.31 375 ASP A N 1
ATOM 3049 C CA . ASP A 1 375 ? -72.117 8.814 58.696 1.00 86.31 375 ASP A CA 1
ATOM 3050 C C . ASP A 1 375 ? -71.443 9.517 59.892 1.00 86.31 375 ASP A C 1
ATOM 3052 O O . ASP A 1 375 ? -70.894 10.617 59.754 1.00 86.31 375 ASP A O 1
ATOM 3056 N N . LYS A 1 376 ? -71.405 8.837 61.050 1.00 88.50 376 LYS A N 1
ATOM 3057 C CA . LYS A 1 376 ? -70.679 9.298 62.249 1.00 88.50 376 LYS A CA 1
ATOM 3058 C C . LYS A 1 376 ? -69.187 9.565 61.953 1.00 88.50 376 LYS A C 1
ATOM 3060 O O . LYS A 1 376 ? -68.586 8.784 61.204 1.00 88.50 376 LYS A O 1
ATOM 3065 N N . PRO A 1 377 ? -68.554 10.575 62.587 1.00 88.62 377 PRO A N 1
ATOM 3066 C CA . PRO A 1 377 ? -67.139 10.904 62.378 1.00 88.62 377 PRO A CA 1
ATOM 3067 C C . PRO A 1 377 ? -66.175 9.721 62.554 1.00 88.62 377 PRO A C 1
ATOM 3069 O O . PRO A 1 377 ? -65.182 9.629 61.838 1.00 88.62 377 PRO A O 1
ATOM 3072 N N . GLU A 1 378 ? -66.464 8.783 63.458 1.00 88.94 378 GLU A N 1
ATOM 3073 C CA . GLU A 1 378 ? -65.644 7.586 63.694 1.00 88.94 378 GLU A CA 1
ATOM 3074 C C . GLU A 1 378 ? -65.557 6.688 62.452 1.00 88.94 378 GLU A C 1
ATOM 3076 O O . GLU A 1 378 ? -64.466 6.259 62.077 1.00 88.94 378 GLU A O 1
ATOM 3081 N N . ILE A 1 379 ? -66.693 6.462 61.782 1.00 88.69 379 ILE A N 1
ATOM 3082 C CA . ILE A 1 379 ? -66.791 5.646 60.561 1.00 88.69 379 ILE A CA 1
ATOM 3083 C C . ILE A 1 379 ? -66.031 6.334 59.420 1.00 88.69 379 ILE A C 1
ATOM 3085 O O . ILE A 1 379 ? -65.340 5.685 58.633 1.00 88.69 379 ILE A O 1
ATOM 3089 N N . LEU A 1 380 ? -66.125 7.665 59.355 1.00 88.25 380 LEU A N 1
ATOM 3090 C CA . LEU A 1 380 ? -65.414 8.489 58.382 1.00 88.25 380 LEU A CA 1
ATOM 3091 C C . LEU A 1 380 ? -63.886 8.404 58.568 1.00 88.25 380 LEU A C 1
ATOM 3093 O O . LEU A 1 380 ? -63.151 8.218 57.596 1.00 88.25 380 LEU A O 1
ATOM 3097 N N . ILE A 1 381 ? -63.409 8.472 59.817 1.00 88.94 381 ILE A N 1
ATOM 3098 C CA . ILE A 1 381 ? -61.991 8.296 60.166 1.00 88.94 381 ILE A CA 1
ATOM 3099 C C . ILE A 1 381 ? -61.514 6.890 59.788 1.00 88.94 381 ILE A C 1
ATOM 3101 O O . ILE A 1 381 ? -60.498 6.758 59.107 1.00 88.94 381 ILE A O 1
ATOM 3105 N N . GLU A 1 382 ? -62.237 5.842 60.192 1.00 85.69 382 GLU A N 1
ATOM 3106 C CA . GLU A 1 382 ? -61.860 4.451 59.911 1.00 85.69 382 GLU A CA 1
ATOM 3107 C C . GLU A 1 382 ? -61.750 4.185 58.403 1.00 85.69 382 GLU A C 1
ATOM 3109 O O . GLU A 1 382 ? -60.757 3.619 57.938 1.00 85.69 382 GLU A O 1
ATOM 3114 N N . ARG A 1 383 ? -62.724 4.657 57.619 1.00 88.50 383 ARG A N 1
ATOM 3115 C CA . ARG A 1 383 ? -62.754 4.507 56.158 1.00 88.50 383 ARG A CA 1
ATOM 3116 C C . ARG A 1 383 ? -61.563 5.180 55.473 1.00 88.50 383 ARG A C 1
ATOM 3118 O O . ARG A 1 383 ? -60.915 4.561 54.633 1.00 88.50 383 ARG A O 1
ATOM 3125 N N . VAL A 1 384 ? -61.230 6.416 55.852 1.00 89.00 384 VAL A N 1
ATOM 3126 C CA . VAL A 1 384 ? -60.085 7.132 55.263 1.00 89.00 384 VAL A CA 1
ATOM 3127 C C . VAL A 1 384 ? -58.756 6.493 55.676 1.00 89.00 384 VAL A C 1
ATOM 3129 O O . VAL A 1 384 ? -57.884 6.288 54.833 1.00 89.00 384 VAL A O 1
ATOM 3132 N N . ILE A 1 385 ? -58.588 6.141 56.954 1.00 89.06 385 ILE A N 1
ATOM 3133 C CA . ILE A 1 385 ? -57.324 5.598 57.474 1.00 89.06 385 ILE A CA 1
ATOM 3134 C C . ILE A 1 385 ? -57.073 4.149 57.021 1.00 89.06 385 ILE A C 1
ATOM 3136 O O . ILE A 1 385 ? -55.920 3.784 56.799 1.00 89.06 385 ILE A O 1
ATOM 3140 N N . SER A 1 386 ? -58.111 3.332 56.820 1.00 81.56 386 SER A N 1
ATOM 3141 C CA . SER A 1 386 ? -57.962 1.966 56.287 1.00 81.56 386 SER A CA 1
ATOM 3142 C C . SER A 1 386 ? -57.631 1.926 54.789 1.00 81.56 386 SER A C 1
ATOM 3144 O O . SER A 1 386 ? -56.951 1.001 54.340 1.00 81.56 386 SER A O 1
ATOM 3146 N N . ALA A 1 387 ? -58.061 2.933 54.020 1.00 81.44 387 ALA A N 1
ATOM 3147 C CA . ALA A 1 387 ? -57.823 3.023 52.579 1.00 81.44 387 ALA A CA 1
ATOM 3148 C C . ALA A 1 387 ? -56.544 3.796 52.185 1.00 81.44 387 ALA A C 1
ATOM 3150 O O . ALA A 1 387 ? -56.098 3.697 51.039 1.00 81.44 387 ALA A O 1
ATOM 3151 N N . VAL A 1 388 ? -55.940 4.578 53.091 1.00 84.25 388 VAL A N 1
ATOM 3152 C CA . VAL A 1 388 ? -54.835 5.482 52.728 1.00 84.25 388 VAL A CA 1
ATOM 3153 C C . VAL A 1 388 ? -53.533 4.757 52.360 1.00 84.25 388 VAL A C 1
ATOM 3155 O O . VAL A 1 388 ? -53.030 3.887 53.073 1.00 84.25 388 VAL A O 1
ATOM 3158 N N . HIS A 1 389 ? -52.926 5.190 51.256 1.00 80.62 389 HIS A N 1
ATOM 3159 C CA . HIS A 1 389 ? -51.635 4.718 50.757 1.00 80.62 389 HIS A CA 1
ATOM 3160 C C . HIS A 1 389 ? -50.705 5.894 50.415 1.00 80.62 389 HIS A C 1
ATOM 3162 O O . HIS A 1 389 ? -51.131 7.047 50.343 1.00 80.62 389 HIS A O 1
ATOM 3168 N N . ASN A 1 390 ? -49.417 5.623 50.169 1.00 81.38 390 ASN A N 1
ATOM 3169 C CA . ASN A 1 390 ? -48.495 6.670 49.715 1.00 81.38 390 ASN A CA 1
ATOM 3170 C C . ASN A 1 390 ? -48.915 7.196 48.335 1.00 81.38 390 ASN A C 1
ATOM 3172 O O . ASN A 1 390 ? -49.219 6.405 47.439 1.00 81.38 390 ASN A O 1
ATOM 3176 N N . GLY A 1 391 ? -48.960 8.519 48.189 1.00 79.75 391 GLY A N 1
ATOM 3177 C CA . GLY A 1 391 ? -49.500 9.201 47.018 1.00 79.75 391 GLY A CA 1
ATOM 3178 C C . GLY A 1 391 ? -51.029 9.177 46.914 1.00 79.75 391 GLY A C 1
ATOM 3179 O O . GLY A 1 391 ? -51.532 9.444 45.828 1.00 79.75 391 GLY A O 1
ATOM 3180 N N . ALA A 1 392 ? -51.779 8.857 47.975 1.00 84.69 392 ALA A N 1
ATOM 3181 C CA . ALA A 1 392 ? -53.241 8.904 47.919 1.00 84.69 392 ALA A CA 1
ATOM 3182 C C . ALA A 1 392 ? -53.777 10.328 47.696 1.00 84.69 392 ALA A C 1
ATOM 3184 O O . ALA A 1 392 ? -53.233 11.296 48.237 1.00 84.69 392 ALA A O 1
ATOM 3185 N N . ILE A 1 393 ? -54.869 10.430 46.936 1.00 87.25 393 ILE A N 1
ATOM 3186 C CA . ILE A 1 393 ? -55.686 11.641 46.805 1.00 87.25 393 ILE A CA 1
ATOM 3187 C C . ILE A 1 393 ? -57.004 11.357 47.526 1.00 87.25 393 ILE A C 1
ATOM 3189 O O . ILE A 1 393 ? -57.738 10.453 47.123 1.00 87.25 393 ILE A O 1
ATOM 3193 N N . ILE A 1 394 ? -57.272 12.091 48.604 1.00 92.94 394 ILE A N 1
ATOM 3194 C CA . ILE A 1 394 ? -58.404 11.865 49.508 1.00 92.94 394 ILE A CA 1
ATOM 3195 C C . ILE A 1 394 ? -59.506 12.885 49.193 1.00 92.94 394 ILE A C 1
ATOM 3197 O O . ILE A 1 394 ? -59.242 14.091 49.214 1.00 92.94 394 ILE A O 1
ATOM 3201 N N . LEU A 1 395 ? -60.716 12.405 48.895 1.00 93.44 395 LEU A N 1
ATOM 3202 C CA . LEU A 1 395 ? -61.905 13.226 48.642 1.00 93.44 395 LEU A CA 1
ATOM 3203 C C . LEU A 1 395 ? -62.715 13.461 49.923 1.00 93.44 395 LEU A C 1
ATOM 3205 O O . LEU A 1 395 ? -63.092 12.510 50.609 1.00 93.44 395 LEU A O 1
ATOM 3209 N N . PHE A 1 396 ? -63.055 14.721 50.168 1.00 94.94 396 PHE A N 1
ATOM 3210 C CA . PHE A 1 396 ? -64.077 15.199 51.100 1.00 94.94 396 PHE A CA 1
ATOM 3211 C C . PHE A 1 396 ? -64.977 16.221 50.385 1.00 94.94 396 PHE A C 1
ATOM 3213 O O . PHE A 1 396 ? -64.662 16.648 49.277 1.00 94.94 396 PHE A O 1
ATOM 3220 N N . HIS A 1 397 ? -66.052 16.666 51.030 1.00 93.81 397 HIS A N 1
ATOM 3221 C CA . HIS A 1 397 ? -66.928 17.735 50.543 1.00 93.81 397 HIS A CA 1
ATOM 3222 C C . HIS A 1 397 ? -67.007 18.858 51.586 1.00 93.81 397 HIS A C 1
ATOM 3224 O O . HIS A 1 397 ? -67.099 18.593 52.785 1.00 93.81 397 HIS A O 1
ATOM 3230 N N . ASP A 1 398 ? -66.985 20.119 51.152 1.00 85.94 398 ASP A N 1
ATOM 3231 C CA . ASP A 1 398 ? -66.938 21.291 52.048 1.00 85.94 398 ASP A CA 1
ATOM 3232 C C . ASP A 1 398 ? -68.286 22.030 52.200 1.00 85.94 398 ASP A C 1
ATOM 3234 O O . ASP A 1 398 ? -68.345 23.124 52.760 1.00 85.94 398 ASP A O 1
ATOM 3238 N N . HIS A 1 399 ? -69.383 21.430 51.731 1.00 80.62 399 HIS A N 1
ATOM 3239 C CA . HIS A 1 399 ? -70.728 22.006 51.793 1.00 80.62 399 HIS A CA 1
ATOM 3240 C C . HIS A 1 399 ? -71.237 22.217 53.241 1.00 80.62 399 HIS A C 1
ATOM 3242 O O . HIS A 1 399 ? -70.878 21.492 54.172 1.00 80.62 399 HIS A O 1
ATOM 3248 N N . ASP A 1 400 ? -72.161 23.167 53.449 1.00 75.00 400 ASP A N 1
ATOM 3249 C CA . ASP A 1 400 ? -72.693 23.507 54.786 1.00 75.00 400 ASP A CA 1
ATOM 3250 C C . ASP A 1 400 ? -73.489 22.361 55.461 1.00 75.00 400 ASP A C 1
ATOM 3252 O O . ASP A 1 400 ? -73.774 22.421 56.655 1.00 75.00 400 ASP A O 1
ATOM 3256 N N . SER A 1 401 ? -73.794 21.279 54.733 1.00 71.88 401 SER A N 1
ATOM 3257 C CA . SER A 1 401 ? -74.420 20.054 55.259 1.00 71.88 401 SER A CA 1
ATOM 3258 C C . SER A 1 401 ? -73.430 18.978 55.749 1.00 71.88 401 SER A C 1
ATOM 3260 O O . SER A 1 401 ? -73.845 17.837 55.940 1.00 71.88 401 SER A O 1
ATOM 3262 N N . ARG A 1 402 ? -72.130 19.285 55.885 1.00 81.00 402 ARG A N 1
ATOM 3263 C CA . ARG A 1 402 ? -71.044 18.314 56.163 1.00 81.00 402 ARG A CA 1
ATOM 3264 C C . ARG A 1 402 ? -70.375 18.519 57.530 1.00 81.00 402 ARG A C 1
ATOM 3266 O O . ARG A 1 402 ? -69.162 18.700 57.633 1.00 81.00 402 ARG A O 1
ATOM 3273 N N . SER A 1 403 ? -71.163 18.503 58.609 1.00 79.25 403 SER A N 1
ATOM 3274 C CA . SER A 1 403 ? -70.630 18.642 59.979 1.00 79.25 403 SER A CA 1
ATOM 3275 C C . SER A 1 403 ? -69.700 17.488 60.377 1.00 79.25 403 SER A C 1
ATOM 3277 O O . SER A 1 403 ? -68.668 17.716 61.003 1.00 79.25 403 SER A O 1
ATOM 3279 N N . ASN A 1 404 ? -70.004 16.265 59.934 1.00 86.81 404 ASN A N 1
ATOM 3280 C CA . ASN A 1 404 ? -69.174 15.080 60.156 1.00 86.81 404 ASN A CA 1
ATOM 3281 C C . ASN A 1 404 ? -67.756 15.218 59.568 1.00 86.81 404 ASN A C 1
ATOM 3283 O O . ASN A 1 404 ? -66.795 14.777 60.198 1.00 86.81 404 ASN A O 1
ATOM 3287 N N . THR A 1 405 ? -67.600 15.877 58.414 1.00 89.31 405 THR A N 1
ATOM 3288 C CA . THR A 1 405 ? -66.289 16.194 57.821 1.00 89.31 405 THR A CA 1
ATOM 3289 C C . THR A 1 405 ? -65.482 17.121 58.725 1.00 89.31 405 THR A C 1
ATOM 3291 O O . THR A 1 405 ? -64.319 16.840 59.009 1.00 89.31 405 THR A O 1
ATOM 3294 N N . VAL A 1 406 ? -66.104 18.189 59.234 1.00 89.38 406 VAL A N 1
ATOM 3295 C CA . VAL A 1 406 ? -65.466 19.159 60.144 1.00 89.38 406 VAL A CA 1
ATOM 3296 C C . VAL A 1 406 ? -65.024 18.498 61.455 1.00 89.38 406 VAL A C 1
ATOM 3298 O O . VAL A 1 406 ? -63.924 18.768 61.936 1.00 89.38 406 VAL A O 1
ATOM 3301 N N . GLU A 1 407 ? -65.839 17.601 62.010 1.00 91.19 407 GLU A N 1
ATOM 3302 C CA . GLU A 1 407 ? -65.539 16.868 63.249 1.00 91.19 407 GLU A CA 1
ATOM 3303 C C . GLU A 1 407 ? -64.445 15.796 63.065 1.00 91.19 407 GLU A C 1
ATOM 3305 O O . GLU A 1 407 ? -63.587 15.616 63.935 1.00 91.19 407 GLU A O 1
ATOM 3310 N N . ALA A 1 408 ? -64.428 15.095 61.926 1.00 92.50 408 ALA A N 1
ATOM 3311 C CA . ALA A 1 408 ? -63.455 14.039 61.642 1.00 92.50 408 ALA A CA 1
ATOM 3312 C C . ALA A 1 408 ? -62.070 14.570 61.229 1.00 92.50 408 ALA A C 1
ATOM 3314 O O . ALA A 1 408 ? -61.041 14.003 61.619 1.00 92.50 408 ALA A O 1
ATOM 3315 N N . LEU A 1 409 ? -62.027 15.647 60.435 1.00 94.06 409 LEU A N 1
ATOM 3316 C CA . LEU A 1 409 ? -60.823 16.128 59.748 1.00 94.06 409 LEU A CA 1
ATOM 3317 C C . LEU A 1 409 ? -59.600 16.357 60.670 1.00 94.06 409 LEU A C 1
ATOM 3319 O O . LEU A 1 409 ? -58.518 15.887 60.305 1.00 94.06 409 LEU A O 1
ATOM 3323 N N . PRO A 1 410 ? -59.708 16.967 61.873 1.00 94.62 410 PRO A N 1
ATOM 3324 C CA . PRO A 1 410 ? -58.568 17.129 62.785 1.00 94.62 410 PRO A CA 1
ATOM 3325 C C . PRO A 1 410 ? -57.930 15.793 63.198 1.00 94.62 410 PRO A C 1
ATOM 3327 O O . PRO A 1 410 ? -56.702 15.653 63.246 1.00 94.62 410 PRO A O 1
ATOM 3330 N N . ARG A 1 411 ? -58.763 14.774 63.461 1.00 92.31 411 ARG A N 1
ATOM 3331 C CA . ARG A 1 411 ? -58.308 13.435 63.866 1.00 92.31 411 ARG A CA 1
ATOM 3332 C C . ARG A 1 411 ? -57.655 12.716 62.685 1.00 92.31 411 ARG A C 1
ATOM 3334 O O . ARG A 1 411 ? -56.579 12.145 62.858 1.00 92.31 411 ARG A O 1
ATOM 3341 N N . ILE A 1 412 ? -58.234 12.822 61.484 1.00 93.75 412 ILE A N 1
ATOM 3342 C CA . ILE A 1 412 ? -57.657 12.277 60.243 1.00 93.75 412 ILE A CA 1
ATOM 3343 C C . ILE A 1 412 ? -56.270 12.880 59.979 1.00 93.75 412 ILE A C 1
ATOM 3345 O O . ILE A 1 412 ? -55.299 12.133 59.855 1.00 93.75 412 ILE A O 1
ATOM 3349 N N . ILE A 1 413 ? -56.140 14.214 59.962 1.00 94.56 413 ILE A N 1
ATOM 3350 C CA . ILE A 1 413 ? -54.853 14.890 59.718 1.00 94.56 413 ILE A CA 1
ATOM 3351 C C . ILE A 1 413 ? -53.804 14.466 60.756 1.00 94.56 413 ILE A C 1
ATOM 3353 O O . ILE A 1 413 ? -52.669 14.141 60.396 1.00 94.56 413 ILE A O 1
ATOM 3357 N N . THR A 1 414 ? -54.186 14.403 62.035 1.00 91.88 414 THR A N 1
ATOM 3358 C CA . THR A 1 414 ? -53.298 13.965 63.121 1.00 91.88 414 THR A CA 1
ATOM 3359 C C . THR A 1 414 ? -52.793 12.532 62.917 1.00 91.88 414 THR A C 1
ATOM 3361 O O . THR A 1 414 ? -51.595 12.279 63.067 1.00 91.88 414 THR A O 1
ATOM 3364 N N . ILE A 1 415 ? -53.666 11.587 62.547 1.00 90.25 415 ILE A N 1
ATOM 3365 C CA . ILE A 1 415 ? -53.283 10.184 62.303 1.00 90.25 415 ILE A CA 1
ATOM 3366 C C . ILE A 1 415 ? -52.376 10.074 61.070 1.00 90.25 415 ILE A C 1
ATOM 3368 O O . ILE A 1 415 ? -51.371 9.358 61.111 1.00 90.25 415 ILE A O 1
ATOM 3372 N N . LEU A 1 416 ? -52.671 10.815 59.997 1.00 91.19 416 LEU A N 1
ATOM 3373 C CA . LEU A 1 416 ? -51.857 10.830 58.780 1.00 91.19 416 LEU A CA 1
ATOM 3374 C C . LEU A 1 416 ? -50.442 11.360 59.055 1.00 91.19 416 LEU A C 1
ATOM 3376 O O . LEU A 1 416 ? -49.466 10.685 58.715 1.00 91.19 416 LEU A O 1
ATOM 3380 N N . LYS A 1 417 ? -50.318 12.505 59.744 1.00 90.00 417 LYS A N 1
ATOM 3381 C CA . LYS A 1 417 ? -49.013 13.071 60.123 1.00 90.00 417 LYS A CA 1
ATOM 3382 C C . LYS A 1 417 ? -48.234 12.141 61.061 1.00 90.00 417 LYS A C 1
ATOM 3384 O O . LYS A 1 417 ? -47.061 11.883 60.801 1.00 90.00 417 LYS A O 1
ATOM 3389 N N . LYS A 1 418 ? -48.877 11.539 62.076 1.00 87.69 418 LYS A N 1
ATOM 3390 C CA . LYS A 1 418 ? -48.244 10.516 62.943 1.00 87.69 418 LYS A CA 1
ATOM 3391 C C . LYS A 1 418 ? -47.802 9.260 62.180 1.00 87.69 418 LYS A C 1
ATOM 3393 O O . LYS A 1 418 ? -46.806 8.647 62.543 1.00 87.69 418 LYS A O 1
ATOM 3398 N N . SER A 1 419 ? -48.491 8.906 61.096 1.00 84.25 419 SER A N 1
ATOM 3399 C CA . SER A 1 419 ? -48.124 7.793 60.205 1.00 84.25 419 SER A CA 1
ATOM 3400 C C . SER A 1 419 ? -46.998 8.144 59.212 1.00 84.25 419 SER A C 1
ATOM 3402 O O . SER A 1 419 ? -46.626 7.313 58.370 1.00 84.25 419 SER A O 1
ATOM 3404 N N . GLY A 1 420 ? -46.450 9.363 59.299 1.00 87.44 420 GLY A N 1
ATOM 3405 C CA . GLY A 1 420 ? -45.344 9.878 58.491 1.00 87.44 420 GLY A CA 1
ATOM 3406 C C . GLY A 1 420 ? -45.756 10.577 57.192 1.00 87.44 420 GLY A C 1
ATOM 3407 O O . GLY A 1 420 ? -44.876 10.934 56.414 1.00 87.44 420 GLY A O 1
ATOM 3408 N N . TYR A 1 421 ? -47.053 10.763 56.919 1.00 89.00 421 TYR A N 1
ATOM 3409 C CA . TYR A 1 421 ? -47.510 11.414 55.688 1.00 89.00 421 TYR A CA 1
ATOM 3410 C C . TYR A 1 421 ? -47.385 12.943 55.757 1.00 89.00 421 TYR A C 1
ATOM 3412 O O . TYR A 1 421 ? -47.941 13.588 56.647 1.00 89.00 421 TYR A O 1
ATOM 3420 N N . LYS A 1 422 ? -46.728 13.535 54.755 1.00 91.12 422 LYS A N 1
ATOM 3421 C CA . LYS A 1 422 ? -46.817 14.970 54.446 1.00 91.12 422 LYS A CA 1
ATOM 3422 C C . LYS A 1 422 ? -48.107 15.247 53.672 1.00 91.12 422 LYS A C 1
ATOM 3424 O O . LYS A 1 422 ? -48.387 14.569 52.685 1.00 91.12 422 LYS A O 1
ATOM 3429 N N . LEU A 1 423 ? -48.878 16.239 54.103 1.00 92.62 423 LEU A N 1
ATOM 3430 C CA . LEU A 1 423 ? -50.079 16.685 53.396 1.00 92.62 423 LEU A CA 1
ATOM 3431 C C . LEU A 1 423 ? -49.670 17.744 52.370 1.00 92.62 423 LEU A C 1
ATOM 3433 O O . LEU A 1 423 ? -48.993 18.706 52.732 1.00 92.62 423 LEU A O 1
ATOM 3437 N N . VAL A 1 424 ? -50.042 17.537 51.109 1.00 91.38 424 VAL A N 1
ATOM 3438 C CA . VAL A 1 424 ? -49.603 18.350 49.966 1.00 91.38 424 VAL A CA 1
ATOM 3439 C C . VAL A 1 424 ? -50.782 18.784 49.090 1.00 91.38 424 VAL A C 1
ATOM 3441 O O . VAL A 1 424 ? -51.835 18.149 49.085 1.00 91.38 424 VAL A O 1
ATOM 3444 N N . THR A 1 425 ? -50.597 19.853 48.320 1.00 93.25 425 THR A N 1
ATOM 3445 C CA . THR A 1 425 ? -51.486 20.224 47.204 1.00 93.25 425 THR A CA 1
ATOM 3446 C C . THR A 1 425 ? -51.325 19.262 46.017 1.00 93.25 425 THR A C 1
ATOM 3448 O O . THR A 1 425 ? -50.337 18.524 45.926 1.00 93.25 425 THR A O 1
ATOM 3451 N N . LEU A 1 426 ? -52.261 19.272 45.062 1.00 85.06 426 LEU A N 1
ATOM 3452 C CA . LEU A 1 426 ? -52.172 18.430 43.861 1.00 85.06 426 LEU A CA 1
ATOM 3453 C C . LEU A 1 426 ? -50.989 18.820 42.957 1.00 85.06 426 LEU A C 1
ATOM 3455 O O . LEU A 1 426 ? -50.348 17.943 42.373 1.00 85.06 426 LEU A O 1
ATOM 3459 N N . SER A 1 427 ? -50.616 20.103 42.889 1.00 86.19 427 SER A N 1
ATOM 3460 C CA . SER A 1 427 ? -49.393 20.516 42.173 1.00 86.19 427 SER A CA 1
ATOM 3461 C C . SER A 1 427 ? -48.093 20.020 42.813 1.00 86.19 427 SER A C 1
ATOM 3463 O O . SER A 1 427 ? -47.154 19.662 42.098 1.00 86.19 427 SER A O 1
ATOM 3465 N N . GLU A 1 428 ? -48.019 19.952 44.141 1.00 86.56 428 GLU A N 1
ATOM 3466 C CA . GLU A 1 428 ? -46.870 19.365 44.845 1.00 86.56 428 GLU A CA 1
ATOM 3467 C C . GLU A 1 428 ? -46.831 17.835 44.708 1.00 86.56 428 GLU A C 1
ATOM 3469 O O . GLU A 1 428 ? -45.754 17.251 44.549 1.00 86.56 428 GLU A O 1
ATOM 3474 N N . TRP A 1 429 ? -48.004 17.193 44.721 1.00 84.69 429 TRP A N 1
ATOM 3475 C CA . TRP A 1 429 ? -48.176 15.762 44.468 1.00 84.69 429 TRP A CA 1
ATOM 3476 C C . TRP A 1 429 ? -47.660 15.366 43.074 1.00 84.69 429 TRP A C 1
ATOM 3478 O O . TRP A 1 429 ? -46.831 14.460 42.966 1.00 84.69 429 TRP A O 1
ATOM 3488 N N . GLU A 1 430 ? -48.052 16.092 42.017 1.00 78.94 430 GLU A N 1
ATOM 3489 C CA . GLU A 1 430 ? -47.626 15.818 40.632 1.00 78.94 430 GLU A CA 1
ATOM 3490 C C . GLU A 1 430 ? -46.096 15.856 40.492 1.00 78.94 430 GLU A C 1
ATOM 3492 O O . GLU A 1 430 ? -45.489 14.943 39.922 1.00 78.94 430 GLU A O 1
ATOM 3497 N N . LYS A 1 431 ? -45.455 16.879 41.076 1.00 73.56 431 LYS A N 1
ATOM 3498 C CA . LYS A 1 431 ? -43.994 17.039 41.059 1.00 73.56 431 LYS A CA 1
ATOM 3499 C C . LYS A 1 431 ? -43.287 15.811 41.645 1.00 73.56 431 LYS A C 1
ATOM 3501 O O . LYS A 1 431 ? -42.374 15.275 41.019 1.00 73.56 431 LYS A O 1
ATOM 3506 N N . LYS A 1 432 ? -43.744 15.328 42.808 1.00 71.00 432 LYS A N 1
ATOM 3507 C CA . LYS A 1 432 ? -43.167 14.154 43.491 1.00 71.00 432 LYS A CA 1
ATOM 3508 C C . LYS A 1 432 ? -43.328 12.852 42.698 1.00 71.00 432 LYS A C 1
ATOM 3510 O O . LYS A 1 432 ? -42.431 12.009 42.733 1.00 71.00 432 LYS A O 1
ATOM 3515 N N . ILE A 1 433 ? -44.438 12.677 41.976 1.00 67.06 433 ILE A N 1
ATOM 3516 C CA . ILE A 1 433 ? -44.675 11.488 41.141 1.00 67.06 433 ILE A CA 1
ATOM 3517 C C . ILE A 1 433 ? -43.784 11.500 39.889 1.00 67.06 433 ILE A C 1
ATOM 3519 O O . ILE A 1 433 ? -43.140 10.491 39.584 1.00 67.06 433 ILE A O 1
ATOM 3523 N N . ARG A 1 434 ? -43.696 12.641 39.193 1.00 59.00 434 ARG A N 1
ATOM 3524 C CA . ARG A 1 434 ? -42.931 12.777 37.943 1.00 59.00 434 ARG A CA 1
ATOM 3525 C C . ARG A 1 434 ? -41.436 12.516 38.131 1.00 59.00 434 ARG A C 1
ATOM 3527 O O . ARG A 1 434 ? -40.825 11.822 37.317 1.00 59.00 434 ARG A O 1
ATOM 3534 N N . ASP A 1 435 ? -40.856 13.025 39.216 1.00 54.31 435 ASP A N 1
ATOM 3535 C CA . ASP A 1 435 ? -39.431 12.833 39.495 1.00 54.31 435 ASP A CA 1
ATOM 3536 C C . ASP A 1 435 ? -39.107 11.350 39.776 1.00 54.31 435 ASP A C 1
ATOM 3538 O O . ASP A 1 435 ? -38.091 10.844 39.299 1.00 54.31 435 ASP A O 1
ATOM 3542 N N . ARG A 1 436 ? -39.999 10.599 40.446 1.00 58.09 436 ARG A N 1
ATOM 3543 C CA . ARG A 1 436 ? -39.803 9.160 40.723 1.00 58.09 436 ARG A CA 1
ATOM 3544 C C . ARG A 1 436 ? -39.677 8.320 39.445 1.00 58.09 436 ARG A C 1
ATOM 3546 O O . ARG A 1 436 ? -38.746 7.521 39.352 1.00 58.09 436 ARG A O 1
ATOM 3553 N N . GLN A 1 437 ? -40.561 8.517 38.463 1.00 50.62 437 GLN A N 1
ATOM 3554 C CA . GLN A 1 437 ? -40.538 7.751 37.203 1.00 50.62 437 GLN A CA 1
ATOM 3555 C C . GLN A 1 437 ? -39.220 7.936 36.434 1.00 50.62 437 GLN A C 1
ATOM 3557 O O . GLN A 1 437 ? -38.672 6.977 35.889 1.00 50.62 437 GLN A O 1
ATOM 3562 N N . LYS A 1 438 ? -38.660 9.154 36.448 1.00 47.66 438 LYS A N 1
ATOM 3563 C CA . LYS A 1 438 ? -37.364 9.465 35.828 1.00 47.66 438 LYS A CA 1
ATOM 3564 C C . LYS A 1 438 ? -36.222 8.628 36.424 1.00 47.66 438 LYS A C 1
ATOM 3566 O O . LYS A 1 438 ? -35.406 8.091 35.677 1.00 47.66 438 LYS A O 1
ATOM 3571 N N . TYR A 1 439 ? -36.165 8.500 37.752 1.00 50.09 439 TYR A N 1
ATOM 3572 C CA . TYR A 1 439 ? -35.103 7.749 38.434 1.00 50.09 439 TYR A CA 1
ATOM 3573 C C . TYR A 1 439 ? -35.251 6.225 38.316 1.00 50.09 439 TYR A C 1
ATOM 3575 O O . TYR A 1 439 ? -34.247 5.516 38.301 1.00 50.09 439 TYR A O 1
ATOM 3583 N N . GLU A 1 440 ? -36.474 5.709 38.187 1.00 46.44 440 GLU A N 1
ATOM 3584 C CA . GLU A 1 440 ? -36.724 4.273 38.011 1.00 46.44 440 GLU A CA 1
ATOM 3585 C C . GLU A 1 440 ? -36.279 3.773 36.624 1.00 46.44 440 GLU A C 1
ATOM 3587 O O . GLU A 1 440 ? -35.615 2.739 36.518 1.00 46.44 440 GLU A O 1
ATOM 3592 N N . ILE A 1 441 ? -36.528 4.562 35.572 1.00 47.75 441 ILE A N 1
ATOM 3593 C CA . ILE A 1 441 ? -36.025 4.291 34.214 1.00 47.75 441 ILE A CA 1
ATOM 3594 C C . ILE A 1 441 ? -34.487 4.296 34.197 1.00 47.75 441 ILE A C 1
ATOM 3596 O O . ILE A 1 441 ? -33.882 3.335 33.720 1.00 47.75 441 ILE A O 1
ATOM 3600 N N . LEU A 1 442 ? -33.858 5.317 34.800 1.00 50.28 442 LEU A N 1
ATOM 3601 C CA . LEU A 1 442 ? -32.397 5.410 34.957 1.00 50.28 442 LEU A CA 1
ATOM 3602 C C . LEU A 1 442 ? -31.797 4.219 35.727 1.00 50.28 442 LEU A C 1
ATOM 3604 O O . LEU A 1 442 ? -30.680 3.795 35.440 1.00 50.28 442 LEU A O 1
ATOM 3608 N N . SER A 1 443 ? -32.519 3.664 36.704 1.00 50.69 443 SER A N 1
ATOM 3609 C CA . SER A 1 443 ? -32.061 2.498 37.469 1.00 50.69 443 SER A CA 1
ATOM 3610 C C . SER A 1 443 ? -32.061 1.212 36.637 1.00 50.69 443 SER A C 1
ATOM 3612 O O . SER A 1 443 ? -31.157 0.391 36.789 1.00 50.69 443 SER A O 1
ATOM 3614 N N . ASN A 1 444 ? -33.059 1.013 35.772 1.00 46.50 444 ASN A N 1
ATOM 3615 C CA . ASN A 1 444 ? -33.174 -0.212 34.978 1.00 46.50 444 ASN A CA 1
ATOM 3616 C C . ASN A 1 444 ? -32.215 -0.224 33.778 1.00 46.50 444 ASN A C 1
ATOM 3618 O O . ASN A 1 444 ? -31.635 -1.268 33.484 1.00 46.50 444 ASN A O 1
ATOM 3622 N N . SER A 1 445 ? -31.955 0.929 33.150 1.00 51.94 445 SER A N 1
ATOM 3623 C CA . SER A 1 445 ? -30.950 1.047 32.080 1.00 51.94 445 SER A CA 1
ATOM 3624 C C . SER A 1 445 ? -29.508 0.801 32.548 1.00 51.94 445 SER A C 1
ATOM 3626 O O . SER A 1 445 ? -28.642 0.531 31.725 1.00 51.94 445 SER A O 1
ATOM 3628 N N . ASN A 1 446 ? -29.241 0.869 33.857 1.00 53.81 446 ASN A N 1
ATOM 3629 C CA . ASN A 1 446 ? -27.897 0.742 34.430 1.00 53.81 446 ASN A CA 1
ATOM 3630 C C . ASN A 1 446 ? -27.492 -0.695 34.823 1.00 53.81 446 ASN A C 1
ATOM 3632 O O . ASN A 1 446 ? -26.384 -0.877 35.325 1.00 53.81 446 ASN A O 1
ATOM 3636 N N . ARG A 1 447 ? -28.352 -1.710 34.639 1.00 67.12 447 ARG A N 1
ATOM 3637 C CA . ARG A 1 447 ? -28.062 -3.099 35.063 1.00 67.12 447 ARG A CA 1
ATOM 3638 C C . ARG A 1 447 ? -27.336 -3.968 34.038 1.00 67.12 447 ARG A C 1
ATOM 3640 O O . ARG A 1 447 ? -26.727 -4.952 34.446 1.00 67.12 447 ARG A O 1
ATOM 3647 N N . THR A 1 448 ? -27.372 -3.634 32.751 1.00 67.12 448 THR A N 1
ATOM 3648 C CA . THR A 1 448 ? -26.782 -4.473 31.695 1.00 67.12 448 THR A CA 1
ATOM 3649 C C . THR A 1 448 ? -25.604 -3.765 31.042 1.00 67.12 448 THR A C 1
ATOM 3651 O O . THR A 1 448 ? -25.749 -2.677 30.489 1.00 67.12 448 THR A O 1
ATOM 3654 N N . ARG A 1 449 ? -24.431 -4.400 31.076 1.00 74.00 449 ARG A N 1
ATOM 3655 C CA . ARG A 1 449 ? -23.207 -3.958 30.404 1.00 74.00 449 ARG A CA 1
ATOM 3656 C C . ARG A 1 449 ? -22.937 -4.868 29.210 1.00 74.00 449 ARG A C 1
ATOM 3658 O O . ARG A 1 449 ? -22.882 -6.081 29.363 1.00 74.00 449 ARG A O 1
ATOM 3665 N N . VAL A 1 450 ? -22.708 -4.279 28.042 1.00 75.69 450 VAL A N 1
ATOM 3666 C CA . VAL A 1 450 ? -22.157 -4.985 26.877 1.00 75.69 450 VAL A CA 1
ATOM 3667 C C . VAL A 1 450 ? -20.672 -4.652 26.781 1.00 75.69 450 VAL A C 1
ATOM 3669 O O . VAL A 1 450 ? -20.304 -3.479 26.858 1.00 75.69 450 VAL A O 1
ATOM 3672 N N . ALA A 1 451 ? -19.823 -5.659 26.600 1.00 74.94 451 ALA A N 1
ATOM 3673 C CA . ALA A 1 451 ? -18.429 -5.479 26.216 1.00 74.94 451 ALA A CA 1
ATOM 3674 C C . ALA A 1 451 ? -18.120 -6.275 24.939 1.00 74.94 451 ALA A C 1
ATOM 3676 O O . ALA A 1 451 ? -18.724 -7.312 24.663 1.00 74.94 451 ALA A O 1
ATOM 3677 N N . THR A 1 452 ? -17.183 -5.763 24.148 1.00 78.56 452 THR A N 1
ATOM 3678 C CA . THR A 1 452 ? -16.735 -6.380 22.896 1.00 78.56 452 THR A CA 1
ATOM 3679 C C . THR A 1 452 ? -15.461 -7.171 23.158 1.00 78.56 452 THR A C 1
ATOM 3681 O O . THR A 1 452 ? -14.523 -6.635 23.748 1.00 78.56 452 THR A O 1
ATOM 3684 N N . ILE A 1 453 ? -15.409 -8.421 22.701 1.00 81.12 453 ILE A N 1
ATOM 3685 C CA . ILE A 1 453 ? -14.198 -9.246 22.740 1.00 81.12 453 ILE A CA 1
ATOM 3686 C C . ILE A 1 453 ? -13.503 -9.096 21.386 1.00 81.12 453 ILE A C 1
ATOM 3688 O O . ILE A 1 453 ? -14.071 -9.448 20.353 1.00 81.12 453 ILE A O 1
ATOM 3692 N N . MET A 1 454 ? -12.291 -8.544 21.372 1.00 82.94 454 MET A N 1
ATOM 3693 C CA . MET A 1 454 ? -11.533 -8.386 20.129 1.00 82.94 454 MET A CA 1
ATOM 3694 C C . MET A 1 454 ? -10.931 -9.734 19.692 1.00 82.94 454 MET A C 1
ATOM 3696 O O . MET A 1 454 ? -10.409 -10.451 20.547 1.00 82.94 454 MET A O 1
ATOM 3700 N N . PRO A 1 455 ? -10.977 -10.072 18.393 1.00 89.81 455 PRO A N 1
ATOM 3701 C CA . PRO A 1 455 ? -10.359 -11.281 17.853 1.00 89.81 455 PRO A CA 1
ATOM 3702 C C . PRO A 1 455 ? -8.831 -11.142 17.798 1.00 89.81 455 PRO A C 1
ATOM 3704 O O . PRO A 1 455 ? -8.287 -10.032 17.846 1.00 89.81 455 PRO A O 1
ATOM 3707 N N . GLN A 1 456 ? -8.126 -12.257 17.621 1.00 91.25 456 GLN A N 1
ATOM 3708 C CA . GLN A 1 456 ? -6.740 -12.220 17.168 1.00 91.25 456 GLN A CA 1
ATOM 3709 C C . GLN A 1 456 ? -6.691 -11.814 15.696 1.00 91.25 456 GLN A C 1
ATOM 3711 O O . GLN A 1 456 ? -7.442 -12.319 14.861 1.00 91.25 456 GLN A O 1
ATOM 3716 N N . ARG A 1 457 ? -5.766 -10.912 15.364 1.00 94.69 457 ARG A N 1
ATOM 3717 C CA . ARG A 1 457 ? -5.507 -10.523 13.978 1.00 94.69 457 ARG A CA 1
ATOM 3718 C C . ARG A 1 457 ? -4.651 -11.594 13.294 1.00 94.69 457 ARG A C 1
ATOM 3720 O O . ARG A 1 457 ? -3.589 -11.913 13.827 1.00 94.69 457 ARG A O 1
ATOM 3727 N N . GLY A 1 458 ? -5.051 -12.097 12.129 1.00 96.81 458 GLY A N 1
ATOM 3728 C CA . GLY A 1 458 ? -4.308 -13.116 11.375 1.00 96.81 458 GLY A CA 1
ATOM 3729 C C . GLY A 1 458 ? -2.832 -12.752 11.179 1.00 96.81 458 GLY A C 1
ATOM 3730 O O . GLY A 1 458 ? -2.462 -11.571 11.125 1.00 96.81 458 GLY A O 1
ATOM 3731 N N . LYS A 1 459 ? -1.950 -13.746 11.143 1.00 97.56 459 LYS A N 1
ATOM 3732 C CA . LYS A 1 459 ? -0.507 -13.558 10.952 1.00 97.56 459 LYS A CA 1
ATOM 3733 C C . LYS A 1 459 ? -0.198 -13.201 9.500 1.00 97.56 459 LYS A C 1
ATOM 3735 O O . LYS A 1 459 ? -0.934 -13.557 8.585 1.00 97.56 459 LYS A O 1
ATOM 3740 N N . ILE A 1 460 ? 0.927 -12.526 9.281 1.00 98.00 460 ILE A N 1
ATOM 3741 C CA . ILE A 1 460 ? 1.519 -12.401 7.943 1.00 98.00 460 ILE A CA 1
ATOM 3742 C C . ILE A 1 460 ? 2.805 -13.221 7.935 1.00 98.00 460 ILE A C 1
ATOM 3744 O O . ILE A 1 460 ? 3.659 -13.027 8.803 1.00 98.00 460 ILE A O 1
ATOM 3748 N N . LEU A 1 461 ? 2.932 -14.132 6.973 1.00 98.00 461 LEU A N 1
ATOM 3749 C CA . LEU A 1 461 ? 4.029 -15.091 6.848 1.00 98.00 461 LEU A CA 1
ATOM 3750 C C . LEU A 1 461 ? 4.833 -14.845 5.562 1.00 98.00 461 LEU A C 1
ATOM 3752 O O . LEU A 1 461 ? 4.291 -14.385 4.557 1.00 98.00 461 LEU A O 1
ATOM 3756 N N . ASP A 1 462 ? 6.123 -15.169 5.588 1.00 97.56 462 ASP A N 1
ATOM 3757 C CA . ASP A 1 462 ? 6.999 -15.189 4.412 1.00 97.56 462 ASP A CA 1
ATOM 3758 C C . ASP A 1 462 ? 6.808 -16.480 3.588 1.00 97.56 462 ASP A C 1
ATOM 3760 O O . ASP A 1 462 ? 6.043 -17.384 3.959 1.00 97.56 462 ASP A O 1
ATOM 3764 N N . ARG A 1 463 ? 7.520 -16.597 2.461 1.00 95.06 463 ARG A N 1
ATOM 3765 C CA . ARG A 1 463 ? 7.378 -17.748 1.557 1.00 95.06 463 ARG A CA 1
ATOM 3766 C C . ARG A 1 463 ? 7.723 -19.100 2.188 1.00 95.06 463 ARG A C 1
ATOM 3768 O O . ARG A 1 463 ? 7.253 -20.129 1.716 1.00 95.06 463 ARG A O 1
ATOM 3775 N N . ASN A 1 464 ? 8.522 -19.085 3.252 1.00 95.56 464 ASN A N 1
ATOM 3776 C CA . ASN A 1 464 ? 8.997 -20.244 3.998 1.00 95.56 464 ASN A CA 1
ATOM 3777 C C . ASN A 1 464 ? 8.185 -20.471 5.292 1.00 95.56 464 ASN A C 1
ATOM 3779 O O . ASN A 1 464 ? 8.527 -21.342 6.088 1.00 95.56 464 ASN A O 1
ATOM 3783 N N . GLY A 1 465 ? 7.123 -19.686 5.518 1.00 96.25 465 GLY A N 1
ATOM 3784 C CA . GLY A 1 465 ? 6.294 -19.738 6.724 1.00 96.25 465 GLY A CA 1
ATOM 3785 C C . GLY A 1 465 ? 6.855 -18.942 7.908 1.00 96.25 465 GLY A C 1
ATOM 3786 O O . GLY A 1 465 ? 6.337 -19.065 9.016 1.00 96.25 465 GLY A O 1
ATOM 3787 N N . ILE A 1 466 ? 7.896 -18.125 7.708 1.00 98.00 466 ILE A N 1
ATOM 3788 C CA . ILE A 1 466 ? 8.496 -17.322 8.779 1.00 98.00 466 ILE A CA 1
ATOM 3789 C C . ILE A 1 466 ? 7.572 -16.149 9.116 1.00 98.00 466 ILE A C 1
ATOM 3791 O O . ILE A 1 466 ? 7.115 -15.415 8.242 1.00 98.00 466 ILE A O 1
ATOM 3795 N N . GLU A 1 467 ? 7.318 -15.947 10.404 1.00 98.06 467 GLU A N 1
ATOM 3796 C CA . GLU A 1 467 ? 6.394 -14.938 10.915 1.00 98.06 467 GLU A CA 1
ATOM 3797 C C . GLU A 1 467 ? 6.899 -13.492 10.703 1.00 98.06 467 GLU A C 1
ATOM 3799 O O . GLU A 1 467 ? 7.834 -13.034 11.360 1.00 98.06 467 GLU A O 1
ATOM 3804 N N . LEU A 1 468 ? 6.257 -12.747 9.793 1.00 98.06 468 LEU A N 1
ATOM 3805 C CA . LEU A 1 468 ? 6.578 -11.352 9.451 1.00 98.06 468 LEU A CA 1
ATOM 3806 C C . LEU A 1 468 ? 5.766 -10.328 10.260 1.00 98.06 468 LEU A C 1
ATOM 3808 O O . LEU A 1 468 ? 6.281 -9.257 10.590 1.00 98.06 468 LEU A O 1
ATOM 3812 N N . ALA A 1 469 ? 4.511 -10.650 10.582 1.00 97.62 469 ALA A N 1
ATOM 3813 C CA . ALA A 1 469 ? 3.662 -9.874 11.484 1.00 97.62 469 ALA A CA 1
ATOM 3814 C C . ALA A 1 469 ? 2.804 -10.812 12.341 1.00 97.62 469 ALA A C 1
ATOM 3816 O O . ALA A 1 469 ? 2.138 -11.706 11.818 1.00 97.62 469 ALA A O 1
ATOM 3817 N N . VAL A 1 470 ? 2.820 -10.598 13.655 1.00 96.19 470 VAL A N 1
ATOM 3818 C CA . VAL A 1 470 ? 2.183 -11.454 14.667 1.00 96.19 470 VAL A CA 1
ATOM 3819 C C . VAL A 1 470 ? 1.519 -10.617 15.748 1.00 96.19 470 VAL A C 1
ATOM 3821 O O . VAL A 1 470 ? 1.668 -9.396 15.791 1.00 96.19 470 VAL A O 1
ATOM 3824 N N . ASN A 1 471 ? 0.818 -11.275 16.664 1.00 92.38 471 ASN A N 1
ATOM 3825 C CA . ASN A 1 471 ? 0.289 -10.636 17.860 1.00 92.38 471 ASN A CA 1
ATOM 3826 C C . ASN A 1 471 ? 1.144 -11.019 19.071 1.00 92.38 471 ASN A C 1
ATOM 3828 O O . ASN A 1 471 ? 1.496 -12.183 19.244 1.00 92.38 471 ASN A O 1
ATOM 3832 N N . LYS A 1 472 ? 1.433 -10.048 19.934 1.00 89.00 472 LYS A N 1
ATOM 3833 C CA . LYS A 1 472 ? 1.911 -10.281 21.298 1.00 89.00 472 LYS A CA 1
ATOM 3834 C C . LYS A 1 472 ? 0.791 -9.948 22.273 1.00 89.00 472 LYS A C 1
ATOM 3836 O O . LYS A 1 472 ? 0.019 -9.018 22.038 1.00 89.00 472 LYS A O 1
ATOM 3841 N N . ILE A 1 473 ? 0.709 -10.695 23.370 1.00 82.62 473 ILE A N 1
ATOM 3842 C CA . ILE A 1 473 ? -0.142 -10.308 24.495 1.00 82.62 473 ILE A CA 1
ATOM 3843 C C . ILE A 1 473 ? 0.471 -9.051 25.120 1.00 82.62 473 ILE A C 1
ATOM 3845 O O . ILE A 1 473 ? 1.688 -8.930 25.265 1.00 82.62 473 ILE A O 1
ATOM 3849 N N . SER A 1 474 ? -0.369 -8.080 25.430 1.00 77.75 474 SER A N 1
ATOM 3850 C CA . SER A 1 474 ? -0.022 -6.873 26.169 1.00 77.75 474 SER A CA 1
ATOM 3851 C C . SER A 1 474 ? -1.111 -6.617 27.202 1.00 77.75 474 SER A C 1
ATOM 3853 O O . SER A 1 474 ? -2.242 -7.074 27.048 1.00 77.75 474 SER A O 1
ATOM 3855 N N . TYR A 1 475 ? -0.771 -5.915 28.272 1.00 75.62 475 TYR A N 1
ATOM 3856 C CA . TYR A 1 475 ? -1.644 -5.738 29.427 1.00 75.62 475 TYR A CA 1
ATOM 3857 C C . TYR A 1 475 ? -1.939 -4.256 29.631 1.00 75.62 475 TYR A C 1
ATOM 3859 O O . TYR A 1 475 ? -1.043 -3.430 29.472 1.00 75.62 475 TYR A O 1
ATOM 3867 N N . VAL A 1 476 ? -3.180 -3.908 29.967 1.00 68.38 476 VAL A N 1
ATOM 3868 C CA . VAL A 1 476 ? -3.600 -2.535 30.283 1.00 68.38 476 VAL A CA 1
ATOM 3869 C C . VAL A 1 476 ? -4.320 -2.499 31.623 1.00 68.38 476 VAL A C 1
ATOM 3871 O O . VAL A 1 476 ? -5.187 -3.329 31.883 1.00 68.38 476 VAL A O 1
ATOM 3874 N N . ILE A 1 477 ? -4.003 -1.493 32.437 1.00 63.66 477 ILE A N 1
ATOM 3875 C CA . ILE A 1 477 ? -4.702 -1.220 33.698 1.00 63.66 477 ILE A CA 1
ATOM 3876 C C . ILE A 1 477 ? -6.009 -0.471 33.409 1.00 63.66 477 ILE A C 1
ATOM 3878 O O . ILE A 1 477 ? -6.030 0.506 32.657 1.00 63.66 477 ILE A O 1
ATOM 3882 N N . VAL A 1 478 ? -7.107 -0.912 34.020 1.00 60.06 478 VAL A N 1
ATOM 3883 C CA . VAL A 1 478 ? -8.450 -0.340 33.867 1.00 60.06 478 VAL A CA 1
ATOM 3884 C C . VAL A 1 478 ? -8.927 0.212 35.209 1.00 60.06 478 VAL A C 1
ATOM 3886 O O . VAL A 1 478 ? -9.549 -0.486 36.001 1.00 60.06 478 VAL A O 1
ATOM 3889 N N . PHE A 1 479 ? -8.649 1.490 35.468 1.00 57.03 479 PHE A N 1
ATOM 3890 C CA . PHE A 1 479 ? -9.092 2.155 36.696 1.00 57.03 479 PHE A CA 1
ATOM 3891 C C . PHE A 1 479 ? -10.628 2.251 36.774 1.00 57.03 479 PHE A C 1
ATOM 3893 O O . PHE A 1 479 ? -11.280 2.766 35.861 1.00 57.03 479 PHE A O 1
ATOM 3900 N N . ASP A 1 480 ? -11.201 1.786 37.887 1.00 47.75 480 ASP A N 1
ATOM 3901 C CA . ASP A 1 480 ? -12.648 1.770 38.143 1.00 47.75 480 ASP A CA 1
ATOM 3902 C C . ASP A 1 480 ? -13.164 3.171 38.537 1.00 47.75 480 ASP A C 1
ATOM 3904 O O . ASP A 1 480 ? -13.429 3.465 39.702 1.00 47.75 480 ASP A O 1
ATOM 3908 N N . GLY A 1 481 ? -13.247 4.084 37.560 1.00 46.78 481 GLY A N 1
ATOM 3909 C CA . GLY A 1 481 ? -13.725 5.453 37.789 1.00 46.78 481 GLY A CA 1
ATOM 3910 C C . GLY A 1 481 ? -13.417 6.452 36.669 1.00 46.78 481 GLY A C 1
ATOM 3911 O O . GLY A 1 481 ? -12.375 7.094 36.678 1.00 46.78 481 GLY A O 1
ATOM 3912 N N . GLU A 1 482 ? -14.365 6.621 35.742 1.00 39.84 482 GLU A N 1
ATOM 3913 C CA . GLU A 1 482 ? -14.540 7.746 34.788 1.00 39.84 482 GLU A CA 1
ATOM 3914 C C . GLU A 1 482 ? -13.407 8.123 33.806 1.00 39.84 482 GLU A C 1
ATOM 3916 O O . GLU A 1 482 ? -13.699 8.744 32.784 1.00 39.84 482 GLU A O 1
ATOM 3921 N N . LYS A 1 483 ? -12.151 7.711 34.011 1.00 38.75 483 LYS A N 1
ATOM 3922 C CA . LYS A 1 483 ? -11.055 7.884 33.042 1.00 38.75 483 LYS A CA 1
ATOM 3923 C C . LYS A 1 483 ? -10.314 6.576 32.787 1.00 38.75 483 LYS A C 1
ATOM 3925 O O . LYS A 1 483 ? -9.406 6.201 33.524 1.00 38.75 483 LYS A O 1
ATOM 3930 N N . THR A 1 484 ? -10.641 5.934 31.667 1.00 41.81 484 THR A N 1
ATOM 3931 C CA . THR A 1 484 ? -9.918 4.769 31.139 1.00 41.81 484 THR A CA 1
ATOM 3932 C C . THR A 1 484 ? -8.548 5.190 30.590 1.00 41.81 484 THR A C 1
ATOM 3934 O O . THR A 1 484 ? -8.350 5.358 29.385 1.00 41.81 484 THR A O 1
ATOM 3937 N N . LEU A 1 485 ? -7.576 5.398 31.479 1.00 43.56 485 LEU A N 1
ATOM 3938 C CA . LEU A 1 485 ? -6.179 5.580 31.092 1.00 43.56 485 LEU A CA 1
ATOM 3939 C C . LEU A 1 485 ? -5.598 4.232 30.659 1.00 43.56 485 LEU A C 1
ATOM 3941 O O . LEU A 1 485 ? -5.090 3.475 31.477 1.00 43.56 485 LEU A O 1
ATOM 3945 N N . HIS A 1 486 ? -5.652 3.953 29.354 1.00 54.00 486 HIS A N 1
ATOM 3946 C CA . HIS A 1 486 ? -5.021 2.780 28.744 1.00 54.00 486 HIS A CA 1
ATOM 3947 C C . HIS A 1 486 ? -3.481 2.894 28.758 1.00 54.00 486 HIS A C 1
ATOM 3949 O O . HIS A 1 486 ? -2.863 3.125 27.710 1.00 54.00 486 HIS A O 1
ATOM 3955 N N . LYS A 1 487 ? -2.884 2.759 29.948 1.00 62.41 487 LYS A N 1
ATOM 3956 C CA . LYS A 1 487 ? -1.446 2.588 30.192 1.00 62.41 487 LYS A CA 1
ATOM 3957 C C . LYS A 1 487 ? -1.102 1.105 30.032 1.00 62.41 487 LYS A C 1
ATOM 3959 O O . LYS A 1 487 ? -1.820 0.266 30.572 1.00 62.41 487 LYS A O 1
ATOM 3964 N N . GLU A 1 488 ? -0.029 0.791 29.306 1.00 67.12 488 GLU A N 1
ATOM 3965 C CA . GLU A 1 488 ? 0.530 -0.568 29.310 1.00 67.12 488 GLU A CA 1
ATOM 3966 C C . GLU A 1 488 ? 1.102 -0.870 30.705 1.00 67.12 488 GLU A C 1
ATOM 3968 O O . GLU A 1 488 ? 1.804 -0.032 31.275 1.00 67.12 488 GLU A O 1
ATOM 3973 N N . ALA A 1 489 ? 0.737 -2.021 31.272 1.00 61.69 489 ALA A N 1
ATOM 3974 C CA . ALA A 1 489 ? 1.129 -2.431 32.619 1.00 61.69 489 ALA A CA 1
ATOM 3975 C C . ALA A 1 489 ? 2.584 -2.939 32.646 1.00 61.69 489 ALA A C 1
ATOM 3977 O O . ALA A 1 489 ? 2.994 -3.663 31.734 1.00 61.69 489 ALA A O 1
ATOM 3978 N N . SER A 1 490 ? 3.348 -2.592 33.688 1.00 66.62 490 SER A N 1
ATOM 3979 C CA . SER A 1 490 ? 4.634 -3.246 33.983 1.00 66.62 490 SER A CA 1
ATOM 3980 C C . SER A 1 490 ? 4.425 -4.688 34.458 1.00 66.62 490 SER A C 1
ATOM 3982 O O . SER A 1 490 ? 3.326 -5.066 34.861 1.00 66.62 490 SER A O 1
ATOM 3984 N N . GLU A 1 491 ? 5.480 -5.507 34.447 1.00 67.50 491 GLU A N 1
ATOM 3985 C CA . GLU A 1 491 ? 5.417 -6.881 34.972 1.00 67.50 491 GLU A CA 1
ATOM 3986 C C . GLU A 1 491 ? 5.002 -6.912 36.456 1.00 67.50 491 GLU A C 1
ATOM 3988 O O . GLU A 1 491 ? 4.262 -7.801 36.873 1.00 67.50 491 GLU A O 1
ATOM 3993 N N . GLU A 1 492 ? 5.387 -5.894 37.231 1.00 63.97 492 GLU A N 1
ATOM 3994 C CA . GLU A 1 492 ? 4.993 -5.719 38.636 1.00 63.97 492 GLU A CA 1
ATOM 3995 C C . GLU A 1 492 ? 3.504 -5.357 38.764 1.00 63.97 492 GLU A C 1
ATOM 3997 O O . GLU A 1 492 ? 2.803 -5.901 39.615 1.00 63.97 492 GLU A O 1
ATOM 4002 N N . GLU A 1 493 ? 2.996 -4.475 37.893 1.00 66.62 493 GLU A N 1
ATOM 4003 C CA . GLU A 1 493 ? 1.574 -4.108 37.839 1.00 66.62 493 GLU A CA 1
ATOM 4004 C C . GLU A 1 493 ? 0.698 -5.293 37.388 1.00 66.62 493 GLU A C 1
ATOM 4006 O O . GLU A 1 493 ? -0.416 -5.450 37.881 1.00 66.62 493 GLU A O 1
ATOM 4011 N N . VAL A 1 494 ? 1.205 -6.166 36.506 1.00 63.62 494 VAL A N 1
ATOM 4012 C CA . VAL A 1 494 ? 0.553 -7.438 36.137 1.00 63.62 494 VAL A CA 1
ATOM 4013 C C . VAL A 1 494 ? 0.550 -8.417 37.317 1.00 63.62 494 VAL A C 1
ATOM 4015 O O . VAL A 1 494 ? -0.479 -9.032 37.596 1.00 63.62 494 VAL A O 1
ATOM 4018 N N . ALA A 1 495 ? 1.668 -8.541 38.040 1.00 64.00 495 ALA A N 1
ATOM 4019 C CA . ALA A 1 495 ? 1.787 -9.421 39.205 1.00 64.00 495 ALA A CA 1
ATOM 4020 C C . ALA A 1 495 ? 0.924 -8.976 40.403 1.00 64.00 495 ALA A C 1
ATOM 4022 O O . ALA A 1 495 ? 0.500 -9.819 41.192 1.00 64.00 495 ALA A O 1
ATOM 4023 N N . ALA A 1 496 ? 0.621 -7.679 40.522 1.00 65.31 496 ALA A N 1
ATOM 4024 C CA . ALA A 1 496 ? -0.278 -7.134 41.542 1.00 65.31 496 ALA A CA 1
ATOM 4025 C C . ALA A 1 496 ? -1.761 -7.530 41.351 1.00 65.31 496 ALA A C 1
ATOM 4027 O O . ALA A 1 496 ? -2.556 -7.371 42.275 1.00 65.31 496 ALA A O 1
ATOM 4028 N N . GLY A 1 497 ? -2.140 -8.060 40.181 1.00 56.16 497 GLY A N 1
ATOM 4029 C CA . GLY A 1 497 ? -3.410 -8.757 39.930 1.00 56.16 497 GLY A CA 1
ATOM 4030 C C . GLY A 1 497 ? -4.670 -7.891 39.781 1.00 56.16 497 GLY A C 1
ATOM 4031 O O . GLY A 1 497 ? -5.562 -8.249 39.010 1.00 56.16 497 GLY A O 1
ATOM 4032 N N . ASP A 1 498 ? -4.758 -6.748 40.461 1.00 57.56 498 ASP A N 1
ATOM 4033 C CA . ASP A 1 498 ? -5.955 -5.904 40.433 1.00 57.56 498 ASP A CA 1
ATOM 4034 C C . ASP A 1 498 ? -6.054 -5.035 39.162 1.00 57.56 498 ASP A C 1
ATOM 4036 O O . ASP A 1 498 ? -5.169 -4.248 38.830 1.00 57.56 498 ASP A O 1
ATOM 4040 N N . ASN A 1 499 ? -7.212 -5.105 38.493 1.00 64.94 499 ASN A N 1
ATOM 4041 C CA . ASN A 1 499 ? -7.627 -4.248 37.369 1.00 64.94 499 ASN A CA 1
ATOM 4042 C C . ASN A 1 499 ? -6.829 -4.361 36.052 1.00 64.94 499 ASN A C 1
ATOM 4044 O O . ASN A 1 499 ? -6.866 -3.437 35.236 1.00 64.94 499 ASN A O 1
ATOM 4048 N N . VAL A 1 500 ? -6.153 -5.480 35.788 1.00 64.56 500 VAL A N 1
ATOM 4049 C CA . VAL A 1 500 ? -5.388 -5.681 34.543 1.00 64.56 500 VAL A CA 1
ATOM 4050 C C . VAL A 1 500 ? -6.198 -6.446 33.485 1.00 64.56 500 VAL A C 1
ATOM 4052 O O . VAL A 1 500 ? -6.777 -7.493 33.762 1.00 64.56 500 VAL A O 1
ATOM 4055 N N . VAL A 1 501 ? -6.215 -5.944 32.245 1.00 68.00 501 VAL A N 1
ATOM 4056 C CA . VAL A 1 501 ? -6.867 -6.577 31.085 1.00 68.00 501 VAL A CA 1
ATOM 4057 C C . VAL A 1 501 ? -5.839 -6.882 29.997 1.00 68.00 501 VAL A C 1
ATOM 4059 O O . VAL A 1 501 ? -5.127 -5.991 29.531 1.00 68.00 501 VAL A O 1
ATOM 4062 N N . ALA A 1 502 ? -5.785 -8.143 29.567 1.00 71.25 502 ALA A N 1
ATOM 4063 C CA . ALA A 1 502 ? -4.973 -8.582 28.437 1.00 71.25 502 ALA A CA 1
ATOM 4064 C C . ALA A 1 502 ? -5.616 -8.191 27.093 1.00 71.25 502 ALA A C 1
ATOM 4066 O O . ALA A 1 502 ? -6.830 -8.292 26.916 1.00 71.25 502 ALA A O 1
ATOM 4067 N N . PHE A 1 503 ? -4.797 -7.784 26.127 1.00 77.81 503 PHE A N 1
ATOM 4068 C CA . PHE A 1 503 ? -5.197 -7.516 24.747 1.00 77.81 503 PHE A CA 1
ATOM 4069 C C . PHE A 1 503 ? -4.090 -7.930 23.770 1.00 77.81 503 PHE A C 1
ATOM 4071 O O . PHE A 1 503 ? -2.912 -7.998 24.122 1.00 77.81 503 PHE A O 1
ATOM 4078 N N . TYR A 1 504 ? -4.462 -8.186 22.518 1.00 83.69 504 TYR A N 1
ATOM 4079 C CA . TYR A 1 504 ? -3.506 -8.488 21.456 1.00 83.69 504 TYR A CA 1
ATOM 4080 C C . TYR A 1 504 ? -2.959 -7.195 20.843 1.00 83.69 504 TYR A C 1
ATOM 4082 O O . TYR A 1 504 ? -3.711 -6.399 20.276 1.00 83.69 504 TYR A O 1
ATOM 4090 N N . LYS A 1 505 ? -1.640 -6.998 20.921 1.00 87.75 505 LYS A N 1
ATOM 4091 C CA . LYS A 1 505 ? -0.893 -5.908 20.279 1.00 87.75 505 LYS A CA 1
ATOM 4092 C C . LYS A 1 505 ? -0.150 -6.446 19.059 1.00 87.75 505 LYS A C 1
ATOM 4094 O O . LYS A 1 505 ? 0.448 -7.519 19.120 1.00 87.75 505 LYS A O 1
ATOM 4099 N N . ARG A 1 506 ? -0.183 -5.719 17.939 1.00 93.62 506 ARG A N 1
ATOM 4100 C CA . ARG A 1 506 ? 0.535 -6.125 16.723 1.00 93.62 506 ARG A CA 1
ATOM 4101 C C . ARG A 1 506 ? 2.038 -5.997 16.937 1.00 93.62 506 ARG A C 1
ATOM 4103 O O . ARG A 1 506 ? 2.489 -5.072 17.607 1.00 93.62 506 ARG A O 1
ATOM 4110 N N . HIS A 1 507 ? 2.804 -6.911 16.364 1.00 94.88 507 HIS A N 1
ATOM 4111 C CA . HIS A 1 507 ? 4.252 -6.920 16.452 1.00 94.88 507 HIS A CA 1
ATOM 4112 C C . HIS A 1 507 ? 4.869 -7.393 15.138 1.00 94.88 507 HIS A C 1
ATOM 4114 O O . HIS A 1 507 ? 4.411 -8.364 14.538 1.00 94.88 507 HIS A O 1
ATOM 4120 N N . TYR A 1 508 ? 5.936 -6.719 14.722 1.00 97.06 508 TYR A N 1
ATOM 4121 C CA . TYR A 1 508 ? 6.659 -6.986 13.483 1.00 97.06 508 TYR A CA 1
ATOM 4122 C C . TYR A 1 508 ? 8.085 -7.426 13.847 1.00 97.06 508 TYR A C 1
ATOM 4124 O O . TYR A 1 508 ? 8.910 -6.553 14.141 1.00 97.06 508 TYR A O 1
ATOM 4132 N N . PRO A 1 509 ? 8.404 -8.739 13.868 1.00 96.88 509 PRO A N 1
ATOM 4133 C CA . PRO A 1 509 ? 9.685 -9.243 14.381 1.00 96.88 509 PRO A CA 1
ATOM 4134 C C . PRO A 1 509 ? 10.923 -8.707 13.652 1.00 96.88 509 PRO A C 1
ATOM 4136 O O . PRO A 1 509 ? 12.000 -8.628 14.237 1.00 96.88 509 PRO A O 1
ATOM 4139 N N . PHE A 1 510 ? 10.775 -8.309 12.384 1.00 96.50 510 PHE A N 1
ATOM 4140 C CA . PHE A 1 510 ? 11.864 -7.776 11.556 1.00 96.50 510 PHE A CA 1
ATOM 4141 C C . PHE A 1 510 ? 11.825 -6.251 11.375 1.00 96.50 510 PHE A C 1
ATOM 4143 O O . PHE A 1 510 ? 12.656 -5.709 10.643 1.00 96.50 510 PHE A O 1
ATOM 4150 N N . GLY A 1 511 ? 10.878 -5.569 12.035 1.00 94.19 511 GLY A N 1
ATOM 4151 C CA . GLY A 1 511 ? 10.723 -4.114 12.027 1.00 94.19 511 GLY A CA 1
ATOM 4152 C C . GLY A 1 511 ? 10.922 -3.496 10.642 1.00 94.19 511 GLY A C 1
ATOM 4153 O O . GLY A 1 511 ? 10.247 -3.849 9.675 1.00 94.19 511 GLY A O 1
ATOM 4154 N N . SER A 1 512 ? 11.911 -2.607 10.533 1.00 94.94 512 SER A N 1
ATOM 4155 C CA . SER A 1 512 ? 12.150 -1.804 9.331 1.00 94.94 512 SER A CA 1
ATOM 4156 C C . SER A 1 512 ? 12.447 -2.587 8.049 1.00 94.94 512 SER A C 1
ATOM 4158 O O . SER A 1 512 ? 12.182 -2.068 6.961 1.00 94.94 512 SER A O 1
ATOM 4160 N N . ILE A 1 513 ? 12.926 -3.833 8.142 1.00 96.62 513 ILE A N 1
ATOM 4161 C CA . ILE A 1 513 ? 13.367 -4.639 6.992 1.00 96.62 513 ILE A CA 1
ATOM 4162 C C . ILE A 1 513 ? 12.244 -4.884 5.974 1.00 96.62 513 ILE A C 1
ATOM 4164 O O . ILE A 1 513 ? 12.505 -4.847 4.774 1.00 96.62 513 ILE A O 1
ATOM 4168 N N . CYS A 1 514 ? 11.005 -5.098 6.421 1.00 94.00 514 CYS A N 1
ATOM 4169 C CA . CYS A 1 514 ? 9.848 -5.371 5.552 1.00 94.00 514 CYS A CA 1
ATOM 4170 C C . CYS A 1 514 ? 8.809 -4.238 5.571 1.00 94.00 514 CYS A C 1
ATOM 4172 O O . CYS A 1 514 ? 7.653 -4.437 5.196 1.00 94.00 514 CYS A O 1
ATOM 4174 N N . SER A 1 515 ? 9.214 -3.044 6.007 1.00 94.38 515 SER A N 1
ATOM 4175 C CA . SER A 1 515 ? 8.280 -2.026 6.488 1.00 94.38 515 SER A CA 1
ATOM 4176 C C . SER A 1 515 ? 7.251 -1.539 5.479 1.00 94.38 515 SER A C 1
ATOM 4178 O O . SER A 1 515 ? 6.065 -1.514 5.797 1.00 94.38 515 SER A O 1
ATOM 4180 N N . HIS A 1 516 ? 7.662 -1.217 4.254 1.00 95.38 516 HIS A N 1
ATOM 4181 C CA . HIS A 1 516 ? 6.745 -0.774 3.196 1.00 95.38 516 HIS A CA 1
ATOM 4182 C C . HIS A 1 516 ? 5.960 -1.899 2.523 1.00 95.38 516 HIS A C 1
ATOM 4184 O O . HIS A 1 516 ? 4.996 -1.611 1.818 1.00 95.38 516 HIS A O 1
ATOM 4190 N N . VAL A 1 517 ? 6.386 -3.153 2.705 1.00 95.00 517 VAL A N 1
ATOM 4191 C CA . VAL A 1 517 ? 5.665 -4.331 2.207 1.00 95.00 517 VAL A CA 1
ATOM 4192 C C . VAL A 1 517 ? 4.500 -4.633 3.132 1.00 95.00 517 VAL A C 1
ATOM 4194 O O . VAL A 1 517 ? 3.349 -4.629 2.707 1.00 95.00 517 VAL A O 1
ATOM 4197 N N . LEU A 1 518 ? 4.801 -4.857 4.412 1.00 96.25 518 LEU A N 1
ATOM 4198 C CA . LEU A 1 518 ? 3.797 -5.182 5.418 1.00 96.25 518 LEU A CA 1
ATOM 4199 C C . LEU A 1 518 ? 2.882 -3.986 5.677 1.00 96.25 518 LEU A C 1
ATOM 4201 O O . LEU A 1 518 ? 1.679 -4.158 5.830 1.00 96.25 518 LEU A O 1
ATOM 4205 N N . GLY A 1 519 ? 3.448 -2.778 5.700 1.00 95.12 519 GLY A N 1
ATOM 4206 C CA . GLY A 1 519 ? 2.781 -1.621 6.276 1.00 95.12 519 GLY A CA 1
ATOM 4207 C C . GLY A 1 519 ? 2.537 -1.816 7.770 1.00 95.12 519 GLY A C 1
ATOM 4208 O O . GLY A 1 519 ? 3.223 -2.598 8.429 1.00 95.12 519 GLY A O 1
ATOM 4209 N N . TYR A 1 520 ? 1.611 -1.062 8.346 1.00 94.06 520 TYR A N 1
ATOM 4210 C CA . TYR A 1 520 ? 1.398 -1.063 9.795 1.00 94.06 520 TYR A CA 1
ATOM 4211 C C . TYR A 1 520 ? -0.075 -0.924 10.176 1.00 94.06 520 TYR A C 1
ATOM 4213 O O . TYR A 1 520 ? -0.885 -0.414 9.399 1.00 94.06 520 TYR A O 1
ATOM 4221 N N . THR A 1 521 ? -0.408 -1.336 11.400 1.00 93.12 521 THR A N 1
ATOM 4222 C CA . THR A 1 521 ? -1.697 -1.056 12.042 1.00 93.12 521 THR A CA 1
ATOM 4223 C C . THR A 1 521 ? -1.639 0.196 12.923 1.00 93.12 521 THR A C 1
ATOM 4225 O O . THR A 1 521 ? -0.571 0.608 13.378 1.00 93.12 521 THR A O 1
ATOM 4228 N N . LYS A 1 522 ? -2.797 0.816 13.186 1.00 86.44 522 LYS A N 1
ATOM 4229 C CA . LYS A 1 522 ? -2.964 1.770 14.304 1.00 86.44 522 LYS A CA 1
ATOM 4230 C C . LYS A 1 522 ? -3.167 1.020 15.626 1.00 86.44 522 LYS A C 1
ATOM 4232 O O . LYS A 1 522 ? -3.459 -0.174 15.627 1.00 86.44 522 LYS A O 1
ATOM 4237 N N . LYS A 1 523 ? -3.172 1.751 16.749 1.00 77.38 523 LYS A N 1
ATOM 4238 C CA . LYS A 1 523 ? -3.549 1.239 18.086 1.00 77.38 523 LYS A CA 1
ATOM 4239 C C . LYS A 1 523 ? -4.881 0.458 18.104 1.00 77.38 523 LYS A C 1
ATOM 4241 O O . LYS A 1 523 ? -5.026 -0.469 18.889 1.00 77.38 523 LYS A O 1
ATOM 4246 N N . GLN A 1 524 ? -5.838 0.794 17.232 1.00 75.31 524 GLN A N 1
ATOM 4247 C CA . GLN A 1 524 ? -7.123 0.091 17.067 1.00 75.31 524 GLN A CA 1
ATOM 4248 C C . GLN A 1 524 ? -7.055 -1.173 16.179 1.00 75.31 524 GLN A C 1
ATOM 4250 O O . GLN A 1 524 ? -8.092 -1.674 15.759 1.00 75.31 524 GLN A O 1
ATOM 4255 N N . GLN A 1 525 ? -5.860 -1.680 15.862 1.00 82.69 525 GLN A N 1
ATOM 4256 C CA . GLN A 1 525 ? -5.627 -2.870 15.029 1.00 82.69 525 GLN A CA 1
ATOM 4257 C C . GLN A 1 525 ? -6.114 -2.789 13.568 1.00 82.69 525 GLN A C 1
ATOM 4259 O O . GLN A 1 525 ? -6.105 -3.794 12.863 1.00 82.69 525 GLN A O 1
ATOM 4264 N N . THR A 1 526 ? -6.470 -1.596 13.086 1.00 90.38 526 THR A N 1
ATOM 4265 C CA . THR A 1 526 ? -6.794 -1.320 11.675 1.00 90.38 526 THR A CA 1
ATOM 4266 C C . THR A 1 526 ? -5.523 -1.103 10.856 1.00 90.38 526 THR A C 1
ATOM 4268 O O . THR A 1 526 ? -4.699 -0.261 11.230 1.00 90.38 526 THR A O 1
ATOM 4271 N N . GLY A 1 527 ? -5.379 -1.807 9.734 1.00 92.94 527 GLY A N 1
ATOM 4272 C CA . GLY A 1 527 ? -4.295 -1.630 8.769 1.00 92.94 527 GLY A CA 1
ATOM 4273 C C . GLY A 1 527 ? -4.309 -0.267 8.070 1.00 92.94 527 GLY A C 1
ATOM 4274 O O . GLY A 1 527 ? -5.363 0.293 7.769 1.00 92.94 527 GLY A O 1
ATOM 4275 N N . VAL A 1 528 ? -3.124 0.298 7.819 1.00 92.69 528 VAL A N 1
ATOM 4276 C CA . VAL A 1 528 ? -2.957 1.669 7.293 1.00 92.69 528 VAL A CA 1
ATOM 4277 C C . VAL A 1 528 ? -2.262 1.714 5.938 1.00 92.69 528 VAL A C 1
ATOM 4279 O O . VAL A 1 528 ? -2.599 2.570 5.121 1.00 92.69 528 VAL A O 1
ATOM 4282 N N . SER A 1 529 ? -1.328 0.808 5.676 1.00 93.62 529 SER A N 1
ATOM 4283 C CA . SER A 1 529 ? -0.545 0.717 4.436 1.00 93.62 529 SER A CA 1
ATOM 4284 C C . SER A 1 529 ? -0.195 -0.740 4.129 1.00 93.62 529 SER A C 1
ATOM 4286 O O . SER A 1 529 ? -0.384 -1.602 4.989 1.00 93.62 529 SER A O 1
ATOM 4288 N N . GLY A 1 530 ? 0.310 -1.007 2.921 1.00 94.31 530 GLY A N 1
ATOM 4289 C CA . GLY A 1 530 ? 0.849 -2.320 2.539 1.00 94.31 530 GLY A CA 1
ATOM 4290 C C . GLY A 1 530 ? -0.130 -3.491 2.719 1.00 94.31 530 GLY A C 1
ATOM 4291 O O . GLY A 1 530 ? -1.348 -3.312 2.665 1.00 94.31 530 GLY A O 1
ATOM 4292 N N . ILE A 1 531 ? 0.406 -4.692 2.956 1.00 95.44 531 ILE A N 1
ATOM 4293 C CA . ILE A 1 531 ? -0.378 -5.924 3.170 1.00 95.44 531 ILE A CA 1
ATOM 4294 C C . ILE A 1 531 ? -1.370 -5.790 4.336 1.00 95.44 531 ILE A C 1
ATOM 4296 O O . ILE A 1 531 ? -2.499 -6.258 4.214 1.00 95.44 531 ILE A O 1
ATOM 4300 N N . GLU A 1 532 ? -1.003 -5.107 5.426 1.00 95.94 532 GLU A N 1
ATOM 4301 C CA . GLU A 1 532 ? -1.901 -4.870 6.565 1.00 95.94 532 GLU A CA 1
ATOM 4302 C C . GLU A 1 532 ? -3.169 -4.105 6.163 1.00 95.94 532 GLU A C 1
ATOM 4304 O O . GLU A 1 532 ? -4.234 -4.371 6.712 1.00 95.94 532 GLU A O 1
ATOM 4309 N N . TYR A 1 533 ? -3.076 -3.164 5.217 1.00 94.75 533 TYR A N 1
ATOM 4310 C CA . TYR A 1 533 ? -4.239 -2.451 4.680 1.00 94.75 533 TYR A CA 1
ATOM 4311 C C . TYR A 1 533 ? -5.003 -3.268 3.635 1.00 94.75 533 TYR A C 1
ATOM 4313 O O . TYR A 1 533 ? -6.229 -3.297 3.668 1.00 94.75 533 TYR A O 1
ATOM 4321 N N . ILE A 1 534 ? -4.292 -3.927 2.715 1.00 93.62 534 ILE A N 1
ATOM 4322 C CA . ILE A 1 534 ? -4.902 -4.682 1.606 1.00 93.62 534 ILE A CA 1
ATOM 4323 C C . ILE A 1 534 ? -5.743 -5.846 2.126 1.00 93.62 534 ILE A C 1
ATOM 4325 O O . ILE A 1 534 ? -6.836 -6.091 1.622 1.00 93.62 534 ILE A O 1
ATOM 4329 N N . HIS A 1 535 ? -5.245 -6.531 3.154 1.00 94.12 535 HIS A N 1
ATOM 4330 C CA . HIS A 1 535 ? -5.902 -7.683 3.764 1.00 94.12 535 HIS A CA 1
ATOM 4331 C C . HIS A 1 535 ? -6.566 -7.346 5.095 1.00 94.12 535 HIS A C 1
ATOM 4333 O O . HIS A 1 535 ? -6.834 -8.258 5.869 1.00 94.12 535 HIS A O 1
ATOM 4339 N N . ASP A 1 536 ? -6.859 -6.072 5.389 1.00 94.94 536 ASP A N 1
ATOM 4340 C CA . ASP A 1 536 ? -7.439 -5.694 6.685 1.00 94.94 536 ASP A CA 1
ATOM 4341 C C . ASP A 1 536 ? -8.729 -6.470 6.982 1.00 94.94 536 ASP A C 1
ATOM 4343 O O . ASP A 1 536 ? -8.885 -6.990 8.081 1.00 94.94 536 ASP A O 1
ATOM 4347 N N . ASP A 1 537 ? -9.600 -6.648 5.984 1.00 93.25 537 ASP A N 1
ATOM 4348 C CA . ASP A 1 537 ? -10.850 -7.405 6.117 1.00 93.25 537 ASP A CA 1
ATOM 4349 C C . ASP A 1 537 ? -10.652 -8.895 6.439 1.00 93.25 537 ASP A C 1
ATOM 4351 O O . ASP A 1 537 ? -11.469 -9.473 7.154 1.00 93.25 537 ASP A O 1
ATOM 4355 N N . VAL A 1 538 ? -9.567 -9.504 5.951 1.00 93.31 538 VAL A N 1
ATOM 4356 C CA . VAL A 1 538 ? -9.236 -10.926 6.153 1.00 93.31 538 VAL A CA 1
ATOM 4357 C C . VAL A 1 538 ? -8.469 -11.126 7.462 1.00 93.31 538 VAL A C 1
ATOM 4359 O O . VAL A 1 538 ? -8.751 -12.055 8.221 1.00 93.31 538 VAL A O 1
ATOM 4362 N N . LEU A 1 539 ? -7.527 -10.224 7.744 1.00 96.12 539 LEU A N 1
ATOM 4363 C CA . LEU A 1 539 ? -6.657 -10.245 8.913 1.00 96.12 539 LEU A CA 1
ATOM 4364 C C . LEU A 1 539 ? -7.400 -9.848 10.192 1.00 96.12 539 LEU A C 1
ATOM 4366 O O . LEU A 1 539 ? -7.070 -10.375 11.245 1.00 96.12 539 LEU A O 1
ATOM 4370 N N . LYS A 1 540 ? -8.368 -8.922 10.161 1.00 94.06 540 LYS A N 1
ATOM 4371 C CA . LYS A 1 540 ? -8.953 -8.347 11.393 1.00 94.06 540 LYS A CA 1
ATOM 4372 C C . LYS A 1 540 ? -9.885 -9.274 12.181 1.00 94.06 540 LYS A C 1
ATOM 4374 O O . LYS A 1 540 ? -10.156 -8.953 13.332 1.00 94.06 540 LYS A O 1
ATOM 4379 N N . GLY A 1 541 ? -10.383 -10.364 11.591 1.00 92.00 541 GLY A N 1
ATOM 4380 C CA . GLY A 1 541 ? -11.370 -11.255 12.222 1.00 92.00 541 GLY A CA 1
ATOM 4381 C C . GLY A 1 541 ? -12.731 -10.591 12.493 1.00 92.00 541 GLY A C 1
ATOM 4382 O O . GLY A 1 541 ? -13.010 -9.482 12.030 1.00 92.00 541 GLY A O 1
ATOM 4383 N N . THR A 1 542 ? -13.596 -11.253 13.267 1.00 92.50 542 THR A N 1
ATOM 4384 C CA . THR A 1 542 ? -14.892 -10.699 13.703 1.00 92.50 542 THR A CA 1
ATOM 4385 C C . THR A 1 542 ? -14.970 -10.592 15.230 1.00 92.50 542 THR A C 1
ATOM 4387 O O . THR A 1 542 ? -14.793 -11.609 15.908 1.00 92.50 542 THR A O 1
ATOM 4390 N N . PRO A 1 543 ? -15.275 -9.409 15.799 1.00 89.44 543 PRO A N 1
ATOM 4391 C CA . PRO A 1 543 ? -15.415 -9.250 17.243 1.00 89.44 543 PRO A CA 1
ATOM 4392 C C . PRO A 1 543 ? -16.546 -10.074 17.858 1.00 89.44 543 PRO A C 1
ATOM 4394 O O . PRO A 1 543 ? -17.662 -10.116 17.341 1.00 89.44 543 PRO A O 1
ATOM 4397 N N . GLY A 1 544 ? -16.242 -10.670 19.008 1.00 88.50 544 GLY A N 1
ATOM 4398 C CA . GLY A 1 544 ? -17.203 -11.302 19.900 1.00 88.50 544 GLY A CA 1
ATOM 4399 C C . GLY A 1 544 ? -17.891 -10.287 20.813 1.00 88.50 544 GLY A C 1
ATOM 4400 O O . GLY A 1 544 ? -17.542 -9.102 20.856 1.00 88.50 544 GLY A O 1
ATOM 4401 N N . LYS A 1 545 ? -18.864 -10.755 21.589 1.00 87.62 545 LYS A N 1
ATOM 4402 C CA . LYS A 1 545 ? -19.700 -9.930 22.466 1.00 87.62 545 LYS A CA 1
ATOM 4403 C C . LYS A 1 545 ? -19.966 -10.670 23.768 1.00 87.62 545 LYS A C 1
ATOM 4405 O O . LYS A 1 545 ? -20.446 -11.794 23.732 1.00 87.62 545 LYS A O 1
ATOM 4410 N N . ILE A 1 546 ? -19.735 -10.011 24.896 1.00 84.25 546 ILE A N 1
ATOM 4411 C CA . ILE A 1 546 ? -20.123 -10.495 26.221 1.00 84.25 546 ILE A CA 1
ATOM 4412 C C . ILE A 1 546 ? -21.125 -9.520 26.844 1.00 84.25 546 ILE A C 1
ATOM 4414 O O . ILE A 1 546 ? -20.906 -8.306 26.881 1.00 84.25 546 ILE A O 1
ATOM 4418 N N . GLU A 1 547 ? -22.250 -10.045 27.312 1.00 83.19 547 GLU A N 1
ATOM 4419 C CA . GLU A 1 547 ? -23.274 -9.301 28.041 1.00 83.19 547 GLU A CA 1
ATOM 4420 C C . GLU A 1 547 ? -23.206 -9.686 29.515 1.00 83.19 547 GLU A C 1
ATOM 4422 O O . GLU A 1 547 ? -23.178 -10.866 29.858 1.00 83.19 547 GLU A O 1
ATOM 4427 N N . GLN A 1 548 ? -23.166 -8.694 30.398 1.00 82.06 548 GLN A N 1
ATOM 4428 C CA . GLN A 1 548 ? -22.939 -8.881 31.828 1.00 82.06 548 GLN A CA 1
ATOM 4429 C C . GLN A 1 548 ? -23.962 -8.087 32.637 1.00 82.06 548 GLN A C 1
ATOM 4431 O O . GLN A 1 548 ? -24.227 -6.917 32.352 1.00 82.06 548 GLN A O 1
ATOM 4436 N N . GLU A 1 549 ? -24.510 -8.704 33.680 1.00 79.44 549 GLU A N 1
ATOM 4437 C CA . GLU A 1 549 ? -25.310 -7.998 34.678 1.00 79.44 549 GLU A CA 1
ATOM 4438 C C . GLU A 1 549 ? -24.370 -7.325 35.685 1.00 79.44 549 GLU A C 1
ATOM 4440 O O . GLU A 1 549 ? -23.473 -7.972 36.230 1.00 79.44 549 GLU A O 1
ATOM 4445 N N . VAL A 1 550 ? -24.563 -6.031 35.941 1.00 76.88 550 VAL A N 1
ATOM 4446 C CA . VAL A 1 550 ? -23.750 -5.237 36.873 1.00 76.88 550 VAL A CA 1
ATOM 4447 C C . VAL A 1 550 ? -24.592 -4.666 38.011 1.00 76.88 550 VAL A C 1
ATOM 4449 O O . VAL A 1 550 ? -25.759 -4.306 37.843 1.00 76.88 550 VAL A O 1
ATOM 4452 N N . ASN A 1 551 ? -23.992 -4.566 39.198 1.00 69.38 551 ASN A N 1
ATOM 4453 C CA . ASN A 1 551 ? -24.631 -3.919 40.342 1.00 69.38 551 ASN A CA 1
ATOM 4454 C C . ASN A 1 551 ? -24.508 -2.382 40.281 1.00 69.38 551 ASN A C 1
ATOM 4456 O O . ASN A 1 551 ? -23.834 -1.815 39.422 1.00 69.38 551 ASN A O 1
ATOM 4460 N N . SER A 1 552 ? -25.118 -1.684 41.244 1.00 62.00 552 SER A N 1
ATOM 4461 C CA . SER A 1 552 ? -25.065 -0.214 41.350 1.00 62.00 552 SER A CA 1
ATOM 4462 C C . SER A 1 552 ? -23.659 0.371 41.555 1.00 62.00 552 SER A C 1
ATOM 4464 O O . SER A 1 552 ? -23.486 1.579 41.428 1.00 62.00 552 SER A O 1
ATOM 4466 N N . LYS A 1 553 ? -22.654 -0.466 41.846 1.00 65.69 553 LYS A N 1
ATOM 4467 C CA . LYS A 1 553 ? -21.227 -0.117 41.917 1.00 65.69 553 LYS A CA 1
ATOM 4468 C C . LYS A 1 553 ? -20.447 -0.593 40.678 1.00 65.69 553 LYS A C 1
ATOM 4470 O O . LYS A 1 553 ? -19.246 -0.793 40.777 1.00 65.69 553 LYS A O 1
ATOM 4475 N N . LYS A 1 554 ? -21.121 -0.848 39.546 1.00 64.56 554 LYS A N 1
ATOM 4476 C CA . LYS A 1 554 ? -20.567 -1.352 38.266 1.00 64.56 554 LYS A CA 1
ATOM 4477 C C . LYS A 1 554 ? -19.835 -2.704 38.323 1.00 64.56 554 LYS A C 1
ATOM 4479 O O . LYS A 1 554 ? -19.345 -3.165 37.292 1.00 64.56 554 LYS A O 1
ATOM 4484 N N . ARG A 1 555 ? -19.811 -3.389 39.473 1.00 68.44 555 ARG A N 1
ATOM 4485 C CA . ARG A 1 555 ? -19.203 -4.721 39.593 1.00 68.44 555 ARG A CA 1
ATOM 4486 C C . ARG A 1 555 ? -20.062 -5.752 38.872 1.00 68.44 555 ARG A C 1
ATOM 4488 O O . ARG A 1 555 ? -21.286 -5.747 39.024 1.00 68.44 555 ARG A O 1
ATOM 4495 N N . ILE A 1 556 ? -19.403 -6.632 38.126 1.00 72.38 556 ILE A N 1
ATOM 4496 C CA . ILE A 1 556 ? -20.021 -7.753 37.415 1.00 72.38 556 ILE A CA 1
ATOM 4497 C C . ILE A 1 556 ? -20.625 -8.711 38.450 1.00 72.38 556 ILE A C 1
ATOM 4499 O O . ILE A 1 556 ? -19.946 -9.124 39.387 1.00 72.38 556 ILE A O 1
ATOM 4503 N N . ILE A 1 557 ? -21.909 -9.028 38.291 1.00 77.69 557 ILE A N 1
ATOM 4504 C CA . ILE A 1 557 ? -22.629 -10.034 39.082 1.00 77.69 557 ILE A CA 1
ATOM 4505 C C . ILE A 1 557 ? -22.530 -11.388 38.377 1.00 77.69 557 ILE A C 1
ATOM 4507 O O . ILE A 1 557 ? -22.213 -12.392 39.007 1.00 77.69 557 ILE A O 1
ATOM 4511 N N . ARG A 1 558 ? -22.824 -11.412 37.070 1.00 76.12 558 ARG A N 1
ATOM 4512 C CA . ARG A 1 558 ? -22.802 -12.608 36.219 1.00 76.12 558 ARG A CA 1
ATOM 4513 C C . ARG A 1 558 ? -22.758 -12.246 34.738 1.00 76.12 558 ARG A C 1
ATOM 4515 O O . ARG A 1 558 ? -23.151 -11.149 34.342 1.00 76.12 558 ARG A O 1
ATOM 4522 N N . GLU A 1 559 ? -22.334 -13.209 33.937 1.00 81.12 559 GLU A N 1
ATOM 4523 C CA . GLU A 1 559 ? -22.514 -13.231 32.486 1.00 81.12 559 GLU A CA 1
ATOM 4524 C C . GLU A 1 559 ? -23.975 -13.584 32.140 1.00 81.12 559 GLU A C 1
ATOM 4526 O O . GLU A 1 559 ? -24.616 -14.369 32.843 1.00 81.12 559 GLU A O 1
ATOM 4531 N N . LEU A 1 560 ? -24.514 -12.962 31.092 1.00 84.12 560 LEU A N 1
ATOM 4532 C CA . LEU A 1 560 ? -25.864 -13.190 30.558 1.00 84.12 560 LEU A CA 1
ATOM 4533 C C . LEU A 1 560 ? -25.810 -13.900 29.202 1.00 84.12 560 LEU A C 1
ATOM 4535 O O . LEU A 1 560 ? -26.608 -14.797 28.942 1.00 84.12 560 LEU A O 1
ATOM 4539 N N . SER A 1 561 ? -24.875 -13.489 28.345 1.00 86.31 561 SER A N 1
ATOM 4540 C CA . SER A 1 561 ? -24.595 -14.120 27.058 1.00 86.31 561 SER A CA 1
ATOM 4541 C C . SER A 1 561 ? -23.144 -13.868 26.646 1.00 86.31 561 SER A C 1
ATOM 4543 O O . SER A 1 561 ? -22.533 -12.876 27.056 1.00 86.31 561 SER A O 1
ATOM 4545 N N . ASN A 1 562 ? -22.590 -14.772 25.841 1.00 89.19 562 ASN A N 1
ATOM 4546 C CA . ASN A 1 562 ? -21.225 -14.683 25.343 1.00 89.19 562 ASN A CA 1
ATOM 4547 C C . ASN A 1 562 ? -21.142 -15.309 23.952 1.00 89.19 562 ASN A C 1
ATOM 4549 O O . ASN A 1 562 ? -21.370 -16.504 23.765 1.00 89.19 562 ASN A O 1
ATOM 4553 N N . THR A 1 563 ? -20.843 -14.462 22.977 1.00 91.88 563 THR A N 1
ATOM 4554 C CA . THR A 1 563 ? -20.540 -14.832 21.601 1.00 91.88 563 THR A CA 1
ATOM 4555 C C . THR A 1 563 ? -19.026 -14.716 21.438 1.00 91.88 563 THR A C 1
ATOM 4557 O O . THR A 1 563 ? -18.518 -13.589 21.486 1.00 91.88 563 THR A O 1
ATOM 4560 N N . PRO A 1 564 ? -18.286 -15.823 21.248 1.00 89.38 564 PRO A N 1
ATOM 4561 C CA . PRO A 1 564 ? -16.838 -15.761 21.095 1.00 89.38 564 PRO A CA 1
ATOM 4562 C C . PRO A 1 564 ? -16.448 -14.996 19.816 1.00 89.38 564 PRO A C 1
ATOM 4564 O O . PRO A 1 564 ? -17.211 -14.994 18.845 1.00 89.38 564 PRO A O 1
ATOM 4567 N N . PRO A 1 565 ? -15.275 -14.339 19.793 1.00 91.31 565 PRO A N 1
ATOM 4568 C CA . PRO A 1 565 ? -14.727 -13.765 18.569 1.00 91.31 565 PRO A CA 1
ATOM 4569 C C . PRO A 1 565 ? -14.352 -14.861 17.560 1.00 91.31 565 PRO A C 1
ATOM 4571 O O . PRO A 1 565 ? -14.165 -16.022 17.926 1.00 91.31 565 PRO A O 1
ATOM 4574 N N . GLN A 1 566 ? -14.189 -14.474 16.294 1.00 95.19 566 GLN A N 1
ATOM 4575 C CA . GLN A 1 566 ? -13.531 -15.306 15.283 1.00 95.19 566 GLN A CA 1
ATOM 4576 C C . GLN A 1 566 ? -12.228 -14.629 14.875 1.00 95.19 566 GLN A C 1
ATOM 4578 O O . GLN A 1 566 ? -12.241 -13.476 14.436 1.00 95.19 566 GLN A O 1
ATOM 4583 N N . ASP A 1 567 ? -11.118 -15.340 15.040 1.00 94.75 567 ASP A N 1
ATOM 4584 C CA . ASP A 1 567 ? -9.791 -14.851 14.681 1.00 94.75 567 ASP A CA 1
ATOM 4585 C C . ASP A 1 567 ? -9.670 -14.658 13.159 1.00 94.75 567 ASP A C 1
ATOM 4587 O O . ASP A 1 567 ? -10.333 -15.332 12.368 1.00 94.75 567 ASP A O 1
ATOM 4591 N N . GLY A 1 568 ? -8.861 -13.684 12.740 1.00 95.88 568 GLY A N 1
ATOM 4592 C CA . GLY A 1 568 ? -8.615 -13.424 11.322 1.00 95.88 568 GLY A CA 1
ATOM 4593 C C . GLY A 1 568 ? -7.711 -14.474 10.682 1.00 95.88 568 GLY A C 1
ATOM 4594 O O . GLY A 1 568 ? -6.906 -15.112 11.358 1.00 95.88 568 GLY A O 1
ATOM 4595 N N . ASN A 1 569 ? -7.817 -14.630 9.363 1.00 96.56 569 ASN A N 1
ATOM 4596 C CA . ASN A 1 569 ? -7.042 -15.632 8.632 1.00 96.56 569 ASN A CA 1
ATOM 4597 C C . ASN A 1 569 ? -5.612 -15.149 8.358 1.00 96.56 569 ASN A C 1
ATOM 4599 O O . ASN A 1 569 ? -5.386 -13.970 8.078 1.00 96.56 569 ASN A O 1
ATOM 4603 N N . ASP A 1 570 ? -4.662 -16.081 8.387 1.00 96.81 570 ASP A N 1
ATOM 4604 C CA . ASP A 1 570 ? -3.262 -15.823 8.053 1.00 96.81 570 ASP A CA 1
ATOM 4605 C C . ASP A 1 570 ? -3.074 -15.559 6.545 1.00 96.81 570 ASP A C 1
ATOM 4607 O O . ASP A 1 570 ? -3.735 -16.165 5.698 1.00 96.81 570 ASP A O 1
ATOM 4611 N N . VAL A 1 571 ? -2.127 -14.680 6.203 1.00 95.50 571 VAL A N 1
ATOM 4612 C CA . VAL A 1 571 ? -1.749 -14.337 4.821 1.00 95.50 571 VAL A CA 1
ATOM 4613 C C . VAL A 1 571 ? -0.292 -14.723 4.578 1.00 95.50 571 VAL A C 1
ATOM 4615 O O . VAL A 1 571 ? 0.593 -14.307 5.326 1.00 95.50 571 VAL A O 1
ATOM 4618 N N . GLN A 1 572 ? -0.021 -15.483 3.513 1.00 96.56 572 GLN A N 1
ATOM 4619 C CA . GLN A 1 572 ? 1.335 -15.905 3.148 1.00 96.56 572 GLN A CA 1
ATOM 4620 C C . GLN A 1 572 ? 1.842 -15.183 1.893 1.00 96.56 572 GLN A C 1
ATOM 4622 O O . GLN A 1 572 ? 1.198 -15.189 0.841 1.00 96.56 572 GLN A O 1
ATOM 4627 N N . LEU A 1 573 ? 3.022 -14.575 2.007 1.00 96.19 573 LEU A N 1
ATOM 4628 C CA . LEU A 1 573 ? 3.657 -13.774 0.965 1.00 96.19 573 LEU A CA 1
ATOM 4629 C C . LEU A 1 573 ? 4.731 -14.555 0.201 1.00 96.19 573 LEU A C 1
ATOM 4631 O O . LEU A 1 573 ? 5.303 -15.513 0.707 1.00 96.19 573 LEU A O 1
ATOM 4635 N N . THR A 1 574 ? 5.063 -14.098 -1.004 1.00 96.25 574 THR A N 1
ATOM 4636 C CA . THR A 1 574 ? 6.181 -14.608 -1.825 1.00 96.25 574 THR A CA 1
ATOM 4637 C C . THR A 1 574 ? 7.551 -14.100 -1.372 1.00 96.25 574 THR A C 1
ATOM 4639 O O . THR A 1 574 ? 8.584 -14.560 -1.859 1.00 96.25 574 THR A O 1
ATOM 4642 N N . ILE A 1 575 ? 7.559 -13.120 -0.467 1.00 97.56 575 ILE A N 1
ATOM 4643 C CA . ILE A 1 575 ? 8.759 -12.470 0.057 1.00 97.56 575 ILE A CA 1
ATOM 4644 C C . ILE A 1 575 ? 9.619 -13.486 0.805 1.00 97.56 575 ILE A C 1
ATOM 4646 O O . ILE A 1 575 ? 9.108 -14.245 1.628 1.00 97.56 575 ILE A O 1
ATOM 4650 N N . ASP A 1 576 ? 10.928 -13.441 0.565 1.00 97.62 576 ASP A N 1
ATOM 4651 C CA . ASP A 1 576 ? 11.919 -14.141 1.377 1.00 97.62 576 ASP A CA 1
ATOM 4652 C C . ASP A 1 576 ? 12.570 -13.162 2.366 1.00 97.62 576 ASP A C 1
ATOM 4654 O O . ASP A 1 576 ? 13.186 -12.158 1.980 1.00 97.62 576 ASP A O 1
ATOM 4658 N N . ILE A 1 577 ? 12.430 -13.435 3.666 1.00 97.94 577 ILE A N 1
ATOM 4659 C CA . ILE A 1 577 ? 12.968 -12.544 4.702 1.00 97.94 577 ILE A CA 1
ATOM 4660 C C . ILE A 1 577 ? 14.502 -12.515 4.737 1.00 97.94 577 ILE A C 1
ATOM 4662 O O . ILE A 1 577 ? 15.096 -11.497 5.105 1.00 97.94 577 ILE A O 1
ATOM 4666 N N . ASN A 1 578 ? 15.169 -13.604 4.359 1.00 97.62 578 ASN A N 1
ATOM 4667 C CA . ASN A 1 578 ? 16.626 -13.689 4.369 1.00 97.62 578 ASN A CA 1
ATOM 4668 C C . ASN A 1 578 ? 17.208 -12.898 3.193 1.00 97.62 578 ASN A C 1
ATOM 4670 O O . ASN A 1 578 ? 18.156 -12.130 3.387 1.00 97.62 578 ASN A O 1
ATOM 4674 N N . LEU A 1 579 ? 16.564 -12.958 2.022 1.00 97.62 579 LEU A N 1
ATOM 4675 C CA . LEU A 1 579 ? 16.873 -12.075 0.898 1.00 97.62 579 LEU A CA 1
ATOM 4676 C C . LEU A 1 579 ? 16.656 -10.598 1.259 1.00 97.62 579 LEU A C 1
ATOM 4678 O O . LEU A 1 579 ? 17.558 -9.787 1.048 1.00 97.62 579 LEU A O 1
ATOM 4682 N N . GLN A 1 580 ? 15.515 -10.239 1.862 1.00 97.38 580 GLN A N 1
ATOM 4683 C CA . GLN A 1 580 ? 15.251 -8.870 2.337 1.00 97.38 580 GLN A CA 1
ATOM 4684 C C . GLN A 1 580 ? 16.341 -8.366 3.301 1.00 97.38 580 GLN A C 1
ATOM 4686 O O . GLN A 1 580 ? 16.849 -7.256 3.125 1.00 97.38 580 GLN A O 1
ATOM 4691 N N . LYS A 1 581 ? 16.742 -9.177 4.293 1.00 97.88 581 LYS A N 1
ATOM 4692 C CA . LYS A 1 581 ? 17.835 -8.846 5.229 1.00 97.88 581 LYS A CA 1
ATOM 4693 C C . LYS A 1 581 ? 19.167 -8.651 4.505 1.00 97.88 581 LYS A C 1
ATOM 4695 O O . LYS A 1 581 ? 19.867 -7.676 4.776 1.00 97.88 581 LYS A O 1
ATOM 4700 N N . LYS A 1 582 ? 19.519 -9.537 3.568 1.00 97.94 582 LYS A N 1
ATOM 4701 C CA . LYS A 1 582 ? 20.791 -9.444 2.839 1.00 97.94 582 LYS A CA 1
ATOM 4702 C C . LYS A 1 582 ? 20.833 -8.249 1.889 1.00 97.94 582 LYS A C 1
ATOM 4704 O O . LYS A 1 582 ? 21.866 -7.594 1.767 1.00 97.94 582 LYS A O 1
ATOM 4709 N N . ILE A 1 583 ? 19.704 -7.908 1.271 1.00 98.06 583 ILE A N 1
ATOM 4710 C CA . ILE A 1 583 ? 19.562 -6.671 0.500 1.00 98.06 583 ILE A CA 1
ATOM 4711 C C . ILE A 1 583 ? 19.733 -5.454 1.416 1.00 98.06 583 ILE A C 1
ATOM 4713 O O . ILE A 1 583 ? 20.470 -4.544 1.045 1.00 98.06 583 ILE A O 1
ATOM 4717 N N . ALA A 1 584 ? 19.139 -5.444 2.614 1.00 97.44 584 ALA A N 1
ATOM 4718 C CA . ALA A 1 584 ? 19.326 -4.357 3.576 1.00 97.44 584 ALA A CA 1
ATOM 4719 C C . ALA A 1 584 ? 20.804 -4.176 3.971 1.00 97.44 584 ALA A C 1
ATOM 4721 O O . ALA A 1 584 ? 21.307 -3.055 3.937 1.00 97.44 584 ALA A O 1
ATOM 4722 N N . GLU A 1 585 ? 21.522 -5.269 4.253 1.00 97.31 585 GLU A N 1
ATOM 4723 C CA . GLU A 1 585 ? 22.969 -5.266 4.523 1.00 97.31 585 GLU A CA 1
ATOM 4724 C C . GLU A 1 585 ? 23.775 -4.685 3.347 1.00 97.31 585 GLU A C 1
ATOM 4726 O O . GLU A 1 585 ? 24.635 -3.831 3.542 1.00 97.31 585 GLU A O 1
ATOM 4731 N N . ILE A 1 586 ? 23.477 -5.092 2.108 1.00 96.94 586 ILE A N 1
ATOM 4732 C CA . ILE A 1 586 ? 24.186 -4.620 0.905 1.00 96.94 586 ILE A CA 1
ATOM 4733 C C . ILE A 1 586 ? 23.834 -3.156 0.571 1.00 96.94 586 ILE A C 1
ATOM 4735 O O . ILE A 1 586 ? 24.671 -2.420 0.039 1.00 96.94 586 ILE A O 1
ATOM 4739 N N . PHE A 1 587 ? 22.606 -2.719 0.863 1.00 96.06 587 PHE A N 1
ATOM 4740 C CA . PHE A 1 587 ? 22.066 -1.426 0.437 1.00 96.06 587 PHE A CA 1
ATOM 4741 C C . PHE A 1 587 ? 22.174 -0.317 1.495 1.00 96.06 587 PHE A C 1
ATOM 4743 O O . PHE A 1 587 ? 22.067 0.848 1.122 1.00 96.06 587 PHE A O 1
ATOM 4750 N N . HIS A 1 588 ? 22.433 -0.643 2.767 1.00 88.94 588 HIS A N 1
ATOM 4751 C CA . HIS A 1 588 ? 22.300 0.221 3.958 1.00 88.94 588 HIS A CA 1
ATOM 4752 C C . HIS A 1 588 ? 22.692 1.711 3.813 1.00 88.94 588 HIS A C 1
ATOM 4754 O O . HIS A 1 588 ? 21.989 2.582 4.318 1.00 88.94 588 HIS A O 1
ATOM 4760 N N . ASN A 1 589 ? 23.777 2.027 3.099 1.00 89.88 589 ASN A N 1
ATOM 4761 C CA . ASN A 1 589 ? 24.269 3.397 2.889 1.00 89.88 589 ASN A CA 1
ATOM 4762 C C . ASN A 1 589 ? 23.569 4.179 1.752 1.00 89.88 589 ASN A C 1
ATOM 4764 O O . ASN A 1 589 ? 24.018 5.267 1.381 1.00 89.88 589 ASN A O 1
ATOM 4768 N N . HIS A 1 590 ? 22.495 3.648 1.165 1.00 94.25 590 HIS A N 1
ATOM 4769 C CA . HIS A 1 590 ? 21.839 4.211 -0.015 1.00 94.25 590 HIS A CA 1
ATOM 4770 C C . HIS A 1 590 ? 20.365 4.524 0.243 1.00 94.25 590 HIS A C 1
ATOM 4772 O O . HIS A 1 590 ? 19.644 3.765 0.886 1.00 94.25 590 HIS A O 1
ATOM 4778 N N . LYS A 1 591 ? 19.902 5.639 -0.328 1.00 95.06 591 LYS A N 1
ATOM 4779 C CA . LYS A 1 591 ? 18.487 6.008 -0.436 1.00 95.06 591 LYS A CA 1
ATOM 4780 C C . LYS A 1 591 ? 17.956 5.494 -1.773 1.00 95.06 591 LYS A C 1
ATOM 4782 O O . LYS A 1 591 ? 18.589 5.749 -2.793 1.00 95.06 591 LYS A O 1
ATOM 4787 N N . GLY A 1 592 ? 16.827 4.796 -1.801 1.00 96.31 592 GLY A N 1
ATOM 4788 C CA . GLY A 1 592 ? 16.335 4.137 -3.011 1.00 96.31 592 GLY A CA 1
ATOM 4789 C C . GLY A 1 592 ? 15.545 2.864 -2.721 1.00 96.31 592 GLY A C 1
ATOM 4790 O O . GLY A 1 592 ? 14.911 2.750 -1.673 1.00 96.31 592 GLY A O 1
ATOM 4791 N N . SER A 1 593 ? 15.580 1.914 -3.648 1.00 97.75 593 SER A N 1
ATOM 4792 C CA . SER A 1 593 ? 14.894 0.626 -3.519 1.00 97.75 593 SER A CA 1
ATOM 4793 C C . SER A 1 593 ? 15.572 -0.468 -4.336 1.00 97.75 593 SER A C 1
ATOM 4795 O O . SER A 1 593 ? 16.264 -0.197 -5.322 1.00 97.75 593 SER A O 1
ATOM 4797 N N . VAL A 1 594 ? 15.300 -1.713 -3.956 1.00 98.50 594 VAL A N 1
ATOM 4798 C CA . VAL A 1 594 ? 15.670 -2.908 -4.711 1.00 98.50 594 VAL A CA 1
ATOM 4799 C C . VAL A 1 594 ? 14.447 -3.804 -4.845 1.00 98.50 594 VAL A C 1
ATOM 4801 O O . VAL A 1 594 ? 13.765 -4.080 -3.860 1.00 98.50 594 VAL A O 1
ATOM 4804 N N . THR A 1 595 ? 14.188 -4.282 -6.056 1.00 98.12 595 THR A N 1
ATOM 4805 C CA . THR A 1 595 ? 13.081 -5.199 -6.347 1.00 98.12 595 THR A CA 1
ATOM 4806 C C . THR A 1 595 ? 13.615 -6.428 -7.065 1.00 98.12 595 THR A C 1
ATOM 4808 O O . THR A 1 595 ? 14.354 -6.280 -8.038 1.00 98.12 595 THR A O 1
ATOM 4811 N N . VAL A 1 596 ? 13.246 -7.619 -6.590 1.00 98.00 596 VAL A N 1
ATOM 4812 C CA . VAL A 1 596 ? 13.634 -8.916 -7.167 1.00 98.00 596 VAL A CA 1
ATOM 4813 C C . VAL A 1 596 ? 12.375 -9.699 -7.522 1.00 98.00 596 VAL A C 1
ATOM 4815 O O . VAL A 1 596 ? 11.504 -9.874 -6.670 1.00 98.00 596 VAL A O 1
ATOM 4818 N N . VAL A 1 597 ? 12.299 -10.166 -8.767 1.00 96.62 597 VAL A N 1
ATOM 4819 C CA . VAL A 1 597 ? 11.181 -10.943 -9.321 1.00 96.62 597 VAL A CA 1
ATOM 4820 C C . VAL A 1 597 ? 11.719 -12.248 -9.906 1.00 96.62 597 VAL A C 1
ATOM 4822 O O . VAL A 1 597 ? 12.689 -12.233 -10.666 1.00 96.62 597 VAL A O 1
ATOM 4825 N N . ASP A 1 598 ? 11.093 -13.373 -9.574 1.00 94.56 598 ASP A N 1
ATOM 4826 C CA . ASP A 1 598 ? 11.330 -14.657 -10.238 1.00 94.56 598 ASP A CA 1
ATOM 4827 C C . ASP A 1 598 ? 10.654 -14.657 -11.615 1.00 94.56 598 ASP A C 1
ATOM 4829 O O . ASP A 1 598 ? 9.442 -14.466 -11.737 1.00 94.56 598 ASP A O 1
ATOM 4833 N N . VAL A 1 599 ? 11.434 -14.842 -12.683 1.00 94.06 599 VAL A N 1
ATOM 4834 C CA . VAL A 1 599 ? 10.913 -14.729 -14.055 1.00 94.06 599 VAL A CA 1
ATOM 4835 C C . VAL A 1 599 ? 10.117 -15.965 -14.489 1.00 94.06 599 VAL A C 1
ATOM 4837 O O . VAL A 1 599 ? 9.449 -15.921 -15.518 1.00 94.06 599 VAL A O 1
ATOM 4840 N N . ARG A 1 600 ? 10.182 -17.068 -13.728 1.00 91.25 600 ARG A N 1
ATOM 4841 C CA . ARG A 1 600 ? 9.515 -18.346 -14.041 1.00 91.25 600 ARG A CA 1
ATOM 4842 C C . ARG A 1 600 ? 8.033 -18.332 -13.682 1.00 91.25 600 ARG A C 1
ATOM 4844 O O . ARG A 1 600 ? 7.263 -19.069 -14.292 1.00 91.25 600 ARG A O 1
ATOM 4851 N N . ASN A 1 601 ? 7.665 -17.560 -12.662 1.00 91.50 601 ASN A N 1
ATOM 4852 C CA . ASN A 1 601 ? 6.323 -17.545 -12.077 1.00 91.50 601 ASN A CA 1
ATOM 4853 C C . ASN A 1 601 ? 5.805 -16.140 -11.720 1.00 91.50 601 ASN A C 1
ATOM 4855 O O . ASN A 1 601 ? 4.605 -16.014 -11.528 1.00 91.50 601 ASN A O 1
ATOM 4859 N N . GLY A 1 602 ? 6.642 -15.094 -11.675 1.00 93.19 602 GLY A N 1
ATOM 4860 C CA . GLY A 1 602 ? 6.239 -13.726 -11.316 1.00 93.19 602 GLY A CA 1
ATOM 4861 C C . GLY A 1 602 ? 6.290 -13.403 -9.818 1.00 93.19 602 GLY A C 1
ATOM 4862 O O . GLY A 1 602 ? 5.847 -12.328 -9.415 1.00 93.19 602 GLY A O 1
ATOM 4863 N N . GLU A 1 603 ? 6.834 -14.284 -8.977 1.00 94.44 603 GLU A N 1
ATOM 4864 C CA . GLU A 1 603 ? 6.931 -14.039 -7.535 1.00 94.44 603 GLU A CA 1
ATOM 4865 C C . GLU A 1 603 ? 7.864 -12.865 -7.213 1.00 94.44 603 GLU A C 1
ATOM 4867 O O . GLU A 1 603 ? 9.036 -12.857 -7.599 1.00 94.44 603 GLU A O 1
ATOM 4872 N N . ILE A 1 604 ? 7.374 -11.885 -6.449 1.00 96.06 604 ILE A N 1
ATOM 4873 C CA . ILE A 1 604 ? 8.214 -10.831 -5.871 1.00 96.06 604 ILE A CA 1
ATOM 4874 C C . ILE A 1 604 ? 8.919 -11.408 -4.643 1.00 96.06 604 ILE A C 1
ATOM 4876 O O . ILE A 1 604 ? 8.303 -11.595 -3.594 1.00 96.06 604 ILE A O 1
ATOM 4880 N N . LEU A 1 605 ? 10.220 -11.667 -4.754 1.00 96.50 605 LEU A N 1
ATOM 4881 C CA . LEU A 1 605 ? 11.005 -12.241 -3.653 1.00 96.50 605 LEU A CA 1
ATOM 4882 C C . LEU A 1 605 ? 11.520 -11.171 -2.690 1.00 96.50 605 LEU A C 1
ATOM 4884 O O . LEU A 1 605 ? 11.721 -11.438 -1.506 1.00 96.50 605 LEU A O 1
ATOM 4888 N N . ALA A 1 606 ? 11.717 -9.952 -3.194 1.00 97.81 606 ALA A N 1
ATOM 4889 C CA . ALA A 1 606 ? 12.088 -8.795 -2.395 1.00 97.81 606 ALA A CA 1
ATOM 4890 C C . ALA A 1 606 ? 11.544 -7.494 -2.998 1.00 97.81 606 ALA A C 1
ATOM 4892 O O . ALA A 1 606 ? 11.550 -7.296 -4.215 1.00 97.81 606 ALA A O 1
ATOM 4893 N N . LEU A 1 607 ? 11.129 -6.583 -2.121 1.00 96.94 607 LEU A N 1
ATOM 4894 C CA . LEU A 1 607 ? 10.614 -5.246 -2.418 1.00 96.94 607 LEU A CA 1
ATOM 4895 C C . LEU A 1 607 ? 11.178 -4.260 -1.375 1.00 96.94 607 LEU A C 1
ATOM 4897 O O . LEU A 1 607 ? 10.458 -3.607 -0.613 1.00 96.94 607 LEU A O 1
ATOM 4901 N N . TYR A 1 608 ? 12.507 -4.217 -1.291 1.00 97.88 608 TYR A N 1
ATOM 4902 C CA . TYR A 1 608 ? 13.244 -3.466 -0.283 1.00 97.88 608 TYR A CA 1
ATOM 4903 C C . TYR A 1 608 ? 13.304 -1.970 -0.606 1.00 97.88 608 TYR A C 1
ATOM 4905 O O . TYR A 1 608 ? 13.407 -1.555 -1.760 1.00 97.88 608 TYR A O 1
ATOM 4913 N N . ASN A 1 609 ? 13.282 -1.150 0.439 1.00 97.00 609 ASN A N 1
ATOM 4914 C CA . ASN A 1 609 ? 13.142 0.297 0.371 1.00 97.00 609 ASN A CA 1
ATOM 4915 C C . ASN A 1 609 ? 14.022 0.960 1.441 1.00 97.00 609 ASN A C 1
ATOM 4917 O O . ASN A 1 609 ? 14.103 0.474 2.566 1.00 97.00 609 ASN A O 1
ATOM 4921 N N . SER A 1 610 ? 14.655 2.089 1.107 1.00 95.38 610 SER A N 1
ATOM 4922 C CA . SER A 1 610 ? 15.504 2.846 2.035 1.00 95.38 610 SER A CA 1
ATOM 4923 C C . SER A 1 610 ? 15.410 4.371 1.811 1.00 95.38 610 SER A C 1
ATOM 4925 O O . SER A 1 610 ? 15.407 4.815 0.657 1.00 95.38 610 SER A O 1
ATOM 4927 N N . PRO A 1 611 ? 15.380 5.207 2.870 1.00 95.12 611 PRO A N 1
ATOM 4928 C CA . PRO A 1 611 ? 15.293 4.815 4.275 1.00 95.12 611 PRO A CA 1
ATOM 4929 C C . PRO A 1 611 ? 13.961 4.132 4.598 1.00 95.12 611 PRO A C 1
ATOM 4931 O O . PRO A 1 611 ? 12.944 4.376 3.947 1.00 95.12 611 PRO A O 1
ATOM 4934 N N . ALA A 1 612 ? 14.007 3.274 5.610 1.00 93.25 612 ALA A N 1
ATOM 4935 C CA . ALA A 1 612 ? 12.875 2.537 6.153 1.00 93.25 612 ALA A CA 1
ATOM 4936 C C . ALA A 1 612 ? 12.481 3.061 7.541 1.00 93.25 612 ALA A C 1
ATOM 4938 O O . ALA A 1 612 ? 13.173 3.899 8.121 1.00 93.25 612 ALA A O 1
ATOM 4939 N N . TYR A 1 613 ? 11.366 2.564 8.070 1.00 94.00 613 TYR A N 1
ATOM 4940 C CA . TYR A 1 613 ? 10.842 2.898 9.396 1.00 94.00 613 TYR A CA 1
ATOM 4941 C C . TYR A 1 613 ? 10.450 1.620 10.132 1.00 94.00 613 TYR A C 1
ATOM 4943 O O . TYR A 1 613 ? 10.059 0.657 9.490 1.00 94.00 613 TYR A O 1
ATOM 4951 N N . ASP A 1 614 ? 10.522 1.583 11.460 1.00 95.12 614 ASP A N 1
ATOM 4952 C CA . ASP A 1 614 ? 10.022 0.426 12.208 1.00 95.12 614 ASP A CA 1
ATOM 4953 C C . ASP A 1 614 ? 8.487 0.481 12.335 1.00 95.12 614 ASP A C 1
ATOM 4955 O O . ASP A 1 614 ? 7.920 1.433 12.873 1.00 95.12 614 ASP A O 1
ATOM 4959 N N . ASN A 1 615 ? 7.804 -0.547 11.835 1.00 95.06 615 ASN A N 1
ATOM 4960 C CA . ASN A 1 615 ? 6.348 -0.700 11.883 1.00 95.06 615 ASN A CA 1
ATOM 4961 C C . ASN A 1 615 ? 5.812 -0.762 13.317 1.00 95.06 615 ASN A C 1
ATOM 4963 O O . ASN A 1 615 ? 4.695 -0.310 13.575 1.00 95.06 615 ASN A O 1
ATOM 4967 N N . ASN A 1 616 ? 6.614 -1.260 14.267 1.00 93.44 616 ASN A N 1
ATOM 4968 C CA . ASN A 1 616 ? 6.227 -1.338 15.675 1.00 93.44 616 ASN A CA 1
ATOM 4969 C C . ASN A 1 616 ? 5.928 0.052 16.273 1.00 93.44 616 ASN A C 1
ATOM 4971 O O . ASN A 1 616 ? 5.101 0.149 17.181 1.00 93.44 616 ASN A O 1
ATOM 4975 N N . LEU A 1 617 ? 6.505 1.133 15.724 1.00 92.12 617 LEU A N 1
ATOM 4976 C CA . LEU A 1 617 ? 6.283 2.514 16.178 1.00 92.12 617 LEU A CA 1
ATOM 4977 C C . LEU A 1 617 ? 4.806 2.948 16.111 1.00 92.12 617 LEU A C 1
ATOM 4979 O O . LEU A 1 617 ? 4.371 3.757 16.924 1.00 92.12 617 LEU A O 1
ATOM 4983 N N . PHE A 1 618 ? 4.024 2.404 15.173 1.00 90.94 618 PHE A N 1
ATOM 4984 C CA . PHE A 1 618 ? 2.622 2.787 14.941 1.00 90.94 618 PHE A CA 1
ATOM 4985 C C . PHE A 1 618 ? 1.612 2.005 15.795 1.00 90.94 618 PHE A C 1
ATOM 4987 O O . PHE A 1 618 ? 0.437 2.369 15.871 1.00 90.94 618 PHE A O 1
ATOM 4994 N N . THR A 1 619 ? 2.078 0.951 16.472 1.00 84.62 619 THR A N 1
ATOM 4995 C CA . THR A 1 619 ? 1.248 0.075 17.319 1.00 84.62 619 THR A CA 1
ATOM 4996 C C . THR A 1 619 ? 0.886 0.718 18.664 1.00 84.62 619 THR A C 1
ATOM 4998 O O . THR A 1 619 ? -0.037 0.266 19.341 1.00 84.62 619 THR A O 1
ATOM 5001 N N . GLY A 1 620 ? 1.596 1.786 19.046 1.00 77.88 620 GLY A N 1
ATOM 5002 C CA . GLY A 1 620 ? 1.376 2.571 20.258 1.00 77.88 620 GLY A CA 1
ATOM 5003 C C . GLY A 1 620 ? 1.191 4.065 19.971 1.00 77.88 620 GLY A C 1
ATOM 5004 O O . GLY A 1 620 ? 0.862 4.475 18.859 1.00 77.88 620 GLY A O 1
ATOM 5005 N N . THR A 1 621 ? 1.394 4.897 20.993 1.00 80.12 621 THR A N 1
ATOM 5006 C CA . THR A 1 621 ? 1.397 6.359 20.837 1.00 80.12 621 THR A CA 1
ATOM 5007 C C . THR A 1 621 ? 2.740 6.811 20.262 1.00 80.12 621 THR A C 1
ATOM 5009 O O . THR A 1 621 ? 3.771 6.630 20.903 1.00 80.12 621 THR A O 1
ATOM 5012 N N . LEU A 1 622 ? 2.729 7.428 19.078 1.00 84.94 622 LEU A N 1
ATOM 5013 C CA . LEU A 1 622 ? 3.925 7.993 18.445 1.00 84.94 622 LEU A CA 1
ATOM 5014 C C . LEU A 1 622 ? 4.378 9.284 19.153 1.00 84.94 622 LEU A C 1
ATOM 5016 O O . LEU A 1 622 ? 3.589 10.229 19.228 1.00 84.94 622 LEU A O 1
ATOM 5020 N N . PRO A 1 623 ? 5.638 9.384 19.617 1.00 87.75 623 PRO A N 1
ATOM 5021 C CA . PRO A 1 623 ? 6.201 10.644 20.092 1.00 87.75 623 PRO A CA 1
ATOM 5022 C C . PRO A 1 623 ? 6.310 11.679 18.963 1.00 87.75 623 PRO A C 1
ATOM 5024 O O . PRO A 1 623 ? 6.623 11.336 17.819 1.00 87.75 623 PRO A O 1
ATOM 5027 N N . ASN A 1 624 ? 6.132 12.963 19.288 1.00 87.44 624 ASN A N 1
ATOM 5028 C CA . ASN A 1 624 ? 6.188 14.052 18.303 1.00 87.44 624 ASN A CA 1
ATOM 5029 C C . ASN A 1 624 ? 7.517 14.101 17.531 1.00 87.44 624 ASN A C 1
ATOM 5031 O O . ASN A 1 624 ? 7.512 14.358 16.330 1.00 87.44 624 ASN A O 1
ATOM 5035 N N . ASP A 1 625 ? 8.653 13.828 18.174 1.00 88.81 625 ASP A N 1
ATOM 5036 C CA . ASP A 1 625 ? 9.956 13.870 17.496 1.00 88.81 625 ASP A CA 1
ATOM 5037 C C . ASP A 1 625 ? 10.194 12.651 16.590 1.00 88.81 625 ASP A C 1
ATOM 5039 O O . ASP A 1 625 ? 10.793 12.782 15.520 1.00 88.81 625 ASP A O 1
ATOM 5043 N N . THR A 1 626 ? 9.616 11.493 16.929 1.00 89.19 626 THR A N 1
ATOM 5044 C CA . THR A 1 626 ? 9.523 10.338 16.022 1.00 89.19 626 THR A CA 1
ATOM 5045 C C . THR A 1 626 ? 8.639 10.666 14.817 1.00 89.19 626 THR A C 1
ATOM 5047 O O . THR A 1 626 ? 9.000 10.369 13.682 1.00 89.19 626 THR A O 1
ATOM 5050 N N . TRP A 1 627 ? 7.508 11.348 15.019 1.00 89.00 627 TRP A N 1
ATOM 5051 C CA . TRP A 1 627 ? 6.657 11.796 13.914 1.00 89.00 627 TRP A CA 1
ATOM 5052 C C . TRP A 1 627 ? 7.366 12.812 12.998 1.00 89.00 627 TRP A C 1
ATOM 5054 O O . TRP A 1 627 ? 7.253 12.717 11.774 1.00 89.00 627 TRP A O 1
ATOM 5064 N N . LYS A 1 628 ? 8.161 13.737 13.557 1.00 88.56 628 LYS A N 1
ATOM 5065 C CA . LYS A 1 628 ? 9.006 14.664 12.778 1.00 88.56 628 LYS A CA 1
ATOM 5066 C C . LYS A 1 628 ? 10.079 13.935 11.964 1.00 88.56 628 LYS A C 1
ATOM 5068 O O . LYS A 1 628 ? 10.298 14.297 10.810 1.00 88.56 628 LYS A O 1
ATOM 5073 N N . SER A 1 629 ? 10.739 12.909 12.514 1.00 88.44 629 SER A N 1
ATOM 5074 C CA . SER A 1 629 ? 11.760 12.154 11.767 1.00 88.44 629 SER A CA 1
ATOM 5075 C C . SER A 1 629 ? 11.147 11.330 10.624 1.00 88.44 629 SER A C 1
ATOM 5077 O O . SER A 1 629 ? 11.703 11.291 9.520 1.00 88.44 629 SER A O 1
ATOM 5079 N N . LEU A 1 630 ? 9.949 10.773 10.838 1.00 89.25 630 LEU A N 1
ATOM 5080 C CA . LEU A 1 630 ? 9.157 10.076 9.818 1.00 89.25 630 LEU A CA 1
ATOM 5081 C C . LEU A 1 630 ? 8.650 11.009 8.703 1.00 89.25 630 LEU A C 1
ATOM 5083 O O . LEU A 1 630 ? 8.576 10.590 7.549 1.00 89.25 630 LEU A O 1
ATOM 5087 N N . ASN A 1 631 ? 8.381 12.280 9.013 1.00 87.75 631 ASN A N 1
ATOM 5088 C CA . ASN A 1 631 ? 8.021 13.323 8.041 1.00 87.75 631 ASN A CA 1
ATOM 5089 C C . ASN A 1 631 ? 9.224 14.178 7.592 1.00 87.75 631 ASN A C 1
ATOM 5091 O O . ASN A 1 631 ? 9.066 15.303 7.121 1.00 87.75 631 ASN A O 1
ATOM 5095 N N . SER A 1 632 ? 10.446 13.654 7.719 1.00 87.81 632 SER A N 1
ATOM 5096 C CA . SER A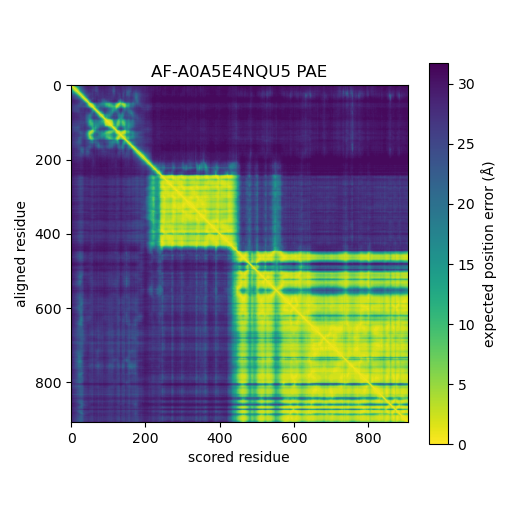 1 632 ? 11.651 14.349 7.258 1.00 87.81 632 SER A CA 1
ATOM 5097 C C . SER A 1 632 ? 11.752 14.396 5.720 1.00 87.81 632 SER A C 1
ATOM 5099 O O . SER A 1 632 ? 11.220 13.517 5.035 1.00 87.81 632 SER A O 1
ATOM 5101 N N . PRO A 1 633 ? 12.548 15.321 5.137 1.00 86.62 633 PRO A N 1
ATOM 5102 C CA . PRO A 1 633 ? 12.837 15.356 3.692 1.00 86.62 633 PRO A CA 1
ATOM 5103 C C . PRO A 1 633 ? 13.502 14.086 3.125 1.00 86.62 633 PRO A C 1
ATOM 5105 O O . PRO A 1 633 ? 13.647 13.932 1.909 1.00 86.62 633 PRO A O 1
ATOM 5108 N N . SER A 1 634 ? 13.924 13.154 3.988 1.00 84.94 634 SER A N 1
ATOM 5109 C CA . SER A 1 634 ? 14.375 11.827 3.568 1.00 84.94 634 SER A CA 1
ATOM 5110 C C . SER A 1 634 ? 13.216 10.926 3.104 1.00 84.94 634 SER A C 1
ATOM 5112 O O . SER A 1 634 ? 13.455 9.985 2.349 1.00 84.94 634 SER A O 1
ATOM 5114 N N . LEU A 1 635 ? 11.966 11.266 3.442 1.00 90.31 635 LEU A N 1
ATOM 5115 C CA . LEU A 1 635 ? 10.736 10.565 3.061 1.00 90.31 635 LEU A CA 1
ATOM 5116 C C . LEU A 1 635 ? 10.797 9.051 3.365 1.00 90.31 635 LEU A C 1
ATOM 5118 O O . LEU A 1 635 ? 10.718 8.245 2.432 1.00 90.31 635 LEU A O 1
ATOM 5122 N N . PRO A 1 636 ? 10.976 8.633 4.633 1.00 92.94 636 PRO A N 1
ATOM 5123 C CA . PRO A 1 636 ? 11.057 7.220 4.999 1.00 92.94 636 PRO A CA 1
ATOM 5124 C C . PRO A 1 636 ? 9.721 6.492 4.825 1.00 92.94 636 PRO A C 1
ATOM 5126 O O . PRO A 1 636 ? 9.730 5.314 4.506 1.00 92.94 636 PRO A O 1
ATOM 5129 N N . LEU A 1 637 ? 8.575 7.172 4.942 1.00 92.69 637 LEU A N 1
ATOM 5130 C CA . LEU A 1 637 ? 7.249 6.562 4.741 1.00 92.69 637 LEU A CA 1
ATOM 5131 C C . LEU A 1 637 ? 6.952 6.170 3.279 1.00 92.69 637 LEU A C 1
ATOM 5133 O O . LEU A 1 637 ? 6.064 5.360 3.024 1.00 92.69 637 LEU A O 1
ATOM 5137 N N . VAL A 1 638 ? 7.682 6.727 2.308 1.00 92.56 638 VAL A N 1
ATOM 5138 C CA . VAL A 1 638 ? 7.437 6.504 0.875 1.00 92.56 638 VAL A CA 1
ATOM 5139 C C . VAL A 1 638 ? 7.958 5.130 0.445 1.00 92.56 638 VAL A C 1
ATOM 5141 O O . VAL A 1 638 ? 9.167 4.892 0.464 1.00 92.56 638 VAL A O 1
ATOM 5144 N N . ASN A 1 639 ? 7.052 4.253 -0.010 1.00 95.00 639 ASN A N 1
ATOM 5145 C CA . ASN A 1 639 ? 7.395 2.998 -0.686 1.00 95.00 639 ASN A CA 1
ATOM 5146 C C . ASN A 1 639 ? 7.966 3.299 -2.080 1.00 95.00 639 ASN A C 1
ATOM 5148 O O . ASN A 1 639 ? 7.242 3.346 -3.070 1.00 95.00 639 ASN A O 1
ATOM 5152 N N . ARG A 1 640 ? 9.277 3.523 -2.158 1.00 95.69 640 ARG A N 1
ATOM 5153 C CA . ARG A 1 640 ? 9.980 3.884 -3.394 1.00 95.69 640 ARG A CA 1
ATOM 5154 C C . ARG A 1 640 ? 9.813 2.864 -4.504 1.00 95.69 640 ARG A C 1
ATOM 5156 O O . ARG A 1 640 ? 9.687 3.277 -5.650 1.00 95.69 640 ARG A O 1
ATOM 5163 N N . ALA A 1 641 ? 9.775 1.578 -4.171 1.00 95.88 641 ALA A N 1
ATOM 5164 C CA . ALA A 1 641 ? 9.620 0.512 -5.149 1.00 95.88 641 ALA A CA 1
ATOM 5165 C C . ALA A 1 641 ? 8.293 0.600 -5.928 1.00 95.88 641 ALA A C 1
ATOM 5167 O O . ALA A 1 641 ? 8.276 0.300 -7.123 1.00 95.88 641 ALA A O 1
ATOM 5168 N N . LEU A 1 642 ? 7.215 1.049 -5.268 1.00 95.06 642 LEU A N 1
ATOM 5169 C CA . LEU A 1 642 ? 5.867 1.143 -5.844 1.00 95.06 642 LEU A CA 1
ATOM 5170 C C . LEU A 1 642 ? 5.455 2.564 -6.255 1.00 95.06 642 LEU A C 1
ATOM 5172 O O . LEU A 1 642 ? 4.767 2.721 -7.256 1.00 95.06 642 LEU A O 1
ATOM 5176 N N . SER A 1 643 ? 5.853 3.601 -5.513 1.00 93.38 643 SER A N 1
ATOM 5177 C CA . SER A 1 643 ? 5.301 4.958 -5.668 1.00 93.38 643 SER A CA 1
ATOM 5178 C C . SER A 1 643 ? 6.284 5.998 -6.209 1.00 93.38 643 SER A C 1
ATOM 5180 O O . SER A 1 643 ? 5.859 7.032 -6.729 1.00 93.38 643 SER A O 1
ATOM 5182 N N . TYR A 1 644 ? 7.601 5.761 -6.123 1.00 93.44 644 TYR A N 1
ATOM 5183 C CA . TYR A 1 644 ? 8.585 6.745 -6.577 1.00 93.44 644 TYR A CA 1
ATOM 5184 C C . TYR A 1 644 ? 8.775 6.661 -8.091 1.00 93.44 644 TYR A C 1
ATOM 5186 O O . TYR A 1 644 ? 9.459 5.786 -8.619 1.00 93.44 644 TYR A O 1
ATOM 5194 N N . GLN A 1 645 ? 8.179 7.618 -8.790 1.00 92.44 645 GLN A N 1
ATOM 5195 C CA . GLN A 1 645 ? 8.268 7.749 -10.237 1.00 92.44 645 GLN A CA 1
ATOM 5196 C C . GLN A 1 645 ? 9.559 8.470 -10.647 1.00 92.44 645 GLN A C 1
ATOM 5198 O O . GLN A 1 645 ? 9.805 9.606 -10.238 1.00 92.44 645 GLN A O 1
ATOM 5203 N N . THR A 1 646 ? 10.379 7.835 -11.486 1.00 92.56 646 THR A N 1
ATOM 5204 C CA . THR A 1 646 ? 11.639 8.402 -11.995 1.00 92.56 646 THR A CA 1
ATOM 5205 C C . THR A 1 646 ? 11.758 8.219 -13.514 1.00 92.56 646 THR A C 1
ATOM 5207 O O . THR A 1 646 ? 11.252 7.222 -14.040 1.00 92.56 646 THR A O 1
ATOM 5210 N N . PRO A 1 647 ? 12.408 9.137 -14.259 1.00 95.06 647 PRO A N 1
ATOM 5211 C CA . PRO A 1 647 ? 12.746 8.879 -15.652 1.00 95.06 647 PRO A CA 1
ATOM 5212 C C . PRO A 1 647 ? 13.682 7.676 -15.759 1.00 95.06 647 PRO A C 1
ATOM 5214 O O . PRO A 1 647 ? 14.609 7.515 -14.972 1.00 95.06 647 PRO A O 1
ATOM 5217 N N . LEU A 1 648 ? 13.467 6.827 -16.759 1.00 94.69 648 LEU A N 1
ATOM 5218 C CA . LEU A 1 648 ? 14.209 5.572 -16.918 1.00 94.69 648 LEU A CA 1
ATOM 5219 C C . LEU A 1 648 ? 15.648 5.814 -17.413 1.00 94.69 648 LEU A C 1
ATOM 5221 O O . LEU A 1 648 ? 16.536 4.965 -17.278 1.00 94.69 648 LEU A O 1
ATOM 5225 N N . GLY A 1 649 ? 15.883 6.971 -18.039 1.00 94.69 649 GLY A N 1
ATOM 5226 C CA . GLY A 1 649 ? 17.132 7.311 -18.700 1.00 94.69 649 GLY A CA 1
ATOM 5227 C C . GLY A 1 649 ? 17.576 6.209 -19.665 1.00 94.69 649 GLY A C 1
ATOM 5228 O O . GLY A 1 649 ? 16.784 5.581 -20.368 1.00 94.69 649 GLY A O 1
ATOM 5229 N N . SER A 1 650 ? 18.876 5.918 -19.657 1.00 96.44 650 SER A N 1
ATOM 5230 C CA . SER A 1 650 ? 19.478 4.950 -20.581 1.00 96.44 650 SER A CA 1
ATOM 5231 C C . SER A 1 650 ? 18.991 3.498 -20.458 1.00 96.44 650 SER A C 1
ATOM 5233 O O . SER A 1 650 ? 19.386 2.699 -21.306 1.00 96.44 650 SER A O 1
ATOM 5235 N N . VAL A 1 651 ? 18.146 3.150 -19.477 1.00 97.69 651 VAL A N 1
ATOM 5236 C CA . VAL A 1 651 ? 17.441 1.858 -19.472 1.00 97.69 651 VAL A CA 1
ATOM 5237 C C . VAL A 1 651 ? 16.477 1.776 -20.657 1.00 97.69 651 VAL A C 1
ATOM 5239 O O . VAL A 1 651 ? 16.512 0.802 -21.398 1.00 97.69 651 VAL A O 1
ATOM 5242 N N . PHE A 1 652 ? 15.705 2.833 -20.928 1.00 98.19 652 PHE A N 1
ATOM 5243 C CA . PHE A 1 652 ? 14.645 2.836 -21.948 1.00 98.19 652 PHE A CA 1
ATOM 5244 C C . PHE A 1 652 ? 15.134 2.638 -23.393 1.00 98.19 652 PHE A C 1
ATOM 5246 O O . PHE A 1 652 ? 14.366 2.258 -24.273 1.00 98.19 652 PHE A O 1
ATOM 5253 N N . LYS A 1 653 ? 16.435 2.829 -23.643 1.00 98.44 653 LYS A N 1
ATOM 5254 C CA . LYS A 1 653 ? 17.073 2.589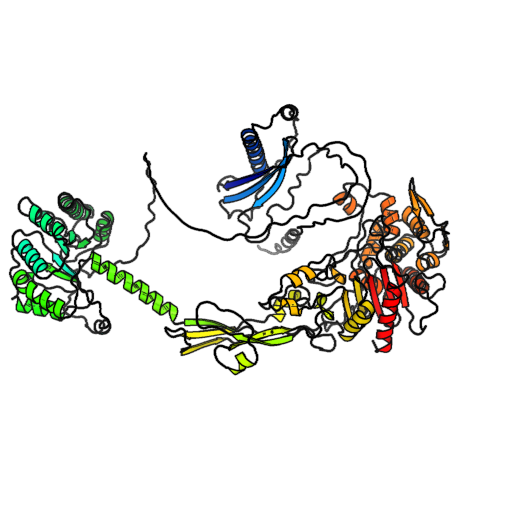 -24.946 1.00 98.44 653 LYS A CA 1
ATOM 5255 C C . LYS A 1 653 ? 16.809 1.184 -25.500 1.00 98.44 653 LYS A C 1
ATOM 5257 O O . LYS A 1 653 ? 16.732 1.032 -26.712 1.00 98.44 653 LYS A O 1
ATOM 5262 N N . ILE A 1 654 ? 16.635 0.176 -24.643 1.00 98.44 654 ILE A N 1
ATOM 5263 C CA . ILE A 1 654 ? 16.331 -1.199 -25.078 1.00 98.44 654 ILE A CA 1
ATOM 5264 C C . ILE A 1 654 ? 14.940 -1.304 -25.731 1.00 98.44 654 ILE A C 1
ATOM 5266 O O . ILE A 1 654 ? 14.797 -1.973 -26.747 1.00 98.44 654 ILE A O 1
ATOM 5270 N N . ILE A 1 655 ? 13.945 -0.561 -25.231 1.00 98.38 655 ILE A N 1
ATOM 5271 C CA . ILE A 1 655 ? 12.601 -0.462 -25.827 1.00 98.38 655 ILE A CA 1
ATOM 5272 C C . ILE A 1 655 ? 12.654 0.292 -27.155 1.00 98.38 655 ILE A C 1
ATOM 5274 O O . ILE A 1 655 ? 12.093 -0.151 -28.154 1.00 98.38 655 ILE A O 1
ATOM 5278 N N . VAL A 1 656 ? 13.382 1.411 -27.186 1.00 98.50 656 VAL A N 1
ATOM 5279 C CA . VAL A 1 656 ? 13.549 2.234 -28.394 1.00 98.50 656 VAL A CA 1
ATOM 5280 C C . VAL A 1 656 ? 14.276 1.457 -29.498 1.00 98.50 656 VAL A C 1
ATOM 5282 O O . VAL A 1 656 ? 13.933 1.602 -30.667 1.00 98.50 656 VAL A O 1
ATOM 5285 N N . ALA A 1 657 ? 15.236 0.596 -29.142 1.00 98.44 657 ALA A N 1
ATOM 5286 C CA . ALA A 1 657 ? 15.896 -0.318 -30.071 1.00 98.44 657 ALA A CA 1
ATOM 5287 C C . ALA A 1 657 ? 14.925 -1.353 -30.661 1.00 98.44 657 ALA A C 1
ATOM 5289 O O . ALA A 1 657 ? 14.898 -1.524 -31.877 1.00 98.44 657 ALA A O 1
ATOM 5290 N N . LEU A 1 658 ? 14.103 -2.004 -29.828 1.00 98.31 658 LEU A N 1
ATOM 5291 C CA . LEU A 1 658 ? 13.100 -2.966 -30.298 1.00 98.31 658 LEU A CA 1
ATOM 5292 C C . LEU A 1 658 ? 12.056 -2.318 -31.214 1.00 98.31 658 LEU A C 1
ATOM 5294 O O . LEU A 1 658 ? 11.741 -2.880 -32.260 1.00 98.31 658 LEU A O 1
ATOM 5298 N N . ALA A 1 659 ? 11.561 -1.127 -30.865 1.00 98.19 659 ALA A N 1
ATOM 5299 C CA . ALA A 1 659 ? 10.637 -0.372 -31.710 1.00 98.19 659 ALA A CA 1
ATOM 5300 C C . ALA A 1 659 ? 11.289 0.034 -33.047 1.00 98.19 659 ALA A C 1
ATOM 5302 O O . ALA A 1 659 ? 10.686 -0.130 -34.101 1.00 98.19 659 ALA A O 1
ATOM 5303 N N . ALA A 1 660 ? 12.548 0.485 -33.035 1.00 98.31 660 ALA A N 1
ATOM 5304 C CA . ALA A 1 660 ? 13.270 0.847 -34.257 1.00 98.31 660 ALA A CA 1
ATOM 5305 C C . ALA A 1 660 ? 13.561 -0.353 -35.176 1.00 98.31 660 ALA A C 1
ATOM 5307 O O . ALA A 1 660 ? 13.539 -0.196 -36.396 1.00 98.31 660 ALA A O 1
ATOM 5308 N N . LEU A 1 661 ? 13.823 -1.535 -34.606 1.00 98.06 661 LEU A N 1
ATOM 5309 C CA . LEU A 1 661 ? 13.959 -2.785 -35.359 1.00 98.06 661 LEU A CA 1
ATOM 5310 C C . LEU A 1 661 ? 12.605 -3.260 -35.914 1.00 98.06 661 LEU A C 1
ATOM 5312 O O . LEU A 1 661 ? 12.537 -3.647 -37.076 1.00 98.06 661 LEU A O 1
ATOM 5316 N N . LYS A 1 662 ? 11.524 -3.203 -35.116 1.00 97.12 662 LYS A N 1
ATOM 5317 C CA . LYS A 1 662 ? 10.148 -3.523 -35.554 1.00 97.12 662 LYS A CA 1
ATOM 5318 C C . LYS A 1 662 ? 9.741 -2.674 -36.764 1.00 97.12 662 LYS A C 1
ATOM 5320 O O . LYS A 1 662 ? 9.249 -3.217 -37.746 1.00 97.12 662 LYS A O 1
ATOM 5325 N N . ASP A 1 663 ? 9.994 -1.370 -36.698 1.00 97.25 663 ASP A N 1
ATOM 5326 C CA . ASP A 1 663 ? 9.609 -0.401 -37.728 1.00 97.25 663 ASP A CA 1
ATOM 5327 C C . ASP A 1 663 ? 10.594 -0.354 -38.923 1.00 97.25 663 ASP A C 1
ATOM 5329 O O . ASP A 1 663 ? 10.437 0.476 -39.817 1.00 97.25 663 ASP A O 1
ATOM 5333 N N . GLY A 1 664 ? 11.641 -1.195 -38.949 1.00 96.62 664 GLY A N 1
ATOM 5334 C CA . GLY A 1 664 ? 12.637 -1.229 -40.034 1.00 96.62 664 GLY A CA 1
ATOM 5335 C C . GLY A 1 664 ? 13.505 0.035 -40.158 1.00 96.62 664 GLY A C 1
ATOM 5336 O O . GLY A 1 664 ? 14.091 0.295 -41.206 1.00 96.62 664 GLY A O 1
ATOM 5337 N N . ILE A 1 665 ? 13.589 0.845 -39.098 1.00 97.19 665 ILE A N 1
ATOM 5338 C CA . ILE A 1 665 ? 14.269 2.155 -39.081 1.00 97.19 665 ILE A CA 1
ATOM 5339 C C . ILE A 1 665 ? 15.797 2.019 -39.053 1.00 97.19 665 ILE A C 1
ATOM 5341 O O . ILE A 1 665 ? 16.505 2.940 -39.489 1.00 97.19 665 ILE A O 1
ATOM 5345 N N . ILE A 1 666 ? 16.273 0.897 -38.507 1.00 97.06 666 ILE A N 1
ATOM 5346 C CA . ILE A 1 666 ? 17.679 0.501 -38.402 1.00 97.06 666 ILE A CA 1
ATOM 5347 C C . ILE A 1 666 ? 17.852 -0.989 -38.705 1.00 97.06 666 ILE A C 1
ATOM 5349 O O . ILE A 1 666 ? 16.940 -1.782 -38.472 1.00 97.06 666 ILE A O 1
ATOM 5353 N N . THR A 1 667 ? 19.056 -1.386 -39.117 1.00 96.62 667 THR A N 1
ATOM 5354 C CA . THR A 1 667 ? 19.499 -2.792 -39.060 1.00 96.62 667 THR A CA 1
ATOM 5355 C C . THR A 1 667 ? 20.520 -2.995 -37.931 1.00 96.62 667 THR A C 1
ATOM 5357 O O . THR A 1 667 ? 21.185 -2.038 -37.525 1.00 96.62 667 THR A O 1
ATOM 5360 N N . PRO A 1 668 ? 20.710 -4.223 -37.407 1.00 94.12 668 PRO A N 1
ATOM 5361 C CA . PRO A 1 668 ? 21.678 -4.477 -36.332 1.00 94.12 668 PRO A CA 1
ATOM 5362 C C . PRO A 1 668 ? 23.123 -4.087 -36.691 1.00 94.12 668 PRO A C 1
ATOM 5364 O O . PRO A 1 668 ? 23.902 -3.701 -35.815 1.00 94.12 668 PRO A O 1
ATOM 5367 N N . GLN A 1 669 ? 23.472 -4.178 -37.978 1.00 94.12 669 GLN A N 1
ATOM 5368 C CA . GLN A 1 669 ? 24.787 -3.862 -38.534 1.00 94.12 669 GLN A CA 1
ATOM 5369 C C . GLN A 1 669 ? 24.959 -2.372 -38.878 1.00 94.12 669 GLN A C 1
ATOM 5371 O O . GLN A 1 669 ? 26.095 -1.937 -39.073 1.00 94.12 669 GLN A O 1
ATOM 5376 N N . GLU A 1 670 ? 23.881 -1.579 -38.947 1.00 95.50 670 GLU A N 1
ATOM 5377 C CA . GLU A 1 670 ? 23.955 -0.151 -39.276 1.00 95.50 670 GLU A CA 1
ATOM 5378 C C . GLU A 1 670 ? 24.744 0.612 -38.203 1.00 95.50 670 GLU A C 1
ATOM 5380 O O . GLU A 1 670 ? 24.419 0.566 -37.009 1.00 95.50 670 GLU A O 1
ATOM 5385 N N . LYS A 1 671 ? 25.799 1.320 -38.634 1.00 97.31 671 LYS A N 1
ATOM 5386 C CA . LYS A 1 671 ? 26.704 2.067 -37.753 1.00 97.31 671 LYS A CA 1
ATOM 5387 C C . LYS A 1 671 ? 26.514 3.574 -37.884 1.00 97.31 671 LYS A C 1
ATOM 5389 O O . LYS A 1 671 ? 26.612 4.121 -38.979 1.00 97.31 671 LYS A O 1
ATOM 5394 N N . PHE A 1 672 ? 26.381 4.268 -36.753 1.00 97.56 672 PHE A N 1
ATOM 5395 C CA . PHE A 1 672 ? 26.360 5.736 -36.707 1.00 97.56 672 PHE A CA 1
ATOM 5396 C C . PHE A 1 672 ? 27.616 6.311 -36.044 1.00 97.56 672 PHE A C 1
ATOM 5398 O O . PHE A 1 672 ? 28.132 5.766 -35.066 1.00 97.56 672 PHE A O 1
ATOM 5405 N N . LEU A 1 673 ? 28.095 7.446 -36.563 1.00 97.69 673 LEU A N 1
ATOM 5406 C CA . LEU A 1 673 ? 29.282 8.140 -36.062 1.00 97.69 673 LEU A CA 1
ATOM 5407 C C . LEU A 1 673 ? 28.954 9.041 -34.862 1.00 97.69 673 LEU A C 1
ATOM 5409 O O . LEU A 1 673 ? 28.406 10.136 -34.993 1.00 97.69 673 LEU A O 1
ATOM 5413 N N . CYS A 1 674 ? 29.376 8.625 -33.674 1.00 97.62 674 CYS A N 1
ATOM 5414 C CA . CYS A 1 674 ? 29.261 9.404 -32.451 1.00 97.62 674 CYS A CA 1
ATOM 5415 C C . CYS A 1 674 ? 30.460 10.353 -32.265 1.00 97.62 674 CYS A C 1
ATOM 5417 O O . CYS A 1 674 ? 31.472 9.963 -31.683 1.00 97.62 674 CYS A O 1
ATOM 5419 N N . LYS A 1 675 ? 30.308 11.630 -32.650 1.00 96.81 675 LYS A N 1
ATOM 5420 C CA . LYS A 1 675 ? 31.261 12.736 -32.361 1.00 96.81 675 LYS A CA 1
ATOM 5421 C C . LYS A 1 675 ? 31.054 13.383 -30.974 1.00 96.81 675 LYS A C 1
ATOM 5423 O O . LYS A 1 675 ? 31.262 14.583 -30.790 1.00 96.81 675 LYS A O 1
ATOM 5428 N N . GLY A 1 676 ? 30.500 12.633 -30.018 1.00 96.00 676 GLY A N 1
ATOM 5429 C CA . GLY A 1 676 ? 30.161 13.112 -28.668 1.00 96.00 676 GLY A CA 1
ATOM 5430 C C . GLY A 1 676 ? 28.981 14.094 -28.583 1.00 96.00 676 GLY A C 1
ATOM 5431 O O . GLY A 1 676 ? 28.524 14.413 -27.488 1.00 96.00 676 GLY A O 1
ATOM 5432 N N . HIS A 1 677 ? 28.444 14.560 -29.712 1.00 96.44 677 HIS A N 1
ATOM 5433 C CA . HIS A 1 677 ? 27.274 15.435 -29.789 1.00 96.44 677 HIS A CA 1
ATOM 5434 C C . HIS A 1 677 ? 26.584 15.335 -31.157 1.00 96.44 677 HIS A C 1
ATOM 5436 O O . HIS A 1 677 ? 27.179 14.854 -32.120 1.00 96.44 677 HIS A O 1
ATOM 5442 N N . MET A 1 678 ? 25.347 15.826 -31.237 1.00 95.62 678 MET A N 1
ATOM 5443 C CA . MET A 1 678 ? 24.573 15.988 -32.468 1.00 95.62 678 MET A CA 1
ATOM 5444 C C . MET A 1 678 ? 23.853 17.340 -32.442 1.00 95.62 678 MET A C 1
ATOM 5446 O O . MET A 1 678 ? 23.287 17.725 -31.417 1.00 95.62 678 MET A O 1
ATOM 5450 N N . GLN A 1 679 ? 23.872 18.067 -33.558 1.00 94.94 679 GLN A N 1
ATOM 5451 C CA . GLN A 1 679 ? 23.070 19.278 -33.725 1.00 94.94 679 GLN A CA 1
ATOM 5452 C C . GLN A 1 679 ? 21.675 18.888 -34.229 1.00 94.94 679 GLN A C 1
ATOM 5454 O O . GLN A 1 679 ? 21.556 18.177 -35.228 1.00 94.94 679 GLN A O 1
ATOM 5459 N N . ILE A 1 680 ? 20.624 19.324 -33.532 1.00 93.31 680 ILE A N 1
ATOM 5460 C CA . ILE A 1 680 ? 19.227 19.061 -33.898 1.00 93.31 680 ILE A CA 1
ATOM 5461 C C . ILE A 1 680 ? 18.464 20.381 -33.789 1.00 93.31 680 ILE A C 1
ATOM 5463 O O . ILE A 1 680 ? 18.279 20.924 -32.695 1.00 93.31 680 ILE A O 1
ATOM 5467 N N . GLY A 1 681 ? 18.082 20.931 -34.945 1.00 89.56 681 GLY A N 1
ATOM 5468 C CA . GLY A 1 681 ? 17.645 22.323 -35.049 1.00 89.56 681 GLY A CA 1
ATOM 5469 C C . GLY A 1 681 ? 18.688 23.262 -34.434 1.00 89.56 681 GLY A C 1
ATOM 5470 O O . GLY A 1 681 ? 19.891 23.106 -34.648 1.00 89.56 681 GLY A O 1
ATOM 5471 N N . ASN A 1 682 ? 18.234 24.178 -33.582 1.00 89.69 682 ASN A N 1
ATOM 5472 C CA . ASN A 1 682 ? 19.094 25.175 -32.936 1.00 89.69 682 ASN A CA 1
ATOM 5473 C C . ASN A 1 682 ? 19.763 24.672 -31.637 1.00 89.69 682 ASN A C 1
ATOM 5475 O O . ASN A 1 682 ? 20.375 25.463 -30.922 1.00 89.69 682 ASN A O 1
ATOM 5479 N N . ARG A 1 683 ? 19.660 23.377 -31.288 1.00 91.06 683 ARG A N 1
ATOM 5480 C CA . ARG A 1 683 ? 20.185 22.827 -30.022 1.00 91.06 683 ARG A CA 1
ATOM 5481 C C . ARG A 1 683 ? 21.222 21.723 -30.246 1.00 91.06 683 ARG A C 1
ATOM 5483 O O . ARG A 1 683 ? 21.036 20.812 -31.050 1.00 91.06 683 ARG A O 1
ATOM 5490 N N . LYS A 1 684 ? 22.300 21.782 -29.458 1.00 93.06 684 LYS A N 1
ATOM 5491 C CA . LYS A 1 684 ? 23.374 20.780 -29.406 1.00 93.06 684 LYS A CA 1
ATOM 5492 C C . LYS A 1 684 ? 23.062 19.727 -28.342 1.00 93.06 684 LYS A C 1
ATOM 5494 O O . LYS A 1 684 ? 23.269 19.969 -27.153 1.00 93.06 684 LYS A O 1
ATOM 5499 N N . PHE A 1 685 ? 22.592 18.560 -28.768 1.00 93.56 685 PHE A N 1
ATOM 5500 C CA . PHE A 1 685 ? 22.360 17.406 -27.899 1.00 93.56 685 PHE A CA 1
ATOM 5501 C C . PHE A 1 685 ? 23.679 16.661 -27.660 1.00 93.56 685 PHE A C 1
ATOM 5503 O O . PHE A 1 685 ? 24.458 16.441 -28.590 1.00 93.56 685 PHE A O 1
ATOM 5510 N N . ARG A 1 686 ? 23.973 16.308 -26.405 1.00 94.38 686 ARG A N 1
ATOM 5511 C CA . ARG A 1 686 ? 25.275 15.759 -25.990 1.00 94.38 686 ARG A CA 1
ATOM 5512 C C . ARG A 1 686 ? 25.204 14.253 -25.733 1.00 94.38 686 ARG A C 1
ATOM 5514 O O . ARG A 1 686 ? 24.197 13.720 -25.275 1.00 94.38 686 ARG A O 1
ATOM 5521 N N . CYS A 1 687 ? 26.307 13.566 -25.994 1.00 94.50 687 CYS A N 1
ATOM 5522 C CA . CYS A 1 687 ? 26.547 12.222 -25.491 1.00 94.50 687 CYS A CA 1
ATOM 5523 C C . CYS A 1 687 ? 27.234 12.290 -24.125 1.00 94.50 687 CYS A C 1
ATOM 5525 O O . CYS A 1 687 ? 27.978 13.232 -23.859 1.00 94.50 687 CYS A O 1
ATOM 5527 N N . TRP A 1 688 ? 27.046 11.262 -23.294 1.00 90.38 688 TRP A N 1
ATOM 5528 C CA . TRP A 1 688 ? 27.741 11.151 -22.006 1.00 90.38 688 TRP A CA 1
ATOM 5529 C C . TRP A 1 688 ? 29.276 11.109 -22.169 1.00 90.38 688 TRP A C 1
ATOM 5531 O O . TRP A 1 688 ? 30.002 11.698 -21.374 1.00 90.38 688 TRP A O 1
ATOM 5541 N N . LYS A 1 689 ? 29.772 10.475 -23.241 1.00 92.56 689 LYS A N 1
ATOM 5542 C CA . LYS A 1 689 ? 31.185 10.484 -23.639 1.00 92.56 689 LYS A CA 1
ATOM 5543 C C . LYS A 1 689 ? 31.456 11.666 -24.574 1.00 92.56 689 LYS A C 1
ATOM 5545 O O . LYS A 1 689 ? 31.120 11.614 -25.758 1.00 92.56 689 LYS A O 1
ATOM 5550 N N . SER A 1 690 ? 32.081 12.718 -24.047 1.00 92.38 690 SER A N 1
ATOM 5551 C CA . SER A 1 690 ? 32.390 13.968 -24.765 1.00 92.38 690 SER A CA 1
ATOM 5552 C C . SER A 1 690 ? 33.304 13.769 -25.980 1.00 92.38 690 SER A C 1
ATOM 5554 O O . SER A 1 690 ? 33.050 14.354 -27.028 1.00 92.38 690 SER A O 1
ATOM 5556 N N . ALA A 1 691 ? 34.306 12.892 -25.866 1.00 94.38 691 ALA A N 1
ATOM 5557 C CA . ALA A 1 691 ? 35.192 12.493 -26.965 1.00 94.38 691 ALA A CA 1
ATOM 5558 C C . ALA A 1 691 ? 34.492 11.652 -28.056 1.00 94.38 691 ALA A C 1
ATOM 5560 O O . ALA A 1 691 ? 35.061 11.412 -29.117 1.00 94.38 691 ALA A O 1
ATOM 5561 N N . GLY A 1 692 ? 33.260 11.195 -27.807 1.00 94.94 692 GLY A N 1
ATOM 5562 C CA . GLY A 1 692 ? 32.521 10.326 -28.714 1.00 94.94 692 GLY A CA 1
ATOM 5563 C C . GLY A 1 692 ? 32.876 8.841 -28.615 1.00 94.94 692 GLY A C 1
ATOM 5564 O O . GLY A 1 692 ? 33.790 8.421 -27.900 1.00 94.94 692 GLY A O 1
ATOM 5565 N N . HIS A 1 693 ? 32.097 8.027 -29.326 1.00 95.94 693 HIS A N 1
ATOM 5566 C CA . HIS A 1 693 ? 32.242 6.567 -29.376 1.00 95.94 693 HIS A CA 1
ATOM 5567 C C . HIS A 1 693 ? 32.823 6.063 -30.706 1.00 95.94 693 HIS A C 1
ATOM 5569 O O . HIS A 1 693 ? 33.020 4.864 -30.847 1.00 95.94 693 HIS A O 1
ATOM 5575 N N . GLY A 1 694 ? 33.108 6.948 -31.669 1.00 96.88 694 GLY A N 1
ATOM 5576 C CA . GLY A 1 694 ? 33.441 6.535 -33.036 1.00 96.88 694 GLY A CA 1
ATOM 5577 C C . GLY A 1 694 ? 32.209 5.998 -33.769 1.00 96.88 694 GLY A C 1
ATOM 5578 O O . GLY A 1 694 ? 31.086 6.409 -33.466 1.00 96.88 694 GLY A O 1
ATOM 5579 N N . TYR A 1 695 ? 32.411 5.107 -34.740 1.00 97.50 695 TYR A N 1
ATOM 5580 C CA . TYR A 1 695 ? 31.319 4.371 -35.380 1.00 97.50 695 TYR A CA 1
ATOM 5581 C C . TYR A 1 695 ? 30.836 3.250 -34.461 1.00 97.50 695 TYR A C 1
ATOM 5583 O O . TYR A 1 695 ? 31.627 2.391 -34.086 1.00 97.50 695 TYR A O 1
ATOM 5591 N N . VAL A 1 696 ? 29.544 3.247 -34.133 1.00 96.94 696 VAL A N 1
ATOM 5592 C CA . VAL A 1 696 ? 28.914 2.222 -33.288 1.00 96.94 696 VAL A CA 1
ATOM 5593 C C . VAL A 1 696 ? 27.708 1.606 -33.990 1.00 96.94 696 VAL A C 1
ATOM 5595 O O . VAL A 1 696 ? 26.861 2.337 -34.501 1.00 96.94 696 VAL A O 1
ATOM 5598 N N . SER A 1 697 ? 27.652 0.275 -34.004 1.00 97.69 697 SER A N 1
ATOM 5599 C CA . SER A 1 697 ? 26.477 -0.550 -34.333 1.00 97.69 697 SER A CA 1
ATOM 5600 C C . SER A 1 697 ? 25.432 -0.525 -33.213 1.00 97.69 697 SER A C 1
ATOM 5602 O O . SER A 1 697 ? 25.692 0.014 -32.134 1.00 97.69 697 SER A O 1
ATOM 5604 N N . LEU A 1 698 ? 24.268 -1.152 -33.425 1.00 97.88 698 LEU A N 1
ATOM 5605 C CA . LEU A 1 698 ? 23.221 -1.251 -32.402 1.00 97.88 698 LEU A CA 1
ATOM 5606 C C . LEU A 1 698 ? 23.725 -1.914 -31.106 1.00 97.88 698 LEU A C 1
ATOM 5608 O O . LEU A 1 698 ? 23.502 -1.390 -30.012 1.00 97.88 698 LEU A O 1
ATOM 5612 N N . ASN A 1 699 ? 24.445 -3.033 -31.235 1.00 97.50 699 ASN A N 1
ATOM 5613 C CA . ASN A 1 699 ? 24.993 -3.782 -30.102 1.00 97.50 699 ASN A CA 1
ATOM 5614 C C . ASN A 1 699 ? 25.974 -2.920 -29.289 1.00 97.50 699 ASN A C 1
ATOM 5616 O O . ASN A 1 699 ? 25.807 -2.719 -28.084 1.00 97.50 699 ASN A O 1
ATOM 5620 N N . GLU A 1 700 ? 26.939 -2.304 -29.980 1.00 97.31 700 GLU A N 1
ATOM 5621 C CA . GLU A 1 700 ? 27.917 -1.392 -29.377 1.00 97.31 700 GLU A CA 1
ATOM 5622 C C . GLU A 1 700 ? 27.238 -0.167 -28.740 1.00 97.31 700 GLU A C 1
ATOM 5624 O O . GLU A 1 700 ? 27.656 0.291 -27.674 1.00 97.31 700 GLU A O 1
ATOM 5629 N N . ALA A 1 701 ? 26.176 0.364 -29.354 1.00 97.75 701 ALA A N 1
ATOM 5630 C CA . ALA A 1 701 ? 25.445 1.530 -28.869 1.00 97.75 701 ALA A CA 1
ATOM 5631 C C . ALA A 1 701 ? 24.620 1.253 -27.604 1.00 97.75 701 ALA A C 1
ATOM 5633 O O . ALA A 1 701 ? 24.539 2.132 -26.742 1.00 97.75 701 ALA A O 1
ATOM 5634 N N . ILE A 1 702 ? 24.041 0.060 -27.453 1.00 97.94 702 ILE A N 1
ATOM 5635 C CA . ILE A 1 702 ? 23.369 -0.357 -26.212 1.00 97.94 702 ILE A CA 1
ATOM 5636 C C . ILE A 1 702 ? 24.414 -0.630 -25.121 1.00 97.94 702 ILE A C 1
ATOM 5638 O O . ILE A 1 702 ? 24.305 -0.055 -24.032 1.00 97.94 702 ILE A O 1
ATOM 5642 N N . ALA A 1 703 ? 25.461 -1.409 -25.425 1.00 96.69 703 ALA A N 1
ATOM 5643 C CA . ALA A 1 703 ? 26.496 -1.800 -24.466 1.00 96.69 703 ALA A CA 1
ATOM 5644 C C . ALA A 1 703 ? 27.262 -0.593 -23.888 1.00 96.69 703 ALA A C 1
ATOM 5646 O O . ALA A 1 703 ? 27.358 -0.437 -22.665 1.00 96.69 703 ALA A O 1
ATOM 5647 N N . SER A 1 704 ? 27.720 0.315 -24.760 1.00 95.94 704 SER A N 1
ATOM 5648 C CA . SER A 1 704 ? 28.357 1.593 -24.385 1.00 95.94 704 SER A CA 1
ATOM 5649 C C . SER A 1 704 ? 27.355 2.710 -24.052 1.00 95.94 704 SER A C 1
ATOM 5651 O O . SER A 1 704 ? 27.738 3.811 -23.654 1.00 95.94 704 SER A O 1
ATOM 5653 N N . SER A 1 705 ? 26.048 2.457 -24.180 1.00 96.38 705 SER A N 1
ATOM 5654 C CA . SER A 1 705 ? 24.978 3.422 -23.901 1.00 96.38 705 SER A CA 1
ATOM 5655 C C . SER A 1 705 ? 25.088 4.739 -24.703 1.00 96.38 705 SER A C 1
ATOM 5657 O O . SER A 1 705 ? 24.763 5.819 -24.201 1.00 96.38 705 SER A O 1
ATOM 5659 N N . CYS A 1 706 ? 25.543 4.685 -25.955 1.00 97.81 706 CYS A N 1
ATOM 5660 C CA . CYS A 1 706 ? 25.778 5.848 -26.817 1.00 97.81 706 CYS A CA 1
ATOM 5661 C C . CYS A 1 706 ? 24.483 6.629 -27.130 1.00 97.81 706 CYS A C 1
ATOM 5663 O O . CYS A 1 706 ? 23.630 6.154 -27.871 1.00 97.81 706 CYS A O 1
ATOM 5665 N N . ASN A 1 707 ? 24.339 7.865 -26.630 1.00 97.31 707 ASN A N 1
ATOM 5666 C CA . ASN A 1 707 ? 23.149 8.694 -26.896 1.00 97.31 707 ASN A CA 1
ATOM 5667 C C . ASN A 1 707 ? 22.969 9.033 -28.384 1.00 97.31 707 ASN A C 1
ATOM 5669 O O . ASN A 1 707 ? 21.840 9.104 -28.850 1.00 97.31 707 ASN A O 1
ATOM 5673 N N . ILE A 1 708 ? 24.063 9.249 -29.128 1.00 97.81 708 ILE A N 1
ATOM 5674 C CA . ILE A 1 708 ? 23.985 9.748 -30.513 1.00 97.81 708 ILE A CA 1
ATOM 5675 C C . ILE A 1 708 ? 23.281 8.743 -31.427 1.00 97.81 708 ILE A C 1
ATOM 5677 O O . ILE A 1 708 ? 22.446 9.151 -32.226 1.00 97.81 708 ILE A O 1
ATOM 5681 N N . TYR A 1 709 ? 23.530 7.443 -31.246 1.00 98.38 709 TYR A N 1
ATOM 5682 C CA . TYR A 1 709 ? 22.825 6.383 -31.976 1.00 98.38 709 TYR A CA 1
ATOM 5683 C C . TYR A 1 709 ? 21.301 6.484 -31.774 1.00 98.38 709 TYR A C 1
ATOM 5685 O O . TYR A 1 709 ? 20.530 6.500 -32.730 1.00 98.38 709 TYR A O 1
ATOM 5693 N N . PHE A 1 710 ? 20.865 6.681 -30.528 1.00 98.31 710 PHE A N 1
ATOM 5694 C CA . PHE A 1 710 ? 19.449 6.849 -30.192 1.00 98.31 710 PHE A CA 1
ATOM 5695 C C . PHE A 1 710 ? 18.868 8.200 -30.630 1.00 98.31 710 PHE A C 1
ATOM 5697 O O . PHE A 1 710 ? 17.674 8.279 -30.896 1.00 98.31 710 PHE A O 1
ATOM 5704 N N . TYR A 1 711 ? 19.682 9.244 -30.810 1.00 97.94 711 TYR A N 1
ATOM 5705 C CA . TYR A 1 711 ? 19.241 10.476 -31.473 1.00 97.94 711 TYR A CA 1
ATOM 5706 C C . TYR A 1 711 ? 19.042 10.291 -32.987 1.00 97.94 711 TYR A C 1
ATOM 5708 O O . TYR A 1 711 ? 18.117 10.880 -33.542 1.00 97.94 711 TYR A O 1
ATOM 5716 N N . HIS A 1 712 ? 19.841 9.449 -33.658 1.00 97.56 712 HIS A N 1
ATOM 5717 C CA . HIS A 1 712 ? 19.585 9.069 -35.055 1.00 97.56 712 HIS A CA 1
ATOM 5718 C C . HIS A 1 712 ? 18.252 8.317 -35.199 1.00 97.56 712 HIS A C 1
ATOM 5720 O O . HIS A 1 712 ? 17.469 8.662 -36.084 1.00 97.56 712 HIS A O 1
ATOM 5726 N N . ILE A 1 713 ? 17.952 7.376 -34.292 1.00 97.88 713 ILE A N 1
ATOM 5727 C CA . ILE A 1 713 ? 16.634 6.717 -34.211 1.00 97.88 713 ILE A CA 1
ATOM 5728 C C . ILE A 1 713 ? 15.531 7.749 -33.927 1.00 97.88 713 ILE A C 1
ATOM 5730 O O . ILE A 1 713 ? 14.556 7.835 -34.668 1.00 97.88 713 ILE A O 1
ATOM 5734 N N . GLY A 1 714 ? 15.708 8.583 -32.897 1.00 97.00 714 GLY A N 1
ATOM 5735 C CA . GLY A 1 714 ? 14.733 9.582 -32.448 1.00 97.00 714 GLY A CA 1
ATOM 5736 C C . GLY A 1 714 ? 14.358 10.642 -33.493 1.00 97.00 714 GLY A C 1
ATOM 5737 O O . GLY A 1 714 ? 13.321 11.284 -33.361 1.00 97.00 714 GLY A O 1
ATOM 5738 N N . LYS A 1 715 ? 15.175 10.822 -34.542 1.00 96.69 715 LYS A N 1
ATOM 5739 C CA . LYS A 1 715 ? 14.854 11.667 -35.706 1.00 96.69 715 LYS A CA 1
ATOM 5740 C C . LYS A 1 715 ? 13.913 11.013 -36.724 1.00 96.69 715 LYS A C 1
ATOM 5742 O O . LYS A 1 715 ? 13.355 11.740 -37.540 1.00 96.69 715 LYS A O 1
ATOM 5747 N N . LYS A 1 716 ? 13.802 9.682 -36.726 1.00 96.75 716 LYS A N 1
ATOM 5748 C CA . LYS A 1 716 ? 13.033 8.891 -37.702 1.00 96.75 716 LYS A CA 1
ATOM 5749 C C . LYS A 1 716 ? 11.801 8.208 -37.084 1.00 96.75 716 LYS A C 1
ATOM 5751 O O . LYS A 1 716 ? 10.820 8.000 -37.784 1.00 96.75 716 LYS A O 1
ATOM 5756 N N . ILE A 1 717 ? 11.867 7.828 -35.806 1.00 97.00 717 ILE A N 1
ATOM 5757 C CA . ILE A 1 717 ? 10.873 6.963 -35.154 1.00 97.00 717 ILE A CA 1
ATOM 5758 C C . ILE A 1 717 ? 9.556 7.671 -34.829 1.00 97.00 717 ILE A C 1
ATOM 5760 O O . ILE A 1 717 ? 9.547 8.808 -34.349 1.00 97.00 717 ILE A O 1
ATOM 5764 N N . ASN A 1 718 ? 8.436 6.973 -35.038 1.00 94.56 718 ASN A N 1
ATOM 5765 C CA . ASN A 1 718 ? 7.147 7.424 -34.530 1.00 94.56 718 ASN A CA 1
ATOM 5766 C C . ASN A 1 718 ? 7.074 7.173 -33.016 1.00 94.56 718 ASN A C 1
ATOM 5768 O O . ASN A 1 718 ? 7.364 6.079 -32.533 1.00 94.56 718 ASN A O 1
ATOM 5772 N N . VAL A 1 719 ? 6.654 8.187 -32.257 1.00 94.81 719 VAL A N 1
ATOM 5773 C CA . VAL A 1 719 ? 6.456 8.069 -30.804 1.00 94.81 719 VAL A CA 1
ATOM 5774 C C . VAL A 1 719 ? 5.431 6.988 -30.456 1.00 94.81 719 VAL A C 1
ATOM 5776 O O . VAL A 1 719 ? 5.607 6.297 -29.457 1.00 94.81 719 VAL A O 1
ATOM 5779 N N . ASP A 1 720 ? 4.408 6.785 -31.288 1.00 94.06 720 ASP A N 1
ATOM 5780 C CA . ASP A 1 720 ? 3.347 5.820 -30.982 1.00 94.06 720 ASP A CA 1
ATOM 5781 C C . ASP A 1 720 ? 3.881 4.373 -30.991 1.00 94.06 720 ASP A C 1
ATOM 5783 O O . ASP A 1 720 ? 3.546 3.607 -30.090 1.00 94.06 720 ASP A O 1
ATOM 5787 N N . SER A 1 721 ? 4.804 4.027 -31.902 1.00 95.44 721 SER A N 1
ATOM 5788 C CA . SER A 1 721 ? 5.500 2.726 -31.918 1.00 95.44 721 SER A CA 1
ATOM 5789 C C . SER A 1 721 ? 6.340 2.498 -30.655 1.00 95.44 721 SER A C 1
ATOM 5791 O O . SER A 1 721 ? 6.407 1.390 -30.122 1.00 95.44 721 SER A O 1
ATOM 5793 N N . VAL A 1 722 ? 6.980 3.561 -30.147 1.00 97.06 722 VAL A N 1
ATOM 5794 C CA . VAL A 1 722 ? 7.760 3.520 -28.899 1.00 97.06 722 VAL A CA 1
ATOM 5795 C C . VAL A 1 722 ? 6.844 3.313 -27.692 1.00 97.06 722 VAL A C 1
ATOM 5797 O O . VAL A 1 722 ? 7.197 2.562 -26.788 1.00 97.06 722 VAL A O 1
ATOM 5800 N N . VAL A 1 723 ? 5.668 3.947 -27.680 1.00 95.44 723 VAL A N 1
ATOM 5801 C CA . VAL A 1 723 ? 4.661 3.808 -26.615 1.00 95.44 723 VAL A CA 1
ATOM 5802 C C . VAL A 1 723 ? 4.016 2.418 -26.632 1.00 95.44 723 VAL A C 1
ATOM 5804 O O . VAL A 1 723 ? 3.899 1.809 -25.570 1.00 95.44 723 VAL A O 1
ATOM 5807 N N . GLU A 1 724 ? 3.673 1.875 -27.806 1.00 95.38 724 GLU A N 1
ATOM 5808 C CA . GLU A 1 724 ? 3.178 0.495 -27.958 1.00 95.38 724 GLU A CA 1
ATOM 5809 C C . GLU A 1 724 ? 4.193 -0.515 -27.403 1.00 95.38 724 GLU A C 1
ATOM 5811 O O . GLU A 1 724 ? 3.862 -1.327 -26.536 1.00 95.38 724 GLU A O 1
ATOM 5816 N N . MET A 1 725 ? 5.453 -0.423 -27.846 1.00 97.19 725 MET A N 1
ATOM 5817 C CA . MET A 1 725 ? 6.524 -1.308 -27.385 1.00 97.19 725 MET A CA 1
ATOM 5818 C C . MET A 1 725 ? 6.783 -1.152 -25.879 1.00 97.19 725 MET A C 1
ATOM 5820 O O . MET A 1 725 ? 6.995 -2.139 -25.184 1.00 97.19 725 MET A O 1
ATOM 5824 N N . ALA A 1 726 ? 6.732 0.068 -25.338 1.00 96.81 726 ALA A N 1
ATOM 5825 C CA . ALA A 1 726 ? 6.920 0.291 -23.907 1.00 96.81 726 ALA A CA 1
ATOM 5826 C C . ALA A 1 726 ? 5.796 -0.323 -23.052 1.00 96.81 726 ALA A C 1
ATOM 5828 O O . ALA A 1 726 ? 6.081 -0.900 -22.001 1.00 96.81 726 ALA A O 1
ATOM 5829 N N . SER A 1 727 ? 4.547 -0.234 -23.523 1.00 94.69 727 SER A N 1
ATOM 5830 C CA . SER A 1 727 ? 3.372 -0.810 -22.860 1.00 94.69 727 SER A CA 1
ATOM 5831 C C . SER A 1 727 ? 3.418 -2.343 -22.845 1.00 94.69 727 SER A C 1
ATOM 5833 O O . SER A 1 727 ? 3.227 -2.948 -21.789 1.00 94.69 727 SER A O 1
ATOM 5835 N N . LYS A 1 728 ? 3.805 -2.978 -23.967 1.00 94.50 728 LYS A N 1
ATOM 5836 C CA . LYS A 1 728 ? 4.057 -4.435 -24.051 1.00 94.50 728 LYS A CA 1
ATOM 5837 C C . LYS A 1 728 ? 5.062 -4.931 -22.997 1.00 94.50 728 LYS A C 1
ATOM 5839 O O . LYS A 1 728 ? 4.934 -6.038 -22.478 1.00 94.50 728 LYS A O 1
ATOM 5844 N N . PHE A 1 729 ? 6.023 -4.094 -22.609 1.00 95.94 729 PHE A N 1
ATOM 5845 C CA . PHE A 1 729 ? 7.008 -4.388 -21.561 1.00 95.94 729 PHE A CA 1
ATOM 5846 C C . PHE A 1 729 ? 6.649 -3.831 -20.163 1.00 95.94 729 PHE A C 1
ATOM 5848 O O . PHE A 1 729 ? 7.499 -3.813 -19.274 1.00 95.94 729 PHE A O 1
ATOM 5855 N N . GLY A 1 730 ? 5.396 -3.422 -19.937 1.00 92.31 730 GLY A N 1
ATOM 5856 C CA . GLY A 1 730 ? 4.854 -3.078 -18.615 1.00 92.31 730 GLY A CA 1
ATOM 5857 C C . GLY A 1 730 ? 5.165 -1.664 -18.108 1.00 92.31 730 GLY A C 1
ATOM 5858 O O . GLY A 1 730 ? 4.818 -1.331 -16.973 1.00 92.31 730 GLY A O 1
ATOM 5859 N N . ILE A 1 731 ? 5.801 -0.808 -18.914 1.00 94.62 731 ILE A N 1
ATOM 5860 C CA . ILE A 1 731 ? 6.034 0.596 -18.545 1.00 94.62 731 ILE A CA 1
ATOM 5861 C C . ILE A 1 731 ? 4.737 1.387 -18.727 1.00 94.62 731 ILE A C 1
ATOM 5863 O O . ILE A 1 731 ? 4.068 1.241 -19.741 1.00 94.62 731 ILE A O 1
ATOM 5867 N N . GLY A 1 732 ? 4.376 2.236 -17.759 1.00 86.19 732 GLY A N 1
ATOM 5868 C CA . GLY A 1 732 ? 3.138 3.032 -17.815 1.00 86.19 732 GLY A CA 1
ATOM 5869 C C . GLY A 1 732 ? 1.838 2.225 -17.698 1.00 86.19 732 GLY A C 1
ATOM 5870 O O . GLY A 1 732 ? 0.764 2.814 -17.782 1.00 86.19 732 GLY A O 1
ATOM 5871 N N . SER A 1 733 ? 1.938 0.910 -17.489 1.00 78.50 733 SER A N 1
ATOM 5872 C CA . SER A 1 733 ? 0.819 -0.038 -17.400 1.00 78.50 733 SER A CA 1
ATOM 5873 C C . SER A 1 733 ? 0.480 -0.413 -15.950 1.00 78.50 733 SER A C 1
ATOM 5875 O O . SER A 1 733 ? -0.098 -1.467 -15.708 1.00 78.50 733 SER A O 1
ATOM 5877 N N . GLY A 1 734 ? 0.892 0.405 -14.972 1.00 71.50 734 GLY A N 1
ATOM 5878 C CA . GLY A 1 734 ? 0.592 0.165 -13.557 1.00 71.50 734 GLY A CA 1
ATOM 5879 C C . GLY A 1 734 ? -0.828 0.618 -13.163 1.00 71.50 734 GLY A C 1
ATOM 5880 O O . GLY A 1 734 ? -1.388 1.493 -13.831 1.00 71.50 734 GLY A O 1
ATOM 5881 N N . PRO A 1 735 ? -1.392 0.104 -12.053 1.00 82.94 735 PRO A N 1
ATOM 5882 C CA . PRO A 1 735 ? -0.746 -0.776 -11.077 1.00 82.94 735 PRO A CA 1
ATOM 5883 C C . PRO A 1 735 ? -0.584 -2.222 -11.576 1.00 82.94 735 PRO A C 1
ATOM 5885 O O . PRO A 1 735 ? -1.494 -2.790 -12.178 1.00 82.94 735 PRO A O 1
ATOM 5888 N N . LEU A 1 736 ? 0.589 -2.804 -11.326 1.00 87.94 736 LEU A N 1
ATOM 5889 C CA . LEU A 1 736 ? 0.952 -4.174 -11.686 1.00 87.94 736 LEU A CA 1
ATOM 5890 C C . LEU A 1 736 ? 0.634 -5.167 -10.560 1.00 87.94 736 LEU A C 1
ATOM 5892 O O . LEU A 1 736 ? 0.278 -6.308 -10.853 1.00 87.94 736 LEU A O 1
ATOM 5896 N N . ILE A 1 737 ? 0.721 -4.745 -9.292 1.00 87.62 737 ILE A N 1
ATOM 5897 C CA . ILE A 1 737 ? 0.240 -5.516 -8.141 1.00 87.62 737 ILE A CA 1
ATOM 5898 C C . ILE A 1 737 ? -1.147 -4.990 -7.780 1.00 87.62 737 ILE A C 1
ATOM 5900 O O . ILE A 1 737 ? -1.331 -3.816 -7.452 1.00 87.62 737 ILE A O 1
ATOM 5904 N N . LYS A 1 738 ? -2.153 -5.864 -7.817 1.00 72.25 738 LYS A N 1
ATOM 5905 C CA . LYS A 1 738 ? -3.523 -5.474 -7.464 1.00 72.25 738 LYS A CA 1
ATOM 5906 C C . LYS A 1 738 ? -3.586 -4.970 -6.013 1.00 72.25 738 LYS A C 1
ATOM 5908 O O . LYS A 1 738 ? -2.875 -5.456 -5.139 1.00 72.25 738 LYS A O 1
ATOM 5913 N N . ASN A 1 739 ? -4.479 -4.013 -5.773 1.00 78.44 739 ASN A N 1
ATOM 5914 C CA . ASN A 1 739 ? -4.871 -3.479 -4.461 1.00 78.44 739 ASN A CA 1
ATOM 5915 C C . ASN A 1 739 ? -3.833 -2.632 -3.686 1.00 78.44 739 ASN A C 1
ATOM 5917 O O . ASN A 1 739 ? -4.228 -1.963 -2.730 1.00 78.44 739 ASN A O 1
ATOM 5921 N N . PHE A 1 740 ? -2.560 -2.548 -4.097 1.00 84.81 740 PHE A N 1
ATOM 5922 C CA . PHE A 1 740 ? -1.614 -1.581 -3.513 1.00 84.81 740 PHE A CA 1
ATOM 5923 C C . PHE A 1 740 ? -1.978 -0.145 -3.914 1.00 84.81 740 PHE A C 1
ATOM 5925 O O . PHE A 1 740 ? -1.621 0.328 -4.992 1.00 84.81 740 PHE A O 1
ATOM 5932 N N . LYS A 1 741 ? -2.654 0.585 -3.018 1.00 84.06 741 LYS A N 1
ATOM 5933 C CA . LYS A 1 741 ? -3.016 2.004 -3.213 1.00 84.06 741 LYS A CA 1
ATOM 5934 C C . LYS A 1 741 ? -1.806 2.927 -3.391 1.00 84.06 741 LYS A C 1
ATOM 5936 O O . LYS A 1 741 ? -1.948 4.041 -3.886 1.00 84.06 741 LYS A O 1
ATOM 5941 N N . GLU A 1 742 ? -0.637 2.496 -2.924 1.00 86.88 742 GLU A N 1
ATOM 5942 C CA . GLU A 1 742 ? 0.620 3.220 -3.053 1.00 86.88 742 GLU A CA 1
ATOM 5943 C C . GLU A 1 742 ? 1.252 3.059 -4.445 1.00 86.88 742 GLU A C 1
ATOM 5945 O O . GLU A 1 742 ? 2.156 3.827 -4.771 1.00 86.88 742 GLU A O 1
ATOM 5950 N N . GLU A 1 743 ? 0.832 2.087 -5.266 1.00 92.25 743 GLU A N 1
ATOM 5951 C CA . GLU A 1 743 ? 1.464 1.858 -6.567 1.00 92.25 743 GLU A CA 1
ATOM 5952 C C . GLU A 1 743 ? 1.102 2.951 -7.582 1.00 92.25 743 GLU A C 1
ATOM 5954 O O . GLU A 1 743 ? -0.058 3.183 -7.919 1.00 92.25 743 GLU A O 1
ATOM 5959 N N . ALA A 1 744 ? 2.131 3.621 -8.101 1.00 92.50 744 ALA A N 1
ATOM 5960 C CA . ALA A 1 744 ? 1.981 4.632 -9.132 1.00 92.50 744 ALA A CA 1
ATOM 5961 C C . ALA A 1 744 ? 1.987 3.990 -10.528 1.00 92.50 744 ALA A C 1
ATOM 5963 O O . ALA A 1 744 ? 2.870 3.201 -10.861 1.00 92.50 744 ALA A O 1
ATOM 5964 N N . SER A 1 745 ? 1.068 4.412 -11.398 1.00 90.50 745 SER A N 1
ATOM 5965 C CA . SER A 1 745 ? 0.908 3.880 -12.765 1.00 90.50 745 SER A CA 1
ATOM 5966 C C . SER A 1 745 ? 2.129 4.052 -13.682 1.00 90.50 745 SER A C 1
ATOM 5968 O O . SER A 1 745 ? 2.244 3.382 -14.708 1.00 90.50 745 SER A O 1
ATOM 5970 N N . GLY A 1 746 ? 3.055 4.942 -13.322 1.00 92.00 746 GLY A N 1
ATOM 5971 C CA . GLY A 1 746 ? 4.090 5.456 -14.224 1.00 92.00 746 GLY A CA 1
ATOM 5972 C C . GLY A 1 746 ? 3.542 6.562 -15.135 1.00 92.00 746 GLY A C 1
ATOM 5973 O O . GLY A 1 746 ? 2.464 7.105 -14.901 1.00 92.00 746 GLY A O 1
ATOM 5974 N N . LEU A 1 747 ? 4.298 6.927 -16.168 1.00 93.19 747 LEU A N 1
ATOM 5975 C CA . LEU A 1 747 ? 3.852 7.839 -17.220 1.00 93.19 747 LEU A CA 1
ATOM 5976 C C . LEU A 1 747 ? 4.524 7.477 -18.546 1.00 93.19 747 LEU A C 1
ATOM 5978 O O . LEU A 1 747 ? 5.730 7.673 -18.703 1.00 93.19 747 LEU A O 1
ATOM 5982 N N . LEU A 1 748 ? 3.730 7.014 -19.515 1.00 94.38 748 LEU A N 1
ATOM 5983 C CA . LEU A 1 748 ? 4.121 6.947 -20.924 1.00 94.38 748 LEU A CA 1
ATOM 5984 C C . LEU A 1 748 ? 3.588 8.176 -21.678 1.00 94.38 748 LEU A C 1
ATOM 5986 O O . LEU A 1 748 ? 2.384 8.269 -21.920 1.00 94.38 748 LEU A O 1
ATOM 5990 N N . PRO A 1 749 ? 4.450 9.136 -22.058 1.00 93.31 749 PRO A N 1
ATOM 5991 C CA . PRO A 1 749 ? 4.018 10.328 -22.769 1.00 93.31 749 PRO A CA 1
ATOM 5992 C C . PRO A 1 749 ? 3.750 10.009 -24.243 1.00 93.31 749 PRO A C 1
ATOM 5994 O O . PRO A 1 749 ? 4.610 9.482 -24.946 1.00 93.31 749 PRO A O 1
ATOM 5997 N N . ASN A 1 750 ? 2.570 10.393 -24.721 1.00 92.38 750 ASN A N 1
ATOM 5998 C CA . ASN A 1 750 ? 2.179 10.329 -26.127 1.00 92.38 750 ASN A CA 1
ATOM 5999 C C . ASN A 1 750 ? 1.655 11.700 -26.607 1.00 92.38 750 ASN A C 1
ATOM 6001 O O . ASN A 1 750 ? 1.606 12.666 -25.836 1.00 92.38 750 ASN A O 1
ATOM 6005 N N . LYS A 1 751 ? 1.265 11.790 -27.885 1.00 94.12 751 LYS A N 1
ATOM 6006 C CA . LYS A 1 751 ? 0.751 13.025 -28.509 1.00 94.12 751 LYS A CA 1
ATOM 6007 C C . LYS A 1 751 ? -0.447 13.604 -27.740 1.00 94.12 751 LYS A C 1
ATOM 6009 O O . LYS A 1 751 ? -0.397 14.763 -27.333 1.00 94.12 751 LYS A O 1
ATOM 6014 N N . SER A 1 752 ? -1.456 12.772 -27.463 1.00 92.69 752 SER A N 1
ATOM 6015 C CA . SER A 1 752 ? -2.682 13.153 -26.742 1.00 92.69 752 SER A CA 1
ATOM 6016 C C . SER A 1 752 ? -2.394 13.641 -25.321 1.00 92.69 752 SER A C 1
ATOM 6018 O O . SER A 1 752 ? -2.930 14.661 -24.897 1.00 92.69 752 SER A O 1
ATOM 6020 N N . TRP A 1 753 ? -1.521 12.947 -24.584 1.00 93.19 753 TRP A N 1
ATOM 6021 C CA . TRP A 1 753 ? -1.109 13.352 -23.240 1.00 93.19 753 TRP A CA 1
ATOM 6022 C C . TRP A 1 753 ? -0.455 14.736 -23.256 1.00 93.19 753 TRP A C 1
ATOM 6024 O O . TRP A 1 753 ? -0.761 15.573 -22.407 1.00 93.19 753 TRP A O 1
ATOM 6034 N N . ARG A 1 754 ? 0.427 15.005 -24.228 1.00 91.88 754 ARG A N 1
ATOM 6035 C CA . ARG A 1 754 ? 1.126 16.293 -24.304 1.00 91.88 754 ARG A CA 1
ATOM 6036 C C . ARG A 1 754 ? 0.184 17.434 -24.697 1.00 91.88 754 ARG A C 1
ATOM 6038 O O . ARG A 1 754 ? 0.273 18.509 -24.104 1.00 91.88 754 ARG A O 1
ATOM 6045 N N . GLU A 1 755 ? -0.743 17.193 -25.618 1.00 93.56 755 GLU A N 1
ATOM 6046 C CA . GLU A 1 755 ? -1.780 18.160 -25.981 1.00 93.56 755 GLU A CA 1
ATOM 6047 C C . GLU A 1 755 ? -2.687 18.491 -24.786 1.00 93.56 755 GLU A C 1
ATOM 6049 O O . GLU A 1 755 ? -2.848 19.660 -24.449 1.00 93.56 755 GLU A O 1
ATOM 6054 N N . GLN A 1 756 ? -3.191 17.481 -24.073 1.00 92.31 756 GLN A N 1
ATOM 6055 C CA . GLN A 1 756 ? -4.062 17.672 -22.907 1.00 92.31 756 GLN A CA 1
ATOM 6056 C C . GLN A 1 756 ? -3.341 18.306 -21.710 1.00 92.31 756 GLN A C 1
ATOM 6058 O O . GLN A 1 756 ? -3.920 19.127 -21.001 1.00 92.31 756 GLN A O 1
ATOM 6063 N N . ARG A 1 757 ? -2.085 17.918 -21.441 1.00 91.56 757 ARG A N 1
ATOM 6064 C CA . ARG A 1 757 ? -1.373 18.330 -20.220 1.00 91.56 757 ARG A CA 1
ATOM 6065 C C . ARG A 1 757 ? -0.573 19.619 -20.373 1.00 91.56 757 ARG A C 1
ATOM 6067 O O . ARG A 1 757 ? -0.378 20.316 -19.380 1.00 91.56 757 ARG A O 1
ATOM 6074 N N . LEU A 1 758 ? -0.084 19.912 -21.579 1.00 90.69 758 LEU A N 1
ATOM 6075 C CA . LEU A 1 758 ? 0.800 21.046 -21.874 1.00 90.69 758 LEU A CA 1
ATOM 6076 C C . LEU A 1 758 ? 0.260 21.955 -22.990 1.00 90.69 758 LEU A C 1
ATOM 6078 O O . LEU A 1 758 ? 1.012 22.804 -23.473 1.00 90.69 758 LEU A O 1
ATOM 6082 N N . TYR A 1 759 ? -0.993 21.768 -23.423 1.00 88.94 759 TYR A N 1
ATOM 6083 C CA . TYR A 1 759 ? -1.695 22.597 -24.415 1.00 88.94 759 TYR A CA 1
ATOM 6084 C C . TYR A 1 759 ? -0.872 22.872 -25.686 1.00 88.94 759 TYR A C 1
ATOM 6086 O O . TYR A 1 759 ? -0.863 23.978 -26.224 1.00 88.94 759 TYR A O 1
ATOM 6094 N N . SER A 1 760 ? -0.097 21.878 -26.137 1.00 91.81 760 SER A N 1
ATOM 6095 C CA . SER A 1 760 ? 0.848 22.044 -27.244 1.00 91.81 760 SER A CA 1
ATOM 6096 C C . SER A 1 760 ? 1.133 20.741 -27.995 1.00 91.81 760 SER A C 1
ATOM 6098 O O . SER A 1 760 ? 1.238 19.670 -27.404 1.00 91.81 760 SER A O 1
ATOM 6100 N N . GLN A 1 761 ? 1.301 20.849 -29.317 1.00 94.38 761 GLN A N 1
ATOM 6101 C CA . GLN A 1 761 ? 1.534 19.716 -30.220 1.00 94.38 761 GLN A CA 1
ATOM 6102 C C . GLN A 1 761 ? 2.920 19.087 -30.043 1.00 94.38 761 GLN A C 1
ATOM 6104 O O . GLN A 1 761 ? 3.910 19.814 -29.874 1.00 94.38 761 GLN A O 1
ATOM 6109 N N . TRP A 1 762 ? 2.995 17.751 -30.137 1.00 94.75 762 TRP A N 1
ATOM 6110 C CA . TRP A 1 762 ? 4.230 16.959 -30.003 1.00 94.75 762 TRP A CA 1
ATOM 6111 C C . TRP A 1 762 ? 5.353 17.484 -30.914 1.00 94.75 762 TRP A C 1
ATOM 6113 O O . TRP A 1 762 ? 5.124 17.781 -32.083 1.00 94.75 762 TRP A O 1
ATOM 6123 N N . GLN A 1 763 ? 6.568 17.629 -30.381 1.00 93.25 763 GLN A N 1
ATOM 6124 C CA . GLN A 1 763 ? 7.717 18.199 -31.086 1.00 93.25 763 GLN A CA 1
ATOM 6125 C C . GLN A 1 763 ? 8.815 17.150 -31.255 1.00 93.25 763 GLN A C 1
ATOM 6127 O O . GLN A 1 763 ? 8.998 16.271 -30.415 1.00 93.25 763 GLN A O 1
ATOM 6132 N N . LEU A 1 764 ? 9.646 17.309 -32.291 1.00 92.88 764 LEU A N 1
ATOM 6133 C CA . LEU A 1 764 ? 10.834 16.470 -32.495 1.00 92.88 764 LEU A CA 1
ATOM 6134 C C . LEU A 1 764 ? 11.729 16.415 -31.241 1.00 92.88 764 LEU A C 1
ATOM 6136 O O . LEU A 1 764 ? 12.264 15.364 -30.903 1.00 92.88 764 LEU A O 1
ATOM 6140 N N . GLY A 1 765 ? 11.862 17.533 -30.517 1.00 92.62 765 GLY A N 1
ATOM 6141 C CA . GLY A 1 765 ? 12.640 17.595 -29.277 1.00 92.62 765 GLY A CA 1
ATOM 6142 C C . GLY A 1 765 ? 12.155 16.637 -28.181 1.00 92.62 765 GLY A C 1
ATOM 6143 O O . GLY A 1 765 ? 12.979 16.156 -27.405 1.00 92.62 765 GLY A O 1
ATOM 6144 N N . ASP A 1 766 ? 10.861 16.313 -28.136 1.00 94.50 766 ASP A N 1
ATOM 6145 C CA . ASP A 1 766 ? 10.322 15.346 -27.176 1.00 94.50 766 ASP A CA 1
ATOM 6146 C C . ASP A 1 766 ? 10.721 13.927 -27.568 1.00 94.50 766 ASP A C 1
ATOM 6148 O O . ASP A 1 766 ? 11.228 13.195 -26.724 1.00 94.50 766 ASP A O 1
ATOM 6152 N N . THR A 1 767 ? 10.598 13.565 -28.853 1.00 96.06 767 THR A N 1
ATOM 6153 C CA . THR A 1 767 ? 11.038 12.256 -29.367 1.00 96.06 767 THR A CA 1
ATOM 6154 C C . THR A 1 767 ? 12.534 12.036 -29.125 1.00 96.06 767 THR A C 1
ATOM 6156 O O . THR A 1 767 ? 12.937 10.949 -28.725 1.00 96.06 767 THR A O 1
ATOM 6159 N N . ILE A 1 768 ? 13.368 13.070 -29.289 1.00 96.00 768 ILE A N 1
ATOM 6160 C CA . ILE A 1 768 ? 14.819 12.992 -29.040 1.00 96.00 768 ILE A CA 1
ATOM 6161 C C . ILE A 1 768 ? 15.150 12.765 -27.556 1.00 96.00 768 ILE A C 1
ATOM 6163 O O . ILE A 1 768 ? 16.069 12.003 -27.249 1.00 96.00 768 ILE A O 1
ATOM 6167 N N . ASN A 1 769 ? 14.413 13.389 -26.632 1.00 95.06 769 ASN A N 1
ATOM 6168 C CA . ASN A 1 769 ? 14.577 13.139 -25.196 1.00 95.06 769 ASN A CA 1
ATOM 6169 C C . ASN A 1 769 ? 14.029 11.755 -24.803 1.00 95.06 769 ASN A C 1
ATOM 6171 O O . ASN A 1 769 ? 14.708 10.995 -24.108 1.00 95.06 769 ASN A O 1
ATOM 6175 N N . LEU A 1 770 ? 12.848 11.396 -25.311 1.00 96.38 770 LEU A N 1
ATOM 6176 C CA . LEU A 1 770 ? 12.201 10.108 -25.079 1.00 96.38 770 LEU A CA 1
ATOM 6177 C C . LEU A 1 770 ? 13.066 8.945 -25.580 1.00 96.38 770 LEU A C 1
ATOM 6179 O O . LEU A 1 770 ? 13.203 7.954 -24.873 1.00 96.38 770 LEU A O 1
ATOM 6183 N N . ALA A 1 771 ? 13.740 9.087 -26.726 1.00 97.19 771 ALA A N 1
ATOM 6184 C CA . ALA A 1 771 ? 14.630 8.068 -27.292 1.00 97.19 771 ALA A CA 1
ATOM 6185 C C . ALA A 1 771 ? 15.806 7.669 -26.371 1.00 97.19 771 ALA A C 1
ATOM 6187 O O . ALA A 1 771 ? 16.412 6.613 -26.557 1.00 97.19 771 ALA A O 1
ATOM 6188 N N . ILE A 1 772 ? 16.131 8.489 -25.362 1.00 96.56 772 ILE A N 1
ATOM 6189 C CA . ILE A 1 772 ? 17.130 8.185 -24.324 1.00 96.56 772 ILE A CA 1
ATOM 6190 C C . ILE A 1 772 ? 16.528 8.049 -22.913 1.00 96.56 772 ILE A C 1
ATOM 6192 O O . ILE A 1 772 ? 17.280 8.085 -21.939 1.00 96.56 772 ILE A O 1
ATOM 6196 N N . GLY A 1 773 ? 15.201 7.910 -22.803 1.00 95.31 773 GLY A N 1
ATOM 6197 C CA . GLY A 1 773 ? 14.456 7.757 -21.547 1.00 95.31 773 GLY A CA 1
ATOM 6198 C C . GLY A 1 773 ? 14.396 9.010 -20.670 1.00 95.31 773 GLY A C 1
ATOM 6199 O O . GLY A 1 773 ? 14.286 8.891 -19.452 1.00 95.31 773 GLY A O 1
ATOM 6200 N N . GLN A 1 774 ? 14.520 10.195 -21.271 1.00 93.88 774 GLN A N 1
ATOM 6201 C CA . GLN A 1 774 ? 14.439 11.500 -20.604 1.00 93.88 774 GLN A CA 1
ATOM 6202 C C . GLN A 1 774 ? 13.166 12.251 -21.040 1.00 93.88 774 GLN A C 1
ATOM 6204 O O . GLN A 1 774 ? 12.438 11.822 -21.936 1.00 93.88 774 GLN A O 1
ATOM 6209 N N . GLY A 1 775 ? 12.914 13.415 -20.439 1.00 91.94 775 GLY A N 1
ATOM 6210 C CA . GLY A 1 775 ? 11.731 14.228 -20.723 1.00 91.94 775 GLY A CA 1
ATOM 6211 C C . GLY A 1 775 ? 10.579 13.855 -19.798 1.00 91.94 775 GLY A C 1
ATOM 6212 O O . GLY A 1 775 ? 10.718 13.961 -18.584 1.00 91.94 775 GLY A O 1
ATOM 6213 N N . TYR A 1 776 ? 9.444 13.451 -20.367 1.00 93.38 776 TYR A N 1
ATOM 6214 C CA . TYR A 1 776 ? 8.199 13.233 -19.618 1.00 93.38 776 TYR A CA 1
ATOM 6215 C C . TYR A 1 776 ? 7.953 11.781 -19.188 1.00 93.38 776 TYR A C 1
ATOM 6217 O O . TYR A 1 776 ? 7.002 11.528 -18.457 1.00 93.38 776 TYR A O 1
ATOM 6225 N N . ILE A 1 777 ? 8.765 10.824 -19.646 1.00 95.25 777 ILE A N 1
ATOM 6226 C CA . ILE A 1 777 ? 8.586 9.411 -19.292 1.00 95.25 777 ILE A CA 1
ATOM 6227 C C . ILE A 1 777 ? 8.973 9.155 -17.836 1.00 95.25 777 ILE A C 1
ATOM 6229 O O . ILE A 1 777 ? 10.028 9.604 -17.392 1.00 95.25 777 ILE A O 1
ATOM 6233 N N . LEU A 1 778 ? 8.136 8.412 -17.111 1.00 95.12 778 LEU A N 1
ATOM 6234 C CA . LEU A 1 778 ? 8.376 8.004 -15.729 1.00 95.12 778 LEU A CA 1
ATOM 6235 C C . LEU A 1 778 ? 8.003 6.530 -15.532 1.00 95.12 778 LEU A C 1
ATOM 6237 O O . LEU A 1 778 ? 6.992 6.071 -16.060 1.00 95.12 778 LEU A O 1
ATOM 6241 N N . ALA A 1 779 ? 8.776 5.812 -14.722 1.00 95.75 779 ALA A N 1
ATOM 6242 C CA . ALA A 1 779 ? 8.449 4.464 -14.265 1.00 95.75 779 ALA A CA 1
ATOM 6243 C C . ALA A 1 779 ? 8.782 4.290 -12.781 1.00 95.75 779 ALA A C 1
ATOM 6245 O O . ALA A 1 779 ? 9.545 5.073 -12.206 1.00 95.75 779 ALA A O 1
ATOM 6246 N N . THR A 1 780 ? 8.211 3.253 -12.176 1.00 96.31 780 THR A N 1
ATOM 6247 C CA . THR A 1 780 ? 8.532 2.815 -10.812 1.00 96.31 780 THR A CA 1
ATOM 6248 C C . THR A 1 780 ? 9.660 1.769 -10.830 1.00 96.31 780 THR A C 1
ATOM 6250 O O . THR A 1 780 ? 9.862 1.086 -11.841 1.00 96.31 780 THR A O 1
ATOM 6253 N N . PRO A 1 781 ? 10.417 1.588 -9.734 1.00 96.56 781 PRO A N 1
ATOM 6254 C CA . PRO A 1 781 ? 11.422 0.530 -9.642 1.00 96.56 781 PRO A CA 1
ATOM 6255 C C . PRO A 1 781 ? 10.848 -0.886 -9.812 1.00 96.56 781 PRO A C 1
ATOM 6257 O O . PRO A 1 781 ? 11.548 -1.730 -10.373 1.00 96.56 781 PRO A O 1
ATOM 6260 N N . LEU A 1 782 ? 9.585 -1.130 -9.429 1.00 96.94 782 LEU A N 1
ATOM 6261 C CA . LEU A 1 782 ? 8.863 -2.367 -9.753 1.00 96.94 782 LEU A CA 1
ATOM 6262 C C . LEU A 1 782 ? 8.673 -2.541 -11.267 1.00 96.94 782 LEU A C 1
ATOM 6264 O O . LEU A 1 782 ? 9.037 -3.586 -11.803 1.00 96.94 782 LEU A O 1
ATOM 6268 N N . GLN A 1 783 ? 8.167 -1.522 -11.974 1.00 97.12 783 GLN A N 1
ATOM 6269 C CA . GLN A 1 783 ? 8.027 -1.561 -13.439 1.00 97.12 783 GLN A CA 1
ATOM 6270 C C . GLN A 1 783 ? 9.369 -1.842 -14.130 1.00 97.12 783 GLN A C 1
ATOM 6272 O O . GLN A 1 783 ? 9.415 -2.542 -15.137 1.00 97.12 783 GLN A O 1
ATOM 6277 N N . LEU A 1 784 ? 10.478 -1.360 -13.565 1.00 97.75 784 LEU A N 1
ATOM 6278 C CA . LEU A 1 784 ? 11.829 -1.658 -14.044 1.00 97.75 784 LEU A CA 1
ATOM 6279 C C . LEU A 1 784 ? 12.285 -3.109 -13.778 1.00 97.75 784 LEU A C 1
ATOM 6281 O O . LEU A 1 784 ? 13.029 -3.660 -14.589 1.00 97.75 784 LEU A O 1
ATOM 6285 N N . ALA A 1 785 ? 11.831 -3.751 -12.696 1.00 97.44 785 ALA A N 1
ATOM 6286 C CA . ALA A 1 785 ? 12.082 -5.177 -12.455 1.00 97.44 785 ALA A CA 1
ATOM 6287 C C . ALA A 1 785 ? 11.256 -6.054 -13.410 1.00 97.44 785 ALA A C 1
ATOM 6289 O O . ALA A 1 785 ? 11.780 -7.002 -13.992 1.00 97.44 785 ALA A O 1
ATOM 6290 N N . VAL A 1 786 ? 9.991 -5.689 -13.638 1.00 96.94 786 VAL A N 1
ATOM 6291 C CA . VAL A 1 786 ? 9.106 -6.364 -14.600 1.00 96.94 786 VAL A CA 1
ATOM 6292 C C . VAL A 1 786 ? 9.608 -6.191 -16.033 1.00 96.94 786 VAL A C 1
ATOM 6294 O O . VAL A 1 786 ? 9.649 -7.167 -16.775 1.00 96.94 786 VAL A O 1
ATOM 6297 N N . LEU A 1 787 ? 10.103 -5.004 -16.401 1.00 97.62 787 LEU A N 1
ATOM 6298 C CA . LEU A 1 787 ? 10.806 -4.767 -17.665 1.00 97.62 787 LEU A CA 1
ATOM 6299 C C . LEU A 1 787 ? 11.954 -5.773 -17.855 1.00 97.62 787 LEU A C 1
ATOM 6301 O O . LEU A 1 787 ? 12.045 -6.399 -18.909 1.00 97.62 787 LEU A O 1
ATOM 6305 N N . ALA A 1 788 ? 12.800 -5.980 -16.839 1.00 97.88 788 ALA A N 1
ATOM 6306 C CA . ALA A 1 788 ? 13.860 -6.987 -16.897 1.00 97.88 788 ALA A CA 1
ATOM 6307 C C . ALA A 1 788 ? 13.324 -8.426 -16.997 1.00 97.88 788 ALA A C 1
ATOM 6309 O O . ALA A 1 788 ? 13.855 -9.196 -17.791 1.00 97.88 788 ALA A O 1
ATOM 6310 N N . ALA A 1 789 ? 12.265 -8.785 -16.265 1.00 96.88 789 ALA A N 1
ATOM 6311 C CA . ALA A 1 789 ? 11.662 -10.122 -16.322 1.00 96.88 789 ALA A CA 1
ATOM 6312 C C . ALA A 1 789 ? 11.048 -10.440 -17.699 1.00 96.88 789 ALA A C 1
ATOM 6314 O O . ALA A 1 789 ? 11.254 -11.527 -18.244 1.00 96.88 789 ALA A O 1
ATOM 6315 N N . ARG A 1 790 ? 10.357 -9.463 -18.299 1.00 96.56 790 ARG A N 1
ATOM 6316 C CA . ARG A 1 790 ? 9.800 -9.544 -19.658 1.00 96.56 790 ARG A CA 1
ATOM 6317 C C . ARG A 1 790 ? 10.909 -9.620 -20.716 1.00 96.56 790 ARG A C 1
ATOM 6319 O O . ARG A 1 790 ? 10.811 -10.415 -21.645 1.00 96.56 790 ARG A O 1
ATOM 6326 N N . PHE A 1 791 ? 12.019 -8.892 -20.543 1.00 96.94 791 PHE A N 1
ATOM 6327 C CA . PHE A 1 791 ? 13.212 -9.048 -21.393 1.00 96.94 791 PHE A CA 1
ATOM 6328 C C . PHE A 1 791 ? 13.929 -10.392 -21.221 1.00 96.94 791 PHE A C 1
ATOM 6330 O O . PHE A 1 791 ? 14.486 -10.892 -22.195 1.00 96.94 791 PHE A O 1
ATOM 6337 N N . ALA A 1 792 ? 13.931 -10.977 -20.022 1.00 95.44 792 ALA A N 1
ATOM 6338 C CA . ALA A 1 792 ? 14.562 -12.270 -19.758 1.00 95.44 792 ALA A CA 1
ATOM 6339 C C . ALA A 1 792 ? 13.836 -13.434 -20.452 1.00 95.44 792 ALA A C 1
ATOM 6341 O O . ALA A 1 792 ? 14.471 -14.398 -20.867 1.00 95.44 792 ALA A O 1
ATOM 6342 N N . THR A 1 793 ? 12.508 -13.340 -20.561 1.00 94.38 793 THR A N 1
ATOM 6343 C CA . THR A 1 793 ? 11.629 -14.449 -20.970 1.00 94.38 793 THR A CA 1
ATOM 6344 C C . THR A 1 793 ? 10.997 -14.280 -22.347 1.00 94.38 793 THR A C 1
ATOM 6346 O O . THR A 1 793 ? 10.619 -15.276 -22.953 1.00 94.38 793 THR A O 1
ATOM 6349 N N . GLY A 1 794 ? 10.823 -13.044 -22.830 1.00 95.31 794 GLY A N 1
ATOM 6350 C CA . GLY A 1 794 ? 9.944 -12.751 -23.968 1.00 95.31 794 GLY A CA 1
ATOM 6351 C C . GLY A 1 794 ? 8.451 -12.931 -23.663 1.00 95.31 794 GLY A C 1
ATOM 6352 O O . GLY A 1 794 ? 7.632 -12.852 -24.575 1.00 95.31 794 GLY A O 1
ATOM 6353 N N . LYS A 1 795 ? 8.087 -13.163 -22.397 1.00 95.12 795 LYS A N 1
ATOM 6354 C CA . LYS A 1 795 ? 6.717 -13.416 -21.942 1.00 95.12 795 LYS A CA 1
ATOM 6355 C C . LYS A 1 795 ? 6.182 -12.266 -21.102 1.00 95.12 795 LYS A C 1
ATOM 6357 O O . LYS A 1 795 ? 6.944 -11.506 -20.502 1.00 95.12 795 LYS A O 1
ATOM 6362 N N . GLU A 1 796 ? 4.862 -12.160 -21.023 1.00 93.75 796 GLU A N 1
ATOM 6363 C CA . GLU A 1 796 ? 4.154 -11.167 -20.229 1.00 93.75 796 GLU A CA 1
ATOM 6364 C C . GLU A 1 796 ? 4.165 -11.522 -18.731 1.00 93.75 796 GLU A C 1
ATOM 6366 O O . GLU A 1 796 ? 3.138 -11.808 -18.121 1.00 93.75 796 GLU A O 1
ATOM 6371 N N . VAL A 1 797 ? 5.354 -11.506 -18.122 1.00 93.50 797 VAL A N 1
ATOM 6372 C CA . VAL A 1 797 ? 5.510 -11.724 -16.679 1.00 93.50 797 VAL A CA 1
ATOM 6373 C C . VAL A 1 797 ? 4.690 -10.676 -15.920 1.00 93.50 797 VAL A C 1
ATOM 6375 O O . VAL A 1 797 ? 4.882 -9.465 -16.104 1.00 93.50 797 VAL A O 1
ATOM 6378 N N . MET A 1 798 ? 3.785 -11.161 -15.069 1.00 92.56 798 MET A N 1
ATOM 6379 C CA . MET A 1 798 ? 2.948 -10.368 -14.169 1.00 92.56 798 MET A CA 1
ATOM 6380 C C . MET A 1 798 ? 3.404 -10.594 -12.724 1.00 92.56 798 MET A C 1
ATOM 6382 O O . MET A 1 798 ? 3.436 -11.742 -12.280 1.00 92.56 798 MET A O 1
ATOM 6386 N N . PRO A 1 799 ? 3.786 -9.537 -11.986 1.00 93.38 799 PRO A N 1
ATOM 6387 C CA . PRO A 1 799 ? 4.312 -9.694 -10.641 1.00 93.38 799 PRO A CA 1
ATOM 6388 C C . PRO A 1 799 ? 3.191 -9.952 -9.625 1.00 93.38 799 PRO A C 1
ATOM 6390 O O . PRO A 1 799 ? 2.119 -9.350 -9.703 1.00 93.38 799 PRO A O 1
ATOM 6393 N N . TYR A 1 800 ? 3.452 -10.782 -8.618 1.00 92.69 800 TYR A N 1
ATOM 6394 C CA . TYR A 1 800 ? 2.564 -10.942 -7.466 1.00 92.69 800 TYR A CA 1
ATOM 6395 C C . TYR A 1 800 ? 3.344 -11.111 -6.159 1.00 92.69 800 TYR A C 1
ATOM 6397 O O . TYR A 1 800 ? 4.513 -11.494 -6.171 1.00 92.69 800 TYR A O 1
ATOM 6405 N N . ILE A 1 801 ? 2.695 -10.792 -5.032 1.00 92.88 801 ILE A N 1
ATOM 6406 C C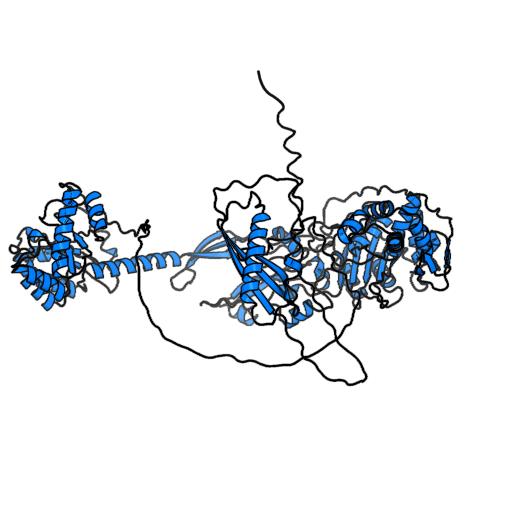A . ILE A 1 801 ? 3.324 -10.781 -3.699 1.00 92.88 801 ILE A CA 1
ATOM 6407 C C . ILE A 1 801 ? 2.708 -11.772 -2.695 1.00 92.88 801 ILE A C 1
ATOM 6409 O O . ILE A 1 801 ? 3.255 -11.974 -1.616 1.00 92.88 801 ILE A O 1
ATOM 6413 N N . GLU A 1 802 ? 1.584 -12.401 -3.038 1.00 90.81 802 GLU A N 1
ATOM 6414 C CA . GLU A 1 802 ? 0.846 -13.368 -2.210 1.00 90.81 802 GLU A CA 1
ATOM 6415 C C . GLU A 1 802 ? 0.950 -14.758 -2.833 1.00 90.81 802 GLU A C 1
ATOM 6417 O O . GLU A 1 802 ? 0.792 -14.884 -4.047 1.00 90.81 802 GLU A O 1
ATOM 6422 N N . ILE A 1 803 ? 1.193 -15.812 -2.049 1.00 87.44 803 ILE A N 1
ATOM 6423 C CA . ILE A 1 803 ? 1.339 -17.161 -2.617 1.00 87.44 803 ILE A CA 1
ATOM 6424 C C . ILE A 1 803 ? -0.001 -17.654 -3.167 1.00 87.44 803 ILE A C 1
ATOM 6426 O O . ILE A 1 803 ? -0.865 -18.151 -2.443 1.00 87.44 803 ILE A O 1
ATOM 6430 N N . ASN A 1 804 ? -0.143 -17.568 -4.488 1.00 68.94 804 ASN A N 1
ATOM 6431 C CA . ASN A 1 804 ? -1.213 -18.223 -5.214 1.00 68.94 804 ASN A CA 1
ATOM 6432 C C . ASN A 1 804 ? -0.783 -19.655 -5.566 1.00 68.94 804 ASN A C 1
ATOM 6434 O O . ASN A 1 804 ? 0.267 -19.866 -6.169 1.00 68.94 804 ASN A O 1
ATOM 6438 N N . LYS A 1 805 ? -1.593 -20.654 -5.196 1.00 56.81 805 LYS A N 1
ATOM 6439 C CA . LYS A 1 805 ? -1.251 -22.077 -5.395 1.00 56.81 805 LYS A CA 1
ATOM 6440 C C . LYS A 1 805 ? -1.301 -22.517 -6.865 1.00 56.81 805 LYS A C 1
ATOM 6442 O O . LYS A 1 805 ? -0.845 -23.612 -7.187 1.00 56.81 805 LYS A O 1
ATOM 6447 N N . THR A 1 806 ? -1.838 -21.687 -7.760 1.00 58.19 806 THR A N 1
ATOM 6448 C CA . THR A 1 806 ? -1.808 -21.902 -9.209 1.00 58.19 806 THR A CA 1
ATOM 6449 C C . THR A 1 806 ? -0.623 -21.185 -9.852 1.00 58.19 806 THR A C 1
ATOM 6451 O O . THR A 1 806 ? -0.534 -19.958 -9.862 1.00 58.19 806 THR A O 1
ATOM 6454 N N . LYS A 1 807 ? 0.277 -21.975 -10.450 1.00 62.81 807 LYS A N 1
ATOM 6455 C CA . LYS A 1 807 ? 1.369 -21.489 -11.300 1.00 62.81 807 LYS A CA 1
ATOM 6456 C C . LYS A 1 807 ? 0.795 -20.628 -12.430 1.00 62.81 807 LYS A C 1
ATOM 6458 O O . LYS A 1 807 ? -0.057 -21.103 -13.180 1.00 62.81 807 LYS A O 1
ATOM 6463 N N . GLN A 1 808 ? 1.265 -19.389 -12.562 1.00 72.38 808 GLN A N 1
ATOM 6464 C CA . GLN A 1 808 ? 0.894 -18.536 -13.690 1.00 72.38 808 GLN A CA 1
ATOM 6465 C C . GLN A 1 808 ? 1.630 -19.017 -14.946 1.00 72.38 808 GLN A C 1
ATOM 6467 O O . GLN A 1 808 ? 2.848 -19.195 -14.912 1.00 72.38 808 GLN A O 1
ATOM 6472 N N . ASP A 1 809 ? 0.901 -19.239 -16.041 1.00 83.69 809 ASP A N 1
ATOM 6473 C CA . ASP A 1 809 ? 1.508 -19.338 -17.369 1.00 83.69 809 ASP A CA 1
ATOM 6474 C C . ASP A 1 809 ? 1.370 -17.985 -18.062 1.00 83.69 809 ASP A C 1
ATOM 6476 O O . ASP A 1 809 ? 0.286 -17.401 -18.114 1.00 83.69 809 ASP A O 1
ATOM 6480 N N . PHE A 1 810 ? 2.494 -17.469 -18.545 1.00 91.12 810 PHE A N 1
ATOM 6481 C CA . PHE A 1 810 ? 2.571 -16.152 -19.155 1.00 91.12 810 PHE A CA 1
ATOM 6482 C C . PHE A 1 810 ? 2.480 -16.269 -20.674 1.00 91.12 810 PHE A C 1
ATOM 6484 O O . PHE A 1 810 ? 3.220 -17.039 -21.298 1.00 91.12 810 PHE A O 1
ATOM 6491 N N . THR A 1 811 ? 1.605 -15.455 -21.258 1.00 93.31 811 THR A N 1
ATOM 6492 C CA . THR A 1 811 ? 1.501 -15.232 -22.702 1.00 93.31 811 THR A CA 1
ATOM 6493 C C . THR A 1 811 ? 2.833 -14.752 -23.272 1.00 93.31 811 THR A C 1
ATOM 6495 O O . THR A 1 811 ? 3.600 -14.062 -22.601 1.00 93.31 811 THR A O 1
ATOM 6498 N N . GLU A 1 812 ? 3.135 -15.109 -24.516 1.00 95.06 812 GLU A N 1
ATOM 6499 C CA . GLU A 1 812 ? 4.275 -14.517 -25.218 1.00 95.06 812 GLU A CA 1
ATOM 6500 C C . GLU A 1 812 ? 3.958 -13.066 -25.593 1.00 95.06 812 GLU A C 1
ATOM 6502 O O . GLU A 1 812 ? 2.829 -12.731 -25.958 1.00 95.06 812 GLU A O 1
ATOM 6507 N N . ILE A 1 813 ? 4.953 -12.187 -25.481 1.00 95.19 813 ILE A N 1
ATOM 6508 C CA . ILE A 1 813 ? 4.824 -10.809 -25.950 1.00 95.19 813 ILE A CA 1
ATOM 6509 C C . ILE A 1 813 ? 4.886 -10.841 -27.475 1.00 95.19 813 ILE A C 1
ATOM 6511 O O . ILE A 1 813 ? 5.831 -11.384 -28.038 1.00 95.19 813 ILE A O 1
ATOM 6515 N N . ASP A 1 814 ? 3.918 -10.205 -28.140 1.00 94.56 814 ASP A N 1
ATOM 6516 C CA . ASP A 1 814 ? 3.920 -10.003 -29.594 1.00 94.56 814 ASP A CA 1
ATOM 6517 C C . ASP A 1 814 ? 5.125 -9.143 -30.030 1.00 94.56 814 ASP A C 1
ATOM 6519 O O . ASP A 1 814 ? 5.079 -7.902 -30.059 1.00 94.56 814 ASP A O 1
ATOM 6523 N N . ILE A 1 815 ? 6.234 -9.833 -30.305 1.00 93.88 815 ILE A N 1
ATOM 6524 C CA . ILE A 1 815 ? 7.501 -9.288 -30.772 1.00 93.88 815 ILE A CA 1
ATOM 6525 C C . ILE A 1 815 ? 8.285 -10.327 -31.581 1.00 93.88 815 ILE A C 1
ATOM 6527 O O . ILE A 1 815 ? 8.265 -11.522 -31.309 1.00 93.88 815 ILE A O 1
ATOM 6531 N N . ASN A 1 816 ? 9.055 -9.859 -32.561 1.00 96.19 816 ASN A N 1
ATOM 6532 C CA . ASN A 1 816 ? 10.010 -10.701 -33.269 1.00 96.19 816 ASN A CA 1
ATOM 6533 C C . ASN A 1 816 ? 11.120 -11.197 -32.311 1.00 96.19 816 ASN A C 1
ATOM 6535 O O . ASN A 1 816 ? 11.914 -10.394 -31.808 1.00 96.19 816 ASN A O 1
ATOM 6539 N N . HIS A 1 817 ? 11.207 -12.514 -32.092 1.00 95.06 817 HIS A N 1
ATOM 6540 C CA . HIS A 1 817 ? 12.202 -13.115 -31.192 1.00 95.06 817 HIS A CA 1
ATOM 6541 C C . HIS A 1 817 ? 13.651 -12.805 -31.595 1.00 95.06 817 HIS A C 1
ATOM 6543 O O . HIS A 1 817 ? 14.474 -12.553 -30.722 1.00 95.06 817 HIS A O 1
ATOM 6549 N N . THR A 1 818 ? 13.975 -12.730 -32.891 1.00 96.94 818 THR A N 1
ATOM 6550 C CA . THR A 1 818 ? 15.324 -12.359 -33.353 1.00 96.94 818 THR A CA 1
ATOM 6551 C C . THR A 1 818 ? 15.693 -10.945 -32.897 1.00 96.94 818 THR A C 1
ATOM 6553 O O . THR A 1 818 ? 16.799 -10.728 -32.402 1.00 96.94 818 THR A O 1
ATOM 6556 N N . HIS A 1 819 ? 14.765 -9.985 -32.992 1.00 97.56 819 HIS A N 1
ATOM 6557 C CA . HIS A 1 819 ? 14.965 -8.623 -32.478 1.00 97.56 819 HIS A CA 1
ATOM 6558 C C . HIS A 1 819 ? 15.151 -8.610 -30.956 1.00 97.56 819 HIS A C 1
ATOM 6560 O O . HIS A 1 819 ? 16.037 -7.910 -30.459 1.00 97.56 819 HIS A O 1
ATOM 6566 N N . LEU A 1 820 ? 14.369 -9.413 -30.223 1.00 97.44 820 LEU A N 1
ATOM 6567 C CA . LEU A 1 820 ? 14.534 -9.582 -28.780 1.00 97.44 820 LEU A CA 1
ATOM 6568 C C . LEU A 1 820 ? 15.932 -10.124 -28.445 1.00 97.44 820 LEU A C 1
ATOM 6570 O O . LEU A 1 820 ? 16.650 -9.486 -27.678 1.00 97.44 820 LEU A O 1
ATOM 6574 N N . THR A 1 821 ? 16.368 -11.218 -29.075 1.00 97.19 821 THR A N 1
ATOM 6575 C CA . THR A 1 821 ? 17.690 -11.830 -28.855 1.00 97.19 821 THR A CA 1
ATOM 6576 C C . THR A 1 821 ? 18.849 -10.891 -29.185 1.00 97.19 821 THR A C 1
ATOM 6578 O O . THR A 1 821 ? 19.828 -10.844 -28.442 1.00 97.19 821 THR A O 1
ATOM 6581 N N . ILE A 1 822 ? 18.741 -10.071 -30.235 1.00 97.69 822 ILE A N 1
ATOM 6582 C CA . ILE A 1 822 ? 19.744 -9.037 -30.547 1.00 97.69 822 ILE A CA 1
ATOM 6583 C C . ILE A 1 822 ? 19.890 -8.042 -29.385 1.00 97.69 822 ILE A C 1
ATOM 6585 O O . ILE A 1 822 ? 21.009 -7.706 -28.994 1.00 97.69 822 ILE A O 1
ATOM 6589 N N . VAL A 1 823 ? 18.779 -7.590 -28.796 1.00 98.00 823 VAL A N 1
ATOM 6590 C CA . VAL A 1 823 ? 18.810 -6.647 -27.666 1.00 98.00 823 VAL A CA 1
ATOM 6591 C C . VAL A 1 823 ? 19.224 -7.335 -26.357 1.00 98.00 823 VAL A C 1
ATOM 6593 O O . VAL A 1 823 ? 19.976 -6.738 -25.588 1.00 98.00 823 VAL A O 1
ATOM 6596 N N . GLN A 1 824 ? 18.831 -8.594 -26.125 1.00 96.88 824 GLN A N 1
ATOM 6597 C CA . GLN A 1 824 ? 19.304 -9.413 -24.998 1.00 96.88 824 GLN A CA 1
ATOM 6598 C C . GLN A 1 824 ? 20.835 -9.577 -25.030 1.00 96.88 824 GLN A C 1
ATOM 6600 O O . GLN A 1 824 ? 21.504 -9.310 -24.032 1.00 96.88 824 GLN A O 1
ATOM 6605 N N . ASN A 1 825 ? 21.409 -9.913 -26.191 1.00 96.19 825 ASN A N 1
ATOM 6606 C CA . ASN A 1 825 ? 22.861 -10.007 -26.382 1.00 96.19 825 ASN A CA 1
ATOM 6607 C C . ASN A 1 825 ? 23.561 -8.662 -26.123 1.00 96.19 825 ASN A C 1
ATOM 6609 O O . ASN A 1 825 ? 24.594 -8.612 -25.458 1.00 96.19 825 ASN A O 1
ATOM 6613 N N . ALA A 1 826 ? 22.958 -7.549 -26.541 1.00 97.12 826 ALA A N 1
ATOM 6614 C CA . ALA A 1 826 ? 23.505 -6.223 -26.272 1.00 97.12 826 ALA A CA 1
ATOM 6615 C C . ALA A 1 826 ? 23.422 -5.811 -24.785 1.00 97.12 826 ALA A C 1
ATOM 6617 O O . ALA A 1 826 ? 24.286 -5.082 -24.287 1.00 97.12 826 ALA A O 1
ATOM 6618 N N . MET A 1 827 ? 22.414 -6.296 -24.049 1.00 96.94 827 MET A N 1
ATOM 6619 C CA . MET A 1 827 ? 22.337 -6.190 -22.584 1.00 96.94 827 MET A CA 1
ATOM 6620 C C . MET A 1 827 ? 23.358 -7.100 -21.885 1.00 96.94 827 MET A C 1
ATOM 6622 O O . MET A 1 827 ? 23.891 -6.731 -20.837 1.00 96.94 827 MET A O 1
ATOM 6626 N N . PHE A 1 828 ? 23.671 -8.265 -22.454 1.00 95.25 828 PHE A N 1
ATOM 6627 C CA . PHE A 1 828 ? 24.760 -9.120 -21.983 1.00 95.25 828 PHE A CA 1
ATOM 6628 C C . PHE A 1 828 ? 26.116 -8.420 -22.157 1.00 95.25 828 PHE A C 1
ATOM 6630 O O . PHE A 1 828 ? 26.867 -8.279 -21.189 1.00 95.25 828 PHE A O 1
ATOM 6637 N N . ASP A 1 829 ? 26.403 -7.870 -23.337 1.00 95.44 829 ASP A N 1
ATOM 6638 C CA . ASP A 1 829 ? 27.642 -7.130 -23.609 1.00 95.44 829 ASP A CA 1
ATOM 6639 C C . ASP A 1 829 ? 27.783 -5.848 -22.776 1.00 95.44 829 ASP A C 1
ATOM 6641 O O . ASP A 1 829 ? 28.901 -5.461 -22.426 1.00 95.44 829 ASP A O 1
ATOM 6645 N N . ALA A 1 830 ? 26.673 -5.210 -22.385 1.00 95.06 830 ALA A N 1
ATOM 6646 C CA . ALA A 1 830 ? 26.683 -4.051 -21.489 1.00 95.06 830 ALA A CA 1
ATOM 6647 C C . ALA A 1 830 ? 27.334 -4.333 -20.121 1.00 95.06 830 ALA A C 1
ATOM 6649 O O . ALA A 1 830 ? 27.800 -3.386 -19.474 1.00 95.06 830 ALA A O 1
ATOM 6650 N N . VAL A 1 831 ? 27.369 -5.603 -19.699 1.00 93.44 831 VAL A N 1
ATOM 6651 C CA . VAL A 1 831 ? 27.988 -6.081 -18.453 1.00 93.44 831 VAL A CA 1
ATOM 6652 C C . VAL A 1 831 ? 29.271 -6.879 -18.718 1.00 93.44 831 VAL A C 1
ATOM 6654 O O . VAL A 1 831 ? 30.257 -6.695 -18.011 1.00 93.44 831 VAL A O 1
ATOM 6657 N N . ASN A 1 832 ? 29.291 -7.747 -19.732 1.00 91.31 832 ASN A N 1
ATOM 6658 C CA . ASN A 1 832 ? 30.335 -8.769 -19.895 1.00 91.31 832 ASN A CA 1
ATOM 6659 C C . ASN A 1 832 ? 31.449 -8.385 -20.890 1.00 91.31 832 ASN A C 1
ATOM 6661 O O . ASN A 1 832 ? 32.512 -9.008 -20.881 1.00 91.31 832 ASN A O 1
ATOM 6665 N N . SER A 1 833 ? 31.252 -7.350 -21.715 1.00 91.81 833 SER A N 1
ATOM 6666 C CA . SER A 1 833 ? 32.228 -6.902 -22.720 1.00 91.81 833 SER A CA 1
ATOM 6667 C C . SER A 1 833 ? 32.969 -5.633 -22.291 1.00 91.81 833 SER A C 1
ATOM 6669 O O . SER A 1 833 ? 32.402 -4.765 -21.635 1.00 91.81 833 SER A O 1
ATOM 6671 N N . ARG A 1 834 ? 34.230 -5.457 -22.719 1.00 90.44 834 ARG A N 1
ATOM 6672 C CA . ARG A 1 834 ? 35.083 -4.299 -22.352 1.00 90.44 834 ARG A CA 1
ATOM 6673 C C . ARG A 1 834 ? 34.502 -2.932 -22.743 1.00 90.44 834 ARG A C 1
ATOM 6675 O O . ARG A 1 834 ? 34.897 -1.920 -22.170 1.00 90.44 834 ARG A O 1
ATOM 6682 N N . ILE A 1 835 ? 33.586 -2.892 -23.713 1.00 90.69 835 ILE A N 1
ATOM 6683 C CA . ILE A 1 835 ? 32.859 -1.677 -24.128 1.00 90.69 835 ILE A CA 1
ATOM 6684 C C . ILE A 1 835 ? 31.646 -1.359 -23.233 1.00 90.69 835 ILE A C 1
ATOM 6686 O O . ILE A 1 835 ? 31.056 -0.282 -23.348 1.00 90.69 835 ILE A O 1
ATOM 6690 N N . GLY A 1 836 ? 31.257 -2.302 -22.373 1.00 92.06 836 GLY A N 1
ATOM 6691 C CA . GLY A 1 836 ? 30.058 -2.268 -21.554 1.00 92.06 836 GLY A CA 1
ATOM 6692 C C . GLY A 1 836 ? 30.137 -1.263 -20.409 1.00 92.06 836 GLY A C 1
ATOM 6693 O O . GLY A 1 836 ? 31.114 -1.196 -19.661 1.00 92.06 836 GLY A O 1
ATOM 6694 N N . THR A 1 837 ? 29.071 -0.484 -20.223 1.00 89.38 837 THR A N 1
ATOM 6695 C CA . THR A 1 837 ? 28.988 0.485 -19.112 1.00 89.38 837 THR A CA 1
ATOM 6696 C C . THR A 1 837 ? 29.128 -0.147 -17.720 1.00 89.38 837 THR A C 1
ATOM 6698 O O . THR A 1 837 ? 29.691 0.492 -16.827 1.00 89.38 837 THR A O 1
ATOM 6701 N N . ALA A 1 838 ? 28.668 -1.387 -17.536 1.00 87.56 838 ALA A N 1
ATOM 6702 C CA . ALA A 1 838 ? 28.722 -2.132 -16.278 1.00 87.56 838 ALA A CA 1
ATOM 6703 C C . ALA A 1 838 ? 29.908 -3.117 -16.191 1.00 87.56 838 ALA A C 1
ATOM 6705 O O . ALA A 1 838 ? 30.037 -3.824 -15.198 1.00 87.56 838 ALA A O 1
ATOM 6706 N N . TYR A 1 839 ? 30.805 -3.136 -17.182 1.00 87.69 839 TYR A N 1
ATOM 6707 C CA . TYR A 1 839 ? 31.966 -4.025 -17.175 1.00 87.69 839 TYR A CA 1
ATOM 6708 C C . TYR A 1 839 ? 32.967 -3.709 -16.058 1.00 87.69 839 TYR A C 1
ATOM 6710 O O . TYR A 1 839 ? 33.293 -2.547 -15.784 1.00 87.69 839 TYR A O 1
ATOM 6718 N N . THR A 1 840 ? 33.497 -4.772 -15.454 1.00 80.88 840 THR A N 1
ATOM 6719 C CA . THR A 1 840 ? 34.577 -4.747 -14.466 1.00 80.88 840 THR A CA 1
ATOM 6720 C C . THR A 1 840 ? 35.421 -6.015 -14.579 1.00 80.88 840 THR A C 1
ATOM 6722 O O . THR A 1 840 ? 34.918 -7.085 -14.911 1.00 80.88 840 THR A O 1
ATOM 6725 N N . THR A 1 841 ? 36.716 -5.897 -14.301 1.00 71.38 841 THR A N 1
ATOM 6726 C CA . THR A 1 841 ? 37.677 -7.011 -14.310 1.00 71.38 841 THR A CA 1
ATOM 6727 C C . THR A 1 841 ? 37.726 -7.784 -12.993 1.00 71.38 841 THR A C 1
ATOM 6729 O O . THR A 1 841 ? 38.284 -8.875 -12.961 1.00 71.38 841 THR A O 1
ATOM 6732 N N . ASN A 1 842 ? 37.168 -7.223 -11.914 1.00 69.69 842 ASN A N 1
ATOM 6733 C CA . ASN A 1 842 ? 37.455 -7.641 -10.535 1.00 69.69 842 ASN A CA 1
ATOM 6734 C C . ASN A 1 842 ? 36.298 -8.413 -9.871 1.00 69.69 842 ASN A C 1
ATOM 6736 O O . ASN A 1 842 ? 36.214 -8.446 -8.646 1.00 69.69 842 ASN A O 1
ATOM 6740 N N . LEU A 1 843 ? 35.376 -8.976 -10.656 1.00 69.94 843 LEU A N 1
ATOM 6741 C CA . LEU A 1 843 ? 34.291 -9.820 -10.149 1.00 69.94 843 LEU A CA 1
ATOM 6742 C C . LEU A 1 843 ? 34.463 -11.266 -10.641 1.00 69.94 843 LEU A C 1
ATOM 6744 O O . LEU A 1 843 ? 34.909 -11.453 -11.779 1.00 69.94 843 LEU A O 1
ATOM 6748 N N . PRO A 1 844 ? 34.107 -12.272 -9.819 1.00 70.06 844 PRO A N 1
ATOM 6749 C CA . PRO A 1 844 ? 34.026 -13.662 -10.259 1.00 70.06 844 PRO A CA 1
ATOM 6750 C C . PRO A 1 844 ? 33.165 -13.806 -11.521 1.00 70.06 844 PRO A C 1
ATOM 6752 O O . PRO A 1 844 ? 32.185 -13.089 -11.709 1.00 70.06 844 PRO A O 1
ATOM 6755 N N . LYS A 1 845 ? 33.537 -14.722 -12.418 1.00 66.69 845 LYS A N 1
ATOM 6756 C CA . LYS A 1 845 ? 32.827 -14.928 -13.698 1.00 66.69 845 LYS A CA 1
ATOM 6757 C C . LYS A 1 845 ? 31.727 -15.986 -13.615 1.00 66.69 845 LYS A C 1
ATOM 6759 O O . LYS A 1 845 ? 31.148 -16.354 -14.637 1.00 66.69 845 LYS A O 1
ATOM 6764 N N . ASP A 1 846 ? 31.461 -16.460 -12.406 1.00 70.56 846 ASP A N 1
ATOM 6765 C CA . ASP A 1 846 ? 30.657 -17.647 -12.124 1.00 70.56 846 ASP A CA 1
ATOM 6766 C C . ASP A 1 846 ? 29.166 -17.403 -12.402 1.00 70.56 846 ASP A C 1
ATOM 6768 O O . ASP A 1 846 ? 28.408 -18.342 -12.628 1.00 70.56 846 ASP A O 1
ATOM 6772 N N . ILE A 1 847 ? 28.751 -16.131 -12.453 1.00 78.19 847 ILE A N 1
ATOM 6773 C CA . ILE A 1 847 ? 27.372 -15.723 -12.715 1.00 78.19 847 ILE A CA 1
ATOM 6774 C C . ILE A 1 847 ? 27.330 -14.803 -13.925 1.00 78.19 847 ILE A C 1
ATOM 6776 O O . ILE A 1 847 ? 27.906 -13.714 -13.947 1.00 78.19 847 ILE A O 1
ATOM 6780 N N . ARG A 1 848 ? 26.589 -15.247 -14.938 1.00 82.56 848 ARG A N 1
ATOM 6781 C CA . ARG A 1 848 ? 26.357 -14.507 -16.174 1.00 82.56 848 ARG A CA 1
ATOM 6782 C C . ARG A 1 848 ? 25.046 -13.741 -16.073 1.00 82.56 848 ARG A C 1
ATOM 6784 O O . ARG A 1 848 ? 23.974 -14.340 -15.996 1.00 82.56 848 ARG A O 1
ATOM 6791 N N . ILE A 1 849 ? 25.148 -12.415 -16.102 1.00 90.81 849 ILE A N 1
ATOM 6792 C CA . ILE A 1 849 ? 23.998 -11.507 -16.081 1.00 90.81 849 ILE A CA 1
ATOM 6793 C C . ILE A 1 849 ? 23.990 -10.623 -17.328 1.00 90.81 849 ILE A C 1
ATOM 6795 O O . ILE A 1 849 ? 25.041 -10.183 -17.795 1.00 90.81 849 ILE A O 1
ATOM 6799 N N . ALA A 1 850 ? 22.800 -10.342 -17.843 1.00 94.38 850 ALA A N 1
ATOM 6800 C CA . ALA A 1 850 ? 22.536 -9.312 -18.835 1.00 94.38 850 ALA A CA 1
ATOM 6801 C C . ALA A 1 850 ? 21.812 -8.151 -18.148 1.00 94.38 850 ALA A C 1
ATOM 6803 O O . ALA A 1 850 ? 20.977 -8.362 -17.271 1.00 94.38 850 ALA A O 1
ATOM 6804 N N . GLY A 1 851 ? 22.124 -6.910 -18.513 1.00 95.75 851 GLY A N 1
ATOM 6805 C CA . GLY A 1 851 ? 21.532 -5.763 -17.836 1.00 95.75 851 GLY A CA 1
ATOM 6806 C C . GLY A 1 851 ? 21.730 -4.437 -18.544 1.00 95.75 851 GLY A C 1
ATOM 6807 O O . GLY A 1 851 ? 22.396 -4.335 -19.574 1.00 95.75 851 GLY A O 1
ATOM 6808 N N . LYS A 1 852 ? 21.134 -3.384 -17.985 1.00 97.25 852 LYS A N 1
ATOM 6809 C CA . LYS A 1 852 ? 21.245 -2.033 -18.526 1.00 97.25 852 LYS A CA 1
ATOM 6810 C C . LYS A 1 852 ? 21.321 -0.984 -17.425 1.00 97.25 852 LYS A C 1
ATOM 6812 O O . LYS A 1 852 ? 20.462 -0.895 -16.554 1.00 97.25 852 LYS A O 1
ATOM 6817 N N . THR A 1 853 ? 22.348 -0.145 -17.525 1.00 96.00 853 THR A N 1
ATOM 6818 C CA . THR A 1 853 ? 22.535 1.055 -16.701 1.00 96.00 853 THR A CA 1
ATOM 6819 C C . THR A 1 853 ? 21.679 2.227 -17.190 1.00 96.00 853 THR A C 1
ATOM 6821 O O . THR A 1 853 ? 21.520 2.462 -18.398 1.00 96.00 853 THR A O 1
ATOM 6824 N N . GLY A 1 854 ? 21.198 3.013 -16.234 1.00 93.50 854 GLY A N 1
ATOM 6825 C CA . GLY A 1 854 ? 20.499 4.278 -16.385 1.00 93.50 854 GLY A CA 1
ATOM 6826 C C . GLY A 1 854 ? 21.095 5.336 -15.456 1.00 93.50 854 GLY A C 1
ATOM 6827 O O . GLY A 1 854 ? 21.587 5.069 -14.362 1.00 93.50 854 GLY A O 1
ATOM 6828 N N . THR A 1 855 ? 21.102 6.578 -15.918 1.00 91.69 855 THR A N 1
ATOM 6829 C CA . THR A 1 855 ? 21.482 7.749 -15.119 1.00 91.69 855 THR A CA 1
ATOM 6830 C C . THR A 1 855 ? 20.596 8.895 -15.608 1.00 91.69 855 THR A C 1
ATOM 6832 O O . THR A 1 855 ? 21.005 9.633 -16.503 1.00 91.69 855 THR A O 1
ATOM 6835 N N . PRO A 1 856 ? 19.325 8.946 -15.165 1.00 89.94 856 PRO A N 1
ATOM 6836 C CA . PRO A 1 856 ? 18.396 10.008 -15.534 1.00 89.94 856 PRO A CA 1
ATOM 6837 C C . PRO A 1 856 ? 18.807 11.316 -14.853 1.00 89.94 856 PRO A C 1
ATOM 6839 O O . PRO A 1 856 ? 19.324 11.309 -13.732 1.00 89.94 856 PRO A O 1
ATOM 6842 N N . GLU A 1 857 ? 18.574 12.435 -15.535 1.00 85.94 857 GLU A N 1
ATOM 6843 C CA . GLU A 1 857 ? 19.001 13.759 -15.076 1.00 85.94 857 GLU A CA 1
ATOM 6844 C C . GLU A 1 857 ? 17.824 14.419 -14.355 1.00 85.94 857 GLU A C 1
ATOM 6846 O O . GLU A 1 857 ? 16.748 14.571 -14.927 1.00 85.94 857 GLU A O 1
ATOM 6851 N N . ILE A 1 858 ? 18.009 14.784 -13.086 1.00 79.75 858 ILE A N 1
ATOM 6852 C CA . ILE A 1 858 ? 16.920 15.266 -12.219 1.00 79.75 858 ILE A CA 1
ATOM 6853 C C . ILE A 1 858 ? 16.754 16.778 -12.365 1.00 79.75 858 ILE A C 1
ATOM 6855 O O . ILE A 1 858 ? 15.646 17.310 -12.333 1.00 79.75 858 ILE A O 1
ATOM 6859 N N . ASN A 1 859 ? 17.872 17.496 -12.481 1.00 69.44 859 ASN A N 1
ATOM 6860 C CA . ASN A 1 859 ? 17.881 18.947 -12.575 1.00 69.44 859 ASN A CA 1
ATOM 6861 C C . ASN A 1 859 ? 19.091 19.470 -13.363 1.00 69.44 859 ASN A C 1
ATOM 6863 O O . ASN A 1 859 ? 20.090 18.781 -13.571 1.00 69.44 859 ASN A O 1
ATOM 6867 N N . SER A 1 860 ? 19.037 20.748 -13.738 1.00 60.31 860 SER A N 1
ATOM 6868 C CA . SER A 1 860 ? 20.120 21.438 -14.452 1.00 60.31 860 SER A CA 1
ATOM 6869 C C . SER A 1 860 ? 21.400 21.653 -13.627 1.00 60.31 860 SER A C 1
ATOM 6871 O O . SER A 1 860 ? 22.344 22.246 -14.137 1.00 60.31 860 SER A O 1
ATOM 6873 N N . GLN A 1 861 ? 21.444 21.204 -12.367 1.00 58.56 861 GLN A N 1
ATOM 6874 C CA . GLN A 1 861 ? 22.645 21.213 -11.520 1.00 58.56 861 GLN A CA 1
ATOM 6875 C C . GLN A 1 861 ? 23.447 19.899 -11.643 1.00 58.56 861 GLN A C 1
ATOM 6877 O O . GLN A 1 861 ? 24.398 19.692 -10.895 1.00 58.56 861 GLN A O 1
ATOM 6882 N N . GLY A 1 862 ? 23.060 18.991 -12.550 1.00 63.31 862 GLY A N 1
ATOM 6883 C CA . GLY A 1 862 ? 23.775 17.738 -12.817 1.00 63.31 862 GLY A CA 1
ATOM 6884 C C . GLY A 1 862 ? 23.498 16.612 -11.815 1.00 63.31 862 GLY A C 1
ATOM 6885 O O . GLY A 1 862 ? 24.119 15.551 -11.896 1.00 63.31 862 GLY A O 1
ATOM 6886 N N . LYS A 1 863 ? 22.556 16.797 -10.879 1.00 79.56 863 LYS A N 1
ATOM 6887 C CA . LYS A 1 863 ? 22.119 15.714 -9.989 1.00 79.56 863 LYS A CA 1
ATOM 6888 C C . LYS A 1 863 ? 21.383 14.653 -10.806 1.00 79.56 863 LYS A C 1
ATOM 6890 O O . LYS A 1 863 ? 20.466 14.973 -11.559 1.00 79.56 863 LYS A O 1
ATOM 6895 N N . SER A 1 864 ? 21.778 13.396 -10.629 1.00 87.81 864 SER A N 1
ATOM 6896 C CA . SER A 1 864 ? 21.241 12.251 -11.368 1.00 87.81 864 SER A CA 1
ATOM 6897 C C . SER A 1 864 ? 20.894 11.105 -10.422 1.00 87.81 864 SER A C 1
ATOM 6899 O O . SER A 1 864 ? 21.552 10.942 -9.392 1.00 87.81 864 SER A O 1
ATOM 6901 N N . HIS A 1 865 ? 19.896 10.292 -10.768 1.00 94.12 865 HIS A N 1
ATOM 6902 C CA . HIS A 1 865 ? 19.695 9.003 -10.097 1.00 94.12 865 HIS A CA 1
ATOM 6903 C C . HIS A 1 865 ? 20.650 7.947 -10.669 1.00 94.12 865 HIS A C 1
ATOM 6905 O O . HIS A 1 865 ? 21.269 8.149 -11.719 1.00 94.12 865 HIS A O 1
ATOM 6911 N N . LYS A 1 866 ? 20.738 6.797 -10.000 1.00 95.00 866 LYS A N 1
ATOM 6912 C CA . LYS A 1 866 ? 21.312 5.575 -10.571 1.00 95.00 866 LYS A CA 1
ATOM 6913 C C . LYS A 1 866 ? 20.231 4.512 -10.692 1.00 95.00 866 LYS A C 1
ATOM 6915 O O . LYS A 1 866 ? 19.398 4.376 -9.798 1.00 95.00 866 LYS A O 1
ATOM 6920 N N . LEU A 1 867 ? 20.235 3.827 -11.827 1.00 96.25 867 LEU A N 1
ATOM 6921 C CA . LEU A 1 867 ? 19.278 2.797 -12.199 1.00 96.25 867 LEU A CA 1
ATOM 6922 C C . LEU A 1 867 ? 20.058 1.654 -12.828 1.00 96.25 867 LEU A C 1
ATOM 6924 O O . LEU A 1 867 ? 20.759 1.864 -13.817 1.00 96.25 867 LEU A O 1
ATOM 6928 N N . PHE A 1 868 ? 19.888 0.446 -12.321 1.00 97.56 868 PHE A N 1
ATOM 6929 C CA . PHE A 1 868 ? 20.372 -0.743 -12.998 1.00 97.56 868 PHE A CA 1
ATOM 6930 C C . PHE A 1 868 ? 19.287 -1.806 -12.992 1.00 97.56 868 PHE A C 1
ATOM 6932 O O . PHE A 1 868 ? 18.762 -2.152 -11.935 1.00 97.56 868 PHE A O 1
ATOM 6939 N N . ILE A 1 869 ? 18.962 -2.305 -14.181 1.00 98.06 869 ILE A N 1
ATOM 6940 C CA . ILE A 1 869 ? 18.122 -3.488 -14.345 1.00 98.06 869 ILE A CA 1
ATOM 6941 C C . ILE A 1 869 ? 18.985 -4.641 -14.842 1.00 98.06 869 ILE A C 1
ATOM 6943 O O . ILE A 1 869 ? 19.878 -4.422 -15.666 1.00 98.06 869 ILE A O 1
ATOM 6947 N N . ALA A 1 870 ? 18.720 -5.855 -14.372 1.00 96.44 870 ALA A N 1
ATOM 6948 C CA . ALA A 1 870 ? 19.385 -7.054 -14.864 1.00 96.44 870 ALA A CA 1
ATOM 6949 C C . ALA A 1 870 ? 18.520 -8.304 -14.729 1.00 96.44 870 ALA A C 1
ATOM 6951 O O . ALA A 1 870 ? 17.580 -8.347 -13.941 1.00 96.44 870 ALA A O 1
ATOM 6952 N N . TYR A 1 871 ? 18.895 -9.325 -15.486 1.00 94.44 871 TYR A N 1
ATOM 6953 C CA . TYR A 1 871 ? 18.476 -10.711 -15.323 1.00 94.44 871 TYR A CA 1
ATOM 6954 C C . TYR A 1 871 ? 19.673 -11.625 -15.614 1.00 94.44 871 TYR A C 1
ATOM 6956 O O . TYR A 1 871 ? 20.668 -11.190 -16.198 1.00 94.44 871 TYR A O 1
ATOM 6964 N N . GLY A 1 872 ? 19.623 -12.888 -15.201 1.00 80.62 872 GLY A N 1
ATOM 6965 C CA . GLY A 1 872 ? 20.750 -13.805 -15.388 1.00 80.62 872 GLY A CA 1
ATOM 6966 C C . GLY A 1 872 ? 20.374 -15.275 -15.298 1.00 80.62 872 GLY A C 1
ATOM 6967 O O . GLY A 1 872 ? 19.199 -15.624 -15.191 1.00 80.62 872 GLY A O 1
ATOM 6968 N N . SER A 1 873 ? 21.396 -16.132 -15.317 1.00 64.56 873 SER A N 1
ATOM 6969 C CA . SER A 1 873 ? 21.259 -17.597 -15.308 1.00 64.56 873 SER A CA 1
ATOM 6970 C C . SER A 1 873 ? 20.465 -18.166 -14.126 1.00 64.56 873 SER A C 1
ATOM 6972 O O . SER A 1 873 ? 19.956 -19.272 -14.232 1.00 64.56 873 SER A O 1
ATOM 6974 N N . SER A 1 874 ? 20.317 -17.417 -13.031 1.00 64.88 874 SER A N 1
ATOM 6975 C CA . SER A 1 874 ? 19.542 -17.811 -11.845 1.00 64.88 874 SER A CA 1
ATOM 6976 C C . SER A 1 874 ? 18.019 -17.643 -11.988 1.00 64.88 874 SER A C 1
ATOM 6978 O O . SER A 1 874 ? 17.315 -17.766 -11.003 1.00 64.88 874 SER A O 1
ATOM 6980 N N . HIS A 1 875 ? 17.482 -17.316 -13.168 1.00 85.75 875 HIS A N 1
ATOM 6981 C CA . HIS A 1 875 ? 16.040 -17.070 -13.380 1.00 85.75 875 HIS A CA 1
ATOM 6982 C C . HIS A 1 875 ? 15.430 -15.884 -12.597 1.00 85.75 875 HIS A C 1
ATOM 6984 O O . HIS A 1 875 ? 14.209 -15.775 -12.482 1.00 85.75 875 HIS A O 1
ATOM 6990 N N . TYR A 1 876 ? 16.252 -14.952 -12.114 1.00 94.19 876 TYR A N 1
ATOM 6991 C CA . TYR A 1 876 ? 15.792 -13.749 -11.413 1.00 94.19 876 TYR A CA 1
ATOM 6992 C C . TYR A 1 876 ? 16.011 -12.488 -12.233 1.00 94.19 876 TYR A C 1
ATOM 6994 O O . TYR A 1 876 ? 17.063 -12.310 -12.852 1.00 94.19 876 TYR A O 1
ATOM 7002 N N . ALA A 1 877 ? 15.029 -11.593 -12.179 1.00 97.00 877 ALA A N 1
ATOM 7003 C CA . ALA A 1 877 ? 15.129 -10.214 -12.620 1.00 97.00 877 ALA A CA 1
ATOM 7004 C C . ALA A 1 877 ? 15.266 -9.291 -11.404 1.00 97.00 877 ALA A C 1
ATOM 7006 O O . ALA A 1 877 ? 14.581 -9.462 -10.395 1.00 97.00 877 ALA A O 1
ATOM 7007 N N . ILE A 1 878 ? 16.143 -8.295 -11.503 1.00 97.88 878 ILE A N 1
ATOM 7008 C CA . ILE A 1 878 ? 16.417 -7.327 -10.442 1.00 97.88 878 ILE A CA 1
ATOM 7009 C C . ILE A 1 878 ? 16.387 -5.897 -10.980 1.00 97.88 878 ILE A C 1
ATOM 7011 O O . ILE A 1 878 ? 16.881 -5.605 -12.070 1.00 97.88 878 ILE A O 1
ATOM 7015 N N . SER A 1 879 ? 15.841 -4.997 -10.169 1.00 98.12 879 SER A N 1
ATOM 7016 C CA . SER A 1 879 ? 15.890 -3.548 -10.343 1.00 98.12 879 SER A CA 1
ATOM 7017 C C . SER A 1 879 ? 16.547 -2.924 -9.120 1.00 98.12 879 SER A C 1
ATOM 7019 O O . SER A 1 879 ? 16.128 -3.178 -7.991 1.00 98.12 879 SER A O 1
ATOM 7021 N N . VAL A 1 880 ? 17.578 -2.111 -9.342 1.00 98.19 880 VAL A N 1
ATOM 7022 C CA . VAL A 1 880 ? 18.262 -1.321 -8.313 1.00 98.19 880 VAL A CA 1
ATOM 7023 C C . VAL A 1 880 ? 18.109 0.154 -8.659 1.00 98.19 880 VAL A C 1
ATOM 7025 O O . VAL A 1 880 ? 18.638 0.627 -9.667 1.00 98.19 880 VAL A O 1
ATOM 7028 N N . PHE A 1 881 ? 17.410 0.891 -7.799 1.00 97.62 881 PHE A N 1
ATOM 7029 C CA . PHE A 1 881 ? 17.217 2.334 -7.902 1.00 97.62 881 PHE A CA 1
ATOM 7030 C C . PHE A 1 881 ? 17.899 3.036 -6.733 1.00 97.62 881 PHE A C 1
ATOM 7032 O O . PHE A 1 881 ? 17.670 2.678 -5.582 1.00 97.62 881 PHE A O 1
ATOM 7039 N N . ILE A 1 882 ? 18.708 4.060 -7.016 1.00 96.69 882 ILE A N 1
ATOM 7040 C CA . ILE A 1 882 ? 19.373 4.872 -5.992 1.00 96.69 882 ILE A CA 1
ATOM 7041 C C . ILE A 1 882 ? 19.115 6.359 -6.254 1.00 96.69 882 ILE A C 1
ATOM 7043 O O . ILE A 1 882 ? 19.493 6.919 -7.292 1.00 96.69 882 ILE A O 1
ATOM 7047 N N . GLU A 1 883 ? 18.507 7.020 -5.271 1.00 93.62 883 GLU A N 1
ATOM 7048 C CA . GLU A 1 883 ? 18.341 8.466 -5.228 1.00 93.62 883 GLU A CA 1
ATOM 7049 C C . GLU A 1 883 ? 19.702 9.173 -5.160 1.00 93.62 883 GLU A C 1
ATOM 7051 O O . GLU A 1 883 ? 20.511 8.902 -4.276 1.00 93.62 883 GLU A O 1
ATOM 7056 N N . TYR A 1 884 ? 19.947 10.113 -6.083 1.00 90.56 884 TYR A N 1
ATOM 7057 C CA . TYR A 1 884 ? 21.147 10.965 -6.095 1.00 90.56 884 TYR A CA 1
ATOM 7058 C C . TYR A 1 884 ? 22.492 10.204 -6.067 1.00 90.56 884 TYR A C 1
ATOM 7060 O O . TYR A 1 884 ? 23.469 10.678 -5.481 1.00 90.56 884 TYR A O 1
ATOM 7068 N N . GLY A 1 885 ? 22.546 9.020 -6.688 1.00 85.06 885 GLY A N 1
ATOM 7069 C CA . GLY A 1 885 ? 23.705 8.124 -6.658 1.00 85.06 885 GLY A CA 1
ATOM 7070 C C . GLY A 1 885 ? 24.980 8.726 -7.266 1.00 85.06 885 GLY A C 1
ATOM 7071 O O . GLY A 1 885 ? 24.988 9.157 -8.421 1.00 85.06 885 GLY A O 1
ATOM 7072 N N . LYS A 1 886 ? 26.071 8.734 -6.486 1.00 78.75 886 LYS A N 1
ATOM 7073 C CA . LYS A 1 886 ? 27.313 9.463 -6.804 1.00 78.75 886 LYS A CA 1
ATOM 7074 C C . LYS A 1 886 ? 28.423 8.594 -7.399 1.00 78.75 886 LYS A C 1
ATOM 7076 O O . LYS A 1 886 ? 29.130 9.059 -8.290 1.00 78.75 886 LYS A O 1
ATOM 7081 N N . ALA A 1 887 ? 28.611 7.367 -6.915 1.00 80.75 887 ALA A N 1
ATOM 7082 C CA . ALA A 1 887 ? 29.726 6.523 -7.335 1.00 80.75 887 ALA A CA 1
ATOM 7083 C C . ALA A 1 887 ? 29.465 5.875 -8.715 1.00 80.75 887 ALA A C 1
ATOM 7085 O O . ALA A 1 887 ? 28.325 5.512 -9.034 1.00 80.75 887 ALA A O 1
ATOM 7086 N N . PRO A 1 888 ? 30.498 5.691 -9.559 1.00 80.25 888 PRO A N 1
ATOM 7087 C CA . PRO A 1 888 ? 30.373 4.916 -10.789 1.00 80.25 888 PRO A CA 1
ATOM 7088 C C . PRO A 1 888 ? 29.994 3.456 -10.498 1.00 80.25 888 PRO A C 1
ATOM 7090 O O . PRO A 1 888 ? 30.607 2.821 -9.646 1.00 80.25 888 PRO A O 1
ATOM 7093 N N . ARG A 1 889 ? 29.022 2.910 -11.243 1.00 85.62 889 ARG A N 1
ATOM 7094 C CA . ARG A 1 889 ? 28.607 1.489 -11.215 1.00 85.62 889 ARG A CA 1
ATOM 7095 C C . ARG A 1 889 ? 28.132 0.943 -9.853 1.00 85.62 889 ARG A C 1
ATOM 7097 O O . ARG A 1 889 ? 28.022 -0.270 -9.703 1.00 85.62 889 ARG A O 1
ATOM 7104 N N . GLN A 1 890 ? 27.845 1.799 -8.868 1.00 90.31 890 GLN A N 1
ATOM 7105 C CA . GLN A 1 890 ? 27.371 1.380 -7.536 1.00 90.31 890 GLN A CA 1
ATOM 7106 C C . GLN A 1 890 ? 26.082 0.534 -7.599 1.00 90.31 890 GLN A C 1
ATOM 7108 O O . GLN A 1 890 ? 25.938 -0.446 -6.880 1.00 90.31 890 GLN A O 1
ATOM 7113 N N . ASP A 1 891 ? 25.185 0.895 -8.514 1.00 93.75 891 ASP A N 1
ATOM 7114 C CA . ASP A 1 891 ? 23.919 0.243 -8.841 1.00 93.75 891 ASP A CA 1
ATOM 7115 C C . ASP A 1 891 ? 24.124 -1.177 -9.383 1.00 93.75 891 ASP A C 1
ATOM 7117 O O . ASP A 1 891 ? 23.528 -2.132 -8.886 1.00 93.75 891 ASP A O 1
ATOM 7121 N N . PHE A 1 892 ? 25.045 -1.325 -10.336 1.00 93.56 892 PHE A N 1
ATOM 7122 C CA . PHE A 1 892 ? 25.482 -2.626 -10.840 1.00 93.56 892 PHE A CA 1
ATOM 7123 C C . PHE A 1 892 ? 26.142 -3.490 -9.750 1.00 93.56 892 PHE A C 1
ATOM 7125 O O . PHE A 1 892 ? 25.802 -4.663 -9.617 1.00 93.56 892 PHE A O 1
ATOM 7132 N N . LEU A 1 893 ? 27.056 -2.929 -8.949 1.00 92.31 893 LEU A N 1
ATOM 7133 C CA . LEU A 1 893 ? 27.769 -3.681 -7.906 1.00 92.31 893 LEU A CA 1
ATOM 7134 C C . LEU A 1 893 ? 26.825 -4.205 -6.815 1.00 92.31 893 LEU A C 1
ATOM 7136 O O . LEU A 1 893 ? 27.023 -5.311 -6.315 1.00 92.31 893 LEU A O 1
ATOM 7140 N N . ILE A 1 894 ? 25.793 -3.434 -6.464 1.00 94.56 894 ILE A N 1
ATOM 7141 C CA . ILE A 1 894 ? 24.718 -3.862 -5.562 1.00 94.56 894 ILE A CA 1
ATOM 7142 C C . ILE A 1 894 ? 23.943 -5.029 -6.181 1.00 94.56 894 ILE A C 1
ATOM 7144 O O . ILE A 1 894 ? 23.830 -6.077 -5.547 1.00 94.56 894 ILE A O 1
ATOM 7148 N N . ALA A 1 895 ? 23.473 -4.889 -7.426 1.00 94.38 895 ALA A N 1
ATOM 7149 C CA . ALA A 1 895 ? 22.721 -5.945 -8.104 1.00 94.38 895 ALA A CA 1
ATOM 7150 C C . ALA A 1 895 ? 23.525 -7.246 -8.231 1.00 94.38 895 ALA A C 1
ATOM 7152 O O . ALA A 1 895 ? 23.011 -8.319 -7.923 1.00 94.38 895 ALA A O 1
ATOM 7153 N N . TYR A 1 896 ? 24.801 -7.147 -8.618 1.00 92.12 896 TYR A N 1
ATOM 7154 C CA . TYR A 1 896 ? 25.701 -8.292 -8.717 1.00 92.12 896 TYR A CA 1
ATOM 7155 C C . TYR A 1 896 ? 25.861 -9.001 -7.366 1.00 92.12 896 TYR A C 1
ATOM 7157 O O . TYR A 1 896 ? 25.716 -10.216 -7.304 1.00 92.12 896 TYR A O 1
ATOM 7165 N N . LYS A 1 897 ? 26.110 -8.268 -6.269 1.00 92.75 897 LYS A N 1
ATOM 7166 C CA . LYS A 1 897 ? 26.247 -8.871 -4.929 1.00 92.75 897 LYS A CA 1
ATOM 7167 C C . LYS A 1 897 ? 24.985 -9.620 -4.490 1.00 92.75 897 LYS A C 1
ATOM 7169 O O . LYS A 1 897 ? 25.101 -10.669 -3.864 1.00 92.75 897 LYS A O 1
ATOM 7174 N N . ILE A 1 898 ? 23.806 -9.094 -4.820 1.00 94.56 898 ILE A N 1
ATOM 7175 C CA . ILE A 1 898 ? 22.516 -9.706 -4.472 1.00 94.56 898 ILE A CA 1
ATOM 7176 C C . ILE A 1 898 ? 22.287 -10.976 -5.296 1.00 94.56 898 ILE A C 1
ATOM 7178 O O . ILE A 1 898 ? 22.054 -12.032 -4.715 1.00 94.56 898 ILE A O 1
ATOM 7182 N N . LEU A 1 899 ? 22.440 -10.911 -6.623 1.00 92.31 899 LEU A N 1
ATOM 7183 C CA . LEU A 1 899 ? 22.327 -12.091 -7.491 1.00 92.31 899 LEU A CA 1
ATOM 7184 C C . LEU A 1 899 ? 23.381 -13.159 -7.146 1.00 92.31 899 LEU A C 1
ATOM 7186 O O . LEU A 1 899 ? 23.087 -14.350 -7.199 1.00 92.31 899 LEU A O 1
ATOM 7190 N N . ASN A 1 900 ? 24.579 -12.746 -6.721 1.00 90.69 900 ASN A N 1
ATOM 7191 C CA . ASN A 1 900 ? 25.620 -13.655 -6.249 1.00 90.69 900 ASN A CA 1
ATOM 7192 C C . ASN A 1 900 ? 25.266 -14.347 -4.938 1.00 90.69 900 ASN A C 1
ATOM 7194 O O . ASN A 1 900 ? 25.467 -15.551 -4.817 1.00 90.69 900 ASN A O 1
ATOM 7198 N N . TYR A 1 901 ? 24.704 -13.614 -3.978 1.00 91.62 901 TYR A N 1
ATOM 7199 C CA . TYR A 1 901 ? 24.169 -14.216 -2.763 1.00 91.62 901 TYR A CA 1
ATOM 7200 C C . TYR A 1 901 ? 23.050 -15.225 -3.069 1.00 91.62 901 TYR A C 1
ATOM 7202 O O . TYR A 1 901 ? 23.068 -16.320 -2.512 1.00 91.62 901 TYR A O 1
ATOM 7210 N N . MET A 1 902 ? 22.124 -14.894 -3.977 1.00 92.06 902 MET A N 1
ATOM 7211 C CA . MET A 1 902 ? 21.035 -15.796 -4.373 1.00 92.06 902 MET A CA 1
ATOM 7212 C C . MET A 1 902 ? 21.573 -17.093 -4.993 1.00 92.06 902 MET A C 1
ATOM 7214 O O . MET A 1 902 ? 21.248 -18.176 -4.514 1.00 92.06 902 MET A O 1
ATOM 7218 N N . ALA A 1 903 ? 22.475 -16.997 -5.976 1.00 88.81 903 ALA A N 1
ATOM 7219 C CA . ALA A 1 903 ? 23.081 -18.171 -6.609 1.00 88.81 903 ALA A CA 1
ATOM 7220 C C . ALA A 1 903 ? 23.875 -19.047 -5.618 1.00 88.81 903 ALA A C 1
ATOM 7222 O O . ALA A 1 903 ? 23.791 -20.270 -5.674 1.00 88.81 903 ALA A O 1
ATOM 7223 N N . GLN A 1 904 ? 24.613 -18.438 -4.682 1.00 88.25 904 GLN A N 1
ATOM 7224 C CA . GLN A 1 904 ? 25.341 -19.167 -3.631 1.00 88.25 904 GLN A CA 1
ATOM 7225 C C . GLN A 1 904 ? 24.421 -19.808 -2.582 1.00 88.25 904 GLN A C 1
ATOM 7227 O O . GLN A 1 904 ? 24.834 -20.752 -1.914 1.00 88.25 904 GLN A O 1
ATOM 7232 N N . SER A 1 905 ? 23.194 -19.305 -2.433 1.00 88.75 905 SER A N 1
ATOM 7233 C CA . SER A 1 905 ? 22.215 -19.778 -1.445 1.00 88.75 905 SER A CA 1
ATOM 7234 C C . SER A 1 905 ? 21.188 -20.762 -2.025 1.00 88.75 905 SER A C 1
ATOM 7236 O O . SER A 1 905 ? 20.246 -21.119 -1.325 1.00 88.75 905 SER A O 1
ATOM 7238 N N . GLY A 1 906 ? 21.354 -21.202 -3.280 1.00 84.38 906 GLY A N 1
ATOM 7239 C CA . GLY A 1 906 ? 20.518 -22.241 -3.897 1.00 84.38 906 GLY A CA 1
ATOM 7240 C C . GLY A 1 906 ? 19.128 -21.792 -4.370 1.00 84.38 906 GLY A C 1
ATOM 7241 O O . GLY A 1 906 ? 18.220 -22.618 -4.387 1.00 84.38 906 GLY A O 1
ATOM 7242 N N . TYR A 1 907 ? 18.966 -20.512 -4.727 1.00 84.19 907 TYR A N 1
ATOM 7243 C CA . TYR A 1 907 ? 17.740 -19.954 -5.329 1.00 84.19 907 TYR A CA 1
ATOM 7244 C C . TYR A 1 907 ? 17.583 -20.363 -6.814 1.00 84.19 907 TYR A C 1
ATOM 7246 O O . TYR A 1 907 ? 18.570 -20.161 -7.561 1.00 84.19 907 TYR A O 1
#

Mean predicted aligned error: 20.48 Å

Radius of gyration: 45.58 Å; Cα contacts (8 Å, |Δi|>4): 1530; chains: 1; bounding box: 113×77×104 Å

pLDDT: mean 73.28, std 27.22, range [20.69, 98.5]

Sequence (907 aa):
MRFFSCKLILSLCCFLFFSLSLQSQIRDTEFIPIPKRKKQVNTTTSKSREIIEIQEKVIIDGDDPLPKRKRNLKFIEKPELKNEVKTIDHQNNASIIAKVTDSIRNKLTECWNVPANMAYQKSFSIKINLLLSPQGEVVIADVVDENSYQGNTLFSTVFCGGCNFNIRPLSKPIYGEKFLGEVQASTAEYLNVFEERSSASTTKLPSEIKFQKRSIPYYGLDCHMNLSHRNLSNVKKLLNKEDKFVAITFDDGPSYKTVNTIIDILKTHESKATFFLLGERINKKTYETVRKIHETGHEIGNHSWSHKKLTSLSDNEQFQELERTNTAIKNIIQRDIKWFRPPYGCHDENVLKNVNLFNMYSILWTVDSLDWKNDKPEILIERVISAVHNGAIILFHDHDSRSNTVEALPRIITILKKSGYKLVTLSEWEKKIRDRQKYEILSNSNRTRVATIMPQRGKILDRNGIELAVNKISYVIVFDGEKTLHKEASEEEVAAGDNVVAFYKRHYPFGSICSHVLGYTKKQQTGVSGIEYIHDDVLKGTPGKIEQEVNSKKRIIRELSNTPPQDGNDVQLTIDINLQKKIAEIFHNHKGSVTVVDVRNGEILALYNSPAYDNNLFTGTLPNDTWKSLNSPSLPLVNRALSYQTPLGSVFKIIVALAALKDGIITPQEKFLCKGHMQIGNRKFRCWKSAGHGYVSLNEAIASSCNIYFYHIGKKINVDSVVEMASKFGIGSGPLIKNFKEEASGLLPNKSWREQRLYSQWQLGDTINLAIGQGYILATPLQLAVLAARFATGKEVMPYIEINKTKQDFTEIDINHTHLTIVQNAMFDAVNSRIGTAYTTNLPKDIRIAGKTGTPEINSQGKSHKLFIAYGSSHYAISVFIEYGKAPRQDFLIAYKILNYMAQSGY